Protein 2X98 (pdb70)

Structure (mmCIF, N/CA/C/O backbone):
data_2X98
#
_entry.id   2X98
#
_cell.length_a   72.143
_cell.length_b   152.524
_cell.length_c   86.799
_cell.angle_alpha   90.00
_cell.angle_beta   110.00
_cell.angle_gamma   90.00
#
_symmetry.space_group_name_H-M   'C 1 2 1'
#
loop_
_entity.id
_entity.type
_entity.pdbx_description
1 polymer 'ALKALINE PHOSPHATASE'
2 non-polymer 'PHOSPHATE ION'
3 non-polymer 'ZINC ION'
4 non-polymer 'MAGNESIUM ION'
5 non-polymer 'SODIUM ION'
6 non-polymer 'CHLORIDE ION'
7 water water
#
loop_
_atom_site.group_PDB
_atom_site.id
_atom_site.type_symbol
_atom_site.label_atom_id
_atom_site.label_alt_id
_atom_site.label_comp_id
_atom_site.label_asym_id
_atom_site.label_entity_id
_atom_site.label_seq_id
_atom_site.pdbx_PDB_ins_code
_atom_site.Cartn_x
_atom_site.Cartn_y
_atom_site.Cartn_z
_atom_site.occupancy
_atom_site.B_iso_or_equiv
_atom_site.auth_seq_id
_atom_site.auth_comp_id
_atom_site.auth_asym_id
_atom_site.auth_atom_id
_atom_site.pdbx_PDB_model_num
ATOM 1 N N . ALA A 1 1 ? 3.794 107.203 21.610 1.00 15.54 44 ALA A N 1
ATOM 2 C CA . ALA A 1 1 ? 3.148 105.862 21.782 1.00 12.14 44 ALA A CA 1
ATOM 3 C C . ALA A 1 1 ? 3.530 104.911 20.646 1.00 11.43 44 ALA A C 1
ATOM 4 O O . ALA A 1 1 ? 3.930 105.319 19.549 1.00 11.57 44 ALA A O 1
ATOM 6 N N . SER A 1 2 ? 3.374 103.629 20.893 1.00 8.29 45 SER A N 1
ATOM 7 C CA . SER A 1 2 ? 3.655 102.648 19.837 1.00 7.47 45 SER A CA 1
ATOM 8 C C . SER A 1 2 ? 2.516 102.609 18.791 1.00 7.53 45 SER A C 1
ATOM 9 O O . SER A 1 2 ? 1.431 103.191 19.012 1.00 8.11 45 SER A O 1
ATOM 12 N N . PRO A 1 3 ? 2.729 101.883 17.672 1.00 8.25 46 PRO A N 1
ATOM 13 C CA . PRO A 1 3 ? 1.705 101.843 16.619 1.00 8.41 46 PRO A CA 1
ATOM 14 C C . PRO A 1 3 ? 0.391 101.243 17.082 1.00 8.92 46 PRO A C 1
ATOM 15 O O . PRO A 1 3 ? -0.645 101.669 16.577 1.00 9.50 46 PRO A O 1
ATOM 19 N N . ALA A 1 4 ? 0.431 100.294 18.029 1.00 7.39 47 ALA A N 1
ATOM 20 C CA . ALA A 1 4 ? -0.783 99.612 18.462 1.00 7.19 47 ALA A CA 1
ATOM 21 C C . ALA A 1 4 ? -0.933 99.577 19.984 1.00 7.78 47 ALA A C 1
ATOM 22 O O . ALA A 1 4 ? 0.066 99.479 20.713 1.00 7.74 47 ALA A O 1
ATOM 24 N N . ALA A 1 5 ? -2.180 99.620 20.457 1.00 7.79 48 ALA A N 1
ATOM 25 C CA . ALA A 1 5 ? -2.450 99.427 21.871 1.00 8.57 48 ALA A CA 1
ATOM 26 C C . ALA A 1 5 ? -2.590 97.947 22.197 1.00 8.21 48 ALA A C 1
ATOM 27 O O . ALA A 1 5 ? -2.329 97.534 23.310 1.00 7.90 48 ALA A O 1
ATOM 29 N N . ASN A 1 6 ? -3.055 97.147 21.225 1.00 6.27 49 ASN A N 1
ATOM 30 C CA . ASN A 1 6 ? -3.247 95.710 21.474 1.00 6.51 49 ASN A CA 1
ATOM 31 C C . ASN A 1 6 ? -2.522 94.945 20.391 1.00 7.37 49 ASN A C 1
ATOM 32 O O . ASN A 1 6 ? -2.523 95.407 19.227 1.00 5.90 49 ASN A O 1
ATOM 37 N N . ALA A 1 7 ? -1.890 93.826 20.729 1.00 5.96 50 ALA A N 1
ATOM 38 C CA . ALA A 1 7 ? -1.356 92.958 19.660 1.00 6.52 50 ALA A CA 1
ATOM 39 C C . ALA A 1 7 ? -1.774 91.518 19.896 1.00 6.65 50 ALA A C 1
ATOM 40 O O . ALA A 1 7 ? -1.777 91.048 21.035 1.00 6.68 50 ALA A O 1
ATOM 42 N N . ILE A 1 8 ? -2.152 90.816 18.833 1.00 5.56 51 ILE A N 1
ATOM 43 C CA . ILE A 1 8 ? -2.612 89.432 19.010 1.00 5.84 51 ILE A CA 1
ATOM 44 C C . ILE A 1 8 ? -1.872 88.598 17.993 1.00 5.86 51 ILE A C 1
ATOM 45 O O . ILE A 1 8 ? -1.817 89.012 16.821 1.00 6.02 51 ILE A O 1
ATOM 50 N N . ALA A 1 9 ? -1.257 87.509 18.460 1.00 4.39 52 ALA A N 1
ATOM 51 C CA . ALA A 1 9 ? -0.674 86.485 17.599 1.00 4.43 52 ALA A CA 1
ATOM 52 C C . ALA A 1 9 ? -1.649 85.323 17.613 1.00 4.05 52 ALA A C 1
ATOM 53 O O . ALA A 1 9 ? -1.982 84.792 18.667 1.00 5.54 52 ALA A O 1
ATOM 55 N N . TYR A 1 10 ? -2.122 84.927 16.442 1.00 4.31 53 TYR A N 1
ATOM 56 C CA . TYR A 1 10 ? -3.046 83.814 16.374 1.00 3.29 53 TYR A CA 1
ATOM 57 C C . TYR A 1 10 ? -2.407 82.694 15.581 1.00 4.58 53 TYR A C 1
ATOM 58 O O . TYR A 1 10 ? -2.182 82.806 14.371 1.00 5.43 53 TYR A O 1
ATOM 67 N N . ILE A 1 11 ? -2.011 81.630 16.282 1.00 3.05 54 ILE A N 1
ATOM 68 C CA . ILE A 1 11 ? -1.328 80.519 15.640 1.00 4.65 54 ILE A CA 1
ATOM 69 C C . ILE A 1 11 ? -2.328 79.380 15.429 1.00 5.15 54 ILE A C 1
ATOM 70 O O . ILE A 1 11 ? -3.037 78.979 16.370 1.00 6.30 54 ILE A O 1
ATOM 75 N N . VAL A 1 12 ? -2.398 78.858 14.198 1.00 5.07 55 VAL A N 1
ATOM 76 C CA . VAL A 1 12 ? -3.157 77.632 13.974 1.00 5.37 55 VAL A CA 1
ATOM 77 C C . VAL A 1 12 ? -2.130 76.531 13.761 1.00 5.72 55 VAL A C 1
ATOM 78 O O . VAL A 1 12 ? -1.376 76.506 12.776 1.00 5.31 55 VAL A O 1
ATOM 82 N N . ASP A 1 13 ? -2.077 75.620 14.709 1.00 3.95 56 ASP A N 1
ATOM 83 C CA . ASP A 1 13 ? -0.950 74.708 14.704 1.00 5.19 56 ASP A CA 1
ATOM 84 C C . ASP A 1 13 ? -1.229 73.653 13.638 1.00 4.17 56 ASP A C 1
ATOM 85 O O . ASP A 1 13 ? -2.311 73.085 13.650 1.00 6.17 56 ASP A O 1
ATOM 90 N N . GLY A 1 14 ? -0.267 73.411 12.757 1.00 4.66 57 GLY A N 1
ATOM 91 C CA . GLY A 1 14 ? -0.462 72.480 11.640 1.00 5.81 57 GLY A CA 1
ATOM 92 C C . GLY A 1 14 ? -1.104 73.025 10.351 1.00 5.34 57 GLY A C 1
ATOM 93 O O . GLY A 1 14 ? -1.312 72.264 9.402 1.00 7.04 57 GLY A O 1
ATOM 94 N N . MET A 1 15 ? -1.470 74.303 10.320 1.00 6.03 58 MET A N 1
ATOM 95 C CA . MET A 1 15 ? -2.181 74.915 9.180 1.00 6.27 58 MET A CA 1
ATOM 96 C C . MET A 1 15 ? -1.235 75.304 8.049 1.00 7.51 58 MET A C 1
ATOM 97 O O . MET A 1 15 ? -0.376 76.192 8.207 1.00 8.19 58 MET A O 1
ATOM 102 N N . GLY A 1 16 ? -1.436 74.672 6.903 1.00 7.24 59 GLY A N 1
ATOM 103 C CA . GLY A 1 16 ? -0.821 75.137 5.664 1.00 6.40 59 GLY A CA 1
ATOM 104 C C . GLY A 1 16 ? -1.926 75.568 4.705 1.00 6.73 59 GLY A C 1
ATOM 105 O O . GLY A 1 16 ? -3.125 75.579 5.068 1.00 5.75 59 GLY A O 1
ATOM 106 N N . GLN A 1 17 ? -1.542 75.923 3.471 1.00 6.67 60 GLN A N 1
ATOM 107 C CA . GLN A 1 17 ? -2.533 76.482 2.533 1.00 6.87 60 GLN A CA 1
ATOM 108 C C . GLN A 1 17 ? -3.591 75.419 2.179 1.00 6.58 60 GLN A C 1
ATOM 109 O O . GLN A 1 17 ? -4.766 75.765 1.961 1.00 5.89 60 GLN A O 1
ATOM 115 N N . THR A 1 18 ? -3.228 74.129 2.198 1.00 5.20 61 THR A N 1
ATOM 116 C CA . THR A 1 18 ? -4.252 73.138 1.871 1.00 6.26 61 THR A CA 1
ATOM 117 C C . THR A 1 18 ? -5.340 73.032 2.947 1.00 4.45 61 THR A C 1
ATOM 118 O O . THR A 1 18 ? -6.509 72.979 2.603 1.00 5.37 61 THR A O 1
ATOM 122 N N . GLN A 1 19 ? -4.951 73.055 4.224 1.00 4.78 62 GLN A N 1
ATOM 123 C CA . GLN A 1 19 ? -5.976 73.049 5.324 1.00 5.18 62 GLN A CA 1
ATOM 124 C C . GLN A 1 19 ? -6.898 74.260 5.175 1.00 4.83 62 GLN A C 1
ATOM 125 O O . GLN A 1 19 ? -8.098 74.169 5.308 1.00 4.74 62 GLN A O 1
ATOM 131 N N . ILE A 1 20 ? -6.306 75.417 4.931 1.00 5.79 63 ILE A N 1
ATOM 132 C CA . ILE A 1 20 ? -7.111 76.636 4.756 1.00 6.64 63 ILE A CA 1
ATOM 133 C C . ILE A 1 20 ? -8.111 76.465 3.569 1.00 5.32 63 ILE A C 1
ATOM 134 O O . ILE A 1 20 ? -9.288 76.805 3.708 1.00 5.08 63 ILE A O 1
ATOM 139 N N . SER A 1 21 ? -7.628 75.951 2.438 1.00 4.39 64 SER A N 1
ATOM 140 C CA . SER A 1 21 ? -8.498 75.788 1.264 1.00 5.45 64 SER A CA 1
ATOM 141 C C . SER A 1 21 ? -9.607 74.787 1.548 1.00 5.23 64 SER A C 1
ATOM 142 O O . SER A 1 21 ? -10.749 74.992 1.176 1.00 4.70 64 SER A O 1
ATOM 145 N N . ALA A 1 22 ? -9.270 73.727 2.286 1.00 4.91 65 ALA A N 1
ATOM 146 C CA . ALA A 1 22 ? -10.267 72.683 2.560 1.00 5.03 65 ALA A CA 1
ATOM 147 C C . ALA A 1 22 ? -11.417 73.300 3.338 1.00 5.16 65 ALA A C 1
ATOM 148 O O . ALA A 1 22 ? -12.607 73.040 3.012 1.00 6.18 65 ALA A O 1
ATOM 150 N N . ALA A 1 23 ? -11.075 74.141 4.312 1.00 5.13 66 ALA A N 1
ATOM 151 C CA . ALA A 1 23 ? -12.080 74.810 5.135 1.00 5.79 66 ALA A CA 1
ATOM 152 C C . ALA A 1 23 ? -12.845 75.873 4.343 1.00 5.10 66 ALA A C 1
ATOM 153 O O . ALA A 1 23 ? -14.008 76.099 4.602 1.00 6.47 66 ALA A O 1
ATOM 155 N N . ARG A 1 24 ? -12.196 76.535 3.399 1.00 5.58 67 ARG A N 1
ATOM 156 C CA . ARG A 1 24 ? -12.896 77.493 2.532 1.00 5.37 67 ARG A CA 1
ATOM 157 C C . ARG A 1 24 ? -13.991 76.742 1.755 1.00 4.74 67 ARG A C 1
ATOM 158 O O . ARG A 1 24 ? -15.146 77.180 1.686 1.00 5.71 67 ARG A O 1
ATOM 166 N N . TYR A 1 25 ? -13.623 75.615 1.152 1.00 3.94 68 TYR A N 1
ATOM 167 C CA . TYR A 1 25 ? -14.606 74.820 0.448 1.00 5.00 68 TYR A CA 1
ATOM 168 C C . TYR A 1 25 ? -15.735 74.325 1.340 1.00 5.41 68 TYR A C 1
ATOM 169 O O . TYR A 1 25 ? -16.916 74.377 0.945 1.00 6.22 68 TYR A O 1
ATOM 178 N N . LEU A 1 26 ? -15.366 73.827 2.507 1.00 5.56 69 LEU A N 1
ATOM 179 C CA . LEU A 1 26 ? -16.366 73.317 3.439 1.00 6.37 69 LEU A CA 1
ATOM 180 C C . LEU A 1 26 ? -17.351 74.436 3.805 1.00 5.92 69 LEU A C 1
ATOM 181 O O . LEU A 1 26 ? -18.580 74.223 3.787 1.00 6.37 69 LEU A O 1
ATOM 186 N N . ASN A 1 27 ? -16.837 75.620 4.106 1.00 6.88 70 ASN A N 1
ATOM 187 C CA . ASN A 1 27 ? -17.677 76.753 4.413 1.00 7.79 70 ASN A CA 1
ATOM 188 C C . ASN A 1 27 ? -18.663 77.069 3.309 1.00 8.21 70 ASN A C 1
ATOM 189 O O . ASN A 1 27 ? -19.852 77.246 3.587 1.00 8.95 70 ASN A O 1
ATOM 194 N N . ALA A 1 28 ? -18.185 77.084 2.058 1.00 7.41 71 ALA A N 1
ATOM 195 C CA . ALA A 1 28 ? -19.047 77.358 0.924 1.00 7.86 71 ALA A CA 1
ATOM 196 C C . ALA A 1 28 ? -20.095 76.259 0.755 1.00 7.58 71 ALA A C 1
ATOM 197 O O . ALA A 1 28 ? -21.269 76.546 0.496 1.00 8.78 71 ALA A O 1
ATOM 199 N N . TYR A 1 29 ? -19.710 75.008 0.958 1.00 7.72 72 TYR A N 1
ATOM 200 C CA . TYR A 1 29 ? -20.689 73.951 0.821 1.00 8.59 72 TYR A CA 1
ATOM 201 C C . TYR A 1 29 ? -21.827 74.056 1.878 1.00 10.12 72 TYR A C 1
ATOM 202 O O . TYR A 1 29 ? -23.017 73.857 1.557 1.00 9.84 72 TYR A O 1
ATOM 211 N N . LYS A 1 30 ? -21.441 74.360 3.117 1.00 10.61 73 LYS A N 1
ATOM 212 C CA . LYS A 1 30 ? -22.402 74.487 4.220 1.00 13.07 73 LYS A CA 1
ATOM 213 C C . LYS A 1 30 ? -23.328 75.675 4.021 1.00 13.83 73 LYS A C 1
ATOM 214 O O . LYS A 1 30 ? -24.515 75.584 4.356 1.00 13.98 73 LYS A O 1
ATOM 220 N N . THR A 1 31 ? -22.800 76.764 3.469 1.00 14.20 74 THR A N 1
ATOM 221 C CA . THR A 1 31 ? -23.565 77.978 3.182 1.00 15.83 74 THR A CA 1
ATOM 222 C C . THR A 1 31 ? -24.623 77.798 2.083 1.00 16.04 74 THR A C 1
ATOM 223 O O . THR A 1 31 ? -25.780 78.228 2.256 1.00 15.69 74 THR A O 1
ATOM 227 N N . ALA A 1 32 ? -24.264 77.157 0.980 1.00 15.84 75 ALA A N 1
ATOM 228 C CA . ALA A 1 32 ? -25.171 77.041 -0.170 1.00 16.70 75 ALA A CA 1
ATOM 229 C C . ALA A 1 32 ? -24.780 75.878 -1.077 1.00 16.91 75 ALA A C 1
ATOM 230 O O . ALA A 1 32 ? -24.143 76.069 -2.126 1.00 16.38 75 ALA A O 1
ATOM 232 N N . PRO A 1 33 ? -25.157 74.661 -0.672 1.00 16.26 76 PRO A N 1
ATOM 233 C CA . PRO A 1 33 ? -24.820 73.459 -1.422 1.00 17.64 76 PRO A CA 1
ATOM 234 C C . PRO A 1 33 ? -25.280 73.523 -2.893 1.00 18.09 76 PRO A C 1
ATOM 235 O O . PRO A 1 33 ? -24.591 72.969 -3.763 1.00 17.68 76 PRO A O 1
ATOM 239 N N . GLU A 1 34 ? -26.397 74.209 -3.176 1.00 19.16 77 GLU A N 1
ATOM 240 C CA . GLU A 1 34 ? -26.926 74.269 -4.560 1.00 21.07 77 GLU A CA 1
ATOM 241 C C . GLU A 1 34 ? -25.992 75.092 -5.453 1.00 20.39 77 GLU A C 1
ATOM 242 O O . GLU A 1 34 ? -25.690 74.690 -6.583 1.00 23.09 77 GLU A O 1
ATOM 248 N N . ARG A 1 35 ? -25.468 76.179 -4.906 1.00 18.80 78 ARG A N 1
ATOM 249 C CA . ARG A 1 35 ? -24.548 77.074 -5.623 1.00 17.55 78 ARG A CA 1
ATOM 250 C C . ARG A 1 35 ? -23.116 76.492 -5.754 1.00 14.27 78 ARG A C 1
ATOM 251 O O . ARG A 1 35 ? -22.414 76.759 -6.726 1.00 16.06 78 ARG A O 1
ATOM 259 N N . PHE A 1 36 ? -22.735 75.650 -4.806 1.00 11.86 79 PHE A N 1
ATOM 260 C CA . PHE A 1 36 ? -21.362 75.093 -4.701 1.00 9.95 79 PHE A CA 1
ATOM 261 C C . PHE A 1 36 ? -20.929 74.407 -5.998 1.00 9.32 79 PHE A C 1
ATOM 262 O O . PHE A 1 36 ? -21.717 73.660 -6.579 1.00 8.75 79 PHE A O 1
ATOM 270 N N . PRO A 1 37 ? -19.664 74.580 -6.433 1.00 8.04 80 PRO A N 1
ATOM 271 C CA . PRO A 1 37 ? -18.567 75.337 -5.805 1.00 7.16 80 PRO A CA 1
ATOM 272 C C . PRO A 1 37 ? -18.469 76.780 -6.320 1.00 7.12 80 PRO A C 1
ATOM 273 O O . PRO A 1 37 ? -17.482 77.457 -6.051 1.00 6.65 80 PRO A O 1
ATOM 277 N N . LEU A 1 38 ? -19.479 77.275 -7.056 1.00 7.83 81 LEU A N 1
ATOM 278 C CA . LEU A 1 38 ? -19.320 78.626 -7.629 1.00 7.72 81 LEU A CA 1
ATOM 279 C C . LEU A 1 38 ? -19.213 79.718 -6.530 1.00 9.05 81 LEU A C 1
ATOM 280 O O . LEU A 1 38 ? -18.615 80.781 -6.752 1.00 9.86 81 LEU A O 1
ATOM 285 N N . ASN A 1 39 ? -19.800 79.445 -5.368 1.00 8.01 82 ASN A N 1
ATOM 286 C CA . ASN A 1 39 ? -19.789 80.406 -4.275 1.00 8.82 82 ASN A CA 1
ATOM 287 C C . ASN A 1 39 ? -18.503 80.326 -3.437 1.00 8.76 82 ASN A C 1
ATOM 288 O O . ASN A 1 39 ? -18.373 81.034 -2.451 1.00 8.43 82 ASN A O 1
ATOM 293 N N . VAL A 1 40 ? -17.578 79.427 -3.817 1.00 7.95 83 VAL A N 1
ATOM 294 C CA . VAL A 1 40 ? -16.244 79.360 -3.178 1.00 7.44 83 VAL A CA 1
ATOM 295 C C . VAL A 1 40 ? -15.406 80.609 -3.474 1.00 8.08 83 VAL A C 1
ATOM 296 O O . VAL A 1 40 ? -14.506 80.946 -2.740 1.00 9.05 83 VAL A O 1
ATOM 300 N N . SER A 1 41 ? -15.707 81.293 -4.562 1.00 8.16 84 SER A N 1
ATOM 301 C CA . SER A 1 41 ? -14.978 82.511 -4.906 1.00 9.41 84 SER A CA 1
ATOM 302 C C . SER A 1 41 ? -14.928 83.450 -3.688 1.00 8.95 84 SER A C 1
ATOM 303 O O . SER A 1 41 ? -15.933 83.652 -3.034 1.00 9.27 84 SER A O 1
ATOM 306 N N . PRO A 1 42 ? -13.762 84.028 -3.400 1.00 8.89 85 PRO A N 1
ATOM 307 C CA . PRO A 1 42 ? -13.660 84.981 -2.303 1.00 10.26 85 PRO A CA 1
ATOM 308 C C . PRO A 1 42 ? -14.460 86.263 -2.593 1.00 11.70 85 PRO A C 1
ATOM 309 O O . PRO A 1 42 ? -14.783 86.982 -1.661 1.00 13.74 85 PRO A O 1
ATOM 313 N N . ALA A 1 43 ? -14.782 86.527 -3.860 1.00 13.29 86 ALA A N 1
ATOM 314 C CA . ALA A 1 43 ? -15.710 87.628 -4.180 1.00 15.48 86 ALA A CA 1
ATOM 315 C C . ALA A 1 43 ? -17.161 87.330 -3.741 1.00 16.70 86 ALA A C 1
ATOM 316 O O . ALA A 1 43 ? -17.953 88.264 -3.512 1.00 18.81 86 ALA A O 1
ATOM 318 N N . GLU A 1 44 ? -17.510 86.047 -3.593 1.00 14.97 87 GLU A N 1
ATOM 319 C CA . GLU A 1 44 ? -18.879 85.633 -3.212 1.00 15.40 87 GLU A CA 1
ATOM 320 C C . GLU A 1 44 ? -19.020 85.291 -1.751 1.00 15.38 87 GLU A C 1
ATOM 321 O O . GLU A 1 44 ? -20.013 85.665 -1.138 1.00 13.71 87 GLU A O 1
ATOM 327 N N . THR A 1 45 ? -18.034 84.581 -1.194 1.00 14.12 88 THR A N 1
ATOM 328 C CA . THR A 1 45 ? -18.114 84.134 0.198 1.00 14.22 88 THR A CA 1
ATOM 329 C C . THR A 1 45 ? -16.798 84.444 0.892 1.00 13.70 88 THR A C 1
ATOM 330 O O . THR A 1 45 ? -15.883 83.652 0.841 1.00 13.93 88 THR A O 1
ATOM 334 N N . PRO A 1 46 ? -16.676 85.630 1.473 1.00 12.77 89 PRO A N 1
ATOM 335 C CA . PRO A 1 46 ? -15.472 85.913 2.273 1.00 13.74 89 PRO A CA 1
ATOM 336 C C . PRO A 1 46 ? -15.368 85.020 3.505 1.00 13.11 89 PRO A C 1
ATOM 337 O O . PRO A 1 46 ? -16.362 84.770 4.215 1.00 13.95 89 PRO A O 1
ATOM 341 N N . THR A 1 47 ? -14.164 84.530 3.751 1.00 12.05 90 THR A N 1
ATOM 342 C CA . THR A 1 47 ? -13.882 83.779 4.953 1.00 11.67 90 THR A CA 1
ATOM 343 C C . THR A 1 47 ? -13.169 84.660 5.958 1.00 10.76 90 THR A C 1
ATOM 344 O O . THR A 1 47 ? -12.811 85.831 5.673 1.00 9.74 90 THR A O 1
ATOM 348 N N . GLY A 1 48 ? -12.973 84.108 7.160 1.00 10.31 91 GLY A N 1
ATOM 349 C CA . GLY A 1 48 ? -12.295 84.832 8.221 1.00 10.67 91 GLY A CA 1
ATOM 350 C C . GLY A 1 48 ? -10.901 85.308 7.839 1.00 10.42 91 GLY A C 1
ATOM 351 O O . GLY A 1 48 ? -10.510 86.399 8.188 1.00 10.33 91 GLY A O 1
ATOM 352 N N . PHE A 1 49 ? -10.122 84.479 7.152 1.00 10.14 92 PHE A N 1
ATOM 353 C CA . PHE A 1 49 ? -8.780 84.943 6.730 1.00 9.37 92 PHE A CA 1
ATOM 354 C C . PHE A 1 49 ? -8.825 86.033 5.649 1.00 8.52 92 PHE A C 1
ATOM 355 O O . PHE A 1 49 ? -7.963 86.912 5.625 1.00 8.12 92 PHE A O 1
ATOM 363 N N . ASP A 1 50 ? -9.834 85.985 4.798 1.00 8.61 93 ASP A N 1
ATOM 364 C CA . ASP A 1 50 ? -9.956 86.995 3.750 1.00 8.69 93 ASP A CA 1
ATOM 365 C C . ASP A 1 50 ? -10.122 88.390 4.347 1.00 9.84 93 ASP A C 1
ATOM 366 O O . ASP A 1 50 ? -9.809 89.373 3.659 1.00 9.69 93 ASP A O 1
ATOM 371 N N . ALA A 1 51 ? -10.640 88.475 5.582 1.00 9.27 94 ALA A N 1
ATOM 372 C CA . ALA A 1 51 ? -10.816 89.764 6.279 1.00 9.37 94 ALA A CA 1
ATOM 373 C C . ALA A 1 51 ? -9.492 90.450 6.632 1.00 8.90 94 ALA A C 1
ATOM 374 O O . ALA A 1 51 ? -9.465 91.651 6.809 1.00 8.80 94 ALA A O 1
ATOM 376 N N . PHE A 1 52 ? -8.406 89.695 6.740 1.00 6.87 95 PHE A N 1
ATOM 377 C CA . PHE A 1 52 ? -7.091 90.285 6.989 1.00 6.93 95 PHE A CA 1
ATOM 378 C C . PHE A 1 52 ? -6.653 91.109 5.802 1.00 7.19 95 PHE A C 1
ATOM 379 O O . PHE A 1 52 ? -6.803 90.678 4.649 1.00 7.47 95 PHE A O 1
ATOM 387 N N . SER A 1 53 ? -6.168 92.314 6.067 1.00 6.68 96 SER A N 1
ATOM 388 C CA . SER A 1 53 ? -5.809 93.187 4.954 1.00 7.71 96 SER A CA 1
ATOM 389 C C . SER A 1 53 ? -4.592 92.696 4.175 1.00 7.37 96 SER A C 1
ATOM 390 O O . SER A 1 53 ? -4.526 92.928 2.980 1.00 6.61 96 SER A O 1
ATOM 393 N N . SER A 1 54 ? -3.633 92.035 4.833 1.00 6.47 97 SER A N 1
ATOM 394 C CA . SER A 1 54 ? -2.453 91.543 4.095 1.00 6.80 97 SER A CA 1
ATOM 395 C C . SER A 1 54 ? -2.201 90.084 4.351 1.00 6.23 97 SER A C 1
ATOM 396 O O . SER A 1 54 ? -2.608 89.543 5.372 1.00 6.20 97 SER A O 1
ATOM 399 N N . ARG A 1 55 ? -1.561 89.448 3.359 1.00 4.69 98 ARG A N 1
ATOM 400 C CA . ARG A 1 55 ? -1.123 88.074 3.462 1.00 4.37 98 ARG A CA 1
ATOM 401 C C . ARG A 1 55 ? 0.185 87.847 2.732 1.00 4.29 98 ARG A C 1
ATOM 402 O O . ARG A 1 55 ? 0.511 88.552 1.754 1.00 4.16 98 ARG A O 1
ATOM 410 N N . GLY A 1 56 ? 0.964 86.898 3.213 1.00 3.01 99 GLY A N 1
ATOM 411 C CA . GLY A 1 56 ? 2.225 86.549 2.541 1.00 4.15 99 GLY A CA 1
ATOM 412 C C . GLY A 1 56 ? 2.494 85.091 2.846 1.00 4.78 99 GLY A C 1
ATOM 413 O O . GLY A 1 56 ? 1.560 84.313 3.119 1.00 5.48 99 GLY A O 1
ATOM 414 N N . SER A 1 57 ? 3.758 84.714 2.765 1.00 5.38 100 SER A N 1
ATOM 415 C CA . SER A 1 57 ? 4.135 83.332 3.030 1.00 6.24 100 SER A CA 1
ATOM 416 C C . SER A 1 57 ? 5.300 83.368 4.012 1.00 7.07 100 SER A C 1
ATOM 417 O O . SER A 1 57 ? 5.986 84.370 4.163 1.00 6.10 100 SER A O 1
ATOM 420 N N . MET A 1 58 ? 5.475 82.273 4.719 1.00 6.56 101 MET A N 1
ATOM 421 C CA . MET A 1 58 ? 6.441 82.247 5.801 1.00 7.05 101 MET A CA 1
ATOM 422 C C . MET A 1 58 ? 7.213 80.919 5.799 1.00 6.22 101 MET A C 1
ATOM 423 O O . MET A 1 58 ? 6.629 79.853 5.696 1.00 6.66 101 MET A O 1
ATOM 428 N N . THR A 1 59 ? 8.534 81.002 5.874 1.00 6.54 102 THR A N 1
ATOM 429 C CA . THR A 1 59 ? 9.369 79.795 5.998 1.00 7.21 102 THR A CA 1
ATOM 430 C C . THR A 1 59 ? 9.406 79.327 7.445 1.00 7.88 102 THR A C 1
ATOM 431 O O . THR A 1 59 ? 9.427 80.140 8.391 1.00 9.58 102 THR A O 1
ATOM 435 N N . THR A 1 60 ? 9.398 78.006 7.637 1.00 6.29 103 THR A N 1
ATOM 436 C CA . THR A 1 60 ? 9.148 77.478 8.957 1.00 8.68 103 THR A CA 1
ATOM 437 C C . THR A 1 60 ? 10.291 76.654 9.543 1.00 8.01 103 THR A C 1
ATOM 438 O O . THR A 1 60 ? 10.175 76.208 10.662 1.00 8.75 103 THR A O 1
ATOM 442 N N . PHE A 1 61 ? 11.379 76.455 8.812 1.00 7.95 104 PHE A N 1
ATOM 443 C CA . PHE A 1 61 ? 12.446 75.566 9.271 1.00 6.52 104 PHE A CA 1
ATOM 444 C C . PHE A 1 61 ? 13.033 75.984 10.630 1.00 7.18 104 PHE A C 1
ATOM 445 O O . PHE A 1 61 ? 13.039 77.181 10.984 1.00 6.79 104 PHE A O 1
ATOM 453 N N . PRO A 1 62 ? 13.549 75.012 11.388 1.00 5.49 105 PRO A N 1
ATOM 454 C CA . PRO A 1 62 ? 14.244 75.229 12.679 1.00 6.66 105 PRO A CA 1
ATOM 455 C C . PRO A 1 62 ? 15.748 75.285 12.465 1.00 7.28 105 PRO A C 1
ATOM 456 O O . PRO A 1 62 ? 16.218 75.060 11.321 1.00 8.54 105 PRO A O 1
ATOM 460 N N . ASP A 1 63 ? 16.477 75.623 13.537 1.00 8.26 106 ASP A N 1
ATOM 461 C CA . ASP A 1 63 ? 17.928 75.436 13.578 1.00 8.23 106 ASP A CA 1
ATOM 462 C C . ASP A 1 63 ? 18.205 74.169 14.417 1.00 8.55 106 ASP A C 1
ATOM 463 O O . ASP A 1 63 ? 18.555 74.224 15.609 1.00 7.99 106 ASP A O 1
ATOM 468 N N . ASP A 1 64 ? 18.023 73.020 13.772 1.00 8.84 107 ASP A N 1
ATOM 469 C CA . ASP A 1 64 ? 18.158 71.722 14.415 1.00 8.32 107 ASP A CA 1
ATOM 470 C C . ASP A 1 64 ? 19.328 70.929 13.818 1.00 9.21 107 ASP A C 1
ATOM 471 O O . ASP A 1 64 ? 19.625 71.042 12.617 1.00 9.71 107 ASP A O 1
ATOM 476 N N . PRO A 1 65 ? 19.981 70.089 14.626 1.00 10.19 108 PRO A N 1
ATOM 477 C CA . PRO A 1 65 ? 21.128 69.352 14.089 1.00 10.86 108 PRO A CA 1
ATOM 478 C C . PRO A 1 65 ? 20.757 68.323 13.033 1.00 10.58 108 PRO A C 1
ATOM 479 O O . PRO A 1 65 ? 21.574 68.039 12.163 1.00 11.38 108 PRO A O 1
ATOM 483 N N . TYR A 1 66 ? 19.524 67.826 13.063 1.00 10.03 109 TYR A N 1
ATOM 484 C CA . TYR A 1 66 ? 19.118 66.734 12.159 1.00 9.90 109 TYR A CA 1
ATOM 485 C C . TYR A 1 66 ? 17.880 66.967 11.344 1.00 10.32 109 TYR A C 1
ATOM 486 O O . TYR A 1 66 ? 17.799 66.471 10.203 1.00 9.65 109 TYR A O 1
ATOM 495 N N . GLU A 1 67 ? 16.903 67.667 11.912 1.00 8.34 110 GLU A N 1
ATOM 496 C CA . GLU A 1 67 ? 15.603 67.777 11.240 1.00 9.04 110 GLU A CA 1
ATOM 497 C C . GLU A 1 67 ? 15.482 69.072 10.437 1.00 8.89 110 GLU A C 1
ATOM 498 O O . GLU A 1 67 ? 15.833 70.160 10.930 1.00 10.40 110 GLU A O 1
ATOM 504 N N . THR A 1 68 ? 14.952 68.964 9.238 1.00 7.74 111 THR A N 1
ATOM 505 C CA . THR A 1 68 ? 14.804 70.140 8.400 1.00 7.64 111 THR A CA 1
ATOM 506 C C . THR A 1 68 ? 13.430 70.728 8.564 1.00 6.61 111 THR A C 1
ATOM 507 O O . THR A 1 68 ? 13.229 71.893 8.207 1.00 7.23 111 THR A O 1
ATOM 511 N N . THR A 1 69 ? 12.503 69.928 9.099 1.00 5.97 112 THR A N 1
ATOM 512 C CA . THR A 1 69 ? 11.120 70.349 9.334 1.00 6.52 112 THR A CA 1
ATOM 513 C C . THR A 1 69 ? 10.964 70.654 10.844 1.00 5.03 112 THR A C 1
ATOM 514 O O . THR A 1 69 ? 11.430 69.889 11.732 1.00 5.24 112 THR A O 1
ATOM 518 N N . THR A 1 70 ? 10.343 71.794 11.135 1.00 4.11 113 THR A N 1
ATOM 519 C CA . THR A 1 70 ? 10.188 72.252 12.499 1.00 4.73 113 THR A CA 1
ATOM 520 C C . THR A 1 70 ? 9.153 71.439 13.299 1.00 5.99 113 THR A C 1
ATOM 521 O O . THR A 1 70 ? 8.187 70.865 12.749 1.00 5.10 113 THR A O 1
ATOM 525 N N . ASP A 1 71 ? 9.354 71.440 14.615 1.00 5.83 114 ASP A N 1
ATOM 526 C CA . ASP A 1 71 ? 8.283 71.128 15.543 1.00 6.91 114 ASP A CA 1
ATOM 527 C C . ASP A 1 71 ? 7.659 72.423 16.108 1.00 6.90 114 ASP A C 1
ATOM 528 O O . ASP A 1 71 ? 8.093 73.547 15.759 1.00 7.80 114 ASP A O 1
ATOM 533 N N A SER A 1 72 ? 6.635 72.295 16.948 0.50 6.63 115 SER A N 1
ATOM 534 N N B SER A 1 72 ? 6.657 72.281 16.974 0.50 5.99 115 SER A N 1
ATOM 535 C CA A SER A 1 72 ? 5.947 73.492 17.409 0.50 7.58 115 SER A CA 1
ATOM 536 C CA B SER A 1 72 ? 5.924 73.451 17.448 0.50 6.31 115 SER A CA 1
ATOM 537 C C A SER A 1 72 ? 6.836 74.333 18.310 0.50 6.85 115 SER A C 1
ATOM 538 C C B SER A 1 72 ? 6.713 74.300 18.433 0.50 6.26 115 SER A C 1
ATOM 539 O O A SER A 1 72 ? 6.772 75.554 18.254 0.50 8.03 115 SER A O 1
ATOM 540 O O B SER A 1 72 ? 6.451 75.489 18.569 0.50 7.37 115 SER A O 1
ATOM 545 N N . ALA A 1 73 ? 7.647 73.661 19.136 1.00 6.16 116 ALA A N 1
ATOM 546 C CA . ALA A 1 73 ? 8.498 74.325 20.140 1.00 5.24 116 ALA A CA 1
ATOM 547 C C . ALA A 1 73 ? 9.484 75.293 19.465 1.00 3.65 116 ALA A C 1
ATOM 548 O O . ALA A 1 73 ? 9.577 76.501 19.815 1.00 5.78 116 ALA A O 1
ATOM 550 N N . ALA A 1 74 ? 10.157 74.805 18.439 1.00 5.51 117 ALA A N 1
ATOM 551 C CA . ALA A 1 74 ? 11.101 75.646 17.691 1.00 5.07 117 ALA A CA 1
ATOM 552 C C . ALA A 1 74 ? 10.400 76.810 16.971 1.00 5.87 117 ALA A C 1
ATOM 553 O O . ALA A 1 74 ? 10.883 77.942 17.021 1.00 6.40 117 ALA A O 1
ATOM 555 N N . ALA A 1 75 ? 9.246 76.534 16.362 1.00 4.89 118 ALA A N 1
ATOM 556 C CA . ALA A 1 75 ? 8.524 77.556 15.637 1.00 5.34 118 ALA A CA 1
ATOM 557 C C . ALA A 1 75 ? 7.972 78.620 16.575 1.00 5.00 118 ALA A C 1
ATOM 558 O O . ALA A 1 75 ? 8.011 79.814 16.259 1.00 5.02 118 ALA A O 1
ATOM 560 N N . ALA A 1 76 ? 7.420 78.202 17.718 1.00 4.86 119 ALA A N 1
ATOM 561 C CA . ALA A 1 76 ? 6.896 79.170 18.682 1.00 6.02 119 ALA A CA 1
ATOM 562 C C . ALA A 1 76 ? 7.981 79.991 19.317 1.00 5.88 119 ALA A C 1
ATOM 563 O O . ALA A 1 76 ? 7.744 81.168 19.648 1.00 5.37 119 ALA A O 1
ATOM 565 N N . THR A 1 77 ? 9.136 79.397 19.582 1.00 4.58 120 THR A N 1
ATOM 566 C CA . THR A 1 77 ? 10.258 80.202 20.065 1.00 5.63 120 THR A CA 1
ATOM 567 C C . THR A 1 77 ? 10.622 81.260 19.016 1.00 6.04 120 THR A C 1
ATOM 568 O O . THR A 1 77 ? 10.947 82.432 19.347 1.00 6.83 120 THR A O 1
ATOM 572 N N . ALA A 1 78 ? 10.594 80.886 17.734 1.00 4.99 121 ALA A N 1
ATOM 573 C CA . ALA A 1 78 ? 10.788 81.928 16.718 1.00 5.49 121 ALA A CA 1
ATOM 574 C C . ALA A 1 78 ? 9.701 83.024 16.755 1.00 5.43 121 ALA A C 1
ATOM 575 O O . ALA A 1 78 ? 10.035 84.226 16.690 1.00 6.02 121 ALA A O 1
ATOM 577 N N . PHE A 1 79 ? 8.433 82.639 16.862 1.00 5.56 122 PHE A N 1
ATOM 578 C CA . PHE A 1 79 ? 7.320 83.604 16.926 1.00 5.90 122 PHE A CA 1
ATOM 579 C C . PHE A 1 79 ? 7.423 84.518 18.140 1.00 6.60 122 PHE A C 1
ATOM 580 O O . PHE A 1 79 ? 7.030 85.689 18.087 1.00 8.60 122 PHE A O 1
ATOM 588 N N . ALA A 1 80 ? 7.909 83.964 19.244 1.00 6.37 123 ALA A N 1
ATOM 589 C CA . ALA A 1 80 ? 7.906 84.689 20.536 1.00 6.02 123 ALA A CA 1
ATOM 590 C C . ALA A 1 80 ? 9.152 85.499 20.773 1.00 6.47 123 ALA A C 1
ATOM 591 O O . ALA A 1 80 ? 9.091 86.515 21.486 1.00 6.86 123 ALA A O 1
ATOM 593 N N . SER A 1 81 ? 10.276 85.060 20.199 1.00 5.90 124 SER A N 1
ATOM 594 C CA . SER A 1 81 ? 11.581 85.618 20.578 1.00 7.11 124 SER A CA 1
ATOM 595 C C . SER A 1 81 ? 12.429 86.062 19.398 1.00 7.26 124 SER A C 1
ATOM 596 O O . SER A 1 81 ? 13.440 86.747 19.570 1.00 8.08 124 SER A O 1
ATOM 599 N N . GLY A 1 82 ? 12.023 85.648 18.199 1.00 7.25 125 GLY A N 1
ATOM 600 C CA . GLY A 1 82 ? 12.673 86.176 16.998 1.00 8.06 125 GLY A CA 1
ATOM 601 C C . GLY A 1 82 ? 13.991 85.489 16.693 1.00 9.11 125 GLY A C 1
ATOM 602 O O . GLY A 1 82 ? 14.817 86.040 15.960 1.00 9.95 125 GLY A O 1
ATOM 603 N N . VAL A 1 83 ? 14.176 84.276 17.222 1.00 9.60 126 VAL A N 1
ATOM 604 C CA . VAL A 1 83 ? 15.413 83.517 16.971 1.00 9.94 126 VAL A CA 1
ATOM 605 C C . VAL A 1 83 ? 15.062 82.098 16.552 1.00 8.98 126 VAL A C 1
ATOM 606 O O . VAL A 1 83 ? 14.035 81.517 17.013 1.00 9.92 126 VAL A O 1
ATOM 610 N N . LYS A 1 84 ? 15.925 81.518 15.723 1.00 8.65 127 LYS A N 1
ATOM 611 C CA . LYS A 1 84 ? 15.762 80.109 15.344 1.00 8.54 127 LYS A CA 1
ATOM 612 C C . LYS A 1 84 ? 16.293 79.227 16.447 1.00 8.17 127 LYS A C 1
ATOM 613 O O . LYS A 1 84 ? 17.299 79.562 17.064 1.00 9.08 127 LYS A O 1
ATOM 619 N N . THR A 1 85 ? 15.669 78.066 16.661 1.00 5.91 128 THR A N 1
ATOM 620 C CA . THR A 1 85 ? 16.187 77.154 17.665 1.00 6.54 128 THR A CA 1
ATOM 621 C C . THR A 1 85 ? 16.052 75.678 17.291 1.00 4.65 128 THR A C 1
ATOM 622 O O . THR A 1 85 ? 15.545 75.359 16.191 1.00 5.71 128 THR A O 1
ATOM 626 N N . TYR A 1 86 ? 16.484 74.776 18.178 1.00 4.86 129 TYR A N 1
ATOM 627 C CA . TYR A 1 86 ? 16.337 73.344 17.865 1.00 4.72 129 TYR A CA 1
ATOM 628 C C . TYR A 1 86 ? 14.961 72.809 18.154 1.00 4.72 129 TYR A C 1
ATOM 629 O O . TYR A 1 86 ? 14.226 73.393 18.948 1.00 4.62 129 TYR A O 1
ATOM 638 N N . ASN A 1 87 ? 14.578 71.723 17.481 1.00 4.60 130 ASN A N 1
ATOM 639 C CA . ASN A 1 87 ? 13.295 71.144 17.746 1.00 4.77 130 ASN A CA 1
ATOM 640 C C . ASN A 1 87 ? 13.196 70.644 19.188 1.00 6.63 130 ASN A C 1
ATOM 641 O O . ASN A 1 87 ? 14.018 69.821 19.631 1.00 7.48 130 ASN A O 1
ATOM 646 N N . GLY A 1 88 ? 12.192 71.145 19.884 1.00 6.97 131 GLY A N 1
ATOM 647 C CA . GLY A 1 88 ? 11.923 70.755 21.260 1.00 7.19 131 GLY A CA 1
ATOM 648 C C . GLY A 1 88 ? 12.279 71.862 22.248 1.00 7.26 131 GLY A C 1
ATOM 649 O O . GLY A 1 88 ? 11.883 71.783 23.395 1.00 8.46 131 GLY A O 1
ATOM 650 N N . ALA A 1 89 ? 13.027 72.876 21.803 1.00 5.50 132 ALA A N 1
ATOM 651 C CA . ALA A 1 89 ? 13.418 74.001 22.662 1.00 6.14 132 ALA A CA 1
ATOM 652 C C . ALA A 1 89 ? 12.238 74.946 22.961 1.00 6.19 132 ALA A C 1
ATOM 653 O O . ALA A 1 89 ? 11.527 75.317 22.041 1.00 7.93 132 ALA A O 1
ATOM 655 N N . ILE A 1 90 ? 12.108 75.402 24.209 1.00 5.38 133 ILE A N 1
ATOM 656 C CA . ILE A 1 90 ? 11.080 76.373 24.574 1.00 6.11 133 ILE A CA 1
ATOM 657 C C . ILE A 1 90 ? 11.772 77.632 25.138 1.00 5.80 133 ILE A C 1
ATOM 658 O O . ILE A 1 90 ? 12.363 77.569 26.191 1.00 6.05 133 ILE A O 1
ATOM 663 N N . GLY A 1 91 ? 11.726 78.739 24.415 1.00 6.50 134 GLY A N 1
ATOM 664 C CA . GLY A 1 91 ? 12.188 80.020 24.999 1.00 6.00 134 GLY A CA 1
ATOM 665 C C . GLY A 1 91 ? 13.685 80.072 25.210 1.00 5.80 134 GLY A C 1
ATOM 666 O O . GLY A 1 91 ? 14.165 80.752 26.118 1.00 7.27 134 GLY A O 1
ATOM 667 N N . GLY A 1 92 ? 14.425 79.327 24.413 1.00 5.71 135 GLY A N 1
ATOM 668 C CA . GLY A 1 92 ? 15.874 79.403 24.507 1.00 6.41 135 GLY A CA 1
ATOM 669 C C . GLY A 1 92 ? 16.563 78.782 23.320 1.00 6.95 135 GLY A C 1
ATOM 670 O O . GLY A 1 92 ? 15.919 78.224 22.442 1.00 7.13 135 GLY A O 1
ATOM 671 N N . VAL A 1 93 ? 17.882 78.914 23.316 1.00 7.32 136 VAL A N 1
ATOM 672 C CA . VAL A 1 93 ? 18.736 78.433 22.227 1.00 8.21 136 VAL A CA 1
ATOM 673 C C . VAL A 1 93 ? 19.885 77.627 22.818 1.00 9.15 136 VAL A C 1
ATOM 674 O O . VAL A 1 93 ? 20.242 77.764 23.997 1.00 9.52 136 VAL A O 1
ATOM 678 N N . GLN A 1 94 ? 20.418 76.727 22.013 1.00 10.65 137 GLN A N 1
ATOM 679 C CA . GLN A 1 94 ? 21.630 76.010 22.360 1.00 13.50 137 GLN A CA 1
ATOM 680 C C . GLN A 1 94 ? 22.808 76.809 21.838 1.00 14.34 137 GLN A C 1
ATOM 681 O O . GLN A 1 94 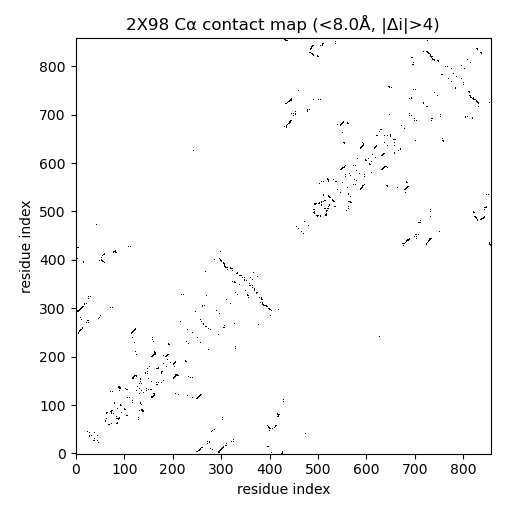? 22.920 76.990 20.641 1.00 16.58 137 GLN A O 1
ATOM 687 N N . THR A 1 95 ? 23.674 77.276 22.730 1.00 14.57 138 THR A N 1
ATOM 688 C CA . THR A 1 95 ? 24.869 78.002 22.323 1.00 15.20 138 THR A CA 1
ATOM 689 C C . THR A 1 95 ? 26.065 77.069 22.385 1.00 16.05 138 THR A C 1
ATOM 690 O O . THR A 1 95 ? 26.107 76.145 23.217 1.00 16.99 138 THR A O 1
ATOM 694 N N . SER A 1 96 ? 27.027 77.311 21.496 1.00 16.82 139 SER A N 1
ATOM 695 C CA . SER A 1 96 ? 28.219 76.483 21.411 1.00 17.77 139 SER A CA 1
ATOM 696 C C . SER A 1 96 ? 29.144 76.781 22.579 1.00 18.71 139 SER A C 1
ATOM 697 O O . SER A 1 96 ? 29.911 75.912 22.989 1.00 19.37 139 SER A O 1
ATOM 700 N N . GLY A 1 97 ? 29.054 78.000 23.126 1.00 19.18 140 GLY A N 1
ATOM 701 C CA . GLY A 1 97 ? 29.878 78.404 24.270 1.00 20.91 140 GLY A CA 1
ATOM 702 C C . GLY A 1 97 ? 29.323 78.033 25.652 1.00 21.99 140 GLY A C 1
ATOM 703 O O . GLY A 1 97 ? 30.090 77.743 26.580 1.00 22.62 140 GLY A O 1
ATOM 704 N N . GLY A 1 98 ? 28.001 78.006 25.801 1.00 21.86 141 GLY A N 1
ATOM 705 C CA . GLY A 1 98 ? 27.404 77.911 27.137 1.00 21.09 141 GLY A CA 1
ATOM 706 C C . GLY A 1 98 ? 26.129 77.099 27.289 1.00 20.36 141 GLY A C 1
ATOM 707 O O . GLY A 1 98 ? 25.300 77.432 28.145 1.00 21.93 141 GLY A O 1
ATOM 708 N N . GLY A 1 99 ? 25.958 76.043 26.500 1.00 18.83 142 GLY A N 1
ATOM 709 C CA . GLY A 1 99 ? 24.724 75.233 26.580 1.00 16.80 142 GLY A CA 1
ATOM 710 C C . GLY A 1 99 ? 23.439 76.030 26.342 1.00 14.44 142 GLY A C 1
ATOM 711 O O . GLY A 1 99 ? 23.442 77.051 25.645 1.00 13.20 142 GLY A O 1
ATOM 712 N N . PHE A 1 100 ? 22.361 75.605 26.977 1.00 13.64 143 PHE A N 1
ATOM 713 C CA . PHE A 1 100 ? 21.045 76.249 26.784 1.00 12.71 143 PHE A CA 1
ATOM 714 C C . PHE A 1 100 ? 21.030 77.632 27.390 1.00 11.43 143 PHE A C 1
ATOM 715 O O . PHE A 1 100 ? 21.457 77.834 28.530 1.00 11.58 143 PHE A O 1
ATOM 723 N N . GLN A 1 101 ? 20.556 78.604 26.624 1.00 9.33 144 GLN A N 1
ATOM 724 C CA . GLN A 1 101 ? 20.473 79.966 27.119 1.00 9.64 144 GLN A CA 1
ATOM 725 C C . GLN A 1 101 ? 19.072 80.469 26.888 1.00 9.04 144 GLN A C 1
ATOM 726 O O . GLN A 1 101 ? 18.557 80.381 25.767 1.00 8.96 144 GLN A O 1
ATOM 732 N N . ARG A 1 102 ? 18.458 81.032 27.916 1.00 9.15 145 ARG A N 1
ATOM 733 C CA . ARG A 1 102 ? 17.116 81.636 27.715 1.00 10.20 145 ARG A CA 1
ATOM 734 C C . ARG A 1 102 ? 17.153 82.856 26.832 1.00 10.23 145 ARG A C 1
ATOM 735 O O . ARG A 1 102 ? 18.155 83.612 26.834 1.00 9.38 145 ARG A O 1
ATOM 743 N N . VAL A 1 103 ? 16.086 83.051 26.054 1.00 8.22 146 VAL A N 1
ATOM 744 C CA . VAL A 1 103 ? 15.915 84.288 25.289 1.00 9.71 146 VAL A CA 1
ATOM 745 C C . VAL A 1 103 ? 14.633 84.998 25.732 1.00 10.57 146 VAL A C 1
ATOM 746 O O . VAL A 1 103 ? 13.654 84.334 26.086 1.00 10.90 146 VAL A O 1
ATOM 750 N N . ASP A 1 104 ? 14.601 86.329 25.728 1.00 10.84 147 ASP A N 1
ATOM 751 C CA . ASP A 1 104 ? 13.325 86.948 26.172 1.00 12.01 147 ASP A CA 1
ATOM 752 C C . ASP A 1 104 ? 12.219 86.793 25.153 1.00 10.37 147 ASP A C 1
ATOM 753 O O . ASP A 1 104 ? 12.464 86.626 23.959 1.00 9.74 147 ASP A O 1
ATOM 758 N N . THR A 1 105 ? 10.994 86.898 25.623 1.00 8.21 148 THR A N 1
ATOM 759 C CA . THR A 1 105 ? 9.861 86.758 24.718 1.00 9.09 148 THR A CA 1
ATOM 760 C C . THR A 1 105 ? 9.090 88.066 24.653 1.00 9.91 148 THR A C 1
ATOM 761 O O . THR A 1 105 ? 9.166 88.893 25.601 1.00 8.33 148 THR A O 1
ATOM 765 N N . VAL A 1 106 ? 8.301 88.217 23.581 1.00 9.66 149 VAL A N 1
ATOM 766 C CA . VAL A 1 106 ? 7.500 89.427 23.389 1.00 9.55 149 VAL A CA 1
ATOM 767 C C . VAL A 1 106 ? 6.478 89.607 24.497 1.00 9.37 149 VAL A C 1
ATOM 768 O O . VAL A 1 106 ? 6.174 90.746 24.899 1.00 10.10 149 VAL A O 1
ATOM 772 N N . LEU A 1 107 ? 5.959 88.487 24.997 1.00 8.03 150 LEU A N 1
ATOM 773 C CA . LEU A 1 107 ? 5.027 88.542 26.110 1.00 8.87 150 LEU A CA 1
ATOM 774 C C . LEU A 1 107 ? 5.653 89.136 27.367 1.00 8.24 150 LEU A C 1
ATOM 775 O O . LEU A 1 107 ? 5.018 89.975 28.032 1.00 6.85 150 LEU A O 1
ATOM 780 N N . GLU A 1 108 ? 6.862 88.684 27.708 1.00 7.91 151 GLU A N 1
ATOM 781 C CA . GLU A 1 108 ? 7.522 89.176 28.900 1.00 8.77 151 GLU A CA 1
ATOM 782 C C . GLU A 1 108 ? 7.838 90.648 28.760 1.00 8.81 151 GLU A C 1
ATOM 783 O O . GLU A 1 108 ? 7.718 91.431 29.743 1.00 9.18 151 GLU A O 1
ATOM 789 N N . ARG A 1 109 ? 8.318 91.028 27.583 1.00 8.08 152 ARG A N 1
ATOM 790 C CA . ARG A 1 109 ? 8.637 92.439 27.370 1.00 7.76 152 ARG A CA 1
ATOM 791 C C . ARG A 1 109 ? 7.385 93.308 27.428 1.00 7.80 152 ARG A C 1
ATOM 792 O O . ARG A 1 109 ? 7.422 94.399 28.009 1.00 9.32 152 ARG A O 1
ATOM 800 N N . ALA A 1 110 ? 6.290 92.844 26.828 1.00 5.54 153 ALA A N 1
ATOM 801 C CA . ALA A 1 110 ? 5.027 93.606 26.861 1.00 6.47 153 ALA A CA 1
ATOM 802 C C . ALA A 1 110 ? 4.532 93.739 28.309 1.00 6.06 153 ALA A C 1
ATOM 803 O O . ALA A 1 110 ? 4.131 94.814 28.745 1.00 6.58 153 ALA A O 1
ATOM 805 N N . SER A 1 111 ? 4.597 92.642 29.037 1.00 6.51 154 SER A N 1
ATOM 806 C CA . SER A 1 111 ? 4.246 92.707 30.471 1.00 7.03 154 SER A CA 1
ATOM 807 C C . SER A 1 111 ? 5.089 93.767 31.239 1.00 8.00 154 SER A C 1
ATOM 808 O O . SER A 1 111 ? 4.539 94.556 32.014 1.00 7.05 154 SER A O 1
ATOM 811 N 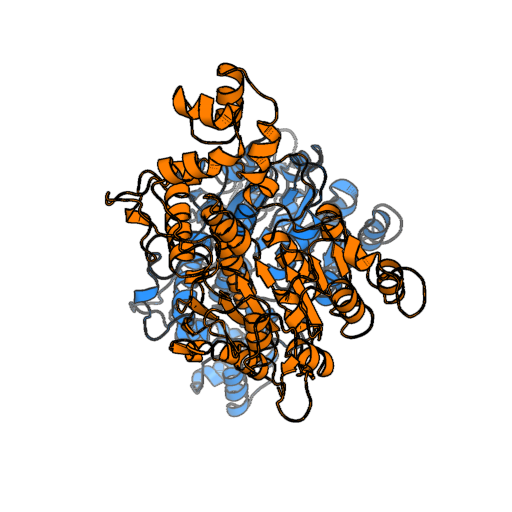N . ALA A 1 112 ? 6.390 93.819 30.983 1.00 8.98 155 ALA A N 1
ATOM 812 C CA . ALA A 1 112 ? 7.278 94.775 31.679 1.00 9.98 155 ALA A CA 1
ATOM 813 C C . ALA A 1 112 ? 6.891 96.215 31.399 1.00 10.19 155 ALA A C 1
ATOM 814 O O . ALA A 1 112 ? 7.147 97.097 32.235 1.00 10.51 155 ALA A O 1
ATOM 816 N N A GLN A 1 113 ? 6.274 96.452 30.242 0.50 10.02 156 GLN A N 1
ATOM 817 N N B GLN A 1 113 ? 6.256 96.457 30.252 0.50 10.30 156 GLN A N 1
ATOM 818 C CA A GLN A 1 113 ? 5.806 97.785 29.854 0.50 10.38 156 GLN A CA 1
ATOM 819 C CA B GLN A 1 113 ? 5.810 97.799 29.861 0.50 10.92 156 GLN A CA 1
ATOM 820 C C A GLN A 1 113 ? 4.422 98.152 30.371 0.50 10.18 156 GLN A C 1
ATOM 821 C C B GLN A 1 113 ? 4.334 98.088 30.186 0.50 10.59 156 GLN A C 1
ATOM 822 O O A GLN A 1 113 ? 4.029 99.314 30.305 0.50 10.30 156 GLN A O 1
ATOM 823 O O B GLN A 1 113 ? 3.786 99.119 29.812 0.50 11.48 156 GLN A O 1
ATOM 834 N N . GLY A 1 114 ? 3.690 97.181 30.900 1.00 10.28 157 GLY A N 1
ATOM 835 C CA . GLY A 1 114 ? 2.369 97.443 31.427 1.00 10.20 157 GLY A CA 1
ATOM 836 C C . GLY A 1 114 ? 1.203 96.926 30.602 1.00 8.98 157 GLY A C 1
ATOM 837 O O . GLY A 1 114 ? 0.038 97.175 30.966 1.00 10.01 157 GLY A O 1
ATOM 838 N N . TYR A 1 115 ? 1.488 96.204 29.512 1.00 6.96 158 TYR A N 1
ATOM 839 C CA . TYR A 1 115 ? 0.408 95.571 28.745 1.00 4.51 158 TYR A CA 1
ATOM 840 C C . TYR A 1 115 ? -0.081 94.370 29.539 1.00 5.54 158 TYR A C 1
ATOM 841 O O . TYR A 1 115 ? 0.731 93.677 30.145 1.00 6.38 158 TYR A O 1
ATOM 850 N N . ALA A 1 116 ? -1.394 94.113 29.503 1.00 5.05 159 ALA A N 1
ATOM 851 C CA . ALA A 1 116 ? -1.978 92.910 30.079 1.00 5.07 159 ALA A CA 1
ATOM 852 C C . ALA A 1 116 ? -1.565 91.811 29.078 1.00 5.27 159 ALA A C 1
ATOM 853 O O . ALA A 1 116 ? -1.297 92.126 27.894 1.00 6.30 159 ALA A O 1
ATOM 855 N N . THR A 1 117 ? -1.472 90.576 29.536 1.00 5.26 160 THR A N 1
ATOM 856 C CA . THR A 1 117 ? -0.985 89.479 28.668 1.00 6.58 160 THR A CA 1
ATOM 857 C C . THR A 1 117 ? -1.837 88.238 28.851 1.00 7.35 160 THR A C 1
ATOM 858 O O . THR A 1 117 ? -2.323 87.944 29.949 1.00 7.45 160 THR A O 1
ATOM 862 N N . GLY A 1 118 ? -2.049 87.502 27.773 1.00 6.96 161 GLY A N 1
ATOM 863 C CA . GLY A 1 118 ? -2.830 86.279 27.891 1.00 4.78 161 GLY A CA 1
ATOM 864 C C . GLY A 1 118 ? -2.333 85.158 26.971 1.00 5.27 161 GLY A C 1
ATOM 865 O O . GLY A 1 118 ? -1.685 85.405 25.949 1.00 4.54 161 GLY A O 1
ATOM 866 N N . LEU A 1 119 ? -2.682 83.940 27.345 1.00 4.24 162 LEU A N 1
ATOM 867 C CA . LEU A 1 119 ? -2.473 82.751 26.540 1.00 5.51 162 LEU A CA 1
ATOM 868 C C . LEU A 1 119 ? -3.765 81.970 26.497 1.00 6.14 162 LEU A C 1
ATOM 869 O O . LEU A 1 119 ? -4.351 81.656 27.564 1.00 5.89 162 LEU A O 1
ATOM 874 N N . ILE A 1 120 ? -4.235 81.646 25.289 1.00 6.20 163 ILE A N 1
ATOM 875 C CA . ILE A 1 120 ? -5.505 80.929 25.115 1.00 5.76 163 ILE A CA 1
ATOM 876 C C . ILE A 1 120 ? -5.304 79.835 24.062 1.00 6.26 163 ILE A C 1
ATOM 877 O O . ILE A 1 120 ? -4.882 80.105 22.919 1.00 6.44 163 ILE A O 1
ATOM 882 N N . THR A 1 121 ? -5.603 78.601 24.432 1.00 4.76 164 THR A N 1
ATOM 883 C CA . THR A 1 121 ? -5.373 77.495 23.490 1.00 5.74 164 THR A CA 1
ATOM 884 C C . THR A 1 121 ? -6.371 76.353 23.674 1.00 6.26 164 THR A C 1
ATOM 885 O O . THR A 1 121 ? -6.943 76.158 24.756 1.00 6.18 164 THR A O 1
ATOM 889 N N . THR A 1 122 ? -6.569 75.590 22.620 1.00 6.13 165 THR A N 1
ATOM 890 C CA . THR A 1 122 ? -7.339 74.350 22.704 1.00 8.41 165 THR A CA 1
ATOM 891 C C . THR A 1 122 ? -6.486 73.135 23.100 1.00 8.81 165 THR A C 1
ATOM 892 O O . THR A 1 122 ? -7.013 72.025 23.285 1.00 9.65 165 THR A O 1
ATOM 896 N N . THR A 1 123 ? -5.180 73.307 23.240 1.00 6.90 166 THR A N 1
ATOM 897 C CA . THR A 1 123 ? -4.316 72.183 23.666 1.00 7.44 166 THR A CA 1
ATOM 898 C C . THR A 1 123 ? -4.131 72.285 25.188 1.00 7.90 166 THR A C 1
ATOM 899 O O . THR A 1 123 ? -4.626 73.242 25.826 1.00 8.85 166 THR A O 1
ATOM 903 N N . GLU A 1 124 ? -3.410 71.333 25.765 1.00 7.72 167 GLU A N 1
ATOM 904 C CA . GLU A 1 124 ? -2.871 71.474 27.137 1.00 8.09 167 GLU A CA 1
ATOM 905 C C . GLU A 1 124 ? -2.302 72.905 27.300 1.00 8.21 167 GLU A C 1
ATOM 906 O O . GLU A 1 124 ? -1.588 73.386 26.427 1.00 8.30 167 GLU A O 1
ATOM 912 N N . ALA A 1 125 ? -2.565 73.569 28.421 1.00 7.23 168 ALA A N 1
ATOM 913 C CA . ALA A 1 125 ? -2.072 74.951 28.610 1.00 7.91 168 ALA A CA 1
ATOM 914 C C . ALA A 1 125 ? -0.536 75.069 28.540 1.00 7.47 168 ALA A C 1
ATOM 915 O O . ALA A 1 125 ? -0.004 76.114 28.193 1.00 7.14 168 ALA A O 1
ATOM 917 N N . THR A 1 126 ? 0.170 73.982 28.860 1.00 6.83 169 THR A N 1
ATOM 918 C CA . THR A 1 126 ? 1.628 73.979 28.924 1.00 8.09 169 THR A CA 1
ATOM 919 C C . THR A 1 126 ? 2.268 73.367 27.677 1.00 7.84 169 THR A C 1
ATOM 920 O O . THR A 1 126 ? 3.473 73.075 27.652 1.00 8.99 169 THR A O 1
ATOM 924 N N . HIS A 1 127 ? 1.468 73.186 26.640 1.00 7.63 170 HIS A N 1
ATOM 925 C CA . HIS A 1 127 ? 1.980 72.612 25.386 1.00 8.37 170 HIS A CA 1
ATOM 926 C C . HIS A 1 127 ? 2.889 73.640 24.728 1.00 8.44 170 HIS A C 1
ATOM 927 O O . HIS A 1 127 ? 2.925 74.774 25.173 1.00 7.15 170 HIS A O 1
ATOM 934 N N . ALA A 1 128 ? 3.614 73.240 23.681 1.00 7.25 171 ALA A N 1
ATOM 935 C CA . ALA A 1 128 ? 4.816 73.993 23.232 1.00 7.87 171 ALA A CA 1
ATOM 936 C C . ALA A 1 128 ? 4.469 75.374 22.736 1.00 6.59 171 ALA A C 1
ATOM 937 O O . ALA A 1 128 ? 5.196 76.343 22.991 1.00 6.46 171 ALA A O 1
ATOM 939 N N . THR A 1 129 ? 3.340 75.495 22.041 1.00 6.62 172 THR A N 1
ATOM 940 C CA . THR A 1 129 ? 3.001 76.806 21.446 1.00 6.96 172 THR A CA 1
ATOM 941 C C . THR A 1 129 ? 2.851 77.945 22.461 1.00 7.14 172 THR A C 1
ATOM 942 O O . THR A 1 129 ? 3.568 78.966 22.360 1.00 7.18 172 THR A O 1
ATOM 946 N N . PRO A 1 130 ? 1.925 77.806 23.428 1.00 6.67 173 PRO A N 1
ATOM 947 C CA . PRO A 1 130 ? 1.881 78.878 24.410 1.00 7.07 173 PRO A CA 1
ATOM 948 C C . PRO A 1 130 ? 3.117 78.923 25.305 1.00 6.98 173 PRO A C 1
ATOM 949 O O . PRO A 1 130 ? 3.505 80.001 25.726 1.00 8.44 173 PRO A O 1
ATOM 953 N N . ALA A 1 131 ? 3.738 77.773 25.583 1.00 6.40 174 ALA A N 1
ATOM 954 C CA . ALA A 1 131 ? 4.874 77.735 26.496 1.00 6.31 174 ALA A CA 1
ATOM 955 C C . ALA A 1 131 ? 5.996 78.632 26.055 1.00 7.21 174 ALA A C 1
ATOM 956 O O . ALA A 1 131 ? 6.636 79.252 26.908 1.00 6.58 174 ALA A O 1
ATOM 958 N N . ALA A 1 132 ? 6.255 78.711 24.737 1.00 6.15 175 ALA A N 1
ATOM 959 C CA . ALA A 1 132 ? 7.355 79.516 24.270 1.00 6.67 175 ALA A CA 1
ATOM 960 C C . ALA A 1 132 ? 7.145 80.991 24.560 1.00 6.47 175 ALA A C 1
ATOM 961 O O . ALA A 1 132 ? 8.122 81.724 24.562 1.00 8.31 175 ALA A O 1
ATOM 963 N N . PHE A 1 133 ? 5.893 81.431 24.771 1.00 6.90 176 PHE A N 1
ATOM 964 C CA . PHE A 1 133 ? 5.692 82.831 25.079 1.00 7.41 176 PHE A CA 1
ATOM 965 C C . PHE A 1 133 ? 5.881 83.159 26.551 1.00 8.18 176 PHE A C 1
ATOM 966 O O . PHE A 1 133 ? 6.071 84.349 26.897 1.00 9.78 176 PHE A O 1
ATOM 974 N N . ALA A 1 134 ? 5.862 82.151 27.427 1.00 7.28 177 ALA A N 1
ATOM 975 C CA . ALA A 1 134 ? 5.809 82.452 28.877 1.00 8.02 177 ALA A CA 1
ATOM 976 C C . ALA A 1 134 ? 6.651 81.541 29.732 1.00 8.01 177 ALA A C 1
ATOM 977 O O . ALA A 1 134 ? 6.530 81.565 30.930 1.00 9.30 177 ALA A O 1
ATOM 979 N N . ALA A 1 135 ? 7.520 80.742 29.111 1.00 7.59 178 ALA A N 1
ATOM 980 C CA . ALA A 1 135 ? 8.408 79.855 29.881 1.00 7.23 178 ALA A CA 1
ATOM 981 C C . ALA A 1 135 ? 9.679 79.576 29.119 1.00 6.49 178 ALA A C 1
ATOM 982 O O . ALA A 1 135 ? 9.793 79.932 27.957 1.00 6.99 178 ALA A O 1
ATOM 984 N N . HIS A 1 136 ? 10.645 78.962 29.805 1.00 6.88 179 HIS A N 1
ATOM 985 C CA . HIS A 1 136 ? 11.945 78.670 29.228 1.00 7.27 179 HIS A CA 1
ATOM 986 C C . HIS A 1 136 ? 12.417 77.326 29.713 1.00 6.99 179 HIS A C 1
ATOM 987 O O . HIS A 1 136 ? 12.725 77.163 30.893 1.00 8.05 179 HIS A O 1
ATOM 994 N N . VAL A 1 137 ? 12.467 76.353 28.819 1.00 6.63 180 VAL A N 1
ATOM 995 C CA . VAL A 1 137 ? 12.933 75.014 29.181 1.00 7.49 180 VAL A CA 1
ATOM 996 C C . VAL A 1 137 ? 13.702 74.375 28.031 1.00 8.54 180 VAL A C 1
ATOM 997 O O . VAL A 1 137 ? 13.390 74.617 26.865 1.00 8.12 180 VAL A O 1
ATOM 1001 N N . GLU A 1 138 ? 14.715 73.568 28.374 1.00 8.85 181 GLU A N 1
ATOM 1002 C CA . GLU A 1 138 ? 15.542 72.965 27.317 1.00 10.56 181 GLU A CA 1
ATOM 1003 C C . GLU A 1 138 ? 14.729 71.888 26.579 1.00 9.95 181 GLU A C 1
ATOM 1004 O O . GLU A 1 138 ? 15.003 71.583 25.415 1.00 10.42 181 GLU A O 1
ATOM 1010 N N . ASP A 1 139 ? 13.737 71.318 27.258 1.00 9.68 182 ASP A N 1
ATOM 1011 C CA . ASP A 1 139 ? 12.913 70.224 26.682 1.00 10.68 182 ASP A CA 1
ATOM 1012 C C . ASP A 1 139 ? 11.425 70.509 26.840 1.00 9.70 182 ASP A C 1
ATOM 1013 O O . ASP A 1 139 ? 10.951 70.609 27.955 1.00 8.51 182 ASP A O 1
ATOM 1018 N N . ARG A 1 140 ? 10.684 70.533 25.729 1.00 8.75 183 ARG A N 1
ATOM 1019 C CA . ARG A 1 140 ? 9.263 70.870 25.721 1.00 9.06 183 ARG A CA 1
ATOM 1020 C C . ARG A 1 140 ? 8.433 69.899 26.568 1.00 8.99 183 ARG A C 1
ATOM 1021 O O . ARG A 1 140 ? 7.345 70.236 27.002 1.00 9.33 183 ARG A O 1
ATOM 1029 N N . GLY A 1 141 ? 8.984 68.708 26.808 1.00 9.09 184 GLY A N 1
ATOM 1030 C CA . GLY A 1 141 ? 8.276 67.726 27.610 1.00 9.69 184 GLY A CA 1
ATOM 1031 C C . GLY A 1 141 ? 8.213 68.017 29.102 1.00 10.16 184 GLY A C 1
ATOM 1032 O O . GLY A 1 141 ? 7.506 67.298 29.823 1.00 10.79 184 GLY A O 1
ATOM 1033 N N . ASN A 1 142 ? 8.961 69.016 29.571 1.00 9.17 185 ASN A N 1
ATOM 1034 C CA . ASN A 1 142 ? 9.014 69.384 31.018 1.00 9.85 185 ASN A CA 1
ATOM 1035 C C . ASN A 1 142 ? 7.844 70.288 31.356 1.00 8.80 185 ASN A C 1
ATOM 1036 O O . ASN A 1 142 ? 8.001 71.481 31.649 1.00 9.20 185 ASN A O 1
ATOM 1041 N N . GLN A 1 143 ? 6.639 69.724 31.322 1.00 8.13 186 GLN A N 1
ATOM 1042 C CA . GLN A 1 143 ? 5.416 70.540 31.413 1.00 8.40 186 GLN A CA 1
ATOM 1043 C C . GLN A 1 143 ? 5.074 71.044 32.821 1.00 9.29 186 GLN A C 1
ATOM 1044 O O . GLN A 1 143 ? 4.439 72.077 32.984 1.00 9.90 186 GLN A O 1
ATOM 1050 N N . THR A 1 144 ? 5.555 70.346 33.826 1.00 9.70 187 THR A N 1
ATOM 1051 C CA . THR A 1 144 ? 5.391 70.846 35.171 1.00 10.82 187 THR A CA 1
ATOM 1052 C C . THR A 1 144 ? 6.315 72.028 35.438 1.00 9.78 187 THR A C 1
ATOM 1053 O O . THR A 1 144 ? 5.931 72.894 36.188 1.00 9.68 187 THR A O 1
ATOM 1057 N N . GLU A 1 145 ? 7.504 72.074 34.835 1.00 7.71 188 GLU A N 1
ATOM 1058 C CA . GLU A 1 145 ? 8.349 73.281 34.983 1.00 8.41 188 GLU A CA 1
ATOM 1059 C C . GLU A 1 145 ? 7.753 74.448 34.188 1.00 7.73 188 GLU A C 1
ATOM 1060 O O . GLU A 1 145 ? 7.799 75.605 34.602 1.00 6.81 188 GLU A O 1
ATOM 1066 N N . ILE A 1 146 ? 7.150 74.142 33.047 1.00 7.19 189 ILE A N 1
ATOM 1067 C CA . ILE A 1 146 ? 6.470 75.209 32.306 1.00 6.69 189 ILE A CA 1
ATOM 1068 C C . ILE A 1 146 ? 5.317 75.789 33.151 1.00 7.54 189 ILE A C 1
ATOM 1069 O O . ILE A 1 146 ? 5.192 76.981 33.265 1.00 6.79 189 ILE A O 1
ATOM 1074 N N . ALA A 1 147 ? 4.475 74.934 33.708 1.00 7.96 190 ALA A N 1
ATOM 1075 C CA . ALA A 1 147 ? 3.431 75.382 34.634 1.00 7.37 190 ALA A CA 1
ATOM 1076 C C . ALA A 1 147 ? 3.966 76.214 35.800 1.00 6.88 190 ALA A C 1
ATOM 1077 O O . ALA A 1 147 ? 3.361 77.216 36.180 1.00 8.17 190 ALA A O 1
ATOM 1079 N N . ARG A 1 148 ? 5.097 75.795 36.380 1.00 6.57 191 ARG A N 1
ATOM 1080 C CA . ARG A 1 148 ? 5.681 76.549 37.496 1.00 7.02 191 ARG A CA 1
ATOM 1081 C C . ARG A 1 148 ? 6.071 77.939 37.023 1.00 7.70 191 ARG A C 1
ATOM 1082 O O . ARG A 1 148 ? 5.793 78.916 37.700 1.00 7.69 191 ARG A O 1
ATOM 1090 N N . GLN A 1 149 ? 6.690 78.036 35.841 1.00 8.07 192 GLN A N 1
ATOM 1091 C CA . GLN A 1 149 ? 7.048 79.372 35.338 1.00 8.10 192 GLN A CA 1
ATOM 1092 C C . GLN A 1 149 ? 5.838 80.241 35.020 1.00 8.21 192 GLN A C 1
ATOM 1093 O O . GLN A 1 149 ? 5.867 81.463 35.298 1.00 9.41 192 GLN A O 1
ATOM 1099 N N . TYR A 1 150 ? 4.776 79.650 34.451 1.00 6.85 193 TYR A N 1
ATOM 1100 C CA . TYR A 1 150 ? 3.539 80.447 34.232 1.00 7.34 193 TYR A CA 1
ATOM 1101 C C . TYR A 1 150 ? 3.082 81.106 35.529 1.00 6.63 193 TYR A C 1
ATOM 1102 O O . TYR A 1 150 ? 2.763 82.280 35.562 1.00 7.23 193 TYR A O 1
ATOM 1111 N N . ILE A 1 151 ? 3.006 80.314 36.587 1.00 7.41 194 ILE A N 1
ATOM 1112 C CA . ILE A 1 151 ? 2.376 80.738 37.847 1.00 8.81 194 ILE A CA 1
ATOM 1113 C C . ILE A 1 151 ? 3.286 81.558 38.764 1.00 9.87 194 ILE A C 1
ATOM 1114 O O . ILE A 1 151 ? 2.841 82.546 39.405 1.00 9.94 194 ILE A O 1
ATOM 1119 N N . GLU A 1 152 ? 4.561 81.165 38.827 1.00 9.75 195 GLU A N 1
ATOM 1120 C CA . GLU A 1 152 ? 5.496 81.771 39.752 1.00 12.22 195 GLU A CA 1
ATOM 1121 C C . GLU A 1 152 ? 6.349 82.835 39.116 1.00 12.37 195 GLU A C 1
ATOM 1122 O O . GLU A 1 152 ? 6.909 83.674 39.827 1.00 13.30 195 GLU A O 1
ATOM 1128 N N . GLU A 1 153 ? 6.462 82.842 37.797 1.00 11.78 196 GLU A N 1
ATOM 1129 C CA . GLU A 1 153 ? 7.448 83.755 37.174 1.00 13.09 196 GLU A CA 1
ATOM 1130 C C . GLU A 1 153 ? 6.811 84.753 36.209 1.00 12.92 196 GLU A C 1
ATOM 1131 O O . GLU A 1 153 ? 6.804 85.964 36.436 1.00 12.84 196 GLU A O 1
ATOM 1137 N N . THR A 1 154 ? 6.192 84.248 35.168 1.00 12.24 197 THR A N 1
ATOM 1138 C CA . THR A 1 154 ? 5.672 85.115 34.142 1.00 12.87 197 THR A CA 1
ATOM 1139 C C . THR A 1 154 ? 4.307 85.738 34.483 1.00 12.48 197 THR A C 1
ATOM 1140 O O . THR A 1 154 ? 4.033 86.953 34.216 1.00 11.49 197 THR A O 1
ATOM 1144 N N . GLN A 1 155 ? 3.469 84.901 35.073 1.00 11.82 198 GLN A N 1
ATOM 1145 C CA . GLN A 1 155 ? 2.133 85.295 35.507 1.00 11.63 198 GLN A CA 1
ATOM 1146 C C . GLN A 1 155 ? 1.282 86.059 34.471 1.00 11.63 198 GLN A C 1
ATOM 1147 O O . GLN A 1 155 ? 0.910 87.211 34.721 1.00 11.59 198 GLN A O 1
ATOM 1153 N N . PRO A 1 156 ? 0.967 85.427 33.321 1.00 10.62 199 PRO A N 1
ATOM 1154 C CA . PRO A 1 156 ? 0.000 86.046 32.366 1.00 9.64 199 PRO A CA 1
ATOM 1155 C C . PRO A 1 156 ? -1.336 86.265 33.077 1.00 10.52 199 PRO A C 1
ATOM 1156 O O . PRO A 1 156 ? -1.723 85.446 33.940 1.00 10.51 199 PRO A O 1
ATOM 1160 N N . ASP A 1 157 ? -2.013 87.368 32.772 1.00 8.61 200 ASP A N 1
ATOM 1161 C CA . ASP A 1 157 ? -3.337 87.675 33.310 1.00 9.93 200 ASP A CA 1
ATOM 1162 C C . ASP A 1 157 ? -4.421 86.667 32.941 1.00 9.49 200 ASP A C 1
ATOM 1163 O O . ASP A 1 157 ? -5.370 86.477 33.698 1.00 9.10 200 ASP A O 1
ATOM 1168 N N . VAL A 1 158 ? -4.287 86.007 31.799 1.00 8.80 201 VAL A N 1
ATOM 1169 C CA . VAL A 1 158 ? -5.280 85.024 31.388 1.00 7.38 201 VAL A CA 1
ATOM 1170 C C . VAL A 1 158 ? -4.474 83.852 30.879 1.00 7.22 201 VAL A C 1
ATOM 1171 O O . VAL A 1 158 ? -3.551 84.047 30.069 1.00 5.61 201 VAL A O 1
ATOM 1175 N N . ILE A 1 159 ? -4.821 82.667 31.367 1.00 5.49 202 ILE A N 1
ATOM 1176 C CA . ILE A 1 159 ? -4.281 81.410 30.866 1.00 6.90 202 ILE A CA 1
ATOM 1177 C C . ILE A 1 159 ? -5.459 80.462 30.672 1.00 7.15 202 ILE A C 1
ATOM 1178 O O . ILE A 1 159 ? -6.104 80.060 31.652 1.00 9.11 202 ILE A O 1
ATOM 1183 N N . LEU A 1 160 ? -5.747 80.083 29.415 1.00 6.56 203 LEU A N 1
ATOM 1184 C CA . LEU A 1 160 ? -6.899 79.217 29.143 1.00 5.97 203 LEU A CA 1
ATOM 1185 C C . LEU A 1 160 ? -6.448 78.058 28.287 1.00 7.49 203 LEU A C 1
ATOM 1186 O O . LEU A 1 160 ? -5.860 78.270 27.216 1.00 8.20 203 LEU A O 1
ATOM 1191 N N . GLY A 1 161 ? -6.648 76.824 28.765 1.00 6.64 204 GLY A N 1
ATOM 1192 C CA . GLY A 1 161 ? -6.287 75.662 27.950 1.00 8.44 204 GLY A CA 1
ATOM 1193 C C . GLY A 1 161 ? -6.720 74.407 28.670 1.00 10.25 204 GLY A C 1
ATOM 1194 O O . GLY A 1 161 ? -7.667 74.436 29.485 1.00 9.69 204 GLY A O 1
ATOM 1195 N N . GLY A 1 162 ? -6.004 73.316 28.421 1.00 10.23 205 GLY A N 1
ATOM 1196 C CA . GLY A 1 162 ? -6.322 72.034 29.071 1.00 9.98 205 GLY A CA 1
ATOM 1197 C C . GLY A 1 162 ? -5.305 71.574 30.098 1.00 11.14 205 GLY A C 1
ATOM 1198 O O . GLY A 1 162 ? -4.329 72.269 30.389 1.00 11.77 205 GLY A O 1
ATOM 1199 N N . GLN A 1 163 ? -5.584 70.403 30.692 1.00 11.91 206 GLN A N 1
ATOM 1200 C CA . GLN A 1 163 ? -4.631 69.672 31.541 1.00 11.36 206 GLN A CA 1
ATOM 1201 C C . GLN A 1 163 ? -4.301 70.280 32.926 1.00 12.16 206 GLN A C 1
ATOM 1202 O O . GLN A 1 163 ? -3.191 70.773 33.206 1.00 11.71 206 GLN A O 1
ATOM 1208 N N . ARG A 1 164 ? -5.310 70.199 33.781 1.00 11.04 207 ARG A N 1
ATOM 1209 C CA . ARG A 1 164 ? -5.168 70.614 35.160 1.00 11.56 207 ARG A CA 1
ATOM 1210 C C . ARG A 1 164 ? -4.050 69.839 35.859 1.00 11.60 207 ARG A C 1
ATOM 1211 O O . ARG A 1 164 ? -3.365 70.393 36.725 1.00 11.96 207 ARG A O 1
ATOM 1219 N N . ARG A 1 165 ? -3.839 68.576 35.471 1.00 12.17 208 ARG A N 1
ATOM 1220 C CA . ARG A 1 165 ? -2.794 67.734 36.060 1.00 13.74 208 ARG A CA 1
ATOM 1221 C C . ARG A 1 165 ? -1.434 68.436 36.177 1.00 14.23 208 ARG A C 1
ATOM 1222 O O . ARG A 1 165 ? -0.794 68.325 37.219 1.00 13.26 208 ARG A O 1
ATOM 1230 N N . ASP A 1 166 ? -1.023 69.210 35.158 1.00 13.19 209 ASP A N 1
ATOM 1231 C CA . ASP A 1 166 ? 0.258 69.937 35.245 1.00 14.14 209 ASP A CA 1
ATOM 1232 C C . ASP A 1 166 ? 0.334 70.895 36.416 1.00 13.54 209 ASP A C 1
ATOM 1233 O O . ASP A 1 166 ? 1.395 71.106 36.997 1.00 12.46 209 ASP A O 1
ATOM 1238 N N . PHE A 1 167 ? -0.816 71.473 36.762 1.00 13.92 210 PHE A N 1
ATOM 1239 C CA . PHE A 1 167 ? -0.851 72.495 37.791 1.00 12.00 210 PHE A CA 1
ATOM 1240 C C . PHE A 1 167 ? -1.066 71.866 39.173 1.00 13.86 210 PHE A C 1
ATOM 1241 O O . PHE A 1 167 ? -1.070 72.554 40.184 1.00 12.85 210 PHE A O 1
ATOM 1249 N N . GLU A 1 168 ? -1.206 70.554 39.206 1.00 14.88 211 GLU A N 1
ATOM 1250 C CA . GLU A 1 168 ? -1.307 69.878 40.480 1.00 17.56 211 GLU A CA 1
ATOM 1251 C C . GLU A 1 168 ? 0.089 69.469 40.976 1.00 18.53 211 GLU A C 1
ATOM 1252 O O . GLU A 1 168 ? 0.241 68.910 42.065 1.00 19.81 211 GLU A O 1
ATOM 1258 N N . ALA A 1 169 ? 1.120 69.784 40.197 1.00 18.62 212 ALA A N 1
ATOM 1259 C CA . ALA A 1 169 ? 2.477 69.614 40.668 1.00 19.15 212 ALA A CA 1
ATOM 1260 C C . ALA A 1 169 ? 2.744 70.541 41.851 1.00 20.34 212 ALA A C 1
ATOM 1261 O O . ALA A 1 169 ? 2.077 71.562 42.013 1.00 18.05 212 ALA A O 1
ATOM 1263 N N . ASP A 1 170 ? 3.749 70.187 42.650 1.00 21.45 213 ASP A N 1
ATOM 1264 C CA . ASP A 1 170 ? 4.235 71.041 43.750 1.00 23.85 213 ASP A CA 1
ATOM 1265 C C . ASP A 1 170 ? 4.681 72.448 43.358 1.00 23.55 213 ASP A C 1
ATOM 1266 O O . ASP A 1 170 ? 5.455 72.629 42.428 1.00 23.49 213 ASP A O 1
ATOM 1271 N N . ALA A 1 171 ? 4.198 73.449 44.082 1.00 23.53 214 ALA A N 1
ATOM 1272 C CA . ALA A 1 171 ? 4.769 74.787 43.996 1.00 24.44 214 ALA A CA 1
ATOM 1273 C C . ALA A 1 171 ? 6.094 74.875 44.774 1.00 26.08 214 ALA A C 1
ATOM 1274 O O . ALA A 1 171 ? 6.453 73.943 45.513 1.00 27.03 214 ALA A O 1
ATOM 1276 N N . SER A 1 172 ? 6.814 75.986 44.621 1.00 26.70 215 SER A N 1
ATOM 1277 C CA . SER A 1 172 ? 8.094 76.161 45.332 1.00 28.38 215 SER A CA 1
ATOM 1278 C C . SER A 1 172 ? 7.900 76.210 46.858 1.00 29.71 215 SER A C 1
ATOM 1279 O O . SER A 1 172 ? 8.777 75.783 47.610 1.00 29.98 215 SER A O 1
ATOM 1282 N N . ASN A 1 173 ? 6.745 76.710 47.297 1.00 30.94 216 ASN A N 1
ATOM 1283 C CA . ASN A 1 173 ? 6.246 76.452 48.664 1.00 31.84 216 ASN A CA 1
ATOM 1284 C C . ASN A 1 173 ? 4.758 76.074 48.723 1.00 31.87 216 ASN A C 1
ATOM 1285 O O . ASN A 1 173 ? 4.006 76.203 47.744 1.00 32.04 216 ASN A O 1
ATOM 1290 N N . GLY A 1 174 ? 4.336 75.580 49.879 1.00 31.28 217 GLY A N 1
ATOM 1291 C CA . GLY A 1 174 ? 2.934 75.311 50.136 1.00 30.23 217 GLY A CA 1
ATOM 1292 C C . GLY A 1 174 ? 2.437 74.125 49.341 1.00 28.44 217 GLY A C 1
ATOM 1293 O O . GLY A 1 174 ? 3.060 73.068 49.318 1.00 30.54 217 GLY A O 1
ATOM 1294 N N . GLY A 1 175 ? 1.311 74.305 48.688 1.00 26.07 218 GLY A N 1
ATOM 1295 C CA . GLY A 1 175 ? 0.674 73.212 48.048 1.00 22.70 218 GLY A CA 1
ATOM 1296 C C . GLY A 1 175 ? 1.092 73.111 46.602 1.00 20.30 218 GLY A C 1
ATOM 1297 O O . GLY A 1 175 ? 2.270 73.090 46.262 1.00 19.16 218 GLY A O 1
ATOM 1298 N N . THR A 1 176 ? 0.075 73.032 45.772 1.00 18.94 219 THR A N 1
ATOM 1299 C CA . THR A 1 176 ? 0.235 72.798 44.370 1.00 16.19 219 THR A CA 1
ATOM 1300 C C . THR A 1 176 ? 0.298 74.136 43.652 1.00 14.37 219 THR A C 1
ATOM 1301 O O . THR A 1 176 ? 0.163 75.211 44.254 1.00 11.86 219 THR A O 1
ATOM 1305 N N . LEU A 1 177 ? 0.499 74.069 42.334 1.00 11.36 220 LEU A N 1
ATOM 1306 C CA . LEU A 1 177 ? 0.537 75.302 41.572 1.00 11.13 220 LEU A CA 1
ATOM 1307 C C . LEU A 1 177 ? -0.824 75.951 41.443 1.00 10.87 220 LEU A C 1
ATOM 1308 O O . LEU A 1 177 ? -0.886 77.162 41.288 1.00 12.81 220 LEU A O 1
ATOM 1313 N N . VAL A 1 178 ? -1.910 75.168 41.491 1.00 11.17 221 VAL A N 1
ATOM 1314 C CA . VAL A 1 178 ? -3.282 75.750 41.616 1.00 11.90 221 VAL A CA 1
ATOM 1315 C C . VAL A 1 178 ? -3.370 76.592 42.911 1.00 10.52 221 VAL A C 1
ATOM 1316 O O . VAL A 1 178 ? -3.886 77.711 42.919 1.00 9.78 221 VAL A O 1
ATOM 1320 N N . ASP A 1 179 ? -2.855 76.056 44.017 1.00 12.01 222 ASP A N 1
ATOM 1321 C CA . ASP A 1 179 ? -2.795 76.847 45.231 1.00 11.66 222 ASP A CA 1
ATOM 1322 C C . ASP A 1 179 ? -1.978 78.126 45.052 1.00 10.96 222 ASP A C 1
ATOM 1323 O O . ASP A 1 179 ? -2.419 79.203 45.483 1.00 9.77 222 ASP A O 1
ATOM 1328 N N . ALA A 1 180 ? -0.780 78.012 44.469 1.00 9.80 223 ALA A N 1
ATOM 1329 C CA . ALA A 1 180 ? 0.037 79.180 44.169 1.00 9.92 223 ALA A CA 1
ATOM 1330 C C . ALA A 1 180 ? -0.700 80.203 43.294 1.00 9.25 223 ALA A C 1
ATOM 1331 O O . ALA A 1 180 ? -0.583 81.402 43.500 1.00 10.22 223 ALA A O 1
ATOM 1333 N N . ALA A 1 181 ? -1.458 79.713 42.325 1.00 9.10 224 ALA A N 1
ATOM 1334 C CA . ALA A 1 181 ? -2.209 80.588 41.434 1.00 8.40 224 ALA A CA 1
ATOM 1335 C C . ALA A 1 181 ? -3.299 81.336 42.226 1.00 7.60 224 ALA A C 1
ATOM 1336 O O . ALA A 1 181 ? -3.388 82.560 42.157 1.00 7.60 224 ALA A O 1
ATOM 1338 N N . ARG A 1 182 ? -4.062 80.610 43.026 1.00 8.13 225 ARG A N 1
ATOM 1339 C CA . ARG A 1 182 ? -5.040 81.293 43.872 1.00 9.39 225 ARG A CA 1
ATOM 1340 C C . ARG A 1 182 ? -4.381 82.316 44.821 1.00 8.75 225 ARG A C 1
ATOM 1341 O O . ARG A 1 182 ? -4.954 83.396 45.018 1.00 11.16 225 ARG A O 1
ATOM 1349 N N . ASP A 1 183 ? -3.210 81.979 45.373 1.00 11.37 226 ASP A N 1
ATOM 1350 C CA . ASP A 1 183 ? -2.424 82.916 46.235 1.00 12.11 226 ASP A CA 1
ATOM 1351 C C . ASP A 1 183 ? -2.139 84.237 45.489 1.00 13.19 226 ASP A C 1
ATOM 1352 O O . ASP A 1 183 ? -2.146 85.306 46.077 1.00 14.23 226 ASP A O 1
ATOM 1357 N N . ASN A 1 184 ? -1.935 84.157 44.173 1.00 12.02 227 ASN A N 1
ATOM 1358 C CA . ASN A 1 184 ? -1.611 85.335 43.371 1.00 12.02 227 ASN A CA 1
ATOM 1359 C C . ASN A 1 184 ? -2.852 86.050 42.816 1.00 11.96 227 ASN A C 1
ATOM 1360 O O . ASN A 1 184 ? -2.759 87.059 42.098 1.00 12.77 227 ASN A O 1
ATOM 1365 N N . GLY A 1 185 ? -4.021 85.537 43.168 1.00 9.25 228 GLY A N 1
ATOM 1366 C CA . GLY A 1 185 ? -5.247 86.206 42.829 1.00 8.09 228 GLY A CA 1
ATOM 1367 C C . GLY A 1 185 ? -6.021 85.569 41.695 1.00 7.88 228 GLY A C 1
ATOM 1368 O O . GLY A 1 185 ? -7.103 86.051 41.334 1.00 5.26 228 GLY A O 1
ATOM 1369 N N . TYR A 1 186 ? -5.503 84.479 41.161 1.00 6.35 229 TYR A N 1
ATOM 1370 C CA . TYR A 1 186 ? -6.221 83.788 40.063 1.00 6.65 229 TYR A CA 1
ATOM 1371 C C . TYR A 1 186 ? -7.519 83.122 40.514 1.00 7.63 229 TYR A C 1
ATOM 1372 O O . TYR A 1 186 ? -7.597 82.499 41.588 1.00 8.68 229 TYR A O 1
ATOM 1381 N N . THR A 1 187 ? -8.553 83.276 39.690 1.00 6.61 230 THR A N 1
ATOM 1382 C CA . THR A 1 187 ? -9.718 82.376 39.748 1.00 7.93 230 THR A CA 1
ATOM 1383 C C . THR A 1 187 ? -9.449 81.193 38.842 1.00 7.94 230 THR A C 1
ATOM 1384 O O . THR A 1 187 ? -8.942 81.372 37.720 1.00 8.57 230 THR A O 1
ATOM 1388 N N . ILE A 1 188 ? -9.810 80.021 39.324 1.00 7.64 231 ILE A N 1
ATOM 1389 C CA . ILE A 1 188 ? -9.708 78.783 38.534 1.00 8.29 231 ILE A CA 1
ATOM 1390 C C . ILE A 1 188 ? -11.041 78.452 37.883 1.00 9.10 231 ILE A C 1
ATOM 1391 O O . ILE A 1 188 ? -12.071 78.341 38.583 1.00 10.10 231 ILE A O 1
ATOM 1396 N N . ALA A 1 189 ? -11.065 78.251 36.557 1.00 8.11 232 ALA A N 1
ATOM 1397 C CA . ALA A 1 189 ? -12.300 77.857 35.863 1.00 9.15 232 ALA A CA 1
ATOM 1398 C C . ALA A 1 189 ? -12.090 76.491 35.202 1.00 9.52 232 ALA A C 1
ATOM 1399 O O . ALA A 1 189 ? -11.056 76.283 34.578 1.00 11.28 232 ALA A O 1
ATOM 1401 N N . GLU A 1 190 ? -13.057 75.570 35.362 1.00 10.31 233 GLU A N 1
ATOM 1402 C CA . GLU A 1 190 ? -12.895 74.205 34.870 1.00 10.88 233 GLU A CA 1
ATOM 1403 C C . GLU A 1 190 ? -13.930 73.793 33.842 1.00 9.58 233 GLU A C 1
ATOM 1404 O O . GLU A 1 190 ? -13.777 72.747 33.238 1.00 10.32 233 GLU A O 1
ATOM 1410 N N . THR A 1 191 ? -14.951 74.608 33.626 1.00 9.50 234 THR A N 1
ATOM 1411 C CA . THR A 1 191 ? -15.984 74.348 32.610 1.00 10.18 234 THR A CA 1
ATOM 1412 C C . THR A 1 191 ? -16.296 75.657 31.935 1.00 9.15 234 THR A C 1
ATOM 1413 O O . THR A 1 191 ? -15.919 76.724 32.447 1.00 9.48 234 THR A O 1
ATOM 1417 N N . ALA A 1 192 ? -17.003 75.583 30.809 1.00 9.03 235 ALA A N 1
ATOM 1418 C CA . ALA A 1 192 ? -17.530 76.771 30.118 1.00 8.98 235 ALA A CA 1
ATOM 1419 C C . ALA A 1 192 ? -18.367 77.654 31.056 1.00 9.21 235 ALA A C 1
ATOM 1420 O O . ALA A 1 192 ? -18.201 78.873 31.064 1.00 9.84 235 ALA A O 1
ATOM 1422 N N . ALA A 1 193 ? -19.229 77.019 31.863 1.00 10.36 236 ALA A N 1
ATOM 1423 C CA . ALA A 1 193 ? -20.083 77.768 32.802 1.00 10.14 236 ALA A CA 1
ATOM 1424 C C . ALA A 1 193 ? -19.242 78.547 33.787 1.00 10.33 236 ALA A C 1
ATOM 1425 O O . ALA A 1 193 ? -19.518 79.712 34.047 1.00 11.26 236 ALA A O 1
ATOM 1427 N N . GLU A 1 194 ? -18.237 77.891 34.354 1.00 9.40 237 GLU A N 1
ATOM 1428 C CA . GLU A 1 194 ? -17.360 78.556 35.339 1.00 9.61 237 GLU A CA 1
ATOM 1429 C C . GLU A 1 194 ? -16.566 79.703 34.718 1.00 9.35 237 GLU A C 1
ATOM 1430 O O . GLU A 1 194 ? -16.376 80.748 35.344 1.00 8.48 237 GLU A O 1
ATOM 1436 N N . LEU A 1 195 ? -16.099 79.517 33.480 1.00 8.59 238 LEU A N 1
ATOM 1437 C CA . LEU A 1 195 ? -15.484 80.631 32.771 1.00 9.11 238 LEU A CA 1
ATOM 1438 C C . LEU A 1 195 ? -16.395 81.850 32.618 1.00 9.74 238 LEU A C 1
ATOM 1439 O O . LEU A 1 195 ? -15.980 82.993 32.879 1.00 10.13 238 LEU A O 1
ATOM 1444 N N . ASP A 1 196 ? -17.638 81.614 32.221 1.00 10.99 239 ASP A N 1
ATOM 1445 C CA . ASP A 1 196 ? -18.582 82.719 32.035 1.00 13.03 239 ASP A CA 1
ATOM 1446 C C . ASP A 1 196 ? -18.817 83.417 33.386 1.00 12.46 239 ASP A C 1
ATOM 1447 O O . ASP A 1 196 ? -18.988 84.629 33.424 1.00 13.60 239 ASP A O 1
ATOM 1452 N N . ALA A 1 197 ? -18.732 82.660 34.478 1.00 10.11 240 ALA A N 1
ATOM 1453 C CA . ALA A 1 197 ? -18.972 83.194 35.849 1.00 10.67 240 ALA A CA 1
ATOM 1454 C C . ALA A 1 197 ? -17.815 84.050 36.382 1.00 10.89 240 ALA A C 1
ATOM 1455 O O . ALA A 1 197 ? -17.983 84.782 37.401 1.00 10.45 240 ALA A O 1
ATOM 1457 N N . VAL A 1 198 ? -16.646 84.000 35.734 1.00 10.69 241 VAL A N 1
ATOM 1458 C CA . VAL A 1 198 ? -15.476 84.757 36.208 1.00 13.17 241 VAL A CA 1
ATOM 1459 C C . VAL A 1 198 ? -15.811 86.238 36.143 1.00 15.00 241 VAL A C 1
ATOM 1460 O O . VAL A 1 198 ? -16.328 86.698 35.122 1.00 16.36 241 VAL A O 1
ATOM 1464 N N . ASP A 1 199 ? -15.561 86.972 37.225 1.00 13.69 242 ASP A N 1
ATOM 1465 C CA . ASP A 1 199 ? -15.913 88.390 37.274 1.00 14.86 242 ASP A CA 1
ATOM 1466 C C . ASP A 1 199 ? -14.693 89.322 37.164 1.00 15.84 242 ASP A C 1
ATOM 1467 O O . ASP A 1 199 ? -14.861 90.522 36.919 1.00 16.51 242 ASP A O 1
ATOM 1472 N N . ASP A 1 200 ? -13.499 88.820 37.476 1.00 12.84 243 ASP A N 1
ATOM 1473 C CA . ASP A 1 200 ? -12.278 89.660 37.417 1.00 14.30 243 ASP A CA 1
ATOM 1474 C C . ASP A 1 200 ? -11.064 88.813 37.078 1.00 12.01 243 ASP A C 1
ATOM 1475 O O . ASP A 1 200 ? -10.941 87.666 37.523 1.00 11.42 243 ASP A O 1
ATOM 1480 N N . PRO A 1 201 ? -10.144 89.390 36.301 1.00 11.14 244 PRO A N 1
ATOM 1481 C CA . PRO A 1 201 ? -8.876 88.696 36.088 1.00 9.72 244 PRO A CA 1
ATOM 1482 C C . PRO A 1 201 ? -8.007 88.792 37.368 1.00 8.30 244 PRO A C 1
ATOM 1483 O O . PRO A 1 201 ? -8.302 89.647 38.210 1.00 7.23 244 PRO A O 1
ATOM 1487 N N . PRO A 1 202 ? -6.937 87.980 37.505 1.00 7.74 245 PRO A N 1
ATOM 1488 C CA . PRO A 1 202 ? -6.426 86.986 36.532 1.00 7.91 245 PRO A CA 1
ATOM 1489 C C . PRO A 1 202 ? -7.215 85.687 36.552 1.00 7.92 245 PRO A C 1
ATOM 1490 O O . PRO A 1 202 ? -7.848 85.375 37.578 1.00 7.20 245 PRO A O 1
ATOM 1494 N N . VAL A 1 203 ? -7.154 84.918 35.454 1.00 7.51 246 VAL A N 1
ATOM 1495 C CA . VAL A 1 203 ? -7.904 83.673 35.375 1.00 7.88 246 VAL A CA 1
ATOM 1496 C C . VAL A 1 203 ? -7.004 82.553 34.880 1.00 7.92 246 VAL A C 1
ATOM 1497 O O . VAL A 1 203 ? -6.201 82.759 33.953 1.00 8.33 246 VAL A O 1
ATOM 1501 N N . LEU A 1 204 ? -7.145 81.375 35.494 1.00 6.85 247 LEU A N 1
ATOM 1502 C CA . LEU A 1 204 ? -6.459 80.165 35.029 1.00 7.60 247 LEU A CA 1
ATOM 1503 C C . LEU A 1 204 ? -7.589 79.224 34.682 1.00 8.81 247 LEU A C 1
ATOM 1504 O O . LEU A 1 204 ? -8.312 78.735 35.566 1.00 8.49 247 LEU A O 1
ATOM 1509 N N . GLY A 1 205 ? -7.812 79.028 33.386 1.00 8.41 248 GLY A N 1
ATOM 1510 C CA . GLY A 1 205 ? -8.874 78.119 32.942 1.00 8.61 248 GLY A CA 1
ATOM 1511 C C . GLY A 1 205 ? -8.241 76.803 32.519 1.00 9.34 248 GLY A C 1
ATOM 1512 O O . GLY A 1 205 ? -7.389 76.783 31.619 1.00 9.33 248 GLY A O 1
ATOM 1513 N N . LEU A 1 206 ? -8.628 75.714 33.171 1.00 9.39 249 LEU A N 1
ATOM 1514 C CA . LEU A 1 206 ? -8.119 74.404 32.811 1.00 9.36 249 LEU A CA 1
ATOM 1515 C C . LEU A 1 206 ? -9.297 73.461 32.601 1.00 9.28 249 LEU A C 1
ATOM 1516 O O . LEU A 1 206 ? -9.918 72.950 33.578 1.00 8.82 249 LEU A O 1
ATOM 1521 N N . PHE A 1 207 ? -9.595 73.217 31.324 1.00 7.56 250 PHE A N 1
ATOM 1522 C CA . PHE A 1 207 ? -10.886 72.596 30.932 1.00 8.68 250 PHE A CA 1
ATOM 1523 C C . PHE A 1 207 ? -10.899 71.085 30.714 1.00 8.82 250 PHE A C 1
ATOM 1524 O O . PHE A 1 207 ? -11.944 70.506 30.374 1.00 10.20 250 PHE A O 1
ATOM 1532 N N . SER A 1 208 ? -9.747 70.456 30.924 1.00 10.25 251 SER A N 1
ATOM 1533 C CA . SER A 1 208 ? -9.630 68.991 30.964 1.00 11.12 251 SER A CA 1
ATOM 1534 C C . SER A 1 208 ? -8.719 68.626 32.113 1.00 12.47 251 SER A C 1
ATOM 1535 O O . SER A 1 208 ? -7.831 69.410 32.484 1.00 11.89 251 SER A O 1
ATOM 1538 N N . GLN A 1 209 ? -8.938 67.440 32.703 1.00 11.84 252 GLN A N 1
ATOM 1539 C CA . GLN A 1 209 ? -8.016 66.988 33.751 1.00 12.84 252 GLN A CA 1
ATOM 1540 C C . GLN A 1 209 ? -6.663 66.595 33.137 1.00 11.89 252 GLN A C 1
ATOM 1541 O O . GLN A 1 209 ? -5.604 66.984 33.624 1.00 11.60 252 GLN A O 1
ATOM 1547 N N . GLU A 1 210 ? -6.716 65.825 32.055 1.00 12.45 253 GLU A N 1
ATOM 1548 C CA . GLU A 1 210 ? -5.503 65.481 31.372 1.00 13.24 253 GLU A CA 1
ATOM 1549 C C . GLU A 1 210 ? -5.690 65.718 29.876 1.00 12.45 253 GLU A C 1
ATOM 1550 O O . GLU A 1 210 ? -6.815 65.670 29.350 1.00 13.67 253 GLU A O 1
ATOM 1556 N N . SER A 1 211 ? -4.575 65.974 29.213 1.00 11.40 254 SER A N 1
ATOM 1557 C CA . SER A 1 211 ? -4.543 66.158 27.762 1.00 9.87 254 SER A CA 1
ATOM 1558 C C . SER A 1 211 ? -5.319 67.382 27.237 1.00 8.83 254 SER A C 1
ATOM 1559 O O . SER A 1 211 ? -5.623 68.301 27.979 1.00 8.09 254 SER A O 1
ATOM 1562 N N . HIS A 1 212 ? -5.599 67.387 25.935 1.00 7.37 255 HIS A N 1
ATOM 1563 C CA . HIS A 1 212 ? -6.134 68.585 25.253 1.00 7.78 255 HIS A CA 1
ATOM 1564 C C . HIS A 1 212 ? -7.607 68.737 25.430 1.00 7.70 255 HIS A C 1
ATOM 1565 O O . HIS A 1 212 ? -8.261 67.800 25.902 1.00 9.01 255 HIS A O 1
ATOM 1572 N N . LEU A 1 213 ? -8.156 69.881 25.016 1.00 6.68 256 LEU A N 1
ATOM 1573 C CA . LEU A 1 213 ? -9.627 70.008 24.947 1.00 7.00 256 LEU A CA 1
ATOM 1574 C C . LEU A 1 213 ? -10.080 69.086 23.816 1.00 7.11 256 LEU A C 1
ATOM 1575 O O . LEU A 1 213 ? -9.268 68.691 22.978 1.00 6.52 256 LEU A O 1
ATOM 1580 N N . ASP A 1 214 ? -11.348 68.703 23.821 1.00 6.42 257 ASP A N 1
ATOM 1581 C CA . ASP A 1 214 ? -11.840 67.875 22.732 1.00 7.62 257 ASP A CA 1
ATOM 1582 C C . ASP A 1 214 ? -11.753 68.608 21.401 1.00 6.65 257 ASP A C 1
ATOM 1583 O O . ASP A 1 214 ? -11.691 69.875 21.311 1.00 6.75 257 ASP A O 1
ATOM 1588 N N . TYR A 1 215 ? -11.738 67.806 20.334 1.00 6.31 258 TYR A N 1
ATOM 1589 C CA . TYR A 1 215 ? -11.826 68.392 18.997 1.00 7.14 258 TYR A CA 1
ATOM 1590 C C . TYR A 1 215 ? -13.144 69.161 18.812 1.00 6.84 258 TYR A C 1
ATOM 1591 O O . TYR A 1 215 ? -14.174 68.850 19.463 1.00 7.81 258 TYR A O 1
ATOM 1600 N N . TYR A 1 216 ? -13.134 70.131 17.893 1.00 6.27 259 TYR A N 1
ATOM 1601 C CA . TYR A 1 216 ? -14.252 71.046 17.676 1.00 6.55 259 TYR A CA 1
ATOM 1602 C C . TYR A 1 216 ? -15.565 70.288 17.424 1.00 7.88 259 TYR A C 1
ATOM 1603 O O . TYR A 1 216 ? -16.600 70.587 18.045 1.00 7.77 259 TYR A O 1
ATOM 1612 N N . LEU A 1 217 ? -15.543 69.275 16.559 1.00 6.60 260 LEU A N 1
ATOM 1613 C CA . LEU A 1 217 ? -16.822 68.577 16.311 1.00 7.46 260 LEU A CA 1
ATOM 1614 C C . LEU A 1 217 ? -17.387 67.942 17.570 1.00 8.83 260 LEU A C 1
ATOM 1615 O O . LEU A 1 217 ? -18.609 67.783 17.704 1.00 9.73 260 LEU A O 1
ATOM 1620 N N . ASP A 1 218 ? -16.504 67.497 18.452 1.00 8.86 261 ASP A N 1
ATOM 1621 C CA . ASP A 1 218 ? -16.972 66.779 19.630 1.00 9.66 261 ASP A CA 1
ATOM 1622 C C . ASP A 1 218 ? -17.431 67.772 20.694 1.00 11.23 261 ASP A C 1
ATOM 1623 O O . ASP A 1 218 ? -18.472 67.572 21.331 1.00 12.38 261 ASP A O 1
ATOM 1628 N N . ARG A 1 219 ? -16.711 68.875 20.856 1.00 12.01 262 ARG A N 1
ATOM 1629 C CA . ARG A 1 219 ? -17.228 69.958 21.716 1.00 12.68 262 ARG A CA 1
ATOM 1630 C C . ARG A 1 219 ? -18.585 70.451 21.268 1.00 13.65 262 ARG A C 1
ATOM 1631 O O . ARG A 1 219 ? -19.466 70.702 22.096 1.00 14.53 262 ARG A O 1
ATOM 1639 N N . LYS A 1 220 ? -18.755 70.631 19.972 1.00 14.51 263 LYS A N 1
ATOM 1640 C CA . LYS A 1 220 ? -19.994 71.157 19.441 1.00 15.99 263 LYS A CA 1
ATOM 1641 C C . LYS A 1 220 ? -21.168 70.163 19.588 1.00 16.56 263 LYS A C 1
ATOM 1642 O O . LYS A 1 220 ? -22.283 70.570 19.899 1.00 17.02 263 LYS A O 1
ATOM 1648 N N . ASN A 1 221 ? -20.908 68.866 19.431 1.00 15.95 264 ASN A N 1
ATOM 1649 C CA . ASN A 1 221 ? -21.982 67.915 19.243 1.00 16.77 264 ASN A CA 1
ATOM 1650 C C . ASN A 1 221 ? -22.196 66.934 20.396 1.00 17.43 264 ASN A C 1
ATOM 1651 O O . ASN A 1 221 ? -23.229 66.261 20.447 1.00 18.38 264 ASN A O 1
ATOM 1656 N N . ASP A 1 222 ? -21.231 66.809 21.297 1.00 17.06 265 ASP A N 1
ATOM 1657 C CA . ASP A 1 222 ? -21.366 65.895 22.422 1.00 16.72 265 ASP A CA 1
ATOM 1658 C C . ASP A 1 222 ? -22.125 66.589 23.570 1.00 17.65 265 ASP A C 1
ATOM 1659 O O . ASP A 1 222 ? -21.608 67.520 24.175 1.00 17.45 265 ASP A O 1
ATOM 1664 N N . PRO A 1 223 ? -23.349 66.132 23.888 1.00 18.31 266 PRO A N 1
ATOM 1665 C CA . PRO A 1 223 ? -24.145 66.855 24.904 1.00 18.48 266 PRO A CA 1
ATOM 1666 C C . PRO A 1 223 ? -23.500 66.883 26.301 1.00 18.48 266 PRO A C 1
ATOM 1667 O O . PRO A 1 223 ? -23.802 67.795 27.081 1.00 18.27 266 PRO A O 1
ATOM 1671 N N . GLU A 1 224 ? -22.624 65.919 26.589 1.00 18.13 267 GLU A N 1
ATOM 1672 C CA . GLU A 1 224 ? -21.902 65.817 27.849 1.00 18.79 267 GLU A CA 1
ATOM 1673 C C . GLU A 1 224 ? -20.679 66.724 27.948 1.00 17.75 267 GLU A C 1
ATOM 1674 O O . GLU A 1 224 ? -20.047 66.814 28.999 1.00 18.40 267 GLU A O 1
ATOM 1680 N N . ASN A 1 225 ? -20.318 67.383 26.863 1.00 16.45 268 ASN A N 1
ATOM 1681 C CA . ASN A 1 225 ? -19.066 68.138 26.913 1.00 16.08 268 ASN A CA 1
ATOM 1682 C C . ASN A 1 225 ? -19.328 69.471 27.639 1.00 14.91 268 ASN A C 1
ATOM 1683 O O . ASN A 1 225 ? -20.413 70.037 27.494 1.00 15.37 268 ASN A O 1
ATOM 1688 N N . THR A 1 226 ? -18.395 69.861 28.515 1.00 13.32 269 THR A N 1
ATOM 1689 C CA . THR A 1 226 ? -18.511 71.042 29.365 1.00 13.54 269 THR A CA 1
ATOM 1690 C C . THR A 1 226 ? -17.410 72.052 29.026 1.00 11.91 269 THR A C 1
ATOM 1691 O O . THR A 1 226 ? -17.211 73.017 29.741 1.00 12.82 269 THR A O 1
ATOM 1695 N N . GLN A 1 227 ? -16.707 71.837 27.922 1.00 9.18 270 GLN A N 1
ATOM 1696 C CA . GLN A 1 227 ? -15.632 72.762 27.572 1.00 8.16 270 GLN A CA 1
ATOM 1697 C C . GLN A 1 227 ? -16.108 73.944 26.715 1.00 7.96 270 GLN A C 1
ATOM 1698 O O . GLN A 1 227 ? -17.032 73.813 25.908 1.00 8.55 270 GLN A O 1
ATOM 1704 N N . PRO A 1 228 ? -15.489 75.118 26.900 1.00 7.68 271 PRO A N 1
ATOM 1705 C CA . PRO A 1 228 ? -15.815 76.240 26.039 1.00 7.97 271 PRO A CA 1
ATOM 1706 C C . PRO A 1 228 ? -15.243 76.065 24.610 1.00 8.71 271 PRO A C 1
ATOM 1707 O O . PRO A 1 228 ? -14.248 75.354 24.404 1.00 10.11 271 PRO A O 1
ATOM 1711 N N . ASN A 1 229 ? -15.889 76.686 23.628 1.00 8.33 272 ASN A N 1
ATOM 1712 C CA . ASN A 1 229 ? -15.289 76.671 22.281 1.00 8.23 272 ASN A CA 1
ATOM 1713 C C . ASN A 1 229 ? -14.269 77.788 22.185 1.00 8.08 272 ASN A C 1
ATOM 1714 O O . ASN A 1 229 ? -14.194 78.648 23.076 1.00 7.92 272 ASN A O 1
ATOM 1719 N N . LEU A 1 230 ? -13.450 77.767 21.126 1.00 8.32 273 LEU A N 1
ATOM 1720 C CA . LEU A 1 230 ? -12.440 78.785 20.975 1.00 8.34 273 LEU A CA 1
ATOM 1721 C C . LEU A 1 230 ? -13.024 80.178 20.893 1.00 9.24 273 LEU A C 1
ATOM 1722 O O . LEU A 1 230 ? -12.469 81.093 21.507 1.00 9.33 273 LEU A O 1
ATOM 1727 N N . ASP A 1 231 ? -14.168 80.339 20.216 1.00 8.96 274 ASP A N 1
ATOM 1728 C CA . ASP A 1 231 ? -14.759 81.682 20.106 1.00 10.50 274 ASP A CA 1
ATOM 1729 C C . ASP A 1 231 ? -15.098 82.218 21.504 1.00 9.90 274 ASP A C 1
ATOM 1730 O O . ASP A 1 231 ? -14.834 83.376 21.786 1.00 9.01 274 ASP A O 1
ATOM 1735 N N . ALA A 1 232 ? -15.624 81.358 22.376 1.00 8.34 275 ALA A N 1
ATOM 1736 C CA . ALA A 1 232 ? -16.010 81.780 23.717 1.00 8.19 275 ALA A CA 1
ATOM 1737 C C . ALA A 1 232 ? -14.806 82.086 24.591 1.00 8.51 275 ALA A C 1
ATOM 1738 O O . ALA A 1 232 ? -14.835 83.020 25.403 1.00 8.89 275 ALA A O 1
ATOM 1740 N N . MET A 1 233 ? -13.751 81.290 24.469 1.00 8.40 276 MET A N 1
ATOM 1741 C CA . MET A 1 233 ? -12.527 81.580 25.217 1.00 7.91 276 MET A CA 1
ATOM 1742 C C . MET A 1 233 ? -11.935 82.901 24.761 1.00 8.05 276 MET A C 1
ATOM 1743 O O . MET A 1 233 ? -11.479 83.684 25.595 1.00 8.24 276 MET A O 1
ATOM 1748 N N . VAL A 1 234 ? -11.929 83.155 23.453 1.00 7.60 277 VAL A N 1
ATOM 1749 C CA . VAL A 1 234 ? -11.346 84.412 22.970 1.00 9.03 277 VAL A CA 1
ATOM 1750 C C . VAL A 1 234 ? -12.192 85.597 23.486 1.00 9.87 277 VAL A C 1
ATOM 1751 O O . VAL A 1 234 ? -11.641 86.625 23.964 1.00 10.14 277 VAL A O 1
ATOM 1755 N N . ASP A 1 235 ? -13.512 85.452 23.423 1.00 10.40 278 ASP A N 1
ATOM 1756 C CA . ASP A 1 235 ? -14.414 86.535 23.843 1.00 11.81 278 ASP A CA 1
ATOM 1757 C C . ASP A 1 235 ? -14.209 86.870 25.319 1.00 11.77 278 ASP A C 1
ATOM 1758 O O . ASP A 1 235 ? -14.090 88.066 25.679 1.00 13.44 278 ASP A O 1
ATOM 1763 N N . ALA A 1 236 ? -14.155 85.833 26.154 1.00 11.65 279 ALA A N 1
ATOM 1764 C CA . ALA A 1 236 ? -13.899 85.981 27.606 1.00 11.74 279 ALA A CA 1
ATOM 1765 C C . ALA A 1 236 ? -12.527 86.600 27.843 1.00 12.06 279 ALA A C 1
ATOM 1766 O O . ALA A 1 236 ? -12.381 87.577 28.605 1.00 10.62 279 ALA A O 1
ATOM 1768 N N . GLY A 1 237 ? -11.529 86.060 27.147 1.00 10.84 280 GLY A N 1
ATOM 1769 C CA . GLY A 1 237 ? -10.145 86.520 27.298 1.00 12.38 280 GLY A CA 1
ATOM 1770 C C . GLY A 1 237 ? -9.972 87.972 26.923 1.00 12.28 280 GLY A C 1
ATOM 1771 O O . GLY A 1 237 ? -9.372 88.740 27.668 1.00 13.48 280 GLY A O 1
ATOM 1772 N N . VAL A 1 238 ? -10.525 88.373 25.784 1.00 12.21 281 VAL A N 1
ATOM 1773 C CA . VAL A 1 238 ? -10.347 89.744 25.368 1.00 13.14 281 VAL A CA 1
ATOM 1774 C C . VAL A 1 238 ? -11.043 90.691 26.378 1.00 12.34 281 VAL A C 1
ATOM 1775 O O . VAL A 1 238 ? -10.504 91.763 26.727 1.00 11.56 281 VAL A O 1
ATOM 1779 N N . ASP A 1 239 ? -12.218 90.311 26.855 1.00 10.95 282 ASP A N 1
ATOM 1780 C CA . ASP A 1 239 ? -12.879 91.199 27.832 1.00 12.33 282 ASP A CA 1
ATOM 1781 C C . ASP A 1 239 ? -12.032 91.343 29.103 1.00 11.62 282 ASP A C 1
ATOM 1782 O O . ASP A 1 239 ? -11.897 92.430 29.673 1.00 12.28 282 ASP A O 1
ATOM 1787 N N . LEU A 1 240 ? -11.466 90.235 29.581 1.00 10.07 283 LEU A N 1
ATOM 1788 C CA . LEU A 1 240 ? -10.687 90.280 30.821 1.00 10.21 283 LEU A CA 1
ATOM 1789 C C . LEU A 1 240 ? -9.367 91.038 30.657 1.00 10.53 283 LEU A C 1
ATOM 1790 O O . LEU A 1 240 ? -8.868 91.628 31.615 1.00 11.19 283 LEU A O 1
ATOM 1795 N N . LEU A 1 241 ? -8.810 91.037 29.446 1.00 10.34 284 LEU A N 1
ATOM 1796 C CA . LEU A 1 241 ? -7.513 91.668 29.199 1.00 10.89 284 LEU A CA 1
ATOM 1797 C C . LEU A 1 241 ? -7.647 93.164 28.937 1.00 12.58 284 LEU A C 1
ATOM 1798 O O . LEU A 1 241 ? -6.654 93.895 28.940 1.00 12.35 284 LEU A O 1
ATOM 1803 N N . SER A 1 242 ? -8.882 93.604 28.710 1.00 14.52 285 SER A N 1
ATOM 1804 C CA . SER A 1 242 ? -9.169 94.961 28.241 1.00 18.00 285 SER A CA 1
ATOM 1805 C C . SER A 1 242 ? -9.899 95.776 29.317 1.00 19.98 285 SER A C 1
ATOM 1806 O O . SER A 1 242 ? -10.991 95.403 29.773 1.00 20.41 285 SER A O 1
ATOM 1809 N N . SER A 1 243 ? -9.305 96.892 29.714 1.00 22.32 286 SER A N 1
ATOM 1810 C CA . SER A 1 243 ? -9.848 97.705 30.806 1.00 24.69 286 SER A CA 1
ATOM 1811 C C . SER A 1 243 ? -9.529 99.147 30.523 1.00 25.79 286 SER A C 1
ATOM 1812 O O . SER A 1 243 ? -8.506 99.441 29.890 1.00 26.04 286 SER A O 1
ATOM 1815 N N . ALA A 1 244 ? -10.370 100.051 31.027 1.00 27.18 287 ALA A N 1
ATOM 1816 C CA . ALA A 1 244 ? -10.070 101.481 31.013 1.00 28.48 287 ALA A CA 1
ATOM 1817 C C . ALA A 1 244 ? -8.743 101.762 31.728 1.00 29.05 287 ALA A C 1
ATOM 1818 O O . ALA A 1 244 ? -8.348 101.058 32.650 1.00 30.13 287 ALA A O 1
ATOM 1820 N N . GLY A 1 245 ? -8.048 102.801 31.309 1.00 29.85 288 GLY A N 1
ATOM 1821 C CA . GLY A 1 245 ? -6.727 103.068 31.870 1.00 30.70 288 GLY A CA 1
ATOM 1822 C C . GLY A 1 245 ? -5.928 103.521 30.683 1.00 31.08 288 GLY A C 1
ATOM 1823 O O . GLY A 1 245 ? -6.272 104.550 30.095 1.00 32.69 288 GLY A O 1
ATOM 1824 N N . ASP A 1 246 ? -4.897 102.752 30.332 1.00 31.02 289 ASP A N 1
ATOM 1825 C CA . ASP A 1 246 ? -4.068 102.930 29.091 1.00 30.18 289 ASP A CA 1
ATOM 1826 C C . ASP A 1 246 ? -4.116 104.360 28.670 1.00 28.55 289 ASP A C 1
ATOM 1827 O O . ASP A 1 246 ? -3.585 105.198 29.409 1.00 31.29 289 ASP A O 1
ATOM 1832 N N . PRO A 1 247 ? -4.722 104.686 27.505 1.00 26.10 290 PRO A N 1
ATOM 1833 C CA . PRO A 1 247 ? -5.242 103.970 26.329 1.00 23.29 290 PRO A CA 1
ATOM 1834 C C . PRO A 1 247 ? -4.151 103.420 25.396 1.00 21.05 290 PRO A C 1
ATOM 1835 O O . PRO A 1 247 ? -4.468 102.634 24.511 1.00 19.68 290 PRO A O 1
ATOM 1839 N N . ASP A 1 248 ? -2.887 103.787 25.601 1.00 18.52 291 ASP A N 1
ATOM 1840 C CA . ASP A 1 248 ? -1.819 103.208 24.746 1.00 17.05 291 ASP A CA 1
ATOM 1841 C C . ASP A 1 248 ? -1.362 101.789 25.152 1.00 15.56 291 ASP A C 1
ATOM 1842 O O . ASP A 1 248 ? -0.655 101.128 24.408 1.00 12.93 291 ASP A O 1
ATOM 1847 N N . LYS A 1 249 ? -1.754 101.343 26.344 1.00 14.52 292 LYS A N 1
ATOM 1848 C CA . LYS A 1 249 ? -1.351 100.016 26.842 1.00 13.43 292 LYS A CA 1
ATOM 1849 C C . LYS A 1 249 ? -2.583 99.161 26.949 1.00 12.55 292 LYS A C 1
ATOM 1850 O O . LYS A 1 249 ? -3.358 99.252 27.908 1.00 11.75 292 LYS A O 1
ATOM 1856 N N . GLY A 1 250 ? -2.783 98.323 25.951 1.00 10.19 293 GLY A N 1
ATOM 1857 C CA . GLY A 1 250 ? -3.907 97.423 25.987 1.00 9.69 293 GLY A CA 1
ATOM 1858 C C . GLY A 1 250 ? -3.387 96.078 26.454 1.00 9.36 293 GLY A C 1
ATOM 1859 O O . GLY A 1 250 ? -3.041 95.882 27.623 1.00 9.47 293 GLY A O 1
ATOM 1860 N N . PHE A 1 251 ? -3.298 95.149 25.518 1.00 7.72 294 PHE A N 1
ATOM 1861 C CA . PHE A 1 251 ? -2.874 93.788 25.858 1.00 7.12 294 PHE A CA 1
ATOM 1862 C C . PHE A 1 251 ? -2.099 93.138 24.734 1.00 6.64 294 PHE A C 1
ATOM 1863 O O . PHE A 1 251 ? -2.209 93.565 23.561 1.00 5.94 294 PHE A O 1
ATOM 1871 N N . PHE A 1 252 ? -1.266 92.162 25.112 1.00 5.84 295 PHE A N 1
ATOM 1872 C CA . PHE A 1 252 ? -0.728 91.219 24.141 1.00 5.67 295 PHE A CA 1
ATOM 1873 C C . PHE A 1 252 ? -1.425 89.863 24.368 1.00 6.49 295 PHE A C 1
ATOM 1874 O O . PHE A 1 252 ? -1.524 89.388 25.510 1.00 5.88 295 PHE A O 1
ATOM 1882 N N . LEU A 1 253 ? -1.876 89.210 23.300 1.00 6.31 296 LEU A N 1
ATOM 1883 C CA . LEU A 1 253 ? -2.580 87.933 23.483 1.00 5.69 296 LEU A CA 1
ATOM 1884 C C . LEU A 1 253 ? -2.054 86.904 22.484 1.00 6.45 296 LEU A C 1
ATOM 1885 O O . LEU A 1 253 ? -1.929 87.229 21.293 1.00 6.25 296 LEU A O 1
ATOM 1890 N N A LEU A 1 254 ? -1.728 85.708 22.984 0.50 5.88 297 LEU A N 1
ATOM 1891 N N B LEU A 1 254 ? -1.763 85.691 22.970 0.50 5.55 297 LEU A N 1
ATOM 1892 C CA A LEU A 1 254 ? -1.498 84.543 22.116 0.50 6.49 297 LEU A CA 1
ATOM 1893 C CA B LEU A 1 254 ? -1.423 84.535 22.105 0.50 5.84 297 LEU A CA 1
ATOM 1894 C C A LEU A 1 254 ? -2.805 83.777 22.105 0.50 6.25 297 LEU A C 1
ATOM 1895 C C B LEU A 1 254 ? -2.659 83.636 22.089 0.50 5.97 297 LEU A C 1
ATOM 1896 O O A LEU A 1 254 ? -3.378 83.482 23.154 0.50 6.53 297 LEU A O 1
ATOM 1897 O O B LEU A 1 254 ? -3.052 83.123 23.152 0.50 6.05 297 LEU A O 1
ATOM 1906 N N . VAL A 1 255 ? -3.283 83.471 20.911 1.00 5.92 298 VAL A N 1
ATOM 1907 C CA . VAL A 1 255 ? -4.438 82.570 20.748 1.00 5.19 298 VAL A CA 1
ATOM 1908 C C . VAL A 1 255 ? -3.950 81.439 19.871 1.00 4.29 298 VAL A C 1
ATOM 1909 O O . VAL A 1 255 ? -3.263 81.686 18.858 1.00 4.56 298 VAL A O 1
ATOM 1913 N N . GLU A 1 256 ? -4.280 80.210 20.253 1.00 4.89 299 GLU A N 1
ATOM 1914 C CA . GLU A 1 256 ? -3.883 79.052 19.423 1.00 6.51 299 GLU A CA 1
ATOM 1915 C C . GLU A 1 256 ? -5.069 78.137 19.169 1.00 7.15 299 GLU A C 1
ATOM 1916 O O . GLU A 1 256 ? -5.728 77.704 20.130 1.00 6.87 299 GLU A O 1
ATOM 1922 N N . SER A 1 257 ? -5.350 77.836 17.899 1.00 6.29 300 SER A N 1
ATOM 1923 C CA . SER A 1 257 ? -6.167 76.656 17.580 1.00 8.26 300 SER A CA 1
ATOM 1924 C C . SER A 1 257 ? -5.157 75.522 17.373 1.00 8.23 300 SER A C 1
ATOM 1925 O O . SER A 1 257 ? -4.476 75.468 16.335 1.00 7.98 300 SER A O 1
ATOM 1928 N N . GLY A 1 258 ? -5.023 74.640 18.357 1.00 8.00 301 GLY A N 1
ATOM 1929 C CA . GLY A 1 258 ? -3.848 73.786 18.422 1.00 7.93 301 GLY A CA 1
ATOM 1930 C C . GLY A 1 258 ? -4.088 72.390 17.890 1.00 8.79 301 GLY A C 1
ATOM 1931 O O . GLY A 1 258 ? -3.135 71.627 17.737 1.00 9.44 301 GLY A O 1
ATOM 1932 N N . ARG A 1 259 ? -5.339 72.041 17.619 1.00 8.29 302 ARG A N 1
ATOM 1933 C CA . ARG A 1 259 ? -5.633 70.622 17.308 1.00 7.79 302 ARG A CA 1
ATOM 1934 C C . ARG A 1 259 ? -5.827 70.320 15.809 1.00 6.79 302 ARG A C 1
ATOM 1935 O O . ARG A 1 259 ? -6.046 69.173 15.408 1.00 6.77 302 ARG A O 1
ATOM 1943 N N . VAL A 1 260 ? -5.701 71.335 14.963 1.00 5.51 303 VAL A N 1
ATOM 1944 C CA . VAL A 1 260 ? -5.531 71.035 13.547 1.00 6.36 303 VAL A CA 1
ATOM 1945 C C . VAL A 1 260 ? -4.320 70.075 13.361 1.00 6.04 303 VAL A C 1
ATOM 1946 O O . VAL A 1 260 ? -4.401 69.066 12.626 1.00 6.37 303 VAL A O 1
ATOM 1950 N N . ASP A 1 261 ? -3.241 70.375 14.075 1.00 5.76 304 ASP A N 1
ATOM 1951 C CA . ASP A 1 261 ? -2.041 69.554 14.096 1.00 5.24 304 ASP A CA 1
ATOM 1952 C C . ASP A 1 261 ? -2.347 68.114 14.549 1.00 5.79 304 ASP A C 1
ATOM 1953 O O . ASP A 1 261 ? -1.891 67.159 13.954 1.00 6.10 304 ASP A O 1
ATOM 1958 N N . HIS A 1 262 ? -3.116 67.980 15.615 1.00 5.84 305 HIS A N 1
ATOM 1959 C CA . HIS A 1 262 ? -3.408 66.655 16.154 1.00 6.41 305 HIS A CA 1
ATOM 1960 C C . HIS A 1 262 ? -4.182 65.790 15.203 1.00 6.35 305 HIS A C 1
ATOM 1961 O O . HIS A 1 262 ? -3.878 64.591 15.042 1.00 5.38 305 HIS A O 1
ATOM 1968 N N . ALA A 1 263 ? -5.140 66.421 14.533 1.00 5.70 306 ALA A N 1
AT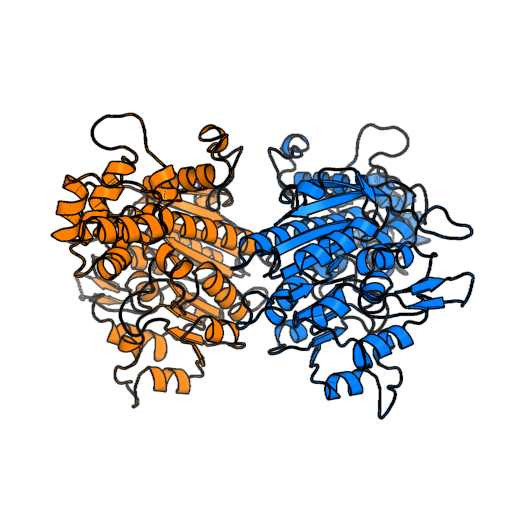OM 1969 C CA . ALA A 1 263 ? -5.895 65.704 13.520 1.00 6.22 306 ALA A CA 1
ATOM 1970 C C . ALA A 1 263 ? -4.979 65.296 12.359 1.00 7.56 306 ALA A C 1
ATOM 1971 O O . ALA A 1 263 ? -5.152 64.217 11.753 1.00 7.16 306 ALA A O 1
ATOM 1973 N N . GLY A 1 264 ? -4.003 66.142 12.036 1.00 6.55 307 GLY A N 1
ATOM 1974 C CA . GLY A 1 264 ? -3.057 65.767 10.968 1.00 6.47 307 GLY A CA 1
ATOM 1975 C C . GLY A 1 264 ? -2.230 64.566 11.340 1.00 6.98 307 GLY A C 1
ATOM 1976 O O . GLY A 1 264 ? -2.036 63.641 10.520 1.00 5.75 307 GLY A O 1
ATOM 1977 N N . HIS A 1 265 ? -1.713 64.544 12.573 1.00 5.88 308 HIS A N 1
ATOM 1978 C CA . HIS A 1 265 ? -0.879 63.404 13.009 1.00 7.97 308 HIS A CA 1
ATOM 1979 C C . HIS A 1 265 ? -1.670 62.100 12.961 1.00 8.85 308 HIS A C 1
ATOM 1980 O O . HIS A 1 265 ? -1.135 61.044 12.614 1.00 11.02 308 HIS A O 1
ATOM 1987 N N . ALA A 1 266 ? -2.934 62.191 13.337 1.00 8.70 309 ALA A N 1
ATOM 1988 C CA . ALA A 1 266 ? -3.856 61.034 13.349 1.00 9.23 309 ALA A CA 1
ATOM 1989 C C . ALA A 1 266 ? -4.420 60.665 11.959 1.00 8.26 309 ALA A C 1
ATOM 1990 O O . ALA A 1 266 ? -5.022 59.584 11.798 1.00 8.40 309 ALA A O 1
ATOM 1992 N N . ASN A 1 267 ? -4.199 61.540 10.964 1.00 7.92 310 ASN A N 1
ATOM 1993 C CA . ASN A 1 267 ? -4.815 61.451 9.631 1.00 7.15 310 ASN A CA 1
ATOM 1994 C C . ASN A 1 267 ? -6.345 61.363 9.749 1.00 6.90 310 ASN A C 1
ATOM 1995 O O . ASN A 1 267 ? -6.999 60.500 9.121 1.00 8.10 310 ASN A O 1
ATOM 2000 N N . TYR A 1 268 ? -6.904 62.259 10.546 1.00 5.59 311 TYR A N 1
ATOM 2001 C CA . TYR A 1 268 ? -8.354 62.327 10.759 1.00 6.21 311 TYR A CA 1
ATOM 2002 C C . TYR A 1 268 ? -8.947 63.359 9.833 1.00 6.96 311 TYR A C 1
ATOM 2003 O O . TYR A 1 268 ? -8.498 64.525 9.867 1.00 7.69 311 TYR A O 1
ATOM 2012 N N . PRO A 1 269 ? -9.984 63.002 9.041 1.00 6.23 312 PRO A N 1
ATOM 2013 C CA . PRO A 1 269 ? -10.586 63.977 8.136 1.00 7.24 312 PRO A CA 1
ATOM 2014 C C . PRO A 1 269 ? -11.204 65.162 8.869 1.00 7.10 312 PRO A C 1
ATOM 2015 O O . PRO A 1 269 ? -11.390 66.243 8.253 1.00 7.70 312 PRO A O 1
ATOM 2019 N N . ALA A 1 270 ? -11.475 64.990 10.166 1.00 7.63 313 ALA A N 1
ATOM 2020 C CA . ALA A 1 270 ? -11.967 66.113 10.961 1.00 8.04 313 ALA A CA 1
ATOM 2021 C C . ALA A 1 270 ? -10.943 67.263 11.064 1.00 7.29 313 ALA A C 1
ATOM 2022 O O . ALA A 1 270 ? -11.273 68.304 11.626 1.00 7.91 313 ALA A O 1
ATOM 2024 N N . GLN A 1 271 ? -9.729 67.095 10.527 1.00 6.41 314 GLN A N 1
ATOM 2025 C CA . GLN A 1 271 ? -8.784 68.228 10.486 1.00 5.98 314 GLN A CA 1
ATOM 2026 C C . GLN A 1 271 ? -9.482 69.380 9.749 1.00 6.49 314 GLN A C 1
ATOM 2027 O O . GLN A 1 271 ? -9.264 70.555 10.075 1.00 6.17 314 GLN A O 1
ATOM 2033 N N . VAL A 1 272 ? -10.300 69.057 8.738 1.00 6.36 315 VAL A N 1
ATOM 2034 C CA . VAL A 1 272 ? -10.938 70.122 7.961 1.00 6.56 315 VAL A CA 1
ATOM 2035 C C . VAL A 1 272 ? -11.933 70.926 8.812 1.00 7.14 315 VAL A C 1
ATOM 2036 O O . VAL A 1 272 ? -11.958 72.173 8.760 1.00 6.56 315 VAL A O 1
ATOM 2040 N N . ALA A 1 273 ? -12.781 70.228 9.555 1.00 7.40 316 ALA A N 1
ATOM 2041 C CA . ALA A 1 273 ? -13.729 70.908 10.462 1.00 7.11 316 ALA A CA 1
ATOM 2042 C C . ALA A 1 273 ? -13.007 71.689 11.559 1.00 6.71 316 ALA A C 1
ATOM 2043 O O . ALA A 1 273 ? -13.444 72.770 11.975 1.00 6.40 316 ALA A O 1
ATOM 2045 N N . GLU A 1 274 ? -11.880 71.150 12.050 1.00 6.43 317 GLU A N 1
ATOM 2046 C CA . GLU A 1 274 ? -11.106 71.884 13.079 1.00 6.19 317 GLU A CA 1
ATOM 2047 C C . GLU A 1 274 ? -10.610 73.187 12.455 1.00 6.00 317 GLU A C 1
ATOM 2048 O O . GLU A 1 274 ? -10.601 74.241 13.117 1.00 4.27 317 GLU A O 1
ATOM 2054 N N . GLN A 1 275 ? -10.147 73.092 11.206 1.00 4.92 318 GLN A N 1
ATOM 2055 C CA . GLN A 1 275 ? -9.655 74.285 10.503 1.00 6.71 318 GLN A CA 1
ATOM 2056 C C . GLN A 1 275 ? -10.821 75.253 10.277 1.00 5.93 318 GLN A C 1
ATOM 2057 O O . GLN A 1 275 ? -10.636 76.475 10.343 1.00 6.53 318 GLN A O 1
ATOM 2063 N N . TYR A 1 276 ? -12.017 74.722 10.047 1.00 5.19 319 TYR A N 1
ATOM 2064 C CA . TYR A 1 276 ? -13.204 75.594 9.840 1.00 6.73 319 TYR A CA 1
ATOM 2065 C C . TYR A 1 276 ? -13.456 76.460 11.075 1.00 6.65 319 TYR A C 1
ATOM 2066 O O . TYR A 1 276 ? -13.655 77.676 10.971 1.00 6.66 319 TYR A O 1
ATOM 2075 N N . GLU A 1 277 ? -13.408 75.842 12.246 1.00 6.00 320 GLU A N 1
ATOM 2076 C CA . GLU A 1 277 ? -13.523 76.625 13.503 1.00 6.77 320 GLU A CA 1
ATOM 2077 C C . GLU A 1 277 ? -12.381 77.651 13.596 1.00 6.44 320 GLU A C 1
ATOM 2078 O O . GLU A 1 277 ? -12.623 78.828 13.956 1.00 7.25 320 GLU A O 1
ATOM 2084 N N . ALA A 1 278 ? -11.159 77.234 13.257 1.00 5.13 321 ALA A N 1
ATOM 2085 C CA . ALA A 1 278 ? -10.007 78.140 13.315 1.00 5.02 321 ALA A CA 1
ATOM 2086 C C . ALA A 1 278 ? -10.147 79.354 12.402 1.00 5.38 321 ALA A C 1
ATOM 2087 O O . ALA A 1 278 ? -9.795 80.500 12.776 1.00 4.91 321 ALA A O 1
ATOM 2089 N N . THR A 1 279 ? -10.679 79.130 11.203 1.00 5.28 322 THR A N 1
ATOM 2090 C CA . THR A 1 279 ? -10.857 80.257 10.290 1.00 5.74 322 THR A CA 1
ATOM 2091 C C . THR A 1 279 ? -11.960 81.171 10.791 1.00 5.31 322 THR A C 1
ATOM 2092 O O . THR A 1 279 ? -11.873 82.373 10.625 1.00 5.80 322 THR A O 1
ATOM 2096 N N . GLN A 1 280 ? -12.999 80.613 11.402 1.00 5.08 323 GLN A N 1
ATOM 2097 C CA . GLN A 1 280 ? -14.045 81.473 11.951 1.00 5.50 323 GLN A CA 1
ATOM 2098 C C . GLN A 1 280 ? -13.460 82.388 13.051 1.00 5.29 323 GLN A C 1
ATOM 2099 O O . GLN A 1 280 ? -13.855 83.566 13.178 1.00 6.82 323 GLN A O 1
ATOM 2105 N N . VAL A 1 281 ? -12.601 81.809 13.883 1.00 5.05 324 VAL A N 1
ATOM 2106 C CA . VAL A 1 281 ? -12.001 82.578 14.944 1.00 5.89 324 VAL A CA 1
ATOM 2107 C C . VAL A 1 281 ? -11.100 83.671 14.334 1.00 6.82 324 VAL A C 1
ATOM 2108 O O . VAL A 1 281 ? -11.004 84.781 14.857 1.00 5.95 324 VAL A O 1
ATOM 2112 N N . ALA A 1 282 ? -10.420 83.387 13.220 1.00 4.70 325 ALA A N 1
ATOM 2113 C CA . ALA A 1 282 ? -9.656 84.448 12.559 1.00 5.86 325 ALA A CA 1
ATOM 2114 C C . ALA A 1 282 ? -10.548 85.666 12.196 1.00 6.46 325 ALA A C 1
ATOM 2115 O O . ALA A 1 282 ? -10.172 86.812 12.446 1.00 6.98 325 ALA A O 1
ATOM 2117 N N . GLY A 1 283 ? -11.735 85.397 11.640 1.00 6.64 326 GLY A N 1
ATOM 2118 C CA . GLY A 1 283 ? -12.729 86.445 11.363 1.00 6.73 326 GLY A CA 1
ATOM 2119 C C . GLY A 1 283 ? -13.158 87.235 12.602 1.00 8.42 326 GLY A C 1
ATOM 2120 O O . GLY A 1 283 ? -13.291 88.484 12.581 1.00 7.72 326 GLY A O 1
ATOM 2121 N N . GLN A 1 284 ? -13.357 86.515 13.683 1.00 7.47 327 GLN A N 1
ATOM 2122 C CA . GLN A 1 284 ? -13.747 87.123 14.980 1.00 8.38 327 GLN A CA 1
ATOM 2123 C C . GLN A 1 284 ? -12.667 88.103 15.412 1.00 7.45 327 GLN A C 1
ATOM 2124 O O . GLN A 1 284 ? -12.964 89.192 15.917 1.00 7.69 327 GLN A O 1
ATOM 2130 N N . LEU A 1 285 ? -11.409 87.686 15.258 1.00 7.09 328 LEU A N 1
ATOM 2131 C CA . LEU A 1 285 ? -10.308 88.539 15.678 1.00 6.94 328 LEU A CA 1
ATOM 2132 C C . LEU A 1 285 ? -10.215 89.809 14.843 1.00 8.51 328 LEU A C 1
ATOM 2133 O O . LEU A 1 285 ? -9.993 90.893 15.397 1.00 9.11 328 LEU A O 1
ATOM 2138 N N . VAL A 1 286 ? -10.418 89.691 13.517 1.00 8.97 329 VAL A N 1
ATOM 2139 C CA . VAL A 1 286 ? -10.443 90.900 12.675 1.00 10.75 329 VAL A CA 1
ATOM 2140 C C . VAL A 1 286 ? -11.599 91.828 13.092 1.00 12.01 329 VAL A C 1
ATOM 2141 O O . VAL A 1 286 ? -11.404 93.039 13.226 1.00 12.03 329 VAL A O 1
ATOM 2145 N N . GLU A 1 287 ? -12.783 91.257 13.290 1.00 12.39 330 GLU A N 1
ATOM 2146 C CA . GLU A 1 287 ? -13.942 92.024 13.774 1.00 15.03 330 GLU A CA 1
ATOM 2147 C C . GLU A 1 287 ? -13.596 92.794 15.053 1.00 14.90 330 GLU A C 1
ATOM 2148 O O . GLU A 1 287 ? -13.929 93.987 15.179 1.00 15.93 330 GLU A O 1
ATOM 2154 N N . TYR A 1 288 ? -12.910 92.128 15.977 1.00 13.41 331 TYR A N 1
ATOM 2155 C CA . TYR A 1 288 ? -12.507 92.793 17.209 1.00 14.01 331 TYR A CA 1
ATOM 2156 C C . TYR A 1 288 ? -11.517 93.937 16.924 1.00 14.22 331 TYR A C 1
ATOM 2157 O O . TYR A 1 288 ? -11.694 95.074 17.405 1.00 14.21 331 TYR A O 1
ATOM 2166 N N . ALA A 1 289 ? -10.487 93.640 16.136 1.00 14.04 332 ALA A N 1
ATOM 2167 C CA . ALA A 1 289 ? -9.457 94.605 15.814 1.00 15.67 332 ALA A CA 1
ATOM 2168 C C . ALA A 1 289 ? -10.055 95.893 15.238 1.00 17.38 332 ALA A C 1
ATOM 2169 O O . ALA A 1 289 ? -9.553 96.997 15.518 1.00 17.70 332 ALA A O 1
ATOM 2171 N N . GLU A 1 290 ? -11.138 95.765 14.476 1.00 18.14 333 GLU A N 1
ATOM 2172 C CA . GLU A 1 290 ? -11.771 96.933 13.840 1.00 21.10 333 GLU A CA 1
ATOM 2173 C C . GLU A 1 290 ? -12.638 97.780 14.785 1.00 21.83 333 GLU A C 1
ATOM 2174 O O . GLU A 1 290 ? -12.951 98.933 14.501 1.00 22.90 333 GLU A O 1
ATOM 2180 N N . THR A 1 291 ? -13.013 97.202 15.904 1.00 23.30 334 THR A N 1
ATOM 2181 C CA . THR A 1 291 ? -13.883 97.845 16.876 1.00 24.15 334 THR A CA 1
ATOM 2182 C C . THR A 1 291 ? -13.111 98.654 17.890 1.00 23.68 334 THR A C 1
ATOM 2183 O O . THR A 1 291 ? -13.695 99.556 18.482 1.00 24.55 334 THR A O 1
ATOM 2187 N N . THR A 1 292 ? -11.824 98.346 18.115 1.00 22.25 335 THR A N 1
ATOM 2188 C CA . THR A 1 292 ? -11.091 98.953 19.234 1.00 20.96 335 THR A CA 1
ATOM 2189 C C . THR A 1 292 ? -10.877 100.456 19.079 1.00 20.76 335 THR A C 1
ATOM 2190 O O . THR A 1 292 ? -10.700 100.952 17.976 1.00 20.31 335 THR A O 1
ATOM 2194 N N . ALA A 1 293 ? -10.896 101.150 20.216 1.00 21.36 336 ALA A N 1
ATOM 2195 C CA . ALA A 1 293 ? -10.654 102.587 20.296 1.00 22.18 336 ALA A CA 1
ATOM 2196 C C . ALA A 1 293 ? -9.265 102.930 19.750 1.00 21.47 336 ALA A C 1
ATOM 2197 O O . ALA A 1 293 ? -9.089 103.872 18.948 1.00 22.18 336 ALA A O 1
ATOM 2199 N N . GLU A 1 294 ? -8.272 102.174 20.193 1.00 19.88 337 GLU A N 1
ATOM 2200 C CA . GLU A 1 294 ? -6.913 102.420 19.768 1.00 18.94 337 GLU A CA 1
ATOM 2201 C C . GLU A 1 294 ? -6.546 101.293 18.801 1.00 16.72 337 GLU A C 1
ATOM 2202 O O . GLU A 1 294 ? -7.241 100.284 18.749 1.00 16.81 337 GLU A O 1
ATOM 2208 N N . PRO A 1 295 ? -5.481 101.472 18.025 1.00 15.56 338 PRO A N 1
ATOM 2209 C CA . PRO A 1 295 ? -5.212 100.437 17.017 1.00 13.05 338 PRO A CA 1
ATOM 2210 C C . PRO A 1 295 ? -4.815 99.077 17.600 1.00 10.95 338 PRO A C 1
ATOM 2211 O O . PRO A 1 295 ? -4.181 98.975 18.692 1.00 9.68 338 PRO A O 1
ATOM 2215 N N . THR A 1 296 ? -5.184 98.029 16.859 1.00 9.11 339 THR A N 1
ATOM 2216 C CA . THR A 1 296 ? -4.894 96.659 17.230 1.00 9.13 339 THR A CA 1
ATOM 2217 C C . THR A 1 296 ? -4.133 96.036 16.045 1.00 8.35 339 THR A C 1
ATOM 2218 O O . THR A 1 296 ? -4.524 96.206 14.870 1.00 9.50 339 THR A O 1
ATOM 2222 N N . PHE A 1 297 ? -3.032 95.390 16.360 1.00 6.57 340 PHE A N 1
ATOM 2223 C CA . PHE A 1 297 ? -2.230 94.705 15.346 1.00 4.73 340 PHE A CA 1
ATOM 2224 C C . PHE A 1 297 ? -2.539 93.197 15.492 1.00 5.85 340 PHE A C 1
ATOM 2225 O O . PHE A 1 297 ? -2.555 92.643 16.609 1.00 6.10 340 PHE A O 1
ATOM 2233 N N . LEU A 1 298 ? -2.800 92.516 14.370 1.00 4.54 341 LEU A N 1
ATOM 2234 C CA . LEU A 1 298 ? -3.052 91.099 14.417 1.00 4.70 341 LEU A CA 1
ATOM 2235 C C . LEU A 1 298 ? -2.110 90.427 13.439 1.00 5.62 341 LEU A C 1
ATOM 2236 O O . LEU A 1 298 ? -1.908 90.924 12.316 1.00 6.51 341 LEU A O 1
ATOM 2241 N N . VAL A 1 299 ? -1.572 89.272 13.817 1.00 4.90 342 VAL A N 1
ATOM 2242 C CA . VAL A 1 299 ? -0.763 88.488 12.891 1.00 5.43 342 VAL A CA 1
ATOM 2243 C C . VAL A 1 299 ? -1.167 87.034 13.109 1.00 5.74 342 VAL A C 1
ATOM 2244 O O . VAL A 1 299 ? -1.354 86.596 14.233 1.00 5.53 342 VAL A O 1
ATOM 2248 N N . SER A 1 300 ? -1.364 86.300 12.020 1.00 5.66 343 SER A N 1
ATOM 2249 C CA . SER A 1 300 ? -1.839 84.943 12.148 1.00 5.95 343 SER A CA 1
ATOM 2250 C C . SER A 1 300 ? -1.081 84.072 11.167 1.00 5.32 343 SER A C 1
ATOM 2251 O O . SER A 1 300 ? -0.848 84.467 10.011 1.00 5.23 343 SER A O 1
ATOM 2254 N N . THR A 1 301 ? -0.718 82.868 11.613 1.00 6.47 344 THR A N 1
ATOM 2255 C CA . THR A 1 301 ? 0.027 81.960 10.716 1.00 6.80 344 THR A CA 1
ATOM 2256 C C . THR A 1 301 ? -0.055 80.522 11.231 1.00 5.83 344 THR A C 1
ATOM 2257 O O . THR A 1 301 ? -0.594 80.289 12.304 1.00 4.50 344 THR A O 1
ATOM 2261 N N . GLY A 1 302 ? 0.471 79.568 10.470 1.00 6.65 345 GLY A N 1
ATOM 2262 C CA . GLY A 1 302 ? 0.612 78.222 10.984 1.00 6.94 345 GLY A CA 1
ATOM 2263 C C . GLY A 1 302 ? 2.051 78.071 11.423 1.00 7.09 345 GLY A C 1
ATOM 2264 O O . GLY A 1 302 ? 2.948 78.723 10.908 1.00 9.18 345 GLY A O 1
ATOM 2265 N N . ASP A 1 303 ? 2.284 77.204 12.378 1.00 7.56 346 ASP A N 1
ATOM 2266 C CA . ASP A 1 303 ? 3.672 76.941 12.763 1.00 8.00 346 ASP A CA 1
ATOM 2267 C C . ASP A 1 303 ? 4.399 76.055 11.700 1.00 7.59 346 ASP A C 1
ATOM 2268 O O . ASP A 1 303 ? 5.621 76.159 11.531 1.00 7.99 346 ASP A O 1
ATOM 2273 N N . HIS A 1 304 ? 3.628 75.212 11.003 1.00 5.53 347 HIS A N 1
ATOM 2274 C CA . HIS A 1 304 ? 4.101 74.264 9.973 1.00 6.18 347 HIS A CA 1
ATOM 2275 C C . HIS A 1 304 ? 2.839 73.574 9.511 1.00 6.44 347 HIS A C 1
ATOM 2276 O O . HIS A 1 304 ? 1.810 73.694 10.160 1.00 7.54 347 HIS A O 1
ATOM 2283 N N . GLU A 1 305 ? 2.929 72.832 8.417 1.00 6.48 348 GLU A N 1
ATOM 2284 C CA . GLU A 1 305 ? 1.790 72.005 7.942 1.00 7.83 348 GLU A CA 1
ATOM 2285 C C . GLU A 1 305 ? 1.901 70.619 8.611 1.00 7.33 348 GLU A C 1
ATOM 2286 O O . GLU A 1 305 ? 3.018 70.182 8.965 1.00 9.34 348 GLU A O 1
ATOM 2292 N N . CYS A 1 306 ? 0.771 69.977 8.869 1.00 7.48 349 CYS A N 1
ATOM 2293 C CA . CYS A 1 306 ? 0.851 68.638 9.433 1.00 7.99 349 CYS A CA 1
ATOM 2294 C C . CYS A 1 306 ? -0.023 67.640 8.689 1.00 8.47 349 CYS A C 1
ATOM 2295 O O . CYS A 1 306 ? -1.215 67.910 8.448 1.00 8.13 349 CYS A O 1
ATOM 2298 N N . GLY A 1 307 ? 0.563 66.489 8.345 1.00 6.47 350 GLY A N 1
ATOM 2299 C CA . GLY A 1 307 ? -0.204 65.377 7.777 1.00 6.52 350 GLY A CA 1
ATOM 2300 C C . GLY A 1 307 ? -0.008 65.184 6.282 1.00 7.98 350 GLY A C 1
ATOM 2301 O O . GLY A 1 307 ? -0.315 64.114 5.761 1.00 6.75 350 GLY A O 1
ATOM 2302 N N . GLY A 1 308 ? 0.471 66.212 5.577 1.00 6.91 351 GLY A N 1
ATOM 2303 C CA . GLY A 1 308 ? 0.572 66.113 4.135 1.00 6.49 351 GLY A CA 1
ATOM 2304 C C . GLY A 1 308 ? -0.825 65.969 3.540 1.00 6.56 351 GLY A C 1
ATOM 2305 O O . GLY A 1 308 ? -1.045 65.166 2.634 1.00 7.32 351 GLY A O 1
ATOM 2306 N N . LEU A 1 309 ? -1.773 66.759 4.041 1.00 6.04 352 LEU A N 1
ATOM 2307 C CA . LEU A 1 309 ? -3.124 66.778 3.497 1.00 6.61 352 LEU A CA 1
ATOM 2308 C C . LEU A 1 309 ? -3.177 67.211 2.046 1.00 7.57 352 LEU A C 1
ATOM 2309 O O . LEU A 1 309 ? -2.536 68.216 1.645 1.00 8.04 352 LEU A O 1
ATOM 2314 N N . THR A 1 310 ? -3.952 66.469 1.238 1.00 7.56 353 THR A N 1
ATOM 2315 C CA . THR A 1 310 ? -4.180 66.865 -0.140 1.00 8.58 353 THR A CA 1
ATOM 2316 C C . THR A 1 310 ? -5.666 66.768 -0.451 1.00 8.61 353 THR A C 1
ATOM 2317 O O . THR A 1 310 ? -6.360 65.867 0.044 1.00 8.71 353 THR A O 1
ATOM 2321 N N . LEU A 1 311 ? -6.121 67.692 -1.288 1.00 7.27 354 LEU A N 1
ATOM 2322 C CA . LEU A 1 311 ? -7.519 67.789 -1.675 1.00 7.65 354 LEU A CA 1
ATOM 2323 C C . LEU A 1 311 ? -7.739 67.023 -2.980 1.00 8.42 354 LEU A C 1
ATOM 2324 O O . LEU A 1 311 ? -7.879 67.576 -4.059 1.00 7.95 354 LEU A O 1
ATOM 2329 N N . GLY A 1 312 ? -7.730 65.707 -2.845 1.00 8.82 355 GLY A N 1
ATOM 2330 C CA . GLY A 1 312 ? -7.739 64.770 -3.976 1.00 9.23 355 GLY A CA 1
ATOM 2331 C C . GLY A 1 312 ? -7.032 63.523 -3.460 1.00 9.61 355 GLY A C 1
ATOM 2332 O O . GLY A 1 312 ? -6.201 63.571 -2.519 1.00 9.46 355 GLY A O 1
ATOM 2333 N N . ARG A 1 313 ? -7.369 62.384 -4.030 1.00 7.68 356 ARG A N 1
ATOM 2334 C CA . ARG A 1 313 ? -6.873 61.125 -3.506 1.00 6.97 356 ARG A CA 1
ATOM 2335 C C . ARG A 1 313 ? -6.814 60.172 -4.709 1.00 7.95 356 ARG A C 1
ATOM 2336 O O . ARG A 1 313 ? -7.835 59.991 -5.386 1.00 8.28 356 ARG A O 1
ATOM 2344 N N . ASP A 1 314 ? -5.625 59.622 -4.980 1.00 9.29 357 ASP A N 1
ATOM 2345 C CA . ASP A 1 314 ? -5.371 58.621 -6.047 1.00 10.36 357 ASP A CA 1
ATOM 2346 C C . ASP A 1 314 ? -5.464 59.096 -7.503 1.00 10.66 357 ASP A C 1
ATOM 2347 O O . ASP A 1 314 ? -4.463 58.978 -8.270 1.00 10.31 357 ASP A O 1
ATOM 2352 N N . SER A 1 315 ? -6.624 59.635 -7.909 1.00 9.45 358 SER A N 1
ATOM 2353 C CA . SER A 1 315 ? -6.795 60.001 -9.304 1.00 10.14 358 SER A CA 1
ATOM 2354 C C . SER A 1 315 ? -7.886 61.056 -9.567 1.00 8.48 358 SER A C 1
ATOM 2355 O O . SER A 1 315 ? -7.632 61.961 -10.327 1.00 9.41 358 SER A O 1
ATOM 2358 N N . PRO A 1 316 ? -9.117 60.906 -8.991 1.00 7.28 359 PRO A N 1
ATOM 2359 C CA . PRO A 1 316 ? -10.187 61.802 -9.514 1.00 6.96 359 PRO A CA 1
ATOM 2360 C C . PRO A 1 316 ? -10.046 63.296 -9.239 1.00 6.71 359 PRO A C 1
ATOM 2361 O O . PRO A 1 316 ? -9.427 63.683 -8.246 1.00 7.41 359 PRO A O 1
ATOM 2365 N N . TYR A 1 317 ? -10.660 64.109 -10.100 1.00 6.61 360 TYR A N 1
ATOM 2366 C CA . TYR A 1 317 ? -10.676 65.576 -9.910 1.00 7.86 360 TYR A CA 1
ATOM 2367 C C . TYR A 1 317 ? -11.934 65.978 -9.121 1.00 9.03 360 TYR A C 1
ATOM 2368 O O . TYR A 1 317 ? -12.653 66.925 -9.506 1.00 8.29 360 TYR A O 1
ATOM 2377 N N . GLU A 1 318 ? -12.184 65.254 -8.032 1.00 8.19 361 GLU A N 1
ATOM 2378 C CA . GLU A 1 318 ? -13.406 65.479 -7.245 1.00 8.49 361 GLU A CA 1
ATOM 2379 C C . GLU A 1 318 ? -13.078 65.281 -5.774 1.00 8.58 361 GLU A C 1
ATOM 2380 O O . GLU A 1 318 ? -12.380 64.314 -5.386 1.00 8.94 361 GLU A O 1
ATOM 2386 N N . VAL A 1 319 ? -13.598 66.169 -4.935 1.00 7.09 362 VAL A N 1
ATOM 2387 C CA . VAL A 1 319 ? -13.656 65.936 -3.468 1.00 7.98 362 VAL A CA 1
ATOM 2388 C C . VAL A 1 319 ? -15.138 65.948 -3.094 1.00 7.57 362 VAL A C 1
ATOM 2389 O O . VAL A 1 319 ? -15.922 66.744 -3.641 1.00 6.64 362 VAL A O 1
ATOM 2393 N N . GLU A 1 320 ? -15.536 65.116 -2.132 1.00 8.13 363 GLU A N 1
ATOM 2394 C CA . GLU A 1 320 ? -16.947 64.995 -1.731 1.00 8.03 363 GLU A CA 1
ATOM 2395 C C . GLU A 1 320 ? -17.139 65.752 -0.407 1.00 7.95 363 GLU A C 1
ATOM 2396 O O . GLU A 1 320 ? -17.065 65.173 0.682 1.00 8.85 363 GLU A O 1
ATOM 2402 N N . TYR A 1 321 ? -17.354 67.064 -0.511 1.00 8.32 364 TYR A N 1
ATOM 2403 C CA . TYR A 1 321 ? -17.429 67.890 0.678 1.00 9.10 364 TYR A CA 1
ATOM 2404 C C . TYR A 1 321 ? -18.619 67.588 1.559 1.00 9.16 364 TYR A C 1
ATOM 2405 O O . TYR A 1 321 ? -18.601 67.912 2.750 1.00 9.21 364 TYR A O 1
ATOM 2414 N N . ASP A 1 322 ? -19.641 66.922 1.002 1.00 9.03 365 ASP A N 1
ATOM 2415 C CA . ASP A 1 322 ? -20.807 66.574 1.817 1.00 11.46 365 ASP A CA 1
ATOM 2416 C C . ASP A 1 322 ? -20.436 65.604 2.938 1.00 11.07 365 ASP A C 1
ATOM 2417 O O . ASP A 1 322 ? -21.039 65.618 4.014 1.00 9.68 365 ASP A O 1
ATOM 2422 N N . VAL A 1 323 ? -19.421 64.773 2.704 1.00 9.90 366 VAL A N 1
ATOM 2423 C CA . VAL A 1 323 ? -18.995 63.790 3.713 1.00 9.98 366 VAL A CA 1
ATOM 2424 C C . VAL A 1 323 ? -18.448 64.563 4.921 1.00 10.32 366 VAL A C 1
ATOM 2425 O O . VAL A 1 323 ? -18.745 64.251 6.090 1.00 10.94 366 VAL A O 1
ATOM 2429 N N . LEU A 1 324 ? -17.688 65.617 4.629 1.00 10.44 367 LEU A N 1
ATOM 2430 C CA . LEU A 1 324 ? -17.067 66.387 5.709 1.00 11.16 367 LEU A CA 1
ATOM 2431 C C . LEU A 1 324 ? -18.111 67.279 6.374 1.00 11.10 367 LEU A C 1
ATOM 2432 O O . LEU A 1 324 ? -18.135 67.416 7.594 1.00 11.69 367 LEU A O 1
ATOM 2437 N N . ALA A 1 325 ? -19.004 67.847 5.576 1.00 10.90 368 ALA A N 1
ATOM 2438 C CA . ALA A 1 325 ? -20.066 68.708 6.123 1.00 11.47 368 ALA A CA 1
ATOM 2439 C C . ALA A 1 325 ? -21.006 67.955 7.057 1.00 12.00 368 ALA A C 1
ATOM 2440 O O . ALA A 1 325 ? -21.483 68.530 8.022 1.00 12.72 368 ALA A O 1
ATOM 2442 N N . ALA A 1 326 ? -21.280 66.681 6.763 1.00 10.90 369 ALA A N 1
ATOM 2443 C CA . ALA A 1 326 ? -22.261 65.915 7.525 1.00 10.56 369 ALA A CA 1
ATOM 2444 C C . ALA A 1 326 ? -21.653 65.255 8.766 1.00 10.15 369 ALA A C 1
ATOM 2445 O O . ALA A 1 326 ? -22.394 64.704 9.577 1.00 10.61 369 ALA A O 1
ATOM 2447 N N . GLN A 1 327 ? -20.325 65.291 8.913 1.00 9.84 370 GLN A N 1
ATOM 2448 C CA . GLN A 1 327 ? -19.657 64.599 10.015 1.00 10.13 370 GLN A CA 1
ATOM 2449 C C . GLN A 1 327 ? -19.906 65.356 11.318 1.00 10.71 370 GLN A C 1
ATOM 2450 O O . GLN A 1 327 ? -19.619 66.542 11.393 1.00 12.06 370 GLN A O 1
ATOM 2456 N N . LYS A 1 328 ? -20.478 64.689 12.313 1.00 10.77 371 LYS A N 1
ATOM 2457 C CA . LYS A 1 328 ? -20.821 65.330 13.592 1.00 12.36 371 LYS A CA 1
ATOM 2458 C C . LYS A 1 328 ? -19.952 64.883 14.742 1.00 11.79 371 LYS A C 1
ATOM 2459 O O . LYS A 1 328 ? -20.045 65.412 15.856 1.00 14.32 371 LYS A O 1
ATOM 2465 N N . ALA A 1 329 ? -19.134 63.868 14.505 1.00 9.79 372 ALA A N 1
ATOM 2466 C CA . ALA A 1 329 ? -18.223 63.348 15.553 1.00 8.89 372 ALA A CA 1
ATOM 2467 C C . ALA A 1 329 ? -16.887 63.008 14.899 1.00 9.33 372 ALA A C 1
ATOM 2468 O O . ALA A 1 329 ? -16.877 62.555 13.772 1.00 8.60 372 ALA A O 1
ATOM 2470 N N . THR A 1 330 ? -15.773 63.295 15.578 1.00 8.45 373 THR A N 1
ATOM 2471 C CA . THR A 1 330 ? -14.466 62.902 15.066 1.00 8.20 373 THR A CA 1
ATOM 2472 C C . THR A 1 330 ? -14.270 61.385 15.278 1.00 7.74 373 THR A C 1
ATOM 2473 O O . THR A 1 330 ? -15.021 60.723 16.025 1.00 8.58 373 THR A O 1
ATOM 2477 N N . THR A 1 331 ? -13.237 60.848 14.625 1.00 7.53 374 THR A N 1
ATOM 2478 C CA . THR A 1 331 ? -12.827 59.468 14.838 1.00 8.23 374 THR A CA 1
ATOM 2479 C C . THR A 1 331 ? -12.536 59.179 16.328 1.00 9.29 374 THR A C 1
ATOM 2480 O O . THR A 1 331 ? -12.797 58.066 16.806 1.00 9.57 374 THR A O 1
ATOM 2484 N N . SER A 1 332 ? -11.999 60.167 17.054 1.00 9.04 375 SER A N 1
ATOM 2485 C CA . SER A 1 332 ? -11.692 59.947 18.466 1.00 11.63 375 SER A CA 1
ATOM 2486 C C . SER A 1 332 ? -12.981 59.602 19.250 1.00 11.29 375 SER A C 1
ATOM 2487 O O . SER A 1 332 ? -12.992 58.678 20.095 1.00 12.72 375 SER A O 1
ATOM 2490 N N . ARG A 1 333 ? -14.068 60.324 18.988 1.00 10.41 376 ARG A N 1
ATOM 2491 C CA . ARG A 1 333 ? -15.330 60.075 19.691 1.00 10.36 376 ARG A CA 1
ATOM 2492 C C . ARG A 1 333 ? -16.000 58.811 19.139 1.00 11.65 376 ARG A C 1
ATOM 2493 O O . ARG A 1 333 ? -16.597 58.000 19.881 1.00 11.49 376 ARG A O 1
ATOM 2501 N N . LEU A 1 334 ? -15.913 58.633 17.836 1.00 12.03 377 LEU A N 1
ATOM 2502 C CA . LEU A 1 334 ? -16.555 57.464 17.204 1.00 13.88 377 LEU A CA 1
ATOM 2503 C C . LEU A 1 334 ? -15.933 56.160 17.673 1.00 15.10 377 LEU A C 1
ATOM 2504 O O . LEU A 1 334 ? -16.647 55.156 17.843 1.00 14.97 377 LEU A O 1
ATOM 2509 N N . ARG A 1 335 ? -14.626 56.160 17.921 1.00 15.39 378 ARG A N 1
ATOM 2510 C CA . ARG A 1 335 ? -13.988 54.983 18.531 1.00 17.61 378 ARG A CA 1
ATOM 2511 C C . ARG A 1 335 ? -14.670 54.607 19.826 1.00 18.19 378 ARG A C 1
ATOM 2512 O O . ARG A 1 335 ? -14.914 53.416 20.073 1.00 19.12 378 ARG A O 1
ATOM 2520 N N . ASP A 1 336 ? -14.999 55.600 20.651 1.00 17.33 379 ASP A N 1
ATOM 2521 C CA . ASP A 1 336 ? -15.675 55.283 21.913 1.00 18.20 379 ASP A CA 1
ATOM 2522 C C . ASP A 1 336 ? -17.107 54.780 21.655 1.00 17.41 379 ASP A C 1
ATOM 2523 O O . ASP A 1 336 ? -17.548 53.809 22.257 1.00 17.70 379 ASP A O 1
ATOM 2528 N N . LEU A 1 337 ? -17.815 55.424 20.738 1.00 15.15 380 LEU A N 1
ATOM 2529 C CA . LEU A 1 337 ? -19.201 55.100 20.481 1.00 15.46 380 LEU A CA 1
ATOM 2530 C C . LEU A 1 337 ? -19.349 53.694 19.901 1.00 15.98 380 LEU A C 1
ATOM 2531 O O . LEU A 1 337 ? -20.324 53.000 20.195 1.00 16.00 380 LEU A O 1
ATOM 2536 N N . LEU A 1 338 ? -18.362 53.268 19.111 1.00 14.59 381 LEU A N 1
ATOM 2537 C CA . LEU A 1 338 ? -18.450 51.991 18.393 1.00 14.49 381 LEU A CA 1
ATOM 2538 C C . LEU A 1 338 ? -17.801 50.831 19.137 1.00 15.63 381 LEU A C 1
ATOM 2539 O O . LEU A 1 338 ? -17.998 49.673 18.760 1.00 15.77 381 LEU A O 1
ATOM 2544 N N . ALA A 1 339 ? -17.015 51.143 20.156 1.00 16.90 382 ALA A N 1
ATOM 2545 C CA . ALA A 1 339 ? -16.278 50.122 20.948 1.00 17.63 382 ALA A CA 1
ATOM 2546 C C . ALA A 1 339 ? -17.202 48.993 21.406 1.00 18.10 382 ALA A C 1
ATOM 2547 O O . ALA A 1 339 ? -18.215 49.233 22.060 1.00 18.33 382 ALA A O 1
ATOM 2549 N N . GLY A 1 340 ? -16.830 47.770 21.057 1.00 18.11 383 GLY A N 1
ATOM 2550 C CA . GLY A 1 340 ? -17.553 46.584 21.528 1.00 18.72 383 GLY A CA 1
ATOM 2551 C C . GLY A 1 340 ? -18.876 46.303 20.846 1.00 17.64 383 GLY A C 1
ATOM 2552 O O . GLY A 1 340 ? -19.577 45.369 21.229 1.00 18.79 383 GLY A O 1
ATOM 2553 N N . VAL A 1 341 ? -19.227 47.083 19.833 1.00 15.61 384 VAL A N 1
ATOM 2554 C CA . VAL A 1 341 ? -20.454 46.856 19.083 1.00 15.05 384 VAL A CA 1
ATOM 2555 C C . VAL A 1 341 ? -20.109 45.884 17.974 1.00 15.21 384 VAL A C 1
ATOM 2556 O O . VAL A 1 341 ? -19.112 46.072 17.294 1.00 15.74 384 VAL A O 1
ATOM 2560 N N . ARG A 1 342 ? -20.920 44.839 17.814 1.00 15.29 385 ARG A N 1
ATOM 2561 C CA . ARG A 1 342 ? -20.633 43.780 16.843 1.00 16.41 385 ARG A CA 1
ATOM 2562 C C . ARG A 1 342 ? -21.672 43.707 15.748 1.00 15.65 385 ARG A C 1
ATOM 2563 O O . ARG A 1 342 ? -21.362 43.376 14.614 1.00 15.37 385 ARG A O 1
ATOM 2571 N N . SER A 1 343 ? -22.911 43.977 16.101 1.00 15.87 386 SER A N 1
ATOM 2572 C CA . SER A 1 343 ? -24.035 43.869 15.180 1.00 16.12 386 SER A CA 1
ATOM 2573 C C . SER A 1 343 ? -23.939 44.897 14.057 1.00 16.66 386 SER A C 1
ATOM 2574 O O . SER A 1 343 ? -23.694 46.078 14.335 1.00 16.02 386 SER A O 1
ATOM 2577 N N . ALA A 1 344 ? -24.170 44.451 12.820 1.00 15.12 387 ALA A N 1
ATOM 2578 C CA . ALA A 1 344 ? -24.126 45.324 11.627 1.00 16.86 387 ALA A CA 1
ATOM 2579 C C . ALA A 1 344 ? -25.154 46.447 11.734 1.00 16.85 387 ALA A C 1
ATOM 2580 O O . ALA A 1 344 ? -24.825 47.618 11.494 1.00 16.92 387 ALA A O 1
ATOM 2582 N N . ASP A 1 345 ? -26.376 46.096 12.126 1.00 17.47 388 ASP A N 1
ATOM 2583 C CA . ASP A 1 345 ? -27.421 47.102 12.267 1.00 18.62 388 ASP A CA 1
ATOM 2584 C C . ASP A 1 345 ? -27.056 48.157 13.299 1.00 17.62 388 ASP A C 1
ATOM 2585 O O . ASP A 1 345 ? -27.252 49.344 13.042 1.00 19.02 388 ASP A O 1
ATOM 2590 N N . GLU A 1 346 ? -26.458 47.745 14.410 1.00 16.09 389 GLU A N 1
ATOM 2591 C CA . GLU A 1 346 ? -26.100 48.701 15.462 1.00 16.85 389 GLU A CA 1
ATOM 2592 C C . GLU A 1 346 ? -24.933 49.593 15.042 1.00 15.34 389 GLU A C 1
ATOM 2593 O O . GLU A 1 346 ? -24.972 50.801 15.266 1.00 14.30 389 GLU A O 1
ATOM 2599 N N . LEU A 1 347 ? -23.898 48.993 14.444 1.00 12.79 390 LEU A N 1
ATOM 2600 C CA . LEU A 1 347 ? -22.813 49.779 13.855 1.00 12.97 390 LEU A CA 1
ATOM 2601 C C . LEU A 1 347 ? -23.328 50.794 12.856 1.00 12.63 390 LEU A C 1
ATOM 2602 O O . LEU A 1 347 ? -22.954 51.972 12.916 1.00 12.15 390 LEU A O 1
ATOM 2607 N N . GLU A 1 348 ? -24.210 50.361 11.963 1.00 13.43 391 GLU A N 1
ATOM 2608 C CA . GLU A 1 348 ? -24.765 51.259 10.975 1.00 15.40 391 GLU A CA 1
ATOM 2609 C C . GLU A 1 348 ? -25.582 52.394 11.587 1.00 15.26 391 GLU A C 1
ATOM 2610 O O . GLU A 1 348 ? -25.514 53.530 11.115 1.00 14.48 391 GLU A O 1
ATOM 2616 N N . SER A 1 349 ? -26.350 52.060 12.622 1.00 15.05 392 SER A N 1
ATOM 2617 C CA . SER A 1 349 ? -27.158 53.039 13.364 1.00 15.01 392 SER A CA 1
ATOM 2618 C C . SER A 1 349 ? -26.329 54.121 14.041 1.00 13.78 392 SER A C 1
ATOM 2619 O O . SER A 1 349 ? -26.706 55.320 14.022 1.00 13.33 392 SER A O 1
ATOM 2622 N N . ILE A 1 350 ? -25.230 53.701 14.659 1.00 12.37 393 ILE A N 1
ATOM 2623 C CA . ILE A 1 350 ? -24.365 54.636 15.347 1.00 12.26 393 ILE A CA 1
ATOM 2624 C C . ILE A 1 350 ? -23.675 55.516 14.314 1.00 11.53 393 ILE A C 1
ATOM 2625 O O . ILE A 1 350 ? -23.643 56.758 14.430 1.00 12.00 393 ILE A O 1
ATOM 2630 N N . VAL A 1 351 ? -23.143 54.898 13.269 1.00 11.00 394 VAL A N 1
ATOM 2631 C CA . VAL A 1 351 ? -22.493 55.711 12.251 1.00 11.68 394 VAL A CA 1
ATOM 2632 C C . VAL A 1 351 ? -23.483 56.733 11.677 1.00 12.11 394 VAL A C 1
ATOM 2633 O O . VAL A 1 351 ? -23.125 57.906 11.490 1.00 12.59 394 VAL A O 1
ATOM 2637 N N . ALA A 1 352 ? -24.712 56.286 11.406 1.00 12.25 395 ALA A N 1
ATOM 2638 C CA . ALA A 1 352 ? -25.731 57.153 10.774 1.00 13.64 395 ALA A CA 1
ATOM 2639 C C . ALA A 1 352 ? -26.146 58.318 11.670 1.00 14.09 395 ALA A C 1
ATOM 2640 O O . ALA A 1 352 ? -26.465 59.407 11.164 1.00 16.39 395 ALA A O 1
ATOM 2642 N N . ALA A 1 353 ? -26.106 58.106 12.976 1.00 13.80 396 ALA A N 1
ATOM 2643 C CA . ALA A 1 353 ? -26.497 59.121 13.949 1.00 14.16 396 ALA A CA 1
ATOM 2644 C C . ALA A 1 353 ? -25.467 60.255 14.008 1.00 14.25 396 ALA A C 1
ATOM 2645 O O . ALA A 1 353 ? -25.801 61.343 14.436 1.00 14.39 396 ALA A O 1
ATOM 2647 N N . HIS A 1 354 ? -24.224 60.001 13.581 1.00 12.85 397 HIS A N 1
ATOM 2648 C CA . HIS A 1 354 ? -23.116 60.967 13.792 1.00 14.26 397 HIS A CA 1
ATOM 2649 C C . HIS A 1 354 ? -22.403 61.394 12.503 1.00 13.99 397 HIS A C 1
ATOM 2650 O O . HIS A 1 354 ? -21.435 62.163 12.538 1.00 14.00 397 HIS A O 1
ATOM 2657 N N . THR A 1 355 ? -22.877 60.900 11.360 1.00 13.07 398 THR A N 1
ATOM 2658 C CA . THR A 1 355 ? -22.270 61.238 10.070 1.00 13.26 398 THR A CA 1
ATOM 2659 C C . THR A 1 355 ? -23.365 61.308 9.005 1.00 14.58 398 THR A C 1
ATOM 2660 O O . THR A 1 355 ? -24.559 61.093 9.302 1.00 13.35 398 THR A O 1
ATOM 2664 N N . GLY A 1 356 ? -22.978 61.616 7.767 1.00 15.03 399 GLY A N 1
ATOM 2665 C CA . GLY A 1 356 ? -23.947 61.619 6.688 1.00 16.73 399 GLY A CA 1
ATOM 2666 C C . GLY A 1 356 ? -24.052 60.255 6.023 1.00 17.83 399 GLY A C 1
ATOM 2667 O O . GLY A 1 356 ? -24.683 60.121 4.989 1.00 19.59 399 GLY A O 1
ATOM 2668 N N . ILE A 1 357 ? -23.395 59.245 6.574 1.00 17.88 400 ILE A N 1
ATOM 2669 C CA . ILE A 1 357 ? -23.410 57.920 5.931 1.00 18.06 400 ILE A CA 1
ATOM 2670 C C . ILE A 1 357 ? -24.757 57.291 6.274 1.00 18.94 400 ILE A C 1
ATOM 2671 O O . ILE A 1 357 ? -25.158 57.325 7.428 1.00 21.61 400 ILE A O 1
ATOM 2676 N N . THR A 1 358 ? -25.475 56.767 5.298 1.00 19.30 401 THR A N 1
ATOM 2677 C CA . THR A 1 358 ? -26.748 56.164 5.662 1.00 21.06 401 THR A CA 1
ATOM 2678 C C . THR A 1 358 ? -26.713 54.672 5.469 1.00 20.23 401 THR A C 1
ATOM 2679 O O . THR A 1 358 ? -27.549 53.967 6.018 1.00 21.80 401 THR A O 1
ATOM 2683 N N . ALA A 1 359 ? -25.726 54.196 4.715 1.00 18.98 402 ALA A N 1
ATOM 2684 C CA . ALA A 1 359 ? -25.601 52.760 4.440 1.00 18.97 402 ALA A CA 1
ATOM 2685 C C . ALA A 1 359 ? -24.129 52.389 4.414 1.00 17.65 402 ALA A C 1
ATOM 2686 O O . ALA A 1 359 ? -23.354 52.957 3.652 1.00 18.60 402 ALA A O 1
ATOM 2688 N N . LEU A 1 360 ? -23.749 51.434 5.241 1.00 16.37 403 LEU A N 1
ATOM 2689 C CA . LEU A 1 360 ? -22.373 50.943 5.205 1.00 14.38 403 LEU A CA 1
ATOM 2690 C C . LEU A 1 360 ? -22.301 49.725 4.305 1.00 12.97 403 LEU A C 1
ATOM 2691 O O . LEU A 1 360 ? -23.264 48.955 4.193 1.00 13.44 403 LEU A O 1
ATOM 2696 N N . THR A 1 361 ? -21.154 49.495 3.694 1.00 10.60 404 THR A N 1
ATOM 2697 C CA . THR A 1 361 ? -20.966 48.198 3.008 1.00 9.22 404 THR A CA 1
ATOM 2698 C C . THR A 1 361 ? -20.674 47.090 4.022 1.00 8.72 404 THR A C 1
ATOM 2699 O O . THR A 1 361 ? -20.290 47.366 5.174 1.00 8.87 404 THR A O 1
ATOM 2703 N N . ASP A 1 362 ? -20.819 45.832 3.591 1.00 8.66 405 ASP A N 1
ATOM 2704 C CA . ASP A 1 362 ? -20.403 44.714 4.446 1.00 9.00 405 ASP A CA 1
ATOM 2705 C C . ASP A 1 362 ? -18.918 44.847 4.883 1.00 7.29 405 ASP A C 1
ATOM 2706 O O . ASP A 1 362 ? -18.549 44.536 6.008 1.00 7.60 405 ASP A O 1
ATOM 2711 N N . ARG A 1 363 ? -18.078 45.309 3.959 1.00 6.33 406 ARG A N 1
ATOM 2712 C CA . ARG A 1 363 ? -16.667 45.510 4.218 1.00 6.91 406 ARG A CA 1
ATOM 2713 C C . ARG A 1 363 ? -16.510 46.590 5.301 1.00 6.00 406 ARG A C 1
ATOM 2714 O O . ARG A 1 363 ? -15.734 46.402 6.208 1.00 5.17 406 ARG A O 1
ATOM 2722 N N . GLU A 1 364 ? -17.236 47.712 5.192 1.00 6.46 407 GLU A N 1
ATOM 2723 C CA . GLU A 1 364 ? -17.035 48.791 6.172 1.00 6.55 407 GLU A CA 1
ATOM 2724 C C . GLU A 1 364 ? -17.476 48.300 7.535 1.00 7.15 407 GLU A C 1
ATOM 2725 O O . GLU A 1 364 ? -16.828 48.609 8.572 1.00 7.50 407 GLU A O 1
ATOM 2731 N N . VAL A 1 365 ? -18.577 47.549 7.560 1.00 5.39 408 VAL A N 1
ATOM 2732 C CA . VAL A 1 365 ? -18.991 46.885 8.808 1.00 7.15 408 VAL A CA 1
ATOM 2733 C C . VAL A 1 365 ? -17.864 46.028 9.407 1.00 6.88 408 VAL A C 1
ATOM 2734 O O . VAL A 1 365 ? -17.570 46.135 10.608 1.00 7.50 408 VAL A O 1
ATOM 2738 N N . ALA A 1 366 ? -17.247 45.170 8.577 1.00 5.77 409 ALA A N 1
ATOM 2739 C CA . ALA A 1 366 ? -16.116 44.335 9.058 1.00 5.67 409 ALA A CA 1
ATOM 2740 C C . ALA A 1 366 ? -14.963 45.162 9.620 1.00 6.12 409 ALA A C 1
ATOM 2741 O O . ALA A 1 366 ? -14.377 44.825 10.663 1.00 5.37 409 ALA A O 1
ATOM 2743 N N . LYS A 1 367 ? -14.657 46.278 8.951 1.00 5.46 410 LYS A N 1
ATOM 2744 C CA . LYS A 1 367 ? -13.569 47.131 9.438 1.00 5.28 410 LYS A CA 1
ATOM 2745 C C . LYS A 1 367 ? -13.877 47.755 10.792 1.00 6.58 410 LYS A C 1
ATOM 2746 O O . LYS A 1 367 ? -12.990 47.804 11.643 1.00 6.59 410 LYS A O 1
ATOM 2752 N N . LEU A 1 368 ? -15.111 48.264 10.953 1.00 5.75 411 LEU A N 1
ATOM 2753 C CA . LEU A 1 368 ? -15.493 48.944 12.170 1.00 6.64 411 LEU A CA 1
ATOM 2754 C C . LEU A 1 368 ? -15.644 47.952 13.331 1.00 7.09 411 LEU A C 1
ATOM 2755 O O . LEU A 1 368 ? -15.341 48.283 14.499 1.00 9.25 411 LEU A O 1
ATOM 2760 N N . ARG A 1 369 ? -16.157 46.764 13.026 1.00 6.98 412 ARG A N 1
ATOM 2761 C CA . ARG A 1 369 ? -16.252 45.684 14.025 1.00 9.23 412 ARG A CA 1
ATOM 2762 C C . ARG A 1 369 ? -14.849 45.294 14.583 1.00 8.67 412 ARG A C 1
ATOM 2763 O O . ARG A 1 369 ? -14.661 45.092 15.823 1.00 9.01 412 ARG A O 1
ATOM 2771 N N . ASP A 1 370 ? -13.880 45.239 13.671 1.00 7.84 413 ASP A N 1
ATOM 2772 C CA . ASP A 1 370 ? -12.486 44.918 13.951 1.00 10.41 413 ASP A CA 1
ATOM 2773 C C . ASP A 1 370 ? -11.808 46.039 14.702 1.00 10.75 413 ASP A C 1
ATOM 2774 O O . ASP A 1 370 ? -11.224 45.819 15.772 1.00 12.48 413 ASP A O 1
ATOM 2779 N N . ALA A 1 371 ? -11.884 47.256 14.171 1.00 10.98 414 ALA A N 1
ATOM 2780 C CA . ALA A 1 371 ? -11.205 48.360 14.838 1.00 10.15 414 ALA A CA 1
ATOM 2781 C C . ALA A 1 371 ? -11.933 49.656 14.506 1.00 10.58 414 ALA A C 1
ATOM 2782 O O . ALA A 1 371 ? -11.793 50.168 13.397 1.00 10.90 414 ALA A O 1
ATOM 2784 N N . PRO A 1 372 ? -12.702 50.185 15.461 1.00 11.18 415 PRO A N 1
ATOM 2785 C CA . PRO A 1 372 ? -13.519 51.381 15.179 1.00 11.84 415 PRO A CA 1
ATOM 2786 C C . PRO A 1 372 ? -12.714 52.581 14.641 1.00 11.61 415 PRO A C 1
ATOM 2787 O O . PRO A 1 372 ? -13.264 53.392 13.878 1.00 10.95 415 PRO A O 1
ATOM 2791 N N . GLY A 1 373 ? -11.435 52.672 14.991 1.00 10.61 416 GLY A N 1
ATOM 2792 C CA . GLY A 1 373 ? -10.579 53.773 14.520 1.00 10.79 416 GLY A CA 1
ATOM 2793 C C . GLY A 1 373 ? -10.343 53.774 13.029 1.00 10.61 416 GLY A C 1
ATOM 2794 O O . GLY A 1 373 ? -9.920 54.780 12.485 1.00 11.06 416 GLY A O 1
ATOM 2795 N N . SER A 1 374 ? -10.581 52.639 12.364 1.00 9.92 417 SER A N 1
ATOM 2796 C CA . SER A 1 374 ? -10.640 52.578 10.868 1.00 9.75 417 SER A CA 1
ATOM 2797 C C . SER A 1 374 ? -11.696 53.501 10.228 1.00 9.30 417 SER A C 1
ATOM 2798 O O . SER A 1 374 ? -11.605 53.774 9.023 1.00 9.72 417 SER A O 1
ATOM 2801 N N . ILE A 1 375 ? -12.651 54.023 11.025 1.00 9.32 418 ILE A N 1
ATOM 2802 C CA . ILE A 1 375 ? -13.616 54.975 10.478 1.00 8.89 418 ILE A CA 1
ATOM 2803 C C . ILE A 1 375 ? -12.867 56.202 9.879 1.00 8.31 418 ILE A C 1
ATOM 2804 O O . ILE A 1 375 ? -13.361 56.829 8.941 1.00 8.20 418 ILE A O 1
ATOM 2809 N N . SER A 1 376 ? -11.675 56.522 10.378 1.00 8.06 419 SER A N 1
ATOM 2810 C CA . SER A 1 376 ? -10.956 57.682 9.802 1.00 7.97 419 SER A CA 1
ATOM 2811 C C . SER A 1 376 ? -10.635 57.417 8.327 1.00 8.77 419 SER A C 1
ATOM 2812 O O . SER A 1 376 ? -10.741 58.316 7.490 1.00 8.01 419 SER A O 1
ATOM 2815 N N . THR A 1 377 ? -10.231 56.190 8.008 1.00 8.08 420 THR A N 1
ATOM 2816 C CA . THR A 1 377 ? -9.865 55.864 6.621 1.00 9.59 420 THR A CA 1
ATOM 2817 C C . THR A 1 377 ? -11.111 55.716 5.745 1.00 8.32 420 THR A C 1
ATOM 2818 O O . THR A 1 377 ? -11.086 56.097 4.581 1.00 7.77 420 THR A O 1
ATOM 2822 N N . ILE A 1 378 ? -12.195 55.188 6.319 1.00 7.05 421 ILE A N 1
ATOM 2823 C CA . ILE A 1 378 ? -13.485 55.068 5.639 1.00 6.34 421 ILE A CA 1
ATOM 2824 C C . ILE A 1 378 ? -13.956 56.447 5.242 1.00 8.05 421 ILE A C 1
ATOM 2825 O O . ILE A 1 378 ? -14.376 56.654 4.097 1.00 8.17 421 ILE A O 1
ATOM 2830 N N . LEU A 1 379 ? -13.881 57.385 6.185 1.00 8.24 422 LEU A N 1
ATOM 2831 C CA . LEU A 1 379 ? -14.301 58.754 5.910 1.00 8.33 422 LEU A CA 1
ATOM 2832 C C . LEU A 1 379 ? -13.363 59.473 4.942 1.00 7.41 422 LEU A C 1
ATOM 2833 O O . LEU A 1 379 ? -13.850 60.219 4.066 1.00 7.97 422 LEU A O 1
ATOM 2838 N N . ALA A 1 380 ? -12.044 59.278 5.067 1.00 6.85 423 ALA A N 1
ATOM 2839 C CA . ALA A 1 380 ? -11.122 59.967 4.128 1.00 7.96 423 ALA A CA 1
ATOM 2840 C C . ALA A 1 380 ? -11.350 59.478 2.709 1.00 7.94 423 ALA A C 1
ATOM 2841 O O . ALA A 1 380 ? -11.382 60.270 1.755 1.00 8.22 423 ALA A O 1
ATOM 2843 N N . GLU A 1 381 ? -11.530 58.159 2.564 1.00 8.09 424 GLU A N 1
ATOM 2844 C CA . GLU A 1 381 ? -11.837 57.608 1.261 1.00 8.47 424 GLU A CA 1
ATOM 2845 C C . GLU A 1 381 ? -13.165 58.155 0.708 1.00 6.71 424 GLU A C 1
ATOM 2846 O O . GLU A 1 381 ? -13.183 58.608 -0.422 1.00 7.17 424 GLU A O 1
ATOM 2852 N N . ARG A 1 382 ? -14.252 58.138 1.497 1.00 5.95 425 ARG A N 1
ATOM 2853 C CA . ARG A 1 382 ? -15.543 58.653 1.031 1.00 4.71 425 ARG A CA 1
ATOM 2854 C C . ARG A 1 382 ? -15.481 60.147 0.701 1.00 5.57 425 ARG A C 1
ATOM 2855 O O . ARG A 1 382 ? -16.136 60.582 -0.210 1.00 5.85 425 ARG A O 1
ATOM 2863 N N . ALA A 1 383 ? -14.671 60.906 1.426 1.00 5.72 426 ALA A N 1
ATOM 2864 C CA . ALA A 1 383 ? -14.462 62.340 1.082 1.00 6.37 426 ALA A CA 1
ATOM 2865 C C . ALA A 1 383 ? -13.529 62.590 -0.121 1.00 7.09 426 ALA A C 1
ATOM 2866 O O . ALA A 1 383 ? -13.568 63.674 -0.734 1.00 7.78 426 ALA A O 1
ATOM 2868 N N . GLY A 1 384 ? -12.660 61.638 -0.430 1.00 7.37 427 GLY A N 1
ATOM 2869 C CA . GLY A 1 384 ? -11.678 61.814 -1.514 1.00 7.22 427 GLY A CA 1
ATOM 2870 C C . GLY A 1 384 ? -10.503 62.725 -1.117 1.00 7.82 427 GLY A C 1
ATOM 2871 O O . GLY A 1 384 ? -9.997 63.469 -1.952 1.00 8.14 427 GLY A O 1
ATOM 2872 N N . ILE A 1 385 ? -10.105 62.719 0.157 1.00 8.38 428 ILE A N 1
ATOM 2873 C CA . ILE A 1 385 ? -8.909 63.434 0.581 1.00 8.27 428 ILE A CA 1
ATOM 2874 C C . ILE A 1 385 ? -7.826 62.418 1.007 1.00 7.73 428 ILE A C 1
ATOM 2875 O O . ILE A 1 385 ? -8.113 61.252 1.228 1.00 8.40 428 ILE A O 1
ATOM 2880 N N . ALA A 1 386 ? -6.592 62.879 1.174 1.00 7.73 429 ALA A N 1
ATOM 2881 C CA . ALA A 1 386 ? -5.500 61.982 1.455 1.00 7.99 429 ALA A CA 1
ATOM 2882 C C . ALA A 1 386 ? -4.493 62.658 2.357 1.00 8.43 429 ALA A C 1
ATOM 2883 O O . ALA A 1 386 ? -4.413 63.880 2.388 1.00 8.19 429 ALA A O 1
ATOM 2885 N N . PHE A 1 387 ? -3.748 61.847 3.094 1.00 7.90 430 PHE A N 1
ATOM 2886 C CA . PHE A 1 387 ? -2.605 62.303 3.901 1.00 8.80 430 PHE A CA 1
ATOM 2887 C C . PHE A 1 387 ? -1.387 61.506 3.478 1.00 8.87 430 PHE A C 1
ATOM 2888 O O . PHE A 1 387 ? -1.513 60.300 3.231 1.00 11.89 430 PHE A O 1
ATOM 2896 N N . THR A 1 388 ? -0.210 62.105 3.481 1.00 8.24 431 THR A N 1
ATOM 2897 C CA . THR A 1 388 ? 1.013 61.347 3.165 1.00 9.14 431 THR A CA 1
ATOM 2898 C C . THR A 1 388 ? 1.878 60.934 4.330 1.00 8.85 431 THR A C 1
ATOM 2899 O O . THR A 1 388 ? 2.858 60.177 4.140 1.00 9.58 431 THR A O 1
ATOM 2903 N N . THR A 1 389 ? 1.618 61.476 5.518 1.00 7.31 432 THR A N 1
ATOM 2904 C CA . THR A 1 389 ? 2.546 61.338 6.611 1.00 7.52 432 THR A CA 1
ATOM 2905 C C . THR A 1 389 ? 1.787 61.450 7.922 1.00 7.29 432 THR A C 1
ATOM 2906 O O . THR A 1 389 ? 0.682 62.026 7.962 1.00 7.43 432 THR A O 1
ATOM 2910 N N . ASP A 1 390 ? 2.355 60.896 8.972 1.00 7.29 433 ASP A N 1
ATOM 2911 C CA . ASP A 1 390 ? 1.829 61.144 10.310 1.00 8.60 433 ASP A CA 1
ATOM 2912 C C . ASP A 1 390 ? 2.676 62.196 11.025 1.00 7.52 433 ASP A C 1
ATOM 2913 O O . ASP A 1 390 ? 2.528 62.379 12.214 1.00 9.00 433 ASP A O 1
ATOM 2918 N N . GLY A 1 391 ? 3.557 62.873 10.266 1.00 8.13 434 GLY A N 1
ATOM 2919 C CA . GLY A 1 391 ? 4.420 63.929 10.769 1.00 7.93 434 GLY A CA 1
ATOM 2920 C C . GLY A 1 391 ? 4.142 65.312 10.169 1.00 7.40 434 GLY A C 1
ATOM 2921 O O . GLY A 1 391 ? 3.190 65.515 9.425 1.00 9.67 434 GLY A O 1
ATOM 2922 N N . HIS A 1 392 ? 5.048 66.239 10.447 1.00 6.35 435 HIS A N 1
ATOM 2923 C CA . HIS A 1 392 ? 4.978 67.548 9.868 1.00 6.08 435 HIS A CA 1
ATOM 2924 C C . HIS A 1 392 ? 5.604 67.544 8.494 1.00 6.01 435 HIS A C 1
ATOM 2925 O O . HIS A 1 392 ? 6.388 66.664 8.153 1.00 7.78 435 HIS A O 1
ATOM 2932 N N . THR A 1 393 ? 5.233 68.534 7.681 1.00 6.27 436 THR A N 1
ATOM 2933 C CA . THR A 1 393 ? 5.848 68.695 6.381 1.00 7.55 436 THR A CA 1
ATOM 2934 C C . THR A 1 393 ? 6.506 70.068 6.293 1.00 7.94 436 THR A C 1
ATOM 2935 O O . THR A 1 393 ? 6.179 70.961 7.078 1.00 8.35 436 THR A O 1
ATOM 2939 N N . GLY A 1 394 ? 7.412 70.222 5.331 1.00 8.28 437 GLY A N 1
ATOM 2940 C CA . GLY A 1 394 ? 8.330 71.367 5.331 1.00 9.49 437 GLY A CA 1
ATOM 2941 C C . GLY A 1 394 ? 7.902 72.555 4.478 1.00 10.63 437 GLY A C 1
ATOM 2942 O O . GLY A 1 394 ? 8.682 73.489 4.281 1.00 12.34 437 GLY A O 1
ATOM 2943 N N . THR A 1 395 ? 6.673 72.537 3.994 1.00 8.65 438 THR A N 1
ATOM 2944 C CA . THR A 1 395 ? 6.183 73.653 3.175 1.00 8.91 438 THR A CA 1
ATOM 2945 C C . THR A 1 395 ? 6.162 75.006 3.904 1.00 8.19 438 THR A C 1
ATOM 2946 O O . THR A 1 395 ? 5.963 75.094 5.137 1.00 9.80 438 THR A O 1
ATOM 2950 N N . ASP A 1 396 ? 6.417 76.071 3.147 1.00 6.70 439 ASP A N 1
ATOM 2951 C CA . ASP A 1 396 ? 6.133 77.438 3.625 1.00 6.69 439 ASP A CA 1
ATOM 2952 C C . ASP A 1 396 ? 4.594 77.488 3.871 1.00 6.74 439 ASP A C 1
ATOM 2953 O O . ASP A 1 396 ? 3.833 76.754 3.222 1.00 7.66 439 ASP A O 1
ATOM 2958 N N . VAL A 1 397 ? 4.144 78.341 4.787 1.00 5.41 440 VAL A N 1
ATOM 2959 C CA . VAL A 1 397 ? 2.713 78.436 5.111 1.00 5.83 440 VAL A CA 1
ATOM 2960 C C . VAL A 1 397 ? 2.261 79.890 4.984 1.00 5.84 440 VAL A C 1
ATOM 2961 O O . VAL A 1 397 ? 3.069 80.781 4.972 1.00 5.78 440 VAL A O 1
ATOM 2965 N N . PRO A 1 398 ? 0.953 80.126 4.901 1.00 6.89 441 PRO A N 1
ATOM 2966 C CA . PRO A 1 398 ? 0.518 81.515 4.792 1.00 7.13 441 PRO A CA 1
ATOM 2967 C C . PRO A 1 398 ? 0.693 82.277 6.096 1.00 7.28 441 PRO A C 1
ATOM 2968 O O . PRO A 1 398 ? 0.621 81.674 7.166 1.00 6.45 441 PRO A O 1
ATOM 2972 N N . VAL A 1 399 ? 0.932 83.589 5.995 1.00 5.45 442 VAL A N 1
ATOM 2973 C CA . VAL A 1 399 ? 0.826 84.468 7.159 1.00 5.22 442 VAL A CA 1
ATOM 2974 C C . VAL A 1 399 ? -0.133 85.581 6.804 1.00 5.13 442 VAL A C 1
ATOM 2975 O O . VAL A 1 399 ? -0.205 85.979 5.639 1.00 6.02 442 VAL A O 1
ATOM 2979 N N . PHE A 1 400 ? -0.883 86.049 7.795 1.00 4.74 443 PHE A N 1
ATOM 2980 C CA . PHE A 1 400 ? -1.885 87.102 7.606 1.00 4.65 443 PHE A CA 1
ATOM 2981 C C . PHE A 1 400 ? -1.617 88.186 8.615 1.00 4.53 443 PHE A C 1
ATOM 2982 O O . PHE A 1 400 ? -1.205 87.894 9.738 1.00 6.06 443 PHE A O 1
ATOM 2990 N N . ALA A 1 401 ? -1.789 89.444 8.216 1.00 3.91 444 ALA A N 1
ATOM 2991 C CA . ALA A 1 401 ? -1.630 90.519 9.169 1.00 4.82 444 ALA A CA 1
ATOM 2992 C C . ALA A 1 401 ? -2.676 91.592 8.965 1.00 5.99 444 ALA A C 1
ATOM 2993 O O . ALA A 1 401 ? -3.195 91.752 7.839 1.00 4.21 444 ALA A O 1
ATOM 2995 N N . HIS A 1 402 ? -3.003 92.312 10.047 1.00 5.05 445 HIS A N 1
ATOM 2996 C CA . HIS A 1 402 ? -4.040 93.347 9.985 1.00 5.33 445 HIS A CA 1
ATOM 2997 C C . HIS A 1 402 ? -3.634 94.430 10.962 1.00 6.26 445 HIS A C 1
ATOM 2998 O O . HIS A 1 402 ? -3.032 94.142 11.968 1.00 6.74 445 HIS A O 1
ATOM 3005 N N . GLY A 1 403 ? -3.965 95.675 10.649 1.00 6.97 446 GLY A N 1
ATOM 3006 C CA . GLY A 1 403 ? -3.623 96.759 11.539 1.00 8.26 446 GLY A CA 1
ATOM 3007 C C . GLY A 1 403 ? -2.398 97.521 11.096 1.00 9.37 446 GLY A C 1
ATOM 3008 O O . GLY A 1 403 ? -1.967 97.429 9.956 1.00 8.67 446 GLY A O 1
ATOM 3009 N N . PRO A 1 404 ? -1.802 98.293 12.015 1.00 10.39 447 PRO A N 1
ATOM 3010 C CA . PRO A 1 404 ? -0.669 99.151 11.594 1.00 10.43 447 PRO A CA 1
ATOM 3011 C C . PRO A 1 404 ? 0.483 98.327 11.082 1.00 10.56 447 PRO A C 1
ATOM 3012 O O . PRO A 1 404 ? 0.860 97.345 11.733 1.00 10.98 447 PRO A O 1
ATOM 3016 N N . ASN A 1 405 ? 1.033 98.716 9.927 1.00 9.36 448 ASN A N 1
ATOM 3017 C CA . ASN A 1 405 ? 2.209 98.054 9.357 1.00 10.45 448 ASN A CA 1
ATOM 3018 C C . ASN A 1 405 ? 1.920 96.627 8.877 1.00 8.07 448 ASN A C 1
ATOM 3019 O O . ASN A 1 405 ? 2.869 95.869 8.667 1.00 9.95 448 ASN A O 1
ATOM 3024 N N . ALA A 1 406 ? 0.629 96.318 8.669 1.00 7.21 449 ALA A N 1
ATOM 3025 C CA . ALA A 1 406 ? 0.250 94.961 8.198 1.00 7.52 449 ALA A CA 1
ATOM 3026 C C . ALA A 1 406 ? 0.841 94.693 6.806 1.00 6.69 449 ALA A C 1
ATOM 3027 O O . ALA A 1 406 ? 1.165 93.548 6.486 1.00 7.04 449 ALA A O 1
ATOM 3029 N N . ALA A 1 407 ? 0.956 95.729 5.961 1.00 7.76 450 ALA A N 1
ATOM 3030 C CA . ALA A 1 407 ? 1.478 95.525 4.597 1.00 8.25 450 ALA A CA 1
ATOM 3031 C C . ALA A 1 407 ? 2.944 95.034 4.515 1.00 8.69 450 ALA A C 1
ATOM 3032 O O . ALA A 1 407 ? 3.399 94.561 3.468 1.00 8.02 450 ALA A O 1
ATOM 3034 N N . ARG A 1 408 ? 3.682 95.105 5.629 1.00 8.20 451 ARG A N 1
ATOM 3035 C CA . ARG A 1 408 ? 4.994 94.463 5.690 1.00 8.16 451 ARG A CA 1
ATOM 3036 C C . ARG A 1 408 ? 4.925 92.954 5.565 1.00 7.35 451 ARG A C 1
ATOM 3037 O O . ARG A 1 408 ? 5.955 92.326 5.311 1.00 8.21 451 ARG A O 1
ATOM 3045 N N . PHE A 1 409 ? 3.739 92.380 5.755 1.00 6.34 452 PHE A N 1
ATOM 3046 C CA . PHE A 1 409 ? 3.552 90.945 5.484 1.00 6.29 452 PHE A CA 1
ATOM 3047 C C . PHE A 1 409 ? 3.061 90.604 4.070 1.00 7.24 452 PHE A C 1
ATOM 3048 O O . PHE A 1 409 ? 2.762 89.443 3.818 1.00 8.18 452 PHE A O 1
ATOM 3056 N N . ASP A 1 410 ? 2.983 91.586 3.160 1.00 8.12 453 ASP A N 1
ATOM 3057 C CA . ASP A 1 410 ? 2.652 91.276 1.745 1.00 6.77 453 ASP A CA 1
ATOM 3058 C C . ASP A 1 410 ? 3.985 90.907 1.095 1.00 7.17 453 ASP A C 1
ATOM 3059 O O . ASP A 1 410 ? 4.474 91.594 0.209 1.00 7.69 453 ASP A O 1
ATOM 3064 N N . ALA A 1 411 ? 4.602 89.835 1.586 1.00 6.90 454 ALA A N 1
ATOM 3065 C CA . ALA A 1 411 ? 5.965 89.474 1.237 1.00 7.09 454 ALA A CA 1
ATOM 3066 C C . ALA A 1 411 ? 6.176 88.053 1.694 1.00 6.94 454 ALA A C 1
ATOM 3067 O O . ALA A 1 411 ? 5.380 87.553 2.481 1.00 7.50 454 ALA A O 1
ATOM 3069 N N . ALA A 1 412 ? 7.219 87.404 1.176 1.00 6.44 455 ALA A N 1
ATOM 3070 C CA . ALA A 1 412 ? 7.767 86.194 1.823 1.00 7.05 455 ALA A CA 1
ATOM 3071 C C . ALA A 1 412 ? 8.584 86.627 3.030 1.00 6.61 455 ALA A C 1
ATOM 3072 O O . ALA A 1 412 ? 9.508 87.470 2.916 1.00 7.96 455 ALA A O 1
ATOM 3074 N N . ARG A 1 413 ? 8.262 86.036 4.170 1.00 6.01 456 ARG A N 1
ATOM 3075 C CA . ARG A 1 413 ? 8.964 86.359 5.415 1.00 7.19 456 ARG A CA 1
ATOM 3076 C C . ARG A 1 413 ? 9.460 85.097 6.129 1.00 7.24 456 ARG A C 1
ATOM 3077 O O . ARG A 1 413 ? 8.946 84.001 5.874 1.00 9.33 456 ARG A O 1
ATOM 3085 N N . ASP A 1 414 ? 10.424 85.243 7.043 1.00 8.12 457 ASP A N 1
ATOM 3086 C CA . ASP A 1 414 ? 10.806 84.084 7.863 1.00 7.80 457 ASP A CA 1
ATOM 3087 C C . ASP A 1 414 ? 9.921 84.068 9.106 1.00 7.13 457 ASP A C 1
ATOM 3088 O O . ASP A 1 414 ? 9.372 85.075 9.449 1.00 7.24 457 ASP A O 1
ATOM 3093 N N . ASN A 1 415 ? 9.772 82.936 9.786 1.00 7.03 458 ASN A N 1
ATOM 3094 C CA . ASN A 1 415 ? 8.934 82.892 10.985 1.00 7.31 458 ASN A CA 1
ATOM 3095 C C . ASN A 1 415 ? 9.375 83.799 12.112 1.00 7.35 458 ASN A C 1
ATOM 3096 O O . ASN A 1 415 ? 8.539 84.277 12.901 1.00 8.38 458 ASN A O 1
ATOM 3101 N N . THR A 1 416 ? 10.666 84.126 12.140 1.00 7.80 459 THR A N 1
ATOM 3102 C CA . THR A 1 416 ? 11.186 85.041 13.185 1.00 8.05 459 THR A CA 1
ATOM 3103 C C . THR A 1 416 ? 10.616 86.449 13.021 1.00 9.26 459 THR A C 1
ATOM 3104 O O . THR A 1 416 ? 10.637 87.243 13.966 1.00 9.97 459 THR A O 1
ATOM 3108 N N . ALA A 1 417 ? 10.086 86.733 11.834 1.00 7.97 460 ALA A N 1
ATOM 3109 C CA . ALA A 1 417 ? 9.499 88.056 11.525 1.00 9.01 460 ALA A CA 1
ATOM 3110 C C . ALA A 1 417 ? 8.294 88.356 12.399 1.00 9.13 460 ALA A C 1
ATOM 3111 O O . ALA A 1 417 ? 7.974 89.528 12.617 1.00 9.93 460 ALA A O 1
ATOM 3113 N N . VAL A 1 418 ? 7.624 87.297 12.867 1.00 8.45 461 VAL A N 1
ATOM 3114 C CA . VAL A 1 418 ? 6.408 87.441 13.676 1.00 7.66 461 VAL A CA 1
ATOM 3115 C C . VAL A 1 418 ? 6.809 88.177 14.963 1.00 8.17 461 VAL A C 1
ATOM 3116 O O . VAL A 1 418 ? 6.113 89.097 15.372 1.00 7.28 461 VAL A O 1
ATOM 3120 N N . ALA A 1 419 ? 7.900 87.731 15.613 1.00 7.36 462 ALA A N 1
ATOM 3121 C CA . ALA A 1 419 ? 8.325 88.324 16.880 1.00 7.53 462 ALA A CA 1
ATOM 3122 C C . ALA A 1 419 ? 8.716 89.788 16.664 1.00 8.32 462 ALA A C 1
ATOM 3123 O O . ALA A 1 419 ? 8.335 90.674 17.449 1.00 8.23 462 ALA A O 1
ATOM 3125 N N . ASP A 1 420 ? 9.433 90.051 15.571 1.00 8.55 463 ASP A N 1
ATOM 3126 C CA . ASP A 1 420 ? 9.851 91.427 15.267 1.00 10.05 463 ASP A CA 1
ATOM 3127 C C . ASP A 1 420 ? 8.644 92.349 15.051 1.00 8.63 463 ASP A C 1
ATOM 3128 O O . ASP A 1 420 ? 8.648 93.508 15.536 1.00 7.85 463 ASP A O 1
ATOM 3133 N N . ALA A 1 421 ? 7.636 91.839 14.349 1.00 8.07 464 ALA A N 1
ATOM 3134 C CA . ALA A 1 421 ? 6.428 92.643 14.046 1.00 7.22 464 ALA A CA 1
ATOM 3135 C C . ALA A 1 421 ? 5.665 92.940 15.341 1.00 7.32 464 ALA A C 1
ATOM 3136 O O . ALA A 1 421 ? 5.117 94.037 15.521 1.00 6.27 464 ALA A O 1
ATOM 3138 N N . LEU A 1 422 ? 5.562 91.930 16.204 1.00 5.75 465 LEU A N 1
ATOM 3139 C CA . LEU A 1 422 ? 4.772 92.092 17.433 1.00 5.30 465 LEU A CA 1
ATOM 3140 C C . LEU A 1 422 ? 5.471 93.121 18.302 1.00 6.61 465 LEU A C 1
ATOM 3141 O O . LEU A 1 422 ? 4.815 93.999 18.906 1.00 5.88 465 LEU A O 1
ATOM 3146 N N . ALA A 1 423 ? 6.793 92.972 18.406 1.00 6.17 466 ALA A N 1
ATOM 3147 C CA . ALA A 1 423 ? 7.602 93.916 19.234 1.00 6.60 466 ALA A CA 1
ATOM 3148 C C . ALA A 1 423 ? 7.443 95.340 18.702 1.00 7.03 466 ALA A C 1
ATOM 3149 O O . ALA A 1 423 ? 7.324 96.278 19.485 1.00 7.56 466 ALA A O 1
ATOM 3151 N N . ALA A 1 424 ? 7.475 95.495 17.384 1.00 6.30 467 ALA A N 1
ATOM 3152 C CA . ALA A 1 424 ? 7.330 96.838 16.785 1.00 6.54 467 ALA A CA 1
ATOM 3153 C C . ALA A 1 424 ? 5.961 97.391 17.098 1.00 6.50 467 ALA A C 1
ATOM 3154 O O . ALA A 1 424 ? 5.819 98.593 17.411 1.00 7.39 467 ALA A O 1
ATOM 3156 N N . ALA A 1 425 ? 4.937 96.541 17.002 1.00 6.03 468 ALA A N 1
ATOM 3157 C CA . ALA A 1 425 ? 3.581 97.009 17.239 1.00 6.60 468 ALA A CA 1
ATOM 3158 C C . ALA A 1 425 ? 3.412 97.520 18.684 1.00 7.40 468 ALA A C 1
ATOM 3159 O O . ALA A 1 425 ? 2.755 98.545 18.911 1.00 5.96 468 ALA A O 1
ATOM 3161 N N . LEU A 1 426 ? 4.015 96.823 19.639 1.00 6.45 469 LEU A N 1
ATOM 3162 C CA . LEU A 1 426 ? 3.797 97.157 21.062 1.00 7.26 469 LEU A CA 1
ATOM 3163 C C . LEU A 1 426 ? 4.819 98.166 21.541 1.00 6.45 469 LEU A C 1
ATOM 3164 O O . LEU A 1 426 ? 4.671 98.738 22.651 1.00 5.62 469 LEU A O 1
ATOM 3169 N N . GLY A 1 427 ? 5.850 98.378 20.726 1.00 6.47 470 GLY A N 1
ATOM 3170 C CA . GLY A 1 427 ? 6.889 99.366 21.028 1.00 7.36 470 GLY A CA 1
ATOM 3171 C C . GLY A 1 427 ? 7.818 98.857 22.125 1.00 8.33 470 GLY A C 1
ATOM 3172 O O . GLY A 1 427 ? 8.170 99.604 23.049 1.00 8.72 470 GLY A O 1
ATOM 3173 N N . VAL A 1 428 ? 8.198 97.581 22.040 1.00 9.35 471 VAL A N 1
ATOM 3174 C CA . VAL A 1 428 ? 9.167 96.990 22.983 1.00 10.21 471 VAL A CA 1
ATOM 3175 C C . VAL A 1 428 ? 10.426 96.503 22.257 1.00 12.11 471 VAL A C 1
ATOM 3176 O O . VAL A 1 428 ? 10.460 96.273 21.007 1.00 11.97 471 VAL A O 1
ATOM 3180 N N . SER A 1 429 ? 11.469 96.310 23.048 1.00 14.09 472 SER A N 1
ATOM 3181 C CA . SER A 1 429 ? 12.741 95.843 22.542 1.00 17.45 472 SER A CA 1
ATOM 3182 C C . SER A 1 429 ? 12.887 94.348 22.814 1.00 19.15 472 SER A C 1
ATOM 3183 O O . SER A 1 429 ? 12.833 93.918 23.969 1.00 20.08 472 SER A O 1
ATOM 3186 N N . LEU A 1 430 ? 13.117 93.613 21.721 1.00 22.26 473 LEU A N 1
ATOM 3187 C CA . LEU A 1 430 ? 13.170 92.145 21.630 1.00 25.24 473 LEU A CA 1
ATOM 3188 C C . LEU A 1 430 ? 11.791 91.503 21.487 1.00 26.01 473 LEU A C 1
ATOM 3189 O O . LEU A 1 430 ? 11.645 90.279 21.617 1.00 28.54 473 LEU A O 1
ATOM 3194 N N . ALA B 1 1 ? -39.761 73.228 21.791 1.00 15.41 44 ALA B N 1
ATOM 3195 C CA . ALA B 1 1 ? -39.028 74.531 21.855 1.00 11.88 44 ALA B CA 1
ATOM 3196 C C . ALA B 1 1 ? -39.448 75.480 20.708 1.00 11.87 44 ALA B C 1
ATOM 3197 O O . ALA B 1 1 ? -39.927 75.066 19.623 1.00 10.55 44 ALA B O 1
ATOM 3199 N N . SER B 1 2 ? -39.332 76.774 20.963 1.00 9.99 45 SER B N 1
ATOM 3200 C CA . SER B 1 2 ? -39.686 77.732 19.888 1.00 8.96 45 SER B CA 1
ATOM 3201 C C . SER B 1 2 ? -38.561 77.768 18.810 1.00 8.79 45 SER B C 1
ATOM 3202 O O . SER B 1 2 ? -37.486 77.170 19.024 1.00 9.41 45 SER B O 1
ATOM 3205 N N . PRO B 1 3 ? -38.771 78.468 17.668 1.00 9.33 46 PRO B N 1
ATOM 3206 C CA . PRO B 1 3 ? -37.732 78.508 16.625 1.00 9.36 46 PRO B CA 1
ATOM 3207 C C . PRO B 1 3 ? -36.390 79.129 17.052 1.00 9.91 46 PRO B C 1
ATOM 3208 O O . PRO B 1 3 ? -35.360 78.727 16.519 1.00 10.36 46 PRO B O 1
ATOM 3212 N N . ALA B 1 4 ? -36.430 80.111 17.954 1.00 8.79 47 ALA B N 1
ATOM 3213 C CA . ALA B 1 4 ? -35.228 80.818 18.426 1.00 9.47 47 ALA B CA 1
ATOM 3214 C C . ALA B 1 4 ? -35.088 80.817 19.946 1.00 8.94 47 ALA B C 1
ATOM 3215 O O . ALA B 1 4 ? -36.075 80.888 20.696 1.00 9.31 47 ALA B O 1
ATOM 3217 N N . ALA B 1 5 ? -33.842 80.765 20.396 1.00 8.40 48 ALA B N 1
ATOM 3218 C CA . ALA B 1 5 ? -33.522 80.859 21.793 1.00 8.64 48 ALA B CA 1
ATOM 3219 C C . ALA B 1 5 ? -33.418 82.355 22.146 1.00 7.65 48 ALA B C 1
ATOM 3220 O O . ALA B 1 5 ? -33.751 82.759 23.224 1.00 7.86 48 ALA B O 1
ATOM 3222 N N . ASN B 1 6 ? -32.998 83.178 21.182 1.00 7.60 49 ASN B N 1
ATOM 3223 C CA . ASN B 1 6 ? -32.844 84.615 21.435 1.00 7.22 49 ASN B CA 1
ATOM 3224 C C . ASN B 1 6 ? -33.528 85.364 20.321 1.00 7.68 49 ASN B C 1
ATOM 3225 O O . ASN B 1 6 ? -33.529 84.874 19.191 1.00 6.67 49 ASN B O 1
ATOM 3230 N N . ALA B 1 7 ? -34.124 86.513 20.626 1.00 6.71 50 ALA B N 1
ATOM 3231 C CA . ALA B 1 7 ? -34.637 87.365 19.551 1.00 7.14 50 ALA B CA 1
ATOM 3232 C C . ALA B 1 7 ? -34.233 88.815 19.819 1.00 7.52 50 ALA B C 1
ATOM 3233 O O . ALA B 1 7 ? -34.311 89.293 20.953 1.00 8.61 50 ALA B O 1
ATOM 3235 N N . ILE B 1 8 ? -33.825 89.517 18.772 1.00 7.61 51 ILE B N 1
ATOM 3236 C CA . ILE B 1 8 ? -33.323 90.868 18.965 1.00 7.49 51 ILE B CA 1
ATOM 3237 C C . ILE B 1 8 ? -34.073 91.738 17.977 1.00 7.13 51 ILE B C 1
ATOM 3238 O O . ILE B 1 8 ? -34.203 91.378 16.793 1.00 5.97 51 ILE B O 1
ATOM 3243 N N . ALA B 1 9 ? -34.628 92.844 18.474 1.00 4.78 52 ALA B N 1
ATOM 3244 C CA . ALA B 1 9 ? -35.248 93.857 17.592 1.00 6.09 52 ALA B CA 1
ATOM 3245 C C . ALA B 1 9 ? -34.300 95.010 17.602 1.00 4.40 52 ALA B C 1
ATOM 3246 O O . ALA B 1 9 ? -34.017 95.549 18.667 1.00 7.39 52 ALA B O 1
ATOM 3248 N N . TYR B 1 10 ? -33.836 95.435 16.426 1.00 5.03 53 TYR B N 1
ATOM 3249 C CA . TYR B 1 10 ? -32.897 96.542 16.360 1.00 4.38 53 TYR B CA 1
ATOM 3250 C C . TYR B 1 10 ? -33.543 97.652 15.559 1.00 4.42 53 TYR B C 1
ATOM 3251 O O . TYR B 1 10 ? -33.762 97.515 14.372 1.00 5.52 53 TYR B O 1
ATOM 3260 N N . ILE B 1 11 ? -33.947 98.704 16.254 1.00 4.25 54 ILE B N 1
ATOM 3261 C CA . ILE B 1 11 ? -34.650 99.825 15.594 1.00 4.56 54 ILE B CA 1
ATOM 3262 C C . ILE B 1 11 ? -33.639 100.962 15.385 1.00 5.30 54 ILE B C 1
ATOM 3263 O O . ILE B 1 11 ? -32.929 101.341 16.331 1.00 6.59 54 ILE B O 1
ATOM 3268 N N . VAL B 1 12 ? -33.579 101.527 14.177 1.00 4.92 55 VAL B N 1
ATOM 3269 C CA . VAL B 1 12 ? -32.807 102.741 13.963 1.00 5.86 55 VAL B CA 1
ATOM 3270 C C . VAL B 1 12 ? -33.851 103.832 13.742 1.00 6.12 55 VAL B C 1
ATOM 3271 O O . VAL B 1 12 ? -34.601 103.829 12.760 1.00 6.08 55 VAL B O 1
ATOM 3275 N N . ASP B 1 13 ? -33.950 104.715 14.723 1.00 4.84 56 ASP B N 1
ATOM 3276 C CA . ASP B 1 13 ? -34.996 105.691 14.729 1.00 5.94 56 ASP B CA 1
ATOM 3277 C C . ASP B 1 13 ? -34.713 106.755 13.695 1.00 6.10 56 ASP B C 1
ATOM 3278 O O . ASP B 1 13 ? -33.626 107.347 13.707 1.00 6.72 56 ASP B O 1
ATOM 3283 N N . GLY B 1 14 ? -35.677 106.958 12.794 1.00 6.39 57 GLY B N 1
ATOM 3284 C CA . GLY B 1 14 ? -35.519 107.887 11.670 1.00 5.51 57 GLY B CA 1
ATOM 3285 C C . GLY B 1 14 ? -34.829 107.343 10.422 1.00 6.64 57 GLY B C 1
ATOM 3286 O O . GLY B 1 14 ? -34.600 108.094 9.455 1.00 8.83 57 GLY B O 1
ATOM 3287 N N . MET B 1 15 ? -34.538 106.055 10.377 1.00 5.80 58 MET B N 1
ATOM 3288 C CA . MET B 1 15 ? -33.862 105.465 9.184 1.00 6.34 58 MET B CA 1
ATOM 3289 C C . MET B 1 15 ? -34.806 105.085 8.021 1.00 7.69 58 MET B C 1
ATOM 3290 O O . MET B 1 15 ? -35.626 104.214 8.151 1.00 9.14 58 MET B O 1
ATOM 3295 N N . GLY B 1 16 ? -34.626 105.732 6.874 1.00 7.25 59 GLY B N 1
ATOM 3296 C CA . GLY B 1 16 ? -35.219 105.263 5.602 1.00 6.13 59 GLY B CA 1
ATOM 3297 C C . GLY B 1 16 ? -34.118 104.776 4.670 1.00 7.62 59 GLY B C 1
ATOM 3298 O O . GLY B 1 16 ? -32.932 104.747 5.062 1.00 6.49 59 GLY B O 1
ATOM 3299 N N . GLN B 1 17 ? -34.503 104.397 3.448 1.00 7.37 60 GLN B N 1
ATOM 3300 C CA . GLN B 1 17 ? -33.518 103.901 2.443 1.00 7.75 60 GLN B CA 1
ATOM 3301 C C . GLN B 1 17 ? -32.466 104.969 2.138 1.00 6.88 60 GLN B C 1
ATOM 3302 O O . GLN B 1 17 ? -31.304 104.625 1.932 1.00 6.38 60 GLN B O 1
ATOM 3308 N N . THR B 1 18 ? -32.820 106.255 2.167 1.00 6.12 61 THR B N 1
ATOM 3309 C CA . THR B 1 18 ? -31.786 107.234 1.842 1.00 6.25 61 THR B CA 1
ATOM 3310 C C . THR B 1 18 ? -30.684 107.345 2.902 1.00 5.56 61 THR B C 1
ATOM 3311 O O . THR B 1 18 ? -29.523 107.451 2.551 1.00 5.27 61 THR B O 1
ATOM 3315 N N . GLN B 1 19 ? -31.048 107.270 4.182 1.00 4.83 62 GLN B N 1
ATOM 3316 C CA . GLN B 1 19 ? -30.054 107.321 5.276 1.00 5.47 62 GLN B CA 1
ATOM 3317 C C . GLN B 1 19 ? -29.138 106.106 5.098 1.00 5.84 62 GLN B C 1
ATOM 3318 O O . GLN B 1 19 ? -27.922 106.202 5.211 1.00 5.45 62 GLN B O 1
ATOM 3324 N N . ILE B 1 20 ? -29.748 104.952 4.836 1.00 6.18 63 ILE B N 1
ATOM 3325 C CA . ILE B 1 20 ? -28.950 103.702 4.670 1.00 6.27 63 ILE B CA 1
ATOM 3326 C C . ILE B 1 20 ? -27.950 103.845 3.513 1.00 6.27 63 ILE B C 1
ATOM 3327 O O . ILE B 1 20 ? -26.749 103.494 3.667 1.00 5.36 63 ILE B O 1
ATOM 3332 N N . SER B 1 21 ? -28.452 104.375 2.388 1.00 4.02 64 SER B N 1
ATOM 3333 C CA . SER B 1 21 ? -27.596 104.594 1.201 1.00 4.79 64 SER B CA 1
ATOM 3334 C C . SER B 1 21 ? -26.485 105.577 1.482 1.00 4.87 64 SER B C 1
ATOM 3335 O O . SER B 1 21 ? -25.339 105.337 1.105 1.00 5.31 64 SER B O 1
ATOM 3338 N N . ALA B 1 22 ? -26.808 106.647 2.207 1.00 3.44 65 ALA B N 1
ATOM 3339 C CA . ALA B 1 22 ? -25.807 107.688 2.455 1.00 5.18 65 ALA B CA 1
ATOM 3340 C C . ALA B 1 22 ? -24.652 107.052 3.228 1.00 4.90 65 ALA B C 1
ATOM 3341 O O . ALA B 1 22 ? -23.469 107.273 2.914 1.00 4.13 65 ALA B O 1
ATOM 3343 N N . ALA B 1 23 ? -24.999 106.221 4.213 1.00 5.13 66 ALA B N 1
ATOM 3344 C CA . ALA B 1 23 ? -23.989 105.591 5.023 1.00 5.50 66 ALA B CA 1
ATOM 3345 C C . ALA B 1 23 ? -23.213 104.505 4.235 1.00 5.09 66 ALA B C 1
ATOM 3346 O O . ALA B 1 23 ? -22.042 104.278 4.500 1.00 5.49 66 ALA B O 1
ATOM 3348 N N . ARG B 1 24 ? -23.869 103.821 3.295 1.00 6.42 67 ARG B N 1
ATOM 3349 C CA . ARG B 1 24 ? -23.166 102.872 2.390 1.00 5.63 67 ARG B CA 1
ATOM 3350 C C . ARG B 1 24 ? -22.062 103.588 1.603 1.00 5.99 67 ARG B C 1
ATOM 3351 O O . ARG B 1 24 ? -20.891 103.143 1.553 1.00 5.74 67 ARG B O 1
ATOM 3359 N N . TYR B 1 25 ? -22.420 104.715 1.003 1.00 5.28 68 TYR B N 1
ATOM 3360 C CA . TYR B 1 25 ? -21.427 105.481 0.279 1.00 6.71 68 TYR B CA 1
ATOM 3361 C C . TYR B 1 25 ? -20.335 106.019 1.198 1.00 7.24 68 TYR B C 1
ATOM 3362 O O . TYR B 1 25 ? -19.163 105.999 0.833 1.00 6.98 68 TYR B O 1
ATOM 3371 N N . LEU B 1 26 ? -20.718 106.519 2.375 1.00 6.45 69 LEU B N 1
ATOM 3372 C CA . LEU B 1 26 ? -19.703 107.035 3.309 1.00 7.82 69 LEU B CA 1
ATOM 3373 C C . LEU B 1 26 ? -18.671 105.930 3.685 1.00 7.35 69 LEU B C 1
ATOM 3374 O O . LEU B 1 26 ? -17.445 106.170 3.700 1.00 7.32 69 LEU B O 1
ATOM 3379 N N . ASN B 1 27 ? -19.170 104.745 3.990 1.00 7.67 70 ASN B N 1
ATOM 3380 C CA . ASN B 1 27 ? -18.318 103.621 4.317 1.00 8.47 70 ASN B CA 1
ATOM 3381 C C . ASN B 1 27 ? -17.344 103.314 3.180 1.00 8.59 70 ASN B C 1
ATOM 3382 O O . ASN B 1 27 ? -16.130 103.097 3.442 1.00 10.07 70 ASN B O 1
ATOM 3387 N N . ALA B 1 28 ? -17.842 103.333 1.936 1.00 7.82 71 ALA B N 1
ATOM 3388 C CA . ALA B 1 28 ? -17.006 103.018 0.785 1.00 8.07 71 ALA B CA 1
ATOM 3389 C C . ALA B 1 28 ? -15.943 104.081 0.620 1.00 8.07 71 ALA B C 1
ATOM 3390 O O . ALA B 1 28 ? -14.780 103.765 0.403 1.00 9.82 71 ALA B O 1
ATOM 3392 N N . TYR B 1 29 ? -16.328 105.348 0.760 1.00 8.07 72 TYR B N 1
ATOM 3393 C CA . TYR B 1 29 ? -15.359 106.413 0.641 1.00 8.54 72 TYR B CA 1
ATOM 3394 C C . TYR B 1 29 ? -14.241 106.324 1.680 1.00 10.01 72 TYR B C 1
ATOM 3395 O O . TYR B 1 29 ? -13.050 106.467 1.338 1.00 10.03 72 TYR B O 1
ATOM 3404 N N . LYS B 1 30 ? -14.616 106.026 2.928 1.00 9.72 73 LYS B N 1
ATOM 3405 C CA . LYS B 1 30 ? -13.626 105.882 4.007 1.00 12.65 73 LYS B CA 1
ATOM 3406 C C . LYS B 1 30 ? -12.686 104.697 3.726 1.00 13.94 73 LYS B C 1
ATOM 3407 O O . LYS B 1 30 ? -11.478 104.791 3.963 1.00 14.44 73 LYS B O 1
ATOM 3413 N N . THR B 1 31 ? -13.240 103.605 3.203 1.00 14.04 74 THR B N 1
ATOM 3414 C CA . THR B 1 31 ? -12.489 102.366 3.005 1.00 16.52 74 THR B CA 1
ATOM 3415 C C . THR B 1 31 ? -11.452 102.530 1.898 1.00 17.40 74 THR B C 1
ATOM 3416 O O . THR B 1 31 ? -10.293 102.103 2.064 1.00 18.01 74 THR B O 1
ATOM 3420 N N . ALA B 1 32 ? -11.841 103.121 0.774 1.00 17.06 75 ALA B N 1
ATOM 3421 C CA . ALA B 1 32 ? -10.948 103.215 -0.408 1.00 17.41 75 ALA B CA 1
ATOM 3422 C C . ALA B 1 32 ? -11.300 104.420 -1.282 1.00 17.47 75 ALA B C 1
ATOM 3423 O O . ALA B 1 32 ? -11.987 104.282 -2.296 1.00 17.12 75 ALA B O 1
ATOM 3425 N N . PRO B 1 33 ? -10.847 105.617 -0.878 1.00 17.32 76 PRO B N 1
ATOM 3426 C CA . PRO B 1 33 ? -11.261 106.805 -1.620 1.00 17.17 76 PRO B CA 1
ATOM 3427 C C . PRO B 1 33 ? -10.790 106.801 -3.068 1.00 17.61 76 PRO B C 1
ATOM 3428 O O . PRO B 1 33 ? -11.453 107.376 -3.905 1.00 17.28 76 PRO B O 1
ATOM 3432 N N . GLU B 1 34 ? -9.670 106.138 -3.351 1.00 18.79 77 GLU B N 1
ATOM 3433 C CA . GLU B 1 34 ? -9.149 106.048 -4.720 1.00 20.77 77 GLU B CA 1
ATOM 3434 C C . GLU B 1 34 ? -10.030 105.192 -5.638 1.00 20.60 77 GLU B C 1
ATOM 3435 O O . GLU B 1 34 ? -10.053 105.430 -6.841 1.00 23.42 77 GLU B O 1
ATOM 3441 N N . ARG B 1 35 ? -10.732 104.212 -5.078 1.00 18.61 78 ARG B N 1
ATOM 3442 C CA . ARG B 1 35 ? -11.591 103.301 -5.851 1.00 17.53 78 ARG B CA 1
ATOM 3443 C C . ARG B 1 35 ? -13.031 103.838 -5.952 1.00 15.44 78 ARG B C 1
ATOM 3444 O O . ARG B 1 35 ? -13.771 103.506 -6.871 1.00 15.98 78 ARG B O 1
ATOM 3452 N N . PHE B 1 36 ? -13.387 104.712 -5.018 1.00 12.51 79 PHE B N 1
ATOM 3453 C CA . PHE B 1 36 ? -14.727 105.278 -4.914 1.00 10.22 79 PHE B CA 1
ATOM 3454 C C . PHE B 1 36 ? -15.187 105.993 -6.182 1.00 9.65 79 PHE B C 1
ATOM 3455 O O . PHE B 1 36 ? -14.436 106.775 -6.736 1.00 9.89 79 PHE B O 1
ATOM 3463 N N . PRO B 1 37 ? -16.432 105.779 -6.624 1.00 8.71 80 PRO B N 1
ATOM 3464 C CA . PRO B 1 37 ? -17.512 105.003 -5.985 1.00 8.14 80 PRO B CA 1
ATOM 3465 C C . PRO B 1 37 ? -17.602 103.551 -6.446 1.00 8.31 80 PRO B C 1
ATOM 3466 O O . PRO B 1 37 ? -18.579 102.875 -6.145 1.00 7.98 80 PRO B O 1
ATOM 3470 N N . LEU B 1 38 ? -16.643 103.090 -7.247 1.00 9.24 81 LEU B N 1
ATOM 3471 C CA . LEU B 1 38 ? -16.755 101.730 -7.806 1.00 9.05 81 LEU B CA 1
ATOM 3472 C C . LEU B 1 38 ? -16.880 100.636 -6.716 1.00 10.45 81 LEU B C 1
ATOM 3473 O O . LEU B 1 38 ? -17.548 99.601 -6.925 1.00 11.68 81 LEU B O 1
ATOM 3478 N N . ASN B 1 39 ? -16.249 100.871 -5.570 1.00 9.24 82 ASN B N 1
ATOM 3479 C CA . ASN B 1 39 ? -16.319 99.966 -4.421 1.00 9.27 82 ASN B CA 1
ATOM 3480 C C . ASN B 1 39 ? -17.612 100.056 -3.597 1.00 8.55 82 ASN B C 1
ATOM 3481 O O . ASN B 1 39 ? -17.776 99.324 -2.623 1.00 10.10 82 ASN B O 1
ATOM 3486 N N . VAL B 1 40 ? -18.534 100.948 -3.979 1.00 7.83 83 VAL B N 1
ATOM 3487 C CA . VAL B 1 40 ? -19.861 101.014 -3.337 1.00 7.34 83 VAL B CA 1
ATOM 3488 C C . VAL B 1 40 ? -20.689 99.753 -3.624 1.00 8.56 83 VAL B C 1
ATOM 3489 O O . VAL B 1 40 ? -21.573 99.414 -2.841 1.00 8.89 83 VAL B O 1
ATOM 3493 N N . SER B 1 41 ? -20.395 99.066 -4.739 1.00 9.25 84 SER B N 1
ATOM 3494 C CA . SER B 1 41 ? -21.100 97.830 -5.075 1.00 10.30 84 SER B CA 1
ATOM 3495 C C . SER B 1 41 ? -21.121 96.878 -3.859 1.00 9.87 84 SER B C 1
ATOM 3496 O O . SER B 1 41 ? -20.079 96.640 -3.236 1.00 8.98 84 SER B O 1
ATOM 3499 N N . PRO B 1 42 ? -22.312 96.333 -3.524 1.00 9.50 85 PRO B N 1
ATOM 3500 C CA . PRO B 1 42 ? -22.441 95.406 -2.409 1.00 10.93 85 PRO B CA 1
ATOM 3501 C C . PRO B 1 42 ? -21.614 94.129 -2.641 1.00 12.59 85 PRO B C 1
ATOM 3502 O O . PRO B 1 42 ? -21.280 93.465 -1.669 1.00 13.50 85 PRO B O 1
ATOM 3506 N N . ALA B 1 43 ? -21.257 93.841 -3.895 1.00 13.50 86 ALA B N 1
ATOM 3507 C CA . ALA B 1 43 ? -20.383 92.706 -4.237 1.00 15.83 86 ALA B CA 1
ATOM 3508 C C . ALA B 1 43 ? -18.944 93.035 -3.788 1.00 16.89 86 ALA B C 1
ATOM 3509 O O . ALA B 1 43 ? -18.152 92.140 -3.420 1.00 18.71 86 ALA B O 1
ATOM 3511 N N . GLU B 1 44 ? -18.618 94.327 -3.760 1.00 15.38 87 GLU B N 1
ATOM 3512 C CA . GLU B 1 44 ? -17.270 94.752 -3.413 1.00 15.87 87 GLU B CA 1
ATOM 3513 C C . GLU B 1 44 ? -17.093 95.062 -1.955 1.00 15.40 87 GLU B C 1
ATOM 3514 O O . GLU B 1 44 ? -16.069 94.678 -1.375 1.00 14.13 87 GLU B O 1
ATOM 3520 N N . THR B 1 45 ? -18.084 95.729 -1.351 1.00 13.86 88 THR B N 1
ATOM 3521 C CA . THR B 1 45 ? -17.931 96.216 0.019 1.00 14.65 88 THR B CA 1
ATOM 3522 C C . THR B 1 45 ? -19.227 95.938 0.770 1.00 14.12 88 THR B C 1
ATOM 3523 O O . THR B 1 45 ? -20.108 96.768 0.786 1.00 15.23 88 THR B O 1
ATOM 3527 N N . PRO B 1 46 ? -19.379 94.742 1.351 1.00 14.27 89 PRO B N 1
ATOM 3528 C CA . PRO B 1 46 ? -20.645 94.491 2.066 1.00 14.35 89 PRO B CA 1
ATOM 3529 C C . PRO B 1 46 ? -20.752 95.316 3.349 1.00 13.48 89 PRO B C 1
ATOM 3530 O O . PRO B 1 46 ? -19.754 95.520 4.055 1.00 14.21 89 PRO B O 1
ATOM 3534 N N . THR B 1 47 ? -21.956 95.810 3.638 1.00 11.51 90 THR B N 1
ATOM 3535 C CA . THR B 1 47 ? -22.207 96.600 4.831 1.00 11.67 90 THR B CA 1
ATOM 3536 C C . THR B 1 47 ? -22.881 95.696 5.855 1.00 10.98 90 THR B C 1
ATOM 3537 O O . THR B 1 47 ? -23.239 94.540 5.564 1.00 10.35 90 THR B O 1
ATOM 3541 N N . GLY B 1 48 ? -23.083 96.244 7.059 1.00 10.30 91 GLY B N 1
ATOM 3542 C CA . GLY B 1 48 ? -23.771 95.541 8.110 1.00 9.67 91 GLY B CA 1
ATOM 3543 C C . GLY B 1 48 ? -25.153 95.039 7.715 1.00 9.04 91 GLY B C 1
ATOM 3544 O O . GLY B 1 48 ? -25.527 93.928 8.063 1.00 9.02 91 GLY B O 1
ATOM 3545 N N . PHE B 1 49 ? -25.952 95.857 7.051 1.00 9.26 92 PHE B N 1
ATOM 3546 C CA . PHE B 1 49 ? -27.266 95.384 6.720 1.00 8.76 92 PHE B CA 1
ATOM 3547 C C . PHE B 1 49 ? -27.193 94.328 5.605 1.00 7.97 92 PHE B C 1
ATOM 3548 O O . PHE B 1 49 ? -28.052 93.457 5.531 1.00 7.95 92 PHE B O 1
ATOM 3556 N N . ASP B 1 50 ? -26.172 94.404 4.755 1.00 8.21 93 ASP B N 1
ATOM 3557 C CA . ASP B 1 50 ? -26.048 93.401 3.674 1.00 9.13 93 ASP B CA 1
ATOM 3558 C C . ASP B 1 50 ? -25.897 92.005 4.249 1.00 10.82 93 ASP B C 1
ATOM 3559 O O . ASP B 1 50 ? -26.290 91.035 3.599 1.00 10.62 93 ASP B O 1
ATOM 3564 N N . ALA B 1 51 ? -25.379 91.906 5.478 1.00 11.30 94 ALA B N 1
ATOM 3565 C CA . ALA B 1 51 ? -25.210 90.610 6.157 1.00 10.57 94 ALA B CA 1
ATOM 3566 C C . ALA B 1 51 ? -26.504 89.899 6.569 1.00 10.19 94 ALA B C 1
ATOM 3567 O O . ALA B 1 51 ? -26.484 88.683 6.782 1.00 9.73 94 ALA B O 1
ATOM 3569 N N . PHE B 1 52 ? -27.624 90.638 6.679 1.00 9.57 95 PHE B N 1
ATOM 3570 C CA . PHE B 1 52 ? -28.938 90.015 6.960 1.00 7.80 95 PHE B CA 1
ATOM 3571 C C . PHE B 1 52 ? -29.391 89.183 5.779 1.00 8.82 95 PHE B C 1
ATOM 3572 O O . PHE B 1 52 ? -29.260 89.604 4.623 1.00 8.14 95 PHE B O 1
ATOM 3580 N N . SER B 1 53 ? -29.889 87.983 6.033 1.00 7.77 96 SER B N 1
ATOM 3581 C CA . SER B 1 53 ? -30.251 87.130 4.887 1.00 8.52 96 SER B CA 1
ATOM 3582 C C . SER B 1 53 ? -31.465 87.639 4.109 1.00 8.22 96 SER B C 1
ATOM 3583 O O . SER B 1 53 ? -31.504 87.433 2.904 1.00 7.39 96 SER B O 1
ATOM 3586 N N . SER B 1 54 ? -32.429 88.305 4.765 1.00 6.78 97 SER B N 1
ATOM 3587 C CA . SER B 1 54 ? -33.593 88.812 4.040 1.00 7.30 97 SER B CA 1
ATOM 3588 C C . SER B 1 54 ? -33.857 90.284 4.261 1.00 7.36 97 SER B C 1
ATOM 3589 O O . SER B 1 54 ? -33.459 90.827 5.282 1.00 6.18 97 SER B O 1
ATOM 3592 N N . ARG B 1 55 ? -34.530 90.912 3.279 1.00 5.86 98 ARG B N 1
ATOM 3593 C CA . ARG B 1 55 ? -34.934 92.305 3.416 1.00 6.01 98 ARG B CA 1
ATOM 3594 C C . ARG B 1 55 ? -36.252 92.521 2.697 1.00 6.31 98 ARG B C 1
ATOM 3595 O O . ARG B 1 55 ? -36.567 91.826 1.715 1.00 5.75 98 ARG B O 1
ATOM 3603 N N . GLY B 1 56 ? -37.049 93.463 3.190 1.00 5.81 99 GLY B N 1
ATOM 3604 C CA . GLY B 1 56 ? -38.293 93.813 2.513 1.00 6.97 99 GLY B CA 1
ATOM 3605 C C . GLY B 1 56 ? -38.552 95.263 2.852 1.00 7.35 99 GLY B C 1
ATOM 3606 O O . GLY B 1 56 ? -37.607 96.032 3.132 1.00 5.67 99 GLY B O 1
ATOM 3607 N N . SER B 1 57 ? -39.822 95.645 2.807 1.00 8.59 100 SER B N 1
ATOM 3608 C CA . SER B 1 57 ? -40.200 97.027 3.097 1.00 8.94 100 SER B CA 1
ATOM 3609 C C . SER B 1 57 ? -41.344 97.024 4.095 1.00 8.63 100 SER B C 1
ATOM 3610 O O . SER B 1 57 ? -42.047 96.019 4.262 1.00 7.33 100 SER B O 1
ATOM 3613 N N . MET B 1 58 ? -41.504 98.134 4.809 1.00 7.76 101 MET B N 1
ATOM 3614 C CA . MET B 1 58 ? -42.488 98.137 5.860 1.00 7.16 101 MET B CA 1
ATOM 3615 C C . MET B 1 58 ? -43.226 99.456 5.876 1.00 7.37 101 MET B C 1
ATOM 3616 O O . MET B 1 58 ? -42.618 100.527 5.775 1.00 6.57 101 MET B O 1
ATOM 3621 N N . THR B 1 59 ? -44.546 99.364 5.988 1.00 6.71 102 THR B N 1
ATOM 3622 C CA . THR B 1 59 ? -45.405 100.555 6.072 1.00 7.28 102 THR B CA 1
ATOM 3623 C C . THR B 1 59 ? -45.448 101.016 7.514 1.00 7.87 102 THR B C 1
ATOM 3624 O O . THR B 1 59 ? -45.493 100.188 8.453 1.00 9.43 102 THR B O 1
ATOM 3628 N N . THR B 1 60 ? -45.417 102.340 7.701 1.00 6.60 103 THR B N 1
ATOM 3629 C CA . THR B 1 60 ? -45.166 102.884 9.024 1.00 8.49 103 THR B CA 1
ATOM 3630 C C . THR B 1 60 ? -46.295 103.729 9.621 1.00 7.13 103 THR B C 1
ATOM 3631 O O . THR B 1 60 ? -46.151 104.223 10.736 1.00 7.21 103 THR B O 1
ATOM 3635 N N . PHE B 1 61 ? -47.405 103.901 8.911 1.00 5.86 104 PHE B N 1
ATOM 3636 C CA . PHE B 1 61 ? -48.463 104.828 9.360 1.00 5.23 104 PHE B CA 1
ATOM 3637 C C . PHE B 1 61 ? -49.041 104.422 10.733 1.00 5.80 104 PHE B C 1
ATOM 3638 O O . PHE B 1 61 ? -49.028 103.226 11.113 1.00 5.49 104 PHE B O 1
ATOM 3646 N N . PRO B 1 62 ? -49.551 105.398 11.472 1.00 5.41 105 PRO B N 1
ATOM 3647 C CA . PRO B 1 62 ? -50.227 105.147 12.762 1.00 5.89 105 PRO B CA 1
ATOM 3648 C C . PRO B 1 62 ? -51.724 105.035 12.572 1.00 6.19 105 PRO B C 1
ATOM 3649 O O . PRO B 1 62 ? -52.225 105.268 11.439 1.00 6.31 105 PRO B O 1
ATOM 3653 N N . ASP B 1 63 ? -52.424 104.700 13.653 1.00 6.88 106 ASP B N 1
ATOM 3654 C CA . ASP B 1 63 ? -53.883 104.913 13.719 1.00 8.10 106 ASP B CA 1
ATOM 3655 C C . ASP B 1 63 ? -54.175 106.177 14.562 1.00 8.10 106 ASP B C 1
ATOM 3656 O O . ASP B 1 63 ? -54.522 106.141 15.760 1.00 7.90 106 ASP B O 1
ATOM 3661 N N . ASP B 1 64 ? -54.022 107.317 13.918 1.00 8.56 107 ASP B N 1
ATOM 3662 C CA . ASP B 1 64 ? -54.150 108.600 14.609 1.00 8.75 107 ASP B CA 1
ATOM 3663 C C . ASP B 1 64 ? -55.329 109.389 14.026 1.00 9.57 107 ASP B C 1
ATOM 3664 O O . ASP B 1 64 ? -55.616 109.293 12.838 1.00 10.36 107 ASP B O 1
ATOM 3669 N N . PRO B 1 65 ? -55.969 110.249 14.833 1.00 10.81 108 PRO B N 1
ATOM 3670 C CA . PRO B 1 65 ? -57.120 111.003 14.267 1.00 11.72 108 PRO B CA 1
ATOM 3671 C C . PRO B 1 65 ? -56.733 112.043 13.197 1.00 11.18 108 PRO B C 1
ATOM 3672 O O . PRO B 1 65 ? -57.565 112.381 12.328 1.00 12.68 108 PRO B O 1
ATOM 3676 N N . TYR B 1 66 ? -55.496 112.539 13.230 1.00 10.70 109 TYR B N 1
ATOM 3677 C CA . TYR B 1 66 ? -55.102 113.631 12.309 1.00 10.65 109 TYR B CA 1
ATOM 3678 C C . TYR B 1 66 ? -53.865 113.373 11.476 1.00 11.03 109 TYR B C 1
ATOM 3679 O O . TYR B 1 66 ? -53.790 113.797 10.299 1.00 11.28 109 TYR B O 1
ATOM 3688 N N . GLU B 1 67 ? -52.877 112.716 12.072 1.00 9.43 110 GLU B N 1
ATOM 3689 C CA . GLU B 1 67 ? -51.594 112.591 11.396 1.00 9.22 110 GLU B CA 1
ATOM 3690 C C . GLU B 1 67 ? -51.487 111.305 10.575 1.00 9.92 110 GLU B C 1
ATOM 3691 O O . GLU B 1 67 ? -51.874 110.228 11.038 1.00 10.20 110 GLU B O 1
ATOM 3697 N N . THR B 1 68 ? -50.979 111.419 9.359 1.00 7.58 111 THR B N 1
ATOM 3698 C CA . THR B 1 68 ? -50.815 110.237 8.521 1.00 7.85 111 THR B CA 1
ATOM 3699 C C . THR B 1 68 ? -49.404 109.605 8.670 1.00 7.51 111 THR B C 1
ATOM 3700 O O . THR B 1 68 ? -49.204 108.442 8.317 1.00 9.06 111 THR B O 1
ATOM 3704 N N . THR B 1 69 ? -48.460 110.374 9.194 1.00 6.60 112 THR B N 1
ATOM 3705 C CA . THR B 1 69 ? -47.086 109.937 9.420 1.00 6.19 112 THR B CA 1
ATOM 3706 C C . THR B 1 69 ? -46.915 109.655 10.914 1.00 5.60 112 THR B C 1
ATOM 3707 O O . THR B 1 69 ? -47.393 110.409 11.741 1.00 5.27 112 THR B O 1
ATOM 3711 N N . THR B 1 70 ? -46.286 108.538 11.228 1.00 4.72 113 THR B N 1
ATOM 3712 C CA . THR B 1 70 ? -46.145 108.089 12.597 1.00 4.70 113 THR B CA 1
ATOM 3713 C C . THR B 1 70 ? -45.117 108.889 13.399 1.00 6.12 113 THR B C 1
ATOM 3714 O O . THR B 1 70 ? -44.167 109.476 12.847 1.00 5.69 113 THR B O 1
ATOM 3718 N N . ASP B 1 71 ? -45.304 108.873 14.714 1.00 5.53 114 ASP B N 1
ATOM 3719 C CA . ASP B 1 71 ? -44.202 109.179 15.633 1.00 6.30 114 ASP B CA 1
ATOM 3720 C C . ASP B 1 71 ? -43.605 107.882 16.193 1.00 6.04 114 ASP B C 1
ATOM 3721 O O . ASP B 1 71 ? -44.107 106.771 15.912 1.00 5.61 114 ASP B O 1
ATOM 3726 N N A SER B 1 72 ? -42.549 107.991 16.997 0.50 6.71 115 SER B N 1
ATOM 3727 N N B SER B 1 72 ? -42.579 108.034 17.027 0.50 5.93 115 SER B N 1
ATOM 3728 C CA A SER B 1 72 ? -41.872 106.766 17.437 0.50 7.74 115 SER B CA 1
ATOM 3729 C CA B SER B 1 72 ? -41.828 106.874 17.490 0.50 6.19 115 SER B CA 1
ATOM 3730 C C A SER B 1 72 ? -42.727 105.962 18.399 0.50 6.94 115 SER B C 1
ATOM 3731 C C B SER B 1 72 ? -42.629 106.018 18.465 0.50 6.16 115 SER B C 1
ATOM 3732 O O A SER B 1 72 ? -42.646 104.736 18.413 0.50 7.85 115 SER B O 1
ATOM 3733 O O B SER B 1 72 ? -42.421 104.812 18.537 0.50 7.21 115 SER B O 1
ATOM 3738 N N . ALA B 1 73 ? -43.541 106.655 19.191 1.00 6.12 116 ALA B N 1
ATOM 3739 C CA . ALA B 1 73 ? -44.395 106.000 20.190 1.00 5.79 116 ALA B CA 1
ATOM 3740 C C . ALA B 1 73 ? -45.391 105.046 19.517 1.00 6.36 116 ALA B C 1
ATOM 3741 O O . ALA B 1 73 ? -45.535 103.877 19.907 1.00 6.62 116 ALA B O 1
ATOM 3743 N N . ALA B 1 74 ? -46.071 105.532 18.488 1.00 6.28 117 ALA B N 1
ATOM 3744 C CA . ALA B 1 74 ? -47.059 104.700 17.817 1.00 6.24 117 ALA B CA 1
ATOM 3745 C C . ALA B 1 74 ? -46.329 103.552 17.111 1.00 5.12 117 ALA B C 1
ATOM 3746 O O . ALA B 1 74 ? -46.808 102.425 17.126 1.00 5.97 117 ALA B O 1
ATOM 3748 N N . ALA B 1 75 ? -45.172 103.843 16.505 1.00 4.43 118 ALA B N 1
ATOM 3749 C CA . ALA B 1 75 ? -44.445 102.830 15.721 1.00 5.15 118 ALA B CA 1
ATOM 3750 C C . ALA B 1 75 ? -43.933 101.728 16.664 1.00 5.51 118 ALA B C 1
ATOM 3751 O O . ALA B 1 75 ? -44.003 100.517 16.358 1.00 6.46 118 ALA B O 1
ATOM 3753 N N . ALA B 1 76 ? -43.394 102.161 17.785 1.00 5.34 119 ALA B N 1
ATOM 3754 C CA . ALA B 1 76 ? -42.808 101.174 18.726 1.00 6.06 119 ALA B CA 1
ATOM 3755 C C . ALA B 1 76 ? -43.890 100.369 19.404 1.00 5.29 119 ALA B C 1
ATOM 3756 O O . ALA B 1 76 ? -43.673 99.194 19.701 1.00 5.89 119 ALA B O 1
ATOM 3758 N N . THR B 1 77 ? -45.063 100.963 19.615 1.00 5.46 120 THR B N 1
ATOM 3759 C CA . THR B 1 77 ? -46.204 100.175 20.130 1.00 5.67 120 THR B CA 1
ATOM 3760 C C . THR B 1 77 ? -46.576 99.106 19.088 1.00 5.86 120 THR B C 1
ATOM 3761 O O . THR B 1 77 ? -46.876 97.945 19.422 1.00 5.84 120 THR B O 1
ATOM 3765 N N . ALA B 1 78 ? -46.559 99.468 17.811 1.00 5.64 121 ALA B N 1
ATOM 3766 C CA . ALA B 1 78 ? -46.781 98.436 16.772 1.00 5.84 121 ALA B CA 1
ATOM 3767 C C . ALA B 1 78 ? -45.675 97.346 16.829 1.00 6.24 121 ALA B C 1
ATOM 3768 O O . ALA B 1 78 ? -45.976 96.146 16.789 1.00 6.29 121 ALA B O 1
ATOM 3770 N N . PHE B 1 79 ? -44.412 97.748 16.940 1.00 6.30 122 PHE B N 1
ATOM 3771 C CA . PHE B 1 79 ? -43.318 96.763 16.990 1.00 5.18 122 PHE B CA 1
ATOM 3772 C C . PHE B 1 79 ? -43.408 95.841 18.197 1.00 7.49 122 PHE B C 1
ATOM 3773 O O . PHE B 1 79 ? -43.000 94.675 18.111 1.00 9.25 122 PHE B O 1
ATOM 3781 N N . ALA B 1 80 ? -43.854 96.392 19.325 1.00 6.90 123 ALA B N 1
ATOM 3782 C CA . ALA B 1 80 ? -43.834 95.641 20.602 1.00 7.16 123 ALA B CA 1
ATOM 3783 C C . ALA B 1 80 ? -45.135 94.858 20.825 1.00 8.29 123 ALA B C 1
ATOM 3784 O O . ALA B 1 80 ? -45.138 93.869 21.550 1.00 9.14 123 ALA B O 1
ATOM 3786 N N . SER B 1 81 ? -46.252 95.346 20.270 1.00 7.93 124 SER B N 1
ATOM 3787 C CA . SER B 1 81 ? -47.568 94.796 20.640 1.00 7.77 124 SER B CA 1
ATOM 3788 C C . SER B 1 81 ? -48.386 94.317 19.460 1.00 9.22 124 SER B C 1
ATOM 3789 O O . SER B 1 81 ? -49.399 93.623 19.632 1.00 9.83 124 SER B O 1
ATOM 3792 N N . GLY B 1 82 ? -47.959 94.703 18.262 1.00 7.82 125 GLY B N 1
ATOM 3793 C CA . GLY B 1 82 ? -48.615 94.220 17.067 1.00 9.60 125 GLY B CA 1
ATOM 3794 C C . GLY B 1 82 ? -49.942 94.896 16.819 1.00 9.01 125 GLY B C 1
ATOM 3795 O O . GLY B 1 82 ? -50.764 94.354 16.098 1.00 10.35 125 GLY B O 1
ATOM 3796 N N . VAL B 1 83 ? -50.128 96.097 17.363 1.00 10.45 126 VAL B N 1
ATOM 3797 C CA . VAL B 1 83 ? -51.367 96.881 17.134 1.00 11.03 126 VAL B CA 1
ATOM 3798 C C . VAL B 1 83 ? -50.985 98.302 16.713 1.00 10.86 126 VAL B C 1
ATOM 3799 O O . VAL B 1 83 ? -49.942 98.843 17.117 1.00 12.05 126 VAL B O 1
ATOM 3803 N N . LYS B 1 84 ? -51.858 98.909 15.931 1.00 10.86 127 LYS B N 1
ATOM 3804 C CA . LYS B 1 84 ? -51.701 100.328 15.523 1.00 9.76 127 LYS B CA 1
ATOM 3805 C C . LYS B 1 84 ? -52.287 101.197 16.589 1.00 9.95 127 LYS B C 1
ATOM 3806 O O . LYS B 1 84 ? -53.277 100.829 17.189 1.00 11.53 127 LYS B O 1
ATOM 3812 N N . THR B 1 85 ? -51.682 102.357 16.820 1.00 8.21 128 THR B N 1
ATOM 3813 C CA . THR B 1 85 ? -52.207 103.232 17.821 1.00 7.79 128 THR B CA 1
ATOM 3814 C C . THR B 1 85 ? -52.007 104.691 17.422 1.00 6.57 128 THR B C 1
ATOM 3815 O O . THR B 1 85 ? -51.460 104.974 16.360 1.00 6.39 128 THR B O 1
ATOM 3819 N N . TYR B 1 86 ? -52.403 105.614 18.297 1.00 5.53 129 TYR B N 1
ATOM 3820 C CA . TYR B 1 86 ? -52.265 107.007 17.959 1.00 6.02 129 TYR B CA 1
ATOM 3821 C C . TYR B 1 86 ? -50.883 107.545 18.251 1.00 5.81 129 TYR B C 1
ATOM 3822 O O . TYR B 1 86 ? -50.116 106.977 19.051 1.00 5.46 129 TYR B O 1
ATOM 3831 N N . ASN B 1 87 ? -50.545 108.660 17.591 1.00 5.03 130 ASN B N 1
ATOM 3832 C CA . ASN B 1 87 ? -49.242 109.247 17.836 1.00 5.98 130 ASN B CA 1
ATOM 3833 C C . ASN B 1 87 ? -49.113 109.720 19.242 1.00 6.60 130 ASN B C 1
ATOM 3834 O O . ASN B 1 87 ? -49.956 110.520 19.719 1.00 7.60 130 ASN B O 1
ATOM 3839 N N . GLY B 1 88 ? -48.107 109.195 19.938 1.00 6.11 131 GLY B N 1
ATOM 3840 C CA . GLY B 1 88 ? -47.892 109.585 21.318 1.00 7.81 131 GLY B CA 1
ATOM 3841 C C . GLY B 1 88 ? -48.248 108.512 22.333 1.00 8.29 131 GLY B C 1
ATOM 3842 O O . GLY B 1 88 ? -47.779 108.603 23.470 1.00 9.36 131 GLY B O 1
ATOM 3843 N N . ALA B 1 89 ? -4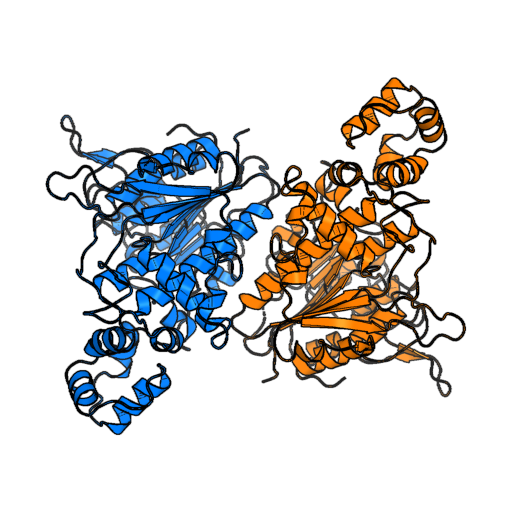8.997 107.478 21.919 1.00 6.65 132 ALA B N 1
ATOM 3844 C CA . ALA B 1 89 ? -49.345 106.356 22.820 1.00 6.98 132 ALA B CA 1
ATOM 3845 C C . ALA B 1 89 ? -48.144 105.440 23.078 1.00 6.53 132 ALA B C 1
ATOM 3846 O O . ALA B 1 89 ? -47.405 105.092 22.155 1.00 8.57 132 ALA B O 1
ATOM 3848 N N . ILE B 1 90 ? -48.014 104.949 24.304 1.00 5.77 133 ILE B N 1
ATOM 3849 C CA . ILE B 1 90 ? -47.001 103.969 24.643 1.00 6.26 133 ILE B CA 1
ATOM 3850 C C . ILE B 1 90 ? -47.672 102.714 25.234 1.00 6.53 133 ILE B C 1
ATOM 3851 O O . ILE B 1 90 ? -48.239 102.809 26.322 1.00 6.56 133 ILE B O 1
ATOM 3856 N N . GLY B 1 91 ? -47.651 101.593 24.499 1.00 6.83 134 GLY B N 1
ATOM 3857 C CA . GLY B 1 91 ? -48.104 100.307 25.050 1.00 7.13 134 GLY B CA 1
ATOM 3858 C C . GLY B 1 91 ? -49.594 100.252 25.328 1.00 7.57 134 GLY B C 1
ATOM 3859 O O . GLY B 1 91 ? -50.040 99.611 26.287 1.00 8.63 134 GLY B O 1
ATOM 3860 N N . GLY B 1 92 ? -50.353 100.954 24.516 1.00 6.58 135 GLY B N 1
ATOM 3861 C CA . GLY B 1 92 ? -51.811 101.023 24.713 1.00 7.08 135 GLY B CA 1
ATOM 3862 C C . GLY B 1 92 ? -52.481 101.599 23.491 1.00 7.88 135 GLY B C 1
ATOM 3863 O O . GLY B 1 92 ? -51.815 102.125 22.580 1.00 7.63 135 GLY B O 1
ATOM 3864 N N . VAL B 1 93 ? -53.783 101.379 23.419 1.00 7.91 136 VAL B N 1
ATOM 3865 C CA . VAL B 1 93 ? -54.628 101.890 22.321 1.00 8.67 136 VAL B CA 1
ATOM 3866 C C . VAL B 1 93 ? -55.759 102.741 22.884 1.00 9.96 136 VAL B C 1
ATOM 3867 O O . VAL B 1 93 ? -56.172 102.560 24.021 1.00 8.10 136 VAL B O 1
ATOM 3871 N N . GLN B 1 94 ? -56.314 103.637 22.050 1.00 10.04 137 GLN B N 1
ATOM 3872 C CA . GLN B 1 94 ? -57.532 104.327 22.392 1.00 12.30 137 GLN B CA 1
ATOM 3873 C C . GLN B 1 94 ? -58.724 103.470 21.936 1.00 13.35 137 GLN B C 1
ATOM 3874 O O . GLN B 1 94 ? -58.840 103.193 20.771 1.00 16.08 137 GLN B O 1
ATOM 3880 N N . THR B 1 95 ? -59.615 103.080 22.833 1.00 13.06 138 THR B N 1
ATOM 3881 C CA . THR B 1 95 ? -60.815 102.369 22.392 1.00 12.51 138 THR B CA 1
ATOM 3882 C C . THR B 1 95 ? -62.031 103.293 22.420 1.00 12.70 138 THR B C 1
ATOM 3883 O O . THR B 1 95 ? -62.075 104.264 23.199 1.00 12.88 138 THR B O 1
ATOM 3887 N N . SER B 1 96 ? -63.003 103.011 21.559 1.00 12.28 139 SER B N 1
ATOM 3888 C CA . SER B 1 96 ? -64.168 103.886 21.503 1.00 13.95 139 SER B CA 1
ATOM 3889 C C . SER B 1 96 ? -65.104 103.611 22.660 1.00 13.74 139 SER B C 1
ATOM 3890 O O . SER B 1 96 ? -65.825 104.508 23.078 1.00 14.65 139 SER B O 1
ATOM 3893 N N . GLY B 1 97 ? -65.077 102.390 23.186 1.00 13.51 140 GLY B N 1
ATOM 3894 C CA . GLY B 1 97 ? -65.956 102.014 24.299 1.00 14.87 140 GLY B CA 1
ATOM 3895 C C . GLY B 1 97 ? -65.411 102.325 25.692 1.00 17.43 140 GLY B C 1
ATOM 3896 O O .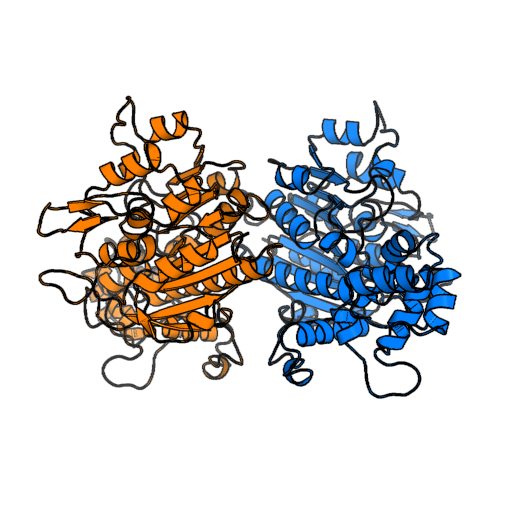 GLY B 1 97 ? -66.179 102.372 26.662 1.00 17.70 140 GLY B O 1
ATOM 3897 N N . GLY B 1 98 ? -64.098 102.522 25.811 1.00 17.56 141 GLY B N 1
ATOM 3898 C CA . GLY B 1 98 ? -63.450 102.512 27.125 1.00 18.55 141 GLY B CA 1
ATOM 3899 C C . GLY B 1 98 ? -62.225 103.384 27.311 1.00 18.71 141 GLY B C 1
ATOM 3900 O O . GLY B 1 98 ? -61.512 103.217 28.296 1.00 20.63 141 GLY B O 1
ATOM 3901 N N . GLY B 1 99 ? -61.961 104.315 26.403 1.00 17.97 142 GLY B N 1
ATOM 3902 C CA . GLY B 1 99 ? -60.734 105.101 26.536 1.00 17.25 142 GLY B CA 1
ATOM 3903 C C . GLY B 1 99 ? -59.447 104.300 26.320 1.00 15.85 142 GLY B C 1
ATOM 3904 O O . GLY B 1 99 ? -59.458 103.265 25.634 1.00 13.62 142 GLY B O 1
ATOM 3905 N N . PHE B 1 100 ? -58.363 104.761 26.939 1.00 15.57 143 PHE B N 1
ATOM 3906 C CA . PHE B 1 100 ? -57.046 104.098 26.825 1.00 14.07 143 PHE B CA 1
ATOM 3907 C C . PHE B 1 100 ? -57.052 102.718 27.433 1.00 13.31 143 PHE B C 1
ATOM 3908 O O . PHE B 1 100 ? -57.470 102.522 28.560 1.00 14.86 143 PHE B O 1
ATOM 3916 N N . GLN B 1 101 ? -56.522 101.753 26.713 1.00 10.93 144 GLN B N 1
ATOM 3917 C CA . GLN B 1 101 ? -56.440 100.408 27.216 1.00 10.96 144 GLN B CA 1
ATOM 3918 C C . GLN B 1 101 ? -55.044 99.899 26.952 1.00 9.42 144 GLN B C 1
ATOM 3919 O O . GLN B 1 101 ? -54.558 99.982 25.825 1.00 8.74 144 GLN B O 1
ATOM 3925 N N . ARG B 1 102 ? -54.394 99.373 27.981 1.00 8.91 145 ARG B N 1
ATOM 3926 C CA . ARG B 1 102 ? -53.041 98.841 27.767 1.00 10.22 145 ARG B CA 1
ATOM 3927 C C . ARG B 1 102 ? -53.043 97.575 26.922 1.00 10.24 145 ARG B C 1
ATOM 3928 O O . ARG B 1 102 ? -54.022 96.824 26.925 1.00 10.98 145 ARG B O 1
ATOM 3936 N N . VAL B 1 103 ? -51.950 97.329 26.206 1.00 9.40 146 VAL B N 1
ATOM 3937 C CA . VAL B 1 103 ? -51.819 96.083 25.424 1.00 9.69 146 VAL B CA 1
ATOM 3938 C C . VAL B 1 103 ? -50.532 95.403 25.867 1.00 9.63 146 VAL B C 1
ATOM 3939 O O . VAL B 1 103 ? -49.571 96.099 26.208 1.00 10.96 146 VAL B O 1
ATOM 3943 N N . ASP B 1 104 ? -50.504 94.070 25.847 1.00 9.70 147 ASP B N 1
ATOM 3944 C CA . ASP B 1 104 ? -49.299 93.311 26.234 1.00 11.35 147 ASP B CA 1
ATOM 3945 C C . ASP B 1 104 ? -48.175 93.547 25.233 1.00 11.41 147 ASP B C 1
ATOM 3946 O O . ASP B 1 104 ? -48.430 93.764 24.040 1.00 10.35 147 ASP B O 1
ATOM 3951 N N . THR B 1 105 ? -46.938 93.469 25.704 1.00 10.22 148 THR B N 1
ATOM 3952 C CA . THR B 1 105 ? -45.795 93.576 24.776 1.00 9.96 148 THR B CA 1
ATOM 3953 C C . THR B 1 105 ? -45.017 92.269 24.725 1.00 10.05 148 THR B C 1
ATOM 3954 O O . THR B 1 105 ? -45.087 91.447 25.654 1.00 9.04 148 THR B O 1
ATOM 3958 N N . VAL B 1 106 ? -44.210 92.122 23.671 1.00 9.50 149 VAL B N 1
ATOM 3959 C CA . VAL B 1 106 ? -43.424 90.909 23.447 1.00 10.14 149 VAL B CA 1
ATOM 3960 C C . VAL B 1 106 ? -42.381 90.720 24.554 1.00 10.19 149 VAL B C 1
ATOM 3961 O O . VAL B 1 106 ? -42.067 89.577 24.935 1.00 9.40 149 VAL B O 1
ATOM 3965 N N . LEU B 1 107 ? -41.873 91.832 25.085 1.00 8.35 150 LEU B N 1
ATOM 3966 C CA . LEU B 1 107 ? -40.909 91.789 26.170 1.00 8.49 150 LEU B CA 1
ATOM 3967 C C . LEU B 1 107 ? -41.556 91.234 27.431 1.00 9.50 150 LEU B C 1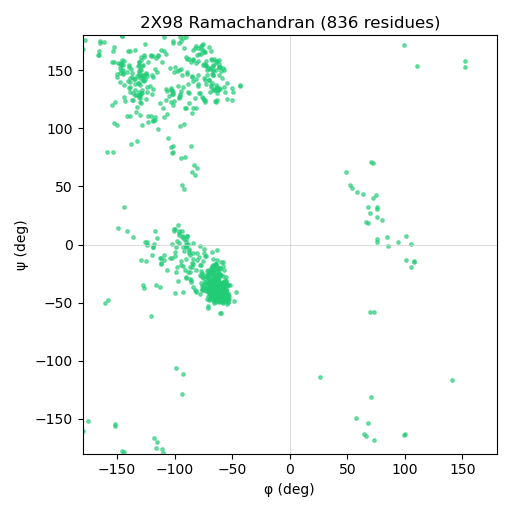
ATOM 3968 O O . LEU B 1 107 ? -40.949 90.426 28.140 1.00 9.34 150 LEU B O 1
ATOM 3973 N N . GLU B 1 108 ? -42.775 91.674 27.706 1.00 9.27 151 GLU B N 1
ATOM 3974 C CA . GLU B 1 108 ? -43.474 91.250 28.924 1.00 10.76 151 GLU B CA 1
ATOM 3975 C C . GLU B 1 108 ? -43.784 89.763 28.836 1.00 10.02 151 GLU B C 1
ATOM 3976 O O . GLU B 1 108 ? -43.646 89.006 29.832 1.00 9.83 151 GLU B O 1
ATOM 3982 N N . ARG B 1 109 ? -44.244 89.348 27.653 1.00 9.48 152 ARG B N 1
ATOM 3983 C CA . ARG B 1 109 ? -44.585 87.926 27.449 1.00 9.25 152 ARG B CA 1
ATOM 3984 C C . ARG B 1 109 ? -43.341 87.050 27.490 1.00 9.91 152 ARG B C 1
ATOM 3985 O O . ARG B 1 109 ? -43.355 85.963 28.080 1.00 10.98 152 ARG B O 1
ATOM 3993 N N . ALA B 1 110 ? -42.260 87.514 26.864 1.00 9.34 153 ALA B N 1
ATOM 3994 C CA . ALA B 1 110 ? -40.963 86.807 26.960 1.00 8.99 153 ALA B CA 1
ATOM 3995 C C . ALA B 1 110 ? -40.510 86.661 28.413 1.00 8.92 153 ALA B C 1
ATOM 3996 O O . ALA B 1 110 ? -40.154 85.554 28.862 1.00 8.51 153 ALA B O 1
ATOM 3998 N N . SER B 1 111 ? -40.552 87.748 29.157 1.00 8.89 154 SER B N 1
ATOM 3999 C CA . SER B 1 111 ? -40.179 87.661 30.572 1.00 10.35 154 SER B CA 1
ATOM 4000 C C . SER B 1 111 ? -41.021 86.611 31.342 1.00 10.98 154 SER B C 1
ATOM 4001 O O . SER B 1 111 ? -40.486 85.801 32.099 1.00 10.78 154 SER B O 1
ATOM 4004 N N . ALA B 1 112 ? -42.318 86.580 31.075 1.00 10.85 155 ALA B N 1
ATOM 4005 C CA . ALA B 1 112 ? -43.250 85.666 31.775 1.00 11.93 155 ALA B CA 1
ATOM 4006 C C . ALA B 1 112 ? -42.913 84.219 31.476 1.00 13.25 155 ALA B C 1
ATOM 4007 O O . ALA B 1 112 ? -43.158 83.352 32.296 1.00 14.00 155 ALA B O 1
ATOM 4009 N N . GLN B 1 113 ? -42.358 83.965 30.296 1.00 12.57 156 GLN B N 1
ATOM 4010 C CA . GLN B 1 113 ? -41.976 82.603 29.899 1.00 14.73 156 GLN B CA 1
ATOM 4011 C C . GLN B 1 113 ? -40.548 82.230 30.293 1.00 14.34 156 GLN B C 1
ATOM 4012 O O . GLN B 1 113 ? -40.127 81.095 30.071 1.00 16.65 156 GLN B O 1
ATOM 4018 N N . GLY B 1 114 ? -39.811 83.163 30.893 1.00 12.75 157 GLY B N 1
ATOM 4019 C CA . GLY B 1 114 ? -38.490 82.897 31.447 1.00 12.95 157 GLY B CA 1
ATOM 4020 C C . GLY B 1 114 ? -37.307 83.341 30.611 1.00 11.71 157 GLY B C 1
ATOM 4021 O O . GLY B 1 114 ? -36.137 83.071 30.973 1.00 12.35 157 GLY B O 1
ATOM 4022 N N . TYR B 1 115 ? -37.574 84.076 29.520 1.00 9.35 158 TYR B N 1
ATOM 4023 C CA . TYR B 1 115 ? -36.479 84.729 28.803 1.00 7.73 158 TYR B CA 1
ATOM 4024 C C . TYR B 1 115 ? -35.929 85.902 29.606 1.00 7.91 158 TYR B C 1
ATOM 4025 O O . TYR B 1 115 ? -36.692 86.577 30.262 1.00 8.63 158 TYR B O 1
ATOM 4034 N N . ALA B 1 116 ? -34.631 86.148 29.514 1.00 7.23 159 ALA B N 1
ATOM 4035 C CA . ALA B 1 116 ? -34.026 87.375 30.066 1.00 6.77 159 ALA B CA 1
ATOM 4036 C C . ALA B 1 116 ? -34.421 88.472 29.059 1.00 7.76 159 ALA B C 1
ATOM 4037 O O . ALA B 1 116 ? -34.706 88.148 27.887 1.00 8.21 159 ALA B O 1
ATOM 4039 N N . THR B 1 117 ? -34.487 89.724 29.516 1.00 7.59 160 THR B N 1
ATOM 4040 C CA . THR B 1 117 ? -34.958 90.807 28.658 1.00 8.03 160 THR B CA 1
ATOM 4041 C C . THR B 1 117 ? -34.091 92.038 28.808 1.00 9.10 160 THR B C 1
ATOM 4042 O O . THR B 1 117 ? -33.604 92.346 29.904 1.00 9.22 160 THR B O 1
ATOM 4046 N N . GLY B 1 118 ? -33.945 92.787 27.716 1.00 8.35 161 GLY B N 1
ATOM 4047 C CA . GLY B 1 118 ? -33.115 93.979 27.778 1.00 7.04 161 GLY B CA 1
ATOM 4048 C C . GLY B 1 118 ? -33.596 95.132 26.895 1.00 7.28 161 GLY B C 1
ATOM 4049 O O . GLY B 1 118 ? -34.242 94.910 25.865 1.00 7.47 161 GLY B O 1
ATOM 4050 N N . LEU B 1 119 ? -33.226 96.354 27.304 1.00 6.51 162 LEU B N 1
ATOM 4051 C CA . LEU B 1 119 ? -33.429 97.556 26.498 1.00 6.40 162 LEU B CA 1
ATOM 4052 C C . LEU B 1 119 ? -32.116 98.323 26.446 1.00 7.56 162 LEU B C 1
ATOM 4053 O O . LEU B 1 119 ? -31.521 98.604 27.495 1.00 7.32 162 LEU B O 1
ATOM 4058 N N . ILE B 1 120 ? -31.672 98.673 25.239 1.00 5.86 163 ILE B N 1
ATOM 4059 C CA . ILE B 1 120 ? -30.404 99.389 25.050 1.00 5.83 163 ILE B CA 1
ATOM 4060 C C . ILE B 1 120 ? -30.631 100.485 24.005 1.00 6.88 163 ILE B C 1
ATOM 4061 O O . ILE B 1 120 ? -31.093 100.200 22.918 1.00 7.48 163 ILE B O 1
ATOM 4066 N N . THR B 1 121 ? -30.335 101.722 24.360 1.00 6.13 164 THR B N 1
ATOM 4067 C CA . THR B 1 121 ? -30.554 102.846 23.423 1.00 7.13 164 THR B CA 1
ATOM 4068 C C . THR B 1 121 ? -29.514 103.931 23.608 1.00 7.41 164 THR B C 1
ATOM 4069 O O . THR B 1 121 ? -28.920 104.071 24.683 1.00 6.23 164 THR B O 1
ATOM 4073 N N . THR B 1 122 ? -29.296 104.720 22.553 1.00 7.30 165 THR B N 1
ATOM 4074 C CA . THR B 1 122 ? -28.482 105.925 22.635 1.00 8.73 165 THR B CA 1
ATOM 4075 C C . THR B 1 122 ? -29.345 107.131 23.070 1.00 9.15 165 THR B C 1
ATOM 4076 O O . THR B 1 122 ? -28.799 108.204 23.287 1.00 9.63 165 THR B O 1
ATOM 4080 N N . THR B 1 123 ? -30.671 106.977 23.166 1.00 8.08 166 THR B N 1
ATOM 4081 C CA . THR B 1 123 ? -31.507 108.068 23.663 1.00 8.11 166 THR B CA 1
ATOM 4082 C C . THR B 1 123 ? -31.683 108.004 25.190 1.00 8.87 166 THR B C 1
ATOM 4083 O O . THR B 1 123 ? -31.155 107.078 25.847 1.00 7.87 166 THR B O 1
ATOM 4087 N N . GLU B 1 124 ? -32.407 108.978 25.737 1.00 8.15 167 GLU B N 1
ATOM 4088 C CA . GLU B 1 124 ? -32.961 108.864 27.120 1.00 8.79 167 GLU B CA 1
ATOM 4089 C C . GLU B 1 124 ? -33.525 107.447 27.272 1.00 7.73 167 GLU B C 1
ATOM 4090 O O . GLU B 1 124 ? -34.225 106.956 26.372 1.00 8.22 167 GLU B O 1
ATOM 4096 N N . ALA B 1 125 ? -33.274 106.799 28.412 1.00 8.34 168 ALA B N 1
ATOM 4097 C CA . ALA B 1 125 ? -33.769 105.390 28.590 1.00 8.26 168 ALA B CA 1
ATOM 4098 C C . ALA B 1 125 ? -35.307 105.257 28.550 1.00 8.33 168 ALA B C 1
ATOM 4099 O O . ALA B 1 125 ? -35.846 104.200 28.209 1.00 8.17 168 ALA B O 1
ATOM 4101 N N . THR B 1 126 ? -35.996 106.317 28.939 1.00 7.61 169 THR B N 1
ATOM 4102 C CA . THR B 1 126 ? -37.458 106.348 29.006 1.00 8.17 169 THR B CA 1
ATOM 4103 C C . THR B 1 126 ? -38.067 106.960 27.742 1.00 7.79 169 THR B C 1
ATOM 4104 O O . THR B 1 126 ? -39.267 107.304 27.717 1.00 9.01 169 THR B O 1
ATOM 4108 N N . HIS B 1 127 ? -37.256 107.156 26.696 1.00 7.39 170 HIS B N 1
ATOM 4109 C CA . HIS B 1 127 ? -37.789 107.732 25.434 1.00 7.83 170 HIS B CA 1
ATOM 4110 C C . HIS B 1 127 ? -38.744 106.727 24.773 1.00 7.57 170 HIS B C 1
ATOM 4111 O O . HIS B 1 127 ? -38.787 105.590 25.195 1.00 6.78 170 HIS B O 1
ATOM 4118 N N . ALA B 1 128 ? -39.530 107.154 23.776 1.00 7.41 171 ALA B N 1
ATOM 4119 C CA . ALA B 1 128 ? -40.684 106.372 23.273 1.00 7.77 171 ALA B CA 1
ATOM 4120 C C . ALA B 1 128 ? -40.344 104.978 22.801 1.00 8.02 171 ALA B C 1
ATOM 4121 O O . ALA B 1 128 ? -41.097 104.015 23.062 1.00 7.94 171 ALA B O 1
ATOM 4123 N N . THR B 1 129 ? -39.221 104.844 22.103 1.00 7.84 172 THR B N 1
ATOM 4124 C CA . THR B 1 129 ? -38.918 103.537 21.477 1.00 7.59 172 THR B CA 1
ATOM 4125 C C . THR B 1 129 ? -38.786 102.377 22.483 1.00 7.91 172 THR B C 1
ATOM 4126 O O . THR B 1 129 ? -39.537 101.379 22.417 1.00 8.45 172 THR B O 1
ATOM 4130 N N . PRO B 1 130 ? -37.851 102.496 23.433 1.00 7.73 173 PRO B N 1
ATOM 4131 C CA . PRO B 1 130 ? -37.753 101.427 24.468 1.00 8.42 173 PRO B CA 1
ATOM 4132 C C . PRO B 1 130 ? -38.983 101.391 25.392 1.00 8.99 173 PRO B C 1
ATOM 4133 O O . PRO B 1 130 ? -39.378 100.315 25.827 1.00 9.68 173 PRO B O 1
ATOM 4137 N N . ALA B 1 131 ? -39.606 102.548 25.640 1.00 7.48 174 ALA B N 1
ATOM 4138 C CA . ALA B 1 131 ? -40.745 102.621 26.539 1.00 6.95 174 ALA B CA 1
ATOM 4139 C C . ALA B 1 131 ? -41.886 101.716 26.091 1.00 7.07 174 ALA B C 1
ATOM 4140 O O . ALA B 1 131 ? -42.525 101.089 26.918 1.00 8.42 174 ALA B O 1
ATOM 4142 N N . ALA B 1 132 ? -42.116 101.616 24.777 1.00 7.61 175 ALA B N 1
ATOM 4143 C CA . ALA B 1 132 ? -43.262 100.844 24.284 1.00 7.99 175 ALA B CA 1
ATOM 4144 C C . ALA B 1 132 ? -43.120 99.334 24.600 1.00 8.25 175 ALA B C 1
ATOM 4145 O O . ALA B 1 132 ? -44.114 98.633 24.591 1.00 8.76 175 ALA B O 1
ATOM 4147 N N . PHE B 1 133 ? -41.894 98.850 24.825 1.00 8.02 176 PHE B N 1
ATOM 4148 C CA . PHE B 1 133 ? -41.650 97.446 25.126 1.00 9.12 176 PHE B CA 1
ATOM 4149 C C . PHE B 1 133 ? -41.816 97.154 26.617 1.00 9.57 176 PHE B C 1
ATOM 4150 O O . PHE B 1 133 ? -41.993 95.991 27.009 1.00 11.18 176 PHE B O 1
ATOM 4158 N N . ALA B 1 134 ? -41.751 98.174 27.449 1.00 9.43 177 ALA B N 1
ATOM 4159 C CA . ALA B 1 134 ? -41.665 97.945 28.869 1.00 10.03 177 ALA B CA 1
ATOM 4160 C C . ALA B 1 134 ? -42.554 98.823 29.738 1.00 10.21 177 ALA B C 1
ATOM 4161 O O . ALA B 1 134 ? -42.446 98.792 30.973 1.00 10.76 177 ALA B O 1
ATOM 4163 N N . ALA B 1 135 ? -43.425 99.630 29.119 1.00 8.20 178 ALA B N 1
ATOM 4164 C CA . ALA B 1 135 ? -44.273 100.545 29.897 1.00 7.90 178 ALA B CA 1
ATOM 4165 C C . ALA B 1 135 ? -45.560 100.839 29.134 1.00 6.53 178 ALA B C 1
ATOM 4166 O O . ALA B 1 135 ? -45.679 100.498 27.966 1.00 7.03 178 ALA B O 1
ATOM 4168 N N . HIS B 1 136 ? -46.524 101.419 29.842 1.00 7.23 179 HIS B N 1
ATOM 4169 C CA . HIS B 1 136 ? -47.838 101.711 29.286 1.00 8.64 179 HIS B CA 1
ATOM 4170 C C . HIS B 1 136 ? -48.250 103.062 29.782 1.00 8.82 179 HIS B C 1
ATOM 4171 O O . HIS B 1 136 ? -48.549 103.208 30.988 1.00 9.35 179 HIS B O 1
ATOM 4178 N N . VAL B 1 137 ? -48.300 104.043 28.890 1.00 8.47 180 VAL B N 1
ATOM 4179 C CA . VAL B 1 137 ? -48.761 105.391 29.279 1.00 9.87 180 VAL B CA 1
ATOM 4180 C C . VAL B 1 137 ? -49.527 106.026 28.117 1.00 10.70 180 VAL B C 1
ATOM 4181 O O . VAL B 1 137 ? -49.215 105.773 26.955 1.00 9.78 180 VAL B O 1
ATOM 4185 N N . GLU B 1 138 ? -50.527 106.855 28.444 1.00 10.96 181 GLU B N 1
ATOM 4186 C CA . GLU B 1 138 ? -51.343 107.485 27.415 1.00 12.20 181 GLU B CA 1
ATOM 4187 C C . GLU B 1 138 ? -50.562 108.560 26.649 1.00 11.47 181 GLU B C 1
ATOM 4188 O O . GLU B 1 138 ? -50.915 108.876 25.512 1.00 11.28 181 GLU B O 1
ATOM 4194 N N . ASP B 1 139 ? -49.544 109.139 27.299 1.00 10.47 182 ASP B N 1
ATOM 4195 C CA . ASP B 1 139 ? -48.751 110.221 26.750 1.00 11.38 182 ASP B CA 1
ATOM 4196 C C . ASP B 1 139 ? -47.261 109.925 26.938 1.00 10.64 182 ASP B C 1
ATOM 4197 O O . ASP B 1 139 ? -46.781 109.825 28.073 1.00 9.01 182 ASP B O 1
ATOM 4202 N N . ARG B 1 140 ? -46.549 109.810 25.819 1.00 8.63 183 ARG B N 1
ATOM 4203 C CA . ARG B 1 140 ? -45.123 109.474 25.826 1.00 7.68 183 ARG B CA 1
ATOM 4204 C C . ARG B 1 140 ? -44.299 110.469 26.644 1.00 7.91 183 ARG B C 1
ATOM 4205 O O . ARG B 1 140 ? -43.205 110.144 27.098 1.00 7.11 183 ARG B O 1
ATOM 4213 N N . GLY B 1 141 ? -44.809 111.680 26.857 1.00 6.82 184 GLY B N 1
ATOM 4214 C CA . GLY B 1 141 ? -44.020 112.621 27.670 1.00 9.40 184 GLY B CA 1
ATOM 4215 C C . GLY B 1 141 ? -43.984 112.359 29.167 1.00 9.99 184 GLY B C 1
ATOM 4216 O O . GLY B 1 141 ? -43.224 113.003 29.892 1.00 10.84 184 GLY B O 1
ATOM 4217 N N . ASN B 1 142 ? -44.781 111.403 29.632 1.00 9.66 185 ASN B N 1
ATOM 4218 C CA . ASN B 1 142 ? -44.820 111.055 31.073 1.00 10.12 185 ASN B CA 1
ATOM 4219 C C . ASN B 1 142 ? -43.634 110.129 31.400 1.00 8.78 185 ASN B C 1
ATOM 4220 O O . ASN B 1 142 ? -43.787 108.947 31.715 1.00 7.61 185 ASN B O 1
ATOM 4225 N N . GLN B 1 143 ? -42.422 110.677 31.276 1.00 8.53 186 GLN B N 1
ATOM 4226 C CA . GLN B 1 143 ? -41.197 109.860 31.394 1.00 8.55 186 GLN B CA 1
ATOM 4227 C C . GLN B 1 143 ? -40.895 109.360 32.811 1.00 9.62 186 GLN B C 1
ATOM 4228 O O . GLN B 1 143 ? -40.255 108.323 33.017 1.00 8.81 186 GLN B O 1
ATOM 4234 N N . THR B 1 144 ? -41.363 110.086 33.813 1.00 9.86 187 THR B N 1
ATOM 4235 C CA . THR B 1 144 ? -41.152 109.568 35.155 1.00 9.70 187 THR B CA 1
ATOM 4236 C C . THR B 1 144 ? -42.072 108.382 35.464 1.00 9.37 187 THR B C 1
ATOM 4237 O O . THR B 1 144 ? -41.665 107.510 36.210 1.00 9.36 187 THR B O 1
ATOM 4241 N N . GLU B 1 145 ? -43.290 108.337 34.907 1.00 8.62 188 GLU B N 1
ATOM 4242 C CA . GLU B 1 145 ? -44.111 107.120 35.017 1.00 9.05 188 GLU B CA 1
ATOM 4243 C C . GLU B 1 145 ? -43.517 105.948 34.236 1.00 8.84 188 GLU B C 1
ATOM 4244 O O . GLU B 1 145 ? -43.572 104.814 34.665 1.00 8.49 188 GLU B O 1
ATOM 4250 N N . ILE B 1 146 ? -42.954 106.224 33.063 1.00 7.66 189 ILE B N 1
ATOM 4251 C CA . ILE B 1 146 ? -42.269 105.178 32.328 1.00 6.20 189 ILE B CA 1
ATOM 4252 C C . ILE B 1 146 ? -41.107 104.622 33.188 1.00 6.72 189 ILE B C 1
ATOM 4253 O O . ILE B 1 146 ? -40.967 103.396 33.299 1.00 7.49 189 ILE B O 1
ATOM 4258 N N . ALA B 1 147 ? -40.319 105.506 33.806 1.00 6.33 190 ALA B N 1
ATOM 4259 C CA . ALA B 1 147 ? -39.203 105.053 34.624 1.00 6.53 190 ALA B CA 1
ATOM 4260 C C . ALA B 1 147 ? -39.710 104.213 35.798 1.00 6.98 190 ALA B C 1
ATOM 4261 O O . ALA B 1 147 ? -39.096 103.192 36.137 1.00 7.00 190 ALA B O 1
ATOM 4263 N N . ARG B 1 148 ? -40.830 104.648 36.406 1.00 7.64 191 ARG B N 1
ATOM 4264 C CA . ARG B 1 148 ? -41.438 103.896 37.510 1.00 7.63 191 ARG B CA 1
ATOM 4265 C C . ARG B 1 148 ? -41.815 102.478 37.072 1.00 9.14 191 ARG B C 1
ATOM 4266 O O . ARG B 1 148 ? -41.550 101.487 37.798 1.00 8.58 191 ARG B O 1
ATOM 4274 N N . GLN B 1 149 ? -42.442 102.383 35.893 1.00 8.10 192 GLN B N 1
ATOM 4275 C CA . GLN B 1 149 ? -42.866 101.089 35.394 1.00 8.35 192 GLN B CA 1
ATOM 4276 C C . GLN B 1 149 ? -41.682 100.191 35.065 1.00 8.68 192 GLN B C 1
ATOM 4277 O O . GLN B 1 149 ? -41.695 99.011 35.408 1.00 9.15 192 GLN B O 1
ATOM 4283 N N . TYR B 1 150 ? -40.614 100.752 34.506 1.00 8.60 193 TYR B N 1
ATOM 4284 C CA . TYR B 1 150 ? -39.386 99.939 34.308 1.00 8.57 193 TYR B CA 1
ATOM 4285 C C . TYR B 1 150 ? -38.906 99.313 35.606 1.00 9.01 193 TYR B C 1
ATOM 4286 O O . TYR B 1 150 ? -38.560 98.131 35.648 1.00 10.01 193 TYR B O 1
ATOM 4295 N N . ILE B 1 151 ? -38.813 100.124 36.657 1.00 8.85 194 ILE B N 1
ATOM 4296 C CA . ILE B 1 151 ? -38.103 99.700 37.883 1.00 10.69 194 ILE B CA 1
ATOM 4297 C C . ILE B 1 151 ? -39.034 98.880 38.802 1.00 11.27 194 ILE B C 1
ATOM 4298 O O . ILE B 1 151 ? -38.610 97.881 39.424 1.00 12.15 194 ILE B O 1
ATOM 4303 N N . GLU B 1 152 ? -40.325 99.258 38.850 1.00 11.79 195 GLU B N 1
ATOM 4304 C CA . GLU B 1 152 ? -41.277 98.650 39.804 1.00 12.83 195 GLU B CA 1
ATOM 4305 C C . GLU B 1 152 ? -42.131 97.579 39.179 1.00 13.09 195 GLU B C 1
ATOM 4306 O O . GLU B 1 152 ? -42.624 96.703 39.881 1.00 13.24 195 GLU B O 1
ATOM 4312 N N . GLU B 1 153 ? -42.315 97.621 37.869 1.00 12.38 196 GLU B N 1
ATOM 4313 C CA . GLU B 1 153 ? -43.285 96.673 37.262 1.00 13.18 196 GLU B CA 1
ATOM 4314 C C . GLU B 1 153 ? -42.686 95.667 36.287 1.00 13.51 196 GLU B C 1
ATOM 4315 O O . GLU B 1 153 ? -42.701 94.449 36.541 1.00 14.61 196 GLU B O 1
ATOM 4321 N N A THR B 1 154 ? -42.169 96.166 35.173 0.50 13.11 197 THR B N 1
ATOM 4322 N N B THR B 1 154 ? -42.129 96.143 35.180 0.50 12.42 197 THR B N 1
ATOM 4323 C CA A THR B 1 154 ? -41.624 95.306 34.137 0.50 12.90 197 THR B CA 1
ATOM 4324 C CA B THR B 1 154 ? -41.638 95.232 34.141 0.50 11.43 197 THR B CA 1
ATOM 4325 C C A THR B 1 154 ? -40.317 94.644 34.586 0.50 12.96 197 THR B C 1
ATOM 4326 C C B THR B 1 154 ? -40.221 94.670 34.379 0.50 12.17 197 THR B C 1
ATOM 4327 O O A THR B 1 154 ? -40.188 93.413 34.548 0.50 12.94 197 THR B O 1
ATOM 4328 O O B THR B 1 154 ? -39.913 93.539 33.960 0.50 11.66 197 THR B O 1
ATOM 4335 N N . GLN B 1 155 ? -39.368 95.476 35.012 1.00 12.12 198 GLN B N 1
ATOM 4336 C CA . GLN B 1 155 ? -38.032 95.036 35.462 1.00 12.33 198 GLN B CA 1
ATOM 4337 C C . GLN B 1 155 ? -37.194 94.276 34.448 1.00 12.15 198 GLN B C 1
ATOM 4338 O O . GLN B 1 155 ? -36.823 93.112 34.700 1.00 12.73 198 GLN B O 1
ATOM 4344 N N . PRO B 1 156 ? -36.863 94.925 33.308 1.00 11.12 199 PRO B N 1
ATOM 4345 C CA . PRO B 1 156 ? -35.950 94.270 32.380 1.00 11.29 199 PRO B CA 1
ATOM 4346 C C . PRO B 1 156 ? -34.615 93.989 33.066 1.00 11.81 199 PRO B C 1
ATOM 4347 O O . PRO B 1 156 ? -34.196 94.745 33.934 1.00 11.97 199 PRO B O 1
ATOM 4351 N N . ASP B 1 157 ? -33.946 92.923 32.659 1.00 9.58 200 ASP B N 1
ATOM 4352 C CA . ASP B 1 157 ? -32.638 92.578 33.204 1.00 10.24 200 ASP B CA 1
ATOM 4353 C C . ASP B 1 157 ? -31.548 93.582 32.839 1.00 9.62 200 ASP B C 1
ATOM 4354 O O . ASP B 1 157 ? -30.578 93.740 33.600 1.00 8.81 200 ASP B O 1
ATOM 4359 N N . VAL B 1 158 ? -31.656 94.240 31.680 1.00 7.84 201 VAL B N 1
ATOM 4360 C CA . VAL B 1 158 ? -30.641 95.210 31.303 1.00 8.17 201 VAL B CA 1
ATOM 4361 C C . VAL B 1 158 ? -31.404 96.425 30.799 1.00 7.81 201 VAL B C 1
ATOM 4362 O O . VAL B 1 158 ? -32.365 96.261 30.034 1.00 5.73 201 VAL B O 1
ATOM 4366 N N . ILE B 1 159 ? -31.067 97.595 31.336 1.00 6.66 202 ILE B N 1
ATOM 4367 C CA . ILE B 1 159 ? -31.616 98.875 30.851 1.00 7.44 202 ILE B CA 1
ATOM 4368 C C . ILE B 1 159 ? -30.407 99.780 30.643 1.00 7.85 202 ILE B C 1
ATOM 4369 O O . ILE B 1 159 ? -29.786 100.170 31.628 1.00 8.67 202 ILE B O 1
ATOM 4374 N N . LEU B 1 160 ? -30.084 100.115 29.379 1.00 7.02 203 LEU B N 1
ATOM 4375 C CA . LEU B 1 160 ? -28.939 100.966 29.074 1.00 7.16 203 LEU B CA 1
ATOM 4376 C C . LEU B 1 160 ? -29.431 102.165 28.245 1.00 7.29 203 LEU B C 1
ATOM 4377 O O . LEU B 1 160 ? -30.080 101.977 27.212 1.00 7.82 203 LEU B O 1
ATOM 4382 N N . GLY B 1 161 ? -29.134 103.375 28.713 1.00 8.22 204 GLY B N 1
ATOM 4383 C CA . GLY B 1 161 ? -29.588 104.570 28.004 1.00 8.47 204 GLY B CA 1
ATOM 4384 C C . GLY B 1 161 ? -29.135 105.827 28.684 1.00 9.75 204 GLY B C 1
ATOM 4385 O O . GLY B 1 161 ? -28.204 105.802 29.484 1.00 9.25 204 GLY B O 1
ATOM 4386 N N . GLY B 1 162 ? -29.809 106.937 28.366 1.00 10.07 205 GLY B N 1
ATOM 4387 C CA . GLY B 1 162 ? -29.427 108.222 28.977 1.00 10.75 205 GLY B CA 1
ATOM 4388 C C . GLY B 1 162 ? -30.454 108.700 29.979 1.00 10.69 205 GLY B C 1
ATOM 4389 O O . GLY B 1 162 ? -31.474 108.045 30.193 1.00 12.06 205 GLY B O 1
ATOM 4390 N N . GLN B 1 163 ? -30.161 109.841 30.593 1.00 11.75 206 GLN B N 1
ATOM 4391 C CA . GLN B 1 163 ? -31.088 110.605 31.463 1.00 10.94 206 GLN B CA 1
ATOM 4392 C C . GLN B 1 163 ? -31.411 110.038 32.864 1.00 11.66 206 GLN B C 1
ATOM 4393 O O . GLN B 1 163 ? -32.521 109.578 33.139 1.00 12.76 206 GLN B O 1
ATOM 4399 N N . ARG B 1 164 ? -30.409 110.072 33.740 1.00 10.62 207 ARG B N 1
ATOM 4400 C CA . ARG B 1 164 ? -30.584 109.667 35.129 1.00 10.33 207 ARG B CA 1
ATOM 4401 C C . ARG B 1 164 ? -31.714 110.450 35.794 1.00 10.07 207 ARG B C 1
ATOM 4402 O O . ARG B 1 164 ? -32.385 109.933 36.676 1.00 9.73 207 ARG B O 1
ATOM 4410 N N . ARG B 1 165 ? -31.922 111.700 35.373 1.00 11.40 208 ARG B N 1
ATOM 4411 C CA . ARG B 1 165 ? -32.920 112.570 36.002 1.00 13.11 208 ARG B CA 1
ATOM 4412 C C . ARG B 1 165 ? -34.308 111.942 36.120 1.00 13.06 208 ARG B C 1
ATOM 4413 O O . ARG B 1 165 ? -34.995 112.144 37.133 1.00 13.40 208 ARG B O 1
ATOM 4421 N N . ASP B 1 166 ? -34.713 111.130 35.139 1.00 12.40 209 ASP B N 1
ATOM 4422 C CA . ASP B 1 166 ? -36.032 110.466 35.222 1.00 13.23 209 ASP B CA 1
ATOM 4423 C C . ASP B 1 166 ? -36.159 109.504 36.414 1.00 13.21 209 ASP B C 1
ATOM 4424 O O . ASP B 1 166 ? -37.239 109.342 36.959 1.00 12.75 209 ASP B O 1
ATOM 4429 N N . PHE B 1 167 ? -35.029 108.903 36.808 1.00 11.78 210 PHE B N 1
ATOM 4430 C CA . PHE B 1 167 ? -34.987 107.873 37.818 1.00 11.45 210 PHE B CA 1
ATOM 4431 C C . PHE B 1 167 ? -34.729 108.519 39.186 1.00 11.54 210 PHE B C 1
ATOM 4432 O O . PHE B 1 167 ? -34.677 107.830 40.205 1.00 12.12 210 PHE B O 1
ATOM 4440 N N . GLU B 1 168 ? -34.555 109.834 39.181 1.00 12.40 211 GLU B N 1
ATOM 4441 C CA . GLU B 1 168 ? -34.403 110.588 40.424 1.00 13.94 211 GLU B CA 1
ATOM 4442 C C . GLU B 1 168 ? -35.765 111.021 40.947 1.00 14.27 211 GLU B C 1
ATOM 4443 O O . GLU B 1 168 ? -35.867 111.653 42.011 1.00 14.31 211 GLU B O 1
ATOM 4449 N N . ALA B 1 169 ? -36.818 110.652 40.227 1.00 15.00 212 ALA B N 1
ATOM 4450 C CA . ALA B 1 169 ? -38.190 110.835 40.707 1.00 15.85 212 ALA B CA 1
ATOM 4451 C C . ALA B 1 169 ? -38.443 109.924 41.913 1.00 16.78 212 ALA B C 1
ATOM 4452 O O . ALA B 1 169 ? -37.739 108.928 42.096 1.00 14.94 212 ALA B O 1
ATOM 4454 N N . ASP B 1 170 ? -39.447 110.271 42.726 1.00 18.24 213 ASP B N 1
ATOM 4455 C CA . ASP B 1 170 ? -39.836 109.455 43.886 1.00 20.14 213 ASP B CA 1
ATOM 4456 C C . ASP B 1 170 ? -40.326 108.082 43.479 1.00 20.15 213 ASP B C 1
ATOM 4457 O O . ASP B 1 170 ? -41.134 107.968 42.564 1.00 20.34 213 ASP B O 1
ATOM 4462 N N . ALA B 1 171 ? -39.863 107.044 44.185 1.00 19.32 214 ALA B N 1
ATOM 4463 C CA . ALA B 1 171 ? -40.401 105.689 44.031 1.00 19.89 214 ALA B CA 1
ATOM 4464 C C . ALA B 1 171 ? -41.701 105.537 44.838 1.00 20.66 214 ALA B C 1
ATOM 4465 O O . ALA B 1 171 ? -41.977 106.364 45.708 1.00 21.59 214 ALA B O 1
ATOM 4467 N N . SER B 1 172 ? -42.501 104.507 44.539 1.00 22.22 215 SER B N 1
ATOM 4468 C CA . SER B 1 172 ? -43.812 104.322 45.204 1.00 24.30 215 SER B CA 1
ATOM 4469 C C . SER B 1 172 ? -43.627 104.004 46.679 1.00 26.30 215 SER B C 1
ATOM 4470 O O . SER B 1 172 ? -44.404 104.478 47.541 1.00 27.43 215 SER B O 1
ATOM 4473 N N . ASN B 1 173 ? -42.597 103.195 46.941 1.00 27.17 216 ASN B N 1
ATOM 4474 C CA . ASN B 1 173 ? -42.305 102.617 48.238 1.00 29.27 216 ASN B CA 1
ATOM 4475 C C . ASN B 1 173 ? -41.274 103.405 49.031 1.00 28.75 216 ASN B C 1
ATOM 4476 O O . ASN B 1 173 ? -40.826 102.926 50.075 1.00 29.69 216 ASN B O 1
ATOM 4481 N N . GLY B 1 174 ? -40.894 104.584 48.535 1.00 27.44 217 GLY B N 1
ATOM 4482 C CA . GLY B 1 174 ? -39.952 105.474 49.234 1.00 25.68 217 GLY B CA 1
ATOM 4483 C C . GLY B 1 174 ? -38.591 105.593 48.560 1.00 23.69 217 GLY B C 1
ATOM 4484 O O . GLY B 1 174 ? -38.149 104.666 47.866 1.00 24.95 217 GLY B O 1
ATOM 4485 N N . GLY B 1 175 ? -37.913 106.724 48.776 1.00 22.14 218 GLY B N 1
ATOM 4486 C CA . GLY B 1 175 ? -36.667 107.003 48.075 1.00 19.10 218 GLY B CA 1
ATOM 4487 C C . GLY B 1 175 ? -36.906 107.359 46.614 1.00 18.11 218 GLY B C 1
ATOM 4488 O O . GLY B 1 175 ? -38.054 107.628 46.196 1.00 17.96 218 GLY B O 1
ATOM 4489 N N . THR B 1 176 ? -35.820 107.391 45.853 1.00 15.65 219 THR B N 1
ATOM 4490 C CA . THR B 1 176 ? -35.885 107.676 44.422 1.00 12.99 219 THR B CA 1
ATOM 4491 C C . THR B 1 176 ? -36.008 106.364 43.700 1.00 11.67 219 THR B C 1
ATOM 4492 O O . THR B 1 176 ? -35.833 105.314 44.305 1.00 10.17 219 THR B O 1
ATOM 4496 N N . LEU B 1 177 ? -36.305 106.419 42.394 1.00 8.71 220 LEU B N 1
ATOM 4497 C CA . LEU B 1 177 ? -36.284 105.178 41.593 1.00 8.70 220 LEU B CA 1
ATOM 4498 C C . LEU B 1 177 ? -34.906 104.558 41.442 1.00 8.83 220 LEU B C 1
ATOM 4499 O O . LEU B 1 177 ? -34.801 103.342 41.294 1.00 9.57 220 LEU B O 1
ATOM 4504 N N . VAL B 1 178 ? -33.848 105.3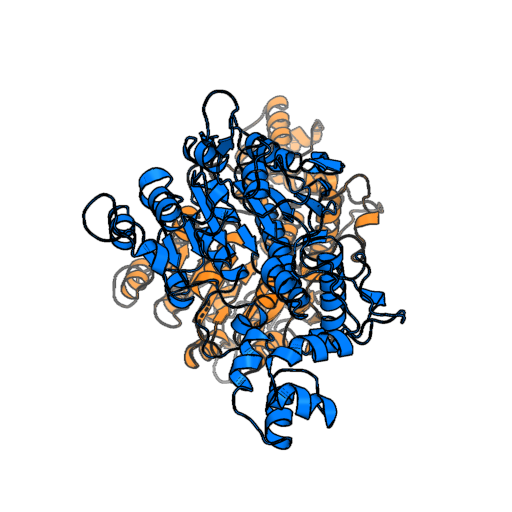73 41.501 1.00 9.97 221 VAL B N 1
ATOM 4505 C CA . VAL B 1 178 ? -32.499 104.801 41.558 1.00 10.89 221 VAL B CA 1
ATOM 4506 C C . VAL B 1 178 ? -32.343 103.930 42.831 1.00 11.03 221 VAL B C 1
ATOM 4507 O O . VAL B 1 178 ? -31.851 102.815 42.733 1.00 10.83 221 VAL B O 1
ATOM 4511 N N . ASP B 1 179 ? -32.766 104.453 43.980 1.00 12.55 222 ASP B N 1
ATOM 4512 C CA . ASP B 1 179 ? -32.812 103.671 45.236 1.00 12.93 222 ASP B CA 1
ATOM 4513 C C . ASP B 1 179 ? -33.613 102.387 45.048 1.00 12.14 222 ASP B C 1
ATOM 4514 O O . ASP B 1 179 ? -33.158 101.279 45.399 1.00 12.51 222 ASP B O 1
ATOM 4519 N N . ALA B 1 180 ? -34.828 102.517 44.518 1.00 10.97 223 ALA B N 1
ATOM 4520 C CA . ALA B 1 180 ? -35.660 101.345 44.283 1.00 10.34 223 ALA B CA 1
ATOM 4521 C C . ALA B 1 180 ? -34.976 100.313 43.369 1.00 9.85 223 ALA B C 1
ATOM 4522 O O . ALA B 1 180 ? -35.106 99.114 43.606 1.00 10.73 223 ALA B O 1
ATOM 4524 N N . ALA B 1 181 ? -34.245 100.770 42.344 1.00 10.03 224 ALA B N 1
ATOM 4525 C CA . ALA B 1 181 ? -33.582 99.838 41.424 1.00 9.58 224 ALA B CA 1
ATOM 4526 C C . ALA B 1 181 ? -32.501 99.069 42.200 1.00 10.18 224 ALA B C 1
ATOM 4527 O O . ALA B 1 181 ? -32.419 97.864 42.112 1.00 9.76 224 ALA B O 1
ATOM 4529 N N . ARG B 1 182 ? -31.707 99.791 42.981 1.00 11.56 225 ARG B N 1
ATOM 4530 C CA . ARG B 1 182 ? -30.715 99.134 43.835 1.00 14.01 225 ARG B CA 1
ATOM 4531 C C . ARG B 1 182 ? -31.383 98.168 44.837 1.00 13.53 225 ARG B C 1
ATOM 4532 O O . ARG B 1 182 ? -30.873 97.048 45.015 1.00 14.58 225 ARG B O 1
ATOM 4540 N N . ASP B 1 183 ? -32.511 98.553 45.443 1.00 14.74 226 ASP B N 1
ATOM 4541 C CA . ASP B 1 183 ? -33.278 97.640 46.306 1.00 17.32 226 ASP B CA 1
ATOM 4542 C C . ASP B 1 183 ? -33.632 96.360 45.533 1.00 17.88 226 ASP B C 1
ATOM 4543 O O . ASP B 1 183 ? -33.699 95.279 46.096 1.00 18.46 226 ASP B O 1
ATOM 4548 N N . ASN B 1 184 ? -33.888 96.488 44.235 1.00 17.05 227 ASN B N 1
ATOM 4549 C CA . ASN B 1 184 ? -34.294 95.340 43.457 1.00 17.23 227 ASN B CA 1
ATOM 4550 C C . ASN B 1 184 ? -33.130 94.575 42.862 1.00 16.75 227 ASN B C 1
ATOM 4551 O O . ASN B 1 184 ? -33.337 93.672 42.035 1.00 18.68 227 ASN B O 1
ATOM 4556 N N . GLY B 1 185 ? -31.908 94.936 43.238 1.00 15.05 228 GLY B N 1
ATOM 4557 C CA . GLY B 1 185 ? -30.720 94.252 42.805 1.00 15.05 228 GLY B CA 1
ATOM 4558 C C . GLY B 1 185 ? -30.007 94.796 41.593 1.00 13.52 228 GLY B C 1
ATOM 4559 O O . GLY B 1 185 ? -29.003 94.248 41.167 1.00 14.62 228 GLY B O 1
ATOM 4560 N N . TYR B 1 186 ? -30.503 95.902 41.036 1.00 12.20 229 TYR B N 1
ATOM 4561 C CA . TYR B 1 186 ? -29.788 96.523 39.916 1.00 11.01 229 TYR B CA 1
ATOM 4562 C C . TYR B 1 186 ? -28.458 97.106 40.350 1.00 11.97 229 TYR B C 1
ATOM 4563 O O . TYR B 1 186 ? -28.369 97.704 41.461 1.00 13.15 229 TYR B O 1
ATOM 4572 N N . THR B 1 187 ? -27.440 96.920 39.500 1.00 11.63 230 THR B N 1
ATOM 4573 C CA . THR B 1 187 ? -26.151 97.629 39.619 1.00 12.20 230 THR B CA 1
ATOM 4574 C C . THR B 1 187 ? -26.246 98.831 38.720 1.00 12.15 230 THR B C 1
ATOM 4575 O O . THR B 1 187 ? -26.732 98.691 37.585 1.00 11.92 230 THR B O 1
ATOM 4579 N N . ILE B 1 188 ? -25.860 99.996 39.237 1.00 12.26 231 ILE B N 1
ATOM 4580 C CA . ILE B 1 188 ? -25.934 101.229 38.459 1.00 13.34 231 ILE B CA 1
ATOM 4581 C C . ILE B 1 188 ? -24.599 101.513 37.810 1.00 13.48 231 ILE B C 1
ATOM 4582 O O . ILE B 1 188 ? -23.577 101.485 38.492 1.00 13.41 231 ILE B O 1
ATOM 4587 N N . ALA B 1 189 ? -24.597 101.772 36.494 1.00 11.65 232 ALA B N 1
ATOM 4588 C CA . ALA B 1 189 ? -23.359 102.161 35.788 1.00 12.11 232 ALA B CA 1
ATOM 4589 C C . ALA B 1 189 ? -23.555 103.494 35.145 1.00 11.34 232 ALA B C 1
ATOM 4590 O O . ALA B 1 189 ? -24.580 103.693 34.531 1.00 11.08 232 ALA B O 1
ATOM 4592 N N . GLU B 1 190 ? -22.573 104.402 35.247 1.00 10.66 233 GLU B N 1
ATOM 4593 C CA . GLU B 1 190 ? -22.744 105.735 34.671 1.00 11.34 233 GLU B CA 1
ATOM 4594 C C . GLU B 1 190 ? -21.714 106.180 33.694 1.00 10.36 233 GLU B C 1
ATOM 4595 O O . GLU B 1 190 ? -21.837 107.284 33.151 1.00 10.56 233 GLU B O 1
ATOM 4601 N N . THR B 1 191 ? -20.728 105.320 33.436 1.00 10.55 234 THR B N 1
ATOM 4602 C CA . THR B 1 191 ? -19.684 105.590 32.427 1.00 9.67 234 THR B CA 1
ATOM 4603 C C . THR B 1 191 ? -19.371 104.306 31.685 1.00 8.75 234 THR B C 1
ATOM 4604 O O . THR B 1 191 ? -19.737 103.226 32.140 1.00 8.18 234 THR B O 1
ATOM 4608 N N . ALA B 1 192 ? -18.661 104.415 30.561 1.00 8.36 235 ALA B N 1
ATOM 4609 C CA . ALA B 1 192 ? -18.202 103.234 29.829 1.00 8.78 235 ALA B CA 1
ATOM 4610 C C . ALA B 1 192 ? -17.359 102.300 30.730 1.00 8.63 235 ALA B C 1
ATOM 4611 O O . ALA B 1 192 ? -17.536 101.078 30.693 1.00 9.94 235 ALA B O 1
ATOM 4613 N N . ALA B 1 193 ? -16.418 102.874 31.503 1.00 9.43 236 ALA B N 1
ATOM 4614 C CA . ALA B 1 193 ? -15.588 102.061 32.397 1.00 10.58 236 ALA B CA 1
ATOM 4615 C C . ALA B 1 193 ? -16.449 101.295 33.372 1.00 10.91 236 ALA B C 1
ATOM 4616 O O . ALA B 1 193 ? -16.210 100.113 33.629 1.00 12.09 236 ALA B O 1
ATOM 4618 N N . GLU B 1 194 ? -17.468 101.959 33.918 1.00 10.21 237 GLU B N 1
ATOM 4619 C CA . GLU B 1 194 ? -18.336 101.294 34.895 1.00 11.21 237 GLU B CA 1
ATOM 4620 C C . GLU B 1 194 ? -19.128 100.160 34.258 1.00 11.29 237 GLU B C 1
ATOM 4621 O O . GLU B 1 194 ? -19.328 99.128 34.881 1.00 10.74 237 GLU B O 1
ATOM 4627 N N . LEU B 1 195 ? -19.550 100.365 33.004 1.00 10.41 238 LEU B N 1
ATOM 4628 C CA . LEU B 1 195 ? -20.341 99.369 32.306 1.00 10.71 238 LEU B CA 1
ATOM 4629 C C . LEU B 1 195 ? -19.442 98.153 32.039 1.00 11.73 238 LEU B C 1
ATOM 4630 O O . LEU B 1 195 ? -19.885 97.003 32.208 1.00 12.33 238 LEU B O 1
ATOM 4635 N N . ASP B 1 196 ? -18.179 98.397 31.650 1.00 11.20 239 ASP B N 1
ATOM 4636 C CA . ASP B 1 196 ? -17.261 97.273 31.430 1.00 12.35 239 ASP B CA 1
ATOM 4637 C C . ASP B 1 196 ? -17.067 96.494 32.735 1.00 12.74 239 ASP B C 1
ATOM 4638 O O . ASP B 1 196 ? -16.998 95.269 32.708 1.00 13.26 239 ASP B O 1
ATOM 4643 N N . ALA B 1 197 ? -17.013 97.197 33.865 1.00 13.72 240 ALA B N 1
ATOM 4644 C CA . ALA B 1 197 ? -16.779 96.550 35.172 1.00 15.42 240 ALA B CA 1
ATOM 4645 C C . ALA B 1 197 ? -17.982 95.735 35.690 1.00 17.13 240 ALA B C 1
ATOM 4646 O O . ALA B 1 197 ? -17.776 94.815 36.485 1.00 17.58 240 ALA B O 1
ATOM 4648 N N . VAL B 1 198 ? -19.208 96.023 35.230 1.00 17.56 241 VAL B N 1
ATOM 4649 C CA . VAL B 1 198 ? -20.399 95.293 35.694 1.00 19.48 241 VAL B CA 1
ATOM 4650 C C . VAL B 1 198 ? -20.288 93.859 35.260 1.00 20.65 241 VAL B C 1
ATOM 4651 O O . VAL B 1 198 ? -20.177 93.569 34.066 1.00 21.83 241 VAL B O 1
ATOM 4655 N N . ASP B 1 199 ? -20.356 92.947 36.205 1.00 21.97 242 ASP B N 1
ATOM 4656 C CA . ASP B 1 199 ? -20.124 91.571 35.832 1.00 22.71 242 ASP B CA 1
ATOM 4657 C C . ASP B 1 199 ? -21.389 90.689 35.949 1.00 21.39 242 ASP B C 1
ATOM 4658 O O . ASP B 1 199 ? -21.415 89.606 35.376 1.00 22.15 242 ASP B O 1
ATOM 4663 N N . ASP B 1 200 ? -22.457 91.205 36.590 1.00 18.00 243 ASP B N 1
ATOM 4664 C CA . ASP B 1 200 ? -23.707 90.454 36.809 1.00 15.32 243 ASP B CA 1
ATOM 4665 C C . ASP B 1 200 ? -24.972 91.252 36.503 1.00 15.13 243 ASP B C 1
ATOM 4666 O O . ASP B 1 200 ? -25.041 92.426 36.826 1.00 14.33 243 ASP B O 1
ATOM 4671 N N . PRO B 1 201 ? -26.005 90.610 35.925 1.00 15.23 244 PRO B N 1
ATOM 4672 C CA . PRO B 1 201 ? -27.286 91.338 35.823 1.00 14.17 244 PRO B CA 1
ATOM 4673 C C . PRO B 1 201 ? -28.040 91.330 37.160 1.00 14.86 244 PRO B C 1
ATOM 4674 O O . PRO B 1 201 ? -27.714 90.522 38.029 1.00 16.08 244 PRO B O 1
ATOM 4678 N N . PRO B 1 202 ? -29.043 92.203 37.353 1.00 13.54 245 PRO B N 1
ATOM 4679 C CA . PRO B 1 202 ? -29.506 93.204 36.392 1.00 12.75 245 PRO B CA 1
ATOM 4680 C C . PRO B 1 202 ? -28.706 94.502 36.486 1.00 11.50 245 PRO B C 1
ATOM 4681 O O . PRO B 1 202 ? -28.088 94.810 37.545 1.00 9.94 245 PRO B O 1
ATOM 4685 N N . VAL B 1 203 ? -28.724 95.254 35.381 1.00 10.27 246 VAL B N 1
ATOM 4686 C CA . VAL B 1 203 ? -27.944 96.485 35.276 1.00 10.08 246 VAL B CA 1
ATOM 4687 C C . VAL B 1 203 ? -28.835 97.617 34.777 1.00 10.03 246 VAL B C 1
ATOM 4688 O O . VAL B 1 203 ? -29.591 97.446 33.817 1.00 8.86 246 VAL B O 1
ATOM 4692 N N . LEU B 1 204 ? -28.670 98.776 35.407 1.00 8.54 247 LEU B N 1
ATOM 4693 C CA . LEU B 1 204 ? -29.293 100.014 34.970 1.00 9.23 247 LEU B CA 1
ATOM 4694 C C . LEU B 1 204 ? -28.131 100.943 34.619 1.00 9.08 247 LEU B C 1
ATOM 4695 O O . LEU B 1 204 ? -27.404 101.417 35.507 1.00 11.40 247 LEU B O 1
ATOM 4700 N N . GLY B 1 205 ? -27.943 101.225 33.338 1.00 8.59 248 GLY B N 1
ATOM 4701 C CA . GLY B 1 205 ? -26.834 102.084 32.899 1.00 8.54 248 GLY B CA 1
ATOM 4702 C C . GLY B 1 205 ? -27.434 103.379 32.426 1.00 9.23 248 GLY B C 1
ATOM 4703 O O . GLY B 1 205 ? -28.250 103.387 31.505 1.00 10.27 248 GLY B O 1
ATOM 4704 N N . LEU B 1 206 ? -27.077 104.464 33.096 1.00 9.45 249 LEU B N 1
ATOM 4705 C CA . LEU B 1 206 ? -27.576 105.793 32.756 1.00 9.35 249 LEU B CA 1
ATOM 4706 C C . LEU B 1 206 ? -26.391 106.671 32.494 1.00 9.12 249 LEU B C 1
ATOM 4707 O O . LEU B 1 206 ? -25.660 107.061 33.451 1.00 9.92 249 LEU B O 1
ATOM 4712 N N . PHE B 1 207 ? -26.158 106.958 31.209 1.00 8.06 250 PHE B N 1
ATOM 4713 C CA . PHE B 1 207 ? -24.873 107.570 30.837 1.00 8.35 250 PHE B CA 1
ATOM 4714 C C . PHE B 1 207 ? -24.861 109.090 30.660 1.00 8.99 250 PHE B C 1
ATOM 4715 O O . PHE B 1 207 ? -23.831 109.658 30.358 1.00 9.30 250 PHE B O 1
ATOM 4723 N N . SER B 1 208 ? -25.994 109.718 30.921 1.00 8.88 251 SER B N 1
ATOM 4724 C CA . SER B 1 208 ? -26.099 111.172 30.913 1.00 10.07 251 SER B CA 1
ATOM 4725 C C . SER B 1 208 ? -27.025 111.529 32.060 1.00 10.45 251 SER B C 1
ATOM 4726 O O . SER B 1 208 ? -27.869 110.716 32.466 1.00 10.46 251 SER B O 1
ATOM 4729 N N . GLN B 1 209 ? -26.788 112.689 32.671 1.00 11.51 252 GLN B N 1
ATOM 4730 C CA . GLN B 1 209 ? -27.704 113.202 33.702 1.00 12.10 252 GLN B CA 1
ATOM 4731 C C . GLN B 1 209 ? -29.016 113.638 33.089 1.00 12.02 252 GLN B C 1
ATOM 4732 O O . GLN B 1 209 ? -30.092 113.274 33.566 1.00 11.80 252 GLN B O 1
ATOM 4738 N N . GLU B 1 210 ? -28.916 114.419 32.009 1.00 11.18 253 GLU B N 1
ATOM 4739 C CA . GLU B 1 210 ? -30.112 114.848 31.298 1.00 11.51 253 GLU B CA 1
ATOM 4740 C C . GLU B 1 210 ? -29.951 114.564 29.821 1.00 11.44 253 GLU B C 1
ATOM 4741 O O . GLU B 1 210 ? -28.841 114.600 29.295 1.00 11.91 253 GLU B O 1
ATOM 4747 N N . SER B 1 211 ? -31.080 114.305 29.174 1.00 10.83 254 SER B N 1
ATOM 4748 C CA . SER B 1 211 ? -31.181 114.160 27.736 1.00 10.27 254 SER B CA 1
ATOM 4749 C C . SER B 1 211 ? -30.428 112.927 27.226 1.00 9.59 254 SER B C 1
ATOM 4750 O O . SER B 1 211 ? -30.097 112.001 27.992 1.00 9.23 254 SER B O 1
ATOM 4753 N N . HIS B 1 212 ? -30.206 112.895 25.922 1.00 9.24 255 HIS B N 1
ATOM 4754 C CA . HIS B 1 212 ? -29.691 111.693 25.234 1.00 9.42 255 HIS B CA 1
ATOM 4755 C C . HIS B 1 212 ? -28.209 111.515 25.372 1.00 8.86 255 HIS B C 1
ATOM 4756 O O . HIS B 1 212 ? -27.516 112.430 25.827 1.00 9.61 255 HIS B O 1
ATOM 4763 N N . LEU B 1 213 ? -27.698 110.350 24.971 1.00 8.41 256 LEU B N 1
ATOM 4764 C CA . LEU B 1 213 ? -26.230 110.245 24.858 1.00 8.40 256 LEU B CA 1
ATOM 4765 C C . LEU B 1 213 ? -25.792 111.186 23.744 1.00 8.33 256 LEU B C 1
ATOM 4766 O O . LEU B 1 213 ? -26.604 111.558 22.891 1.00 7.91 256 LEU B O 1
ATOM 4771 N N . ASP B 1 214 ? -24.523 111.570 23.743 1.00 7.77 257 ASP B N 1
ATOM 4772 C CA . ASP B 1 214 ? -23.993 112.434 22.689 1.00 8.12 257 ASP B CA 1
ATOM 4773 C C . ASP B 1 214 ? -24.107 111.731 21.337 1.00 6.83 257 ASP B C 1
ATOM 4774 O O . ASP B 1 214 ? -24.172 110.483 21.259 1.00 7.28 257 ASP B O 1
ATOM 4779 N N . TYR B 1 215 ? -24.091 112.525 20.273 1.00 4.70 258 TYR B N 1
ATOM 4780 C CA . TYR B 1 215 ? -24.007 111.932 18.930 1.00 5.80 258 TYR B CA 1
ATOM 4781 C C . TYR B 1 215 ? -22.719 111.137 18.719 1.00 5.63 258 TYR B C 1
ATOM 4782 O O . TYR B 1 215 ? -21.676 111.423 19.350 1.00 8.71 258 TYR B O 1
ATOM 4791 N N . TYR B 1 216 ? -22.777 110.135 17.830 1.00 6.82 259 TYR B N 1
ATOM 4792 C CA . TYR B 1 216 ? -21.636 109.283 17.540 1.00 7.41 259 TYR B CA 1
ATOM 4793 C C . TYR B 1 216 ? -20.324 110.059 17.260 1.00 8.76 259 TYR B C 1
ATOM 4794 O O . TYR B 1 216 ? -19.262 109.752 17.842 1.00 8.99 259 TYR B O 1
ATOM 4803 N N . LEU B 1 217 ? -20.356 111.076 16.399 1.00 7.89 260 LEU B N 1
ATOM 4804 C CA . LEU B 1 217 ? -19.098 111.812 16.140 1.00 9.34 260 LEU B CA 1
ATOM 4805 C C . LEU B 1 217 ? -18.513 112.443 17.399 1.00 10.24 260 LEU B C 1
ATOM 4806 O O . LEU B 1 217 ? -17.270 112.524 17.556 1.00 11.13 260 LEU B O 1
ATOM 4811 N N . ASP B 1 218 ? -19.400 112.887 18.284 1.00 9.57 261 ASP B N 1
ATOM 4812 C CA . ASP B 1 218 ? -18.970 113.571 19.495 1.00 10.13 261 ASP B CA 1
ATOM 4813 C C . ASP B 1 218 ? -18.461 112.565 20.555 1.00 12.44 261 ASP B C 1
ATOM 4814 O O . ASP B 1 218 ? -17.418 112.792 21.165 1.00 13.43 261 ASP B O 1
ATOM 4819 N N . ARG B 1 219 ? -19.157 111.446 20.734 1.00 12.68 262 ARG B N 1
ATOM 4820 C CA . ARG B 1 219 ? -18.626 110.335 21.548 1.00 13.38 262 ARG B CA 1
ATOM 4821 C C . ARG B 1 219 ? -17.287 109.842 21.064 1.00 14.87 262 ARG B C 1
ATOM 4822 O O . ARG B 1 219 ? -16.393 109.593 21.878 1.00 16.04 262 ARG B O 1
ATOM 4830 N N . LYS B 1 220 ? -17.132 109.681 19.755 1.00 16.16 263 LYS B N 1
ATOM 4831 C CA . LYS B 1 220 ? -15.883 109.164 19.226 1.00 18.24 263 LYS B CA 1
ATOM 4832 C C . LYS B 1 220 ? -14.718 110.118 19.387 1.00 18.73 263 LYS B C 1
ATOM 4833 O O . LYS B 1 220 ? -13.597 109.673 19.635 1.00 18.38 263 LYS B O 1
ATOM 4839 N N . ASN B 1 221 ? -14.988 111.414 19.231 1.00 17.88 264 ASN B N 1
ATOM 4840 C CA . ASN B 1 221 ? -13.931 112.401 19.068 1.00 18.66 264 ASN B CA 1
ATOM 4841 C C . ASN B 1 221 ? -13.715 113.394 20.201 1.00 19.02 264 ASN B C 1
ATOM 4842 O O . ASN B 1 221 ? -12.708 114.108 20.192 1.00 19.37 264 ASN B O 1
ATOM 4847 N N . ASP B 1 222 ? -14.625 113.465 21.166 1.00 19.27 265 ASP B N 1
ATOM 4848 C CA . ASP B 1 222 ? -14.461 114.407 22.288 1.00 20.69 265 ASP B CA 1
ATOM 4849 C C . ASP B 1 222 ? -13.702 113.675 23.401 1.00 21.53 265 ASP B C 1
ATOM 4850 O O . ASP B 1 222 ? -14.191 112.675 23.914 1.00 20.23 265 ASP B O 1
ATOM 4855 N N . PRO B 1 223 ? -12.483 114.155 23.768 1.00 23.20 266 PRO B N 1
ATOM 4856 C CA . PRO B 1 223 ? -11.688 113.374 24.726 1.00 24.09 266 PRO B CA 1
ATOM 4857 C C . PRO B 1 223 ? -12.285 113.375 26.139 1.00 23.97 266 PRO B C 1
ATOM 4858 O O . PRO B 1 223 ? -12.009 112.444 26.908 1.00 24.27 266 PRO B O 1
ATOM 4862 N N . GLU B 1 224 ? -13.108 114.383 26.448 1.00 23.69 267 GLU B N 1
ATOM 4863 C CA . GLU B 1 224 ? -13.840 114.442 27.731 1.00 24.21 267 GLU B CA 1
ATOM 4864 C C . GLU B 1 224 ? -15.027 113.469 27.813 1.00 23.41 267 GLU B C 1
ATOM 4865 O O . GLU B 1 224 ? -15.668 113.342 28.853 1.00 23.47 267 GLU B O 1
ATOM 4871 N N . ASN B 1 225 ? -15.313 112.753 26.734 1.00 21.45 268 ASN B N 1
ATOM 4872 C CA . ASN B 1 225 ? -16.505 111.923 26.781 1.00 20.64 268 ASN B CA 1
ATOM 4873 C C . ASN B 1 225 ? -16.295 110.602 27.544 1.00 18.05 268 ASN B C 1
ATOM 4874 O O . ASN B 1 225 ? -15.262 109.948 27.411 1.00 19.03 268 ASN B O 1
ATOM 4879 N N . THR B 1 226 ? -17.260 110.257 28.378 1.00 16.85 269 THR B N 1
ATOM 4880 C CA . THR B 1 226 ? -17.197 109.039 29.183 1.00 15.08 269 THR B CA 1
ATOM 4881 C C . THR B 1 226 ? -18.298 108.031 28.815 1.00 14.05 269 THR B C 1
ATOM 4882 O O . THR B 1 226 ? -18.446 106.995 29.484 1.00 13.05 269 THR B O 1
ATOM 4886 N N . GLN B 1 227 ? -19.068 108.330 27.771 1.00 11.49 270 GLN B N 1
ATOM 4887 C CA . GLN B 1 227 ? -20.195 107.457 27.424 1.00 10.37 270 GLN B CA 1
ATOM 4888 C C . GLN B 1 227 ? -19.720 106.289 26.547 1.00 9.72 270 GLN B C 1
ATOM 4889 O O . GLN B 1 227 ? -18.817 106.447 25.714 1.00 8.87 270 GLN B O 1
ATOM 4895 N N . PRO B 1 228 ? -20.321 105.112 26.740 1.00 9.58 271 PRO B N 1
ATOM 4896 C CA . PRO B 1 228 ? -20.016 103.983 25.863 1.00 9.92 271 PRO B CA 1
ATOM 4897 C C . PRO B 1 228 ? -20.609 104.228 24.493 1.00 10.02 271 PRO B C 1
ATOM 4898 O O . PRO B 1 228 ? -21.614 104.938 24.374 1.00 11.93 271 PRO B O 1
ATOM 4902 N N . ASN B 1 229 ? -19.980 103.660 23.466 1.00 10.84 272 ASN B N 1
ATOM 4903 C CA . ASN B 1 229 ? -20.600 103.673 22.145 1.00 9.97 272 ASN B CA 1
ATOM 4904 C C . ASN B 1 229 ? -21.614 102.561 22.023 1.00 9.96 272 ASN B C 1
ATOM 4905 O O . ASN B 1 229 ? -21.675 101.697 22.896 1.00 10.26 272 ASN B O 1
ATOM 4910 N N . LEU B 1 230 ? -22.427 102.581 20.952 1.00 9.48 273 LEU B N 1
ATOM 4911 C CA . LEU B 1 230 ? -23.486 101.584 20.806 1.00 8.48 273 LEU B CA 1
ATOM 4912 C C . LEU B 1 230 ? -22.928 100.169 20.722 1.00 9.06 273 LEU B C 1
ATOM 4913 O O . LEU B 1 230 ? -23.482 99.259 21.345 1.00 8.61 273 LEU B O 1
ATOM 4918 N N . ASP B 1 231 ? -21.796 100.006 20.035 1.00 8.94 274 ASP B N 1
ATOM 4919 C CA . ASP B 1 231 ? -21.191 98.682 19.896 1.00 11.60 274 ASP B CA 1
ATOM 4920 C C . ASP B 1 231 ? -20.798 98.107 21.279 1.00 11.03 274 ASP B C 1
ATOM 4921 O O . ASP B 1 231 ? -21.067 96.939 21.579 1.00 10.86 274 ASP B O 1
ATOM 4926 N N . ALA B 1 232 ? -20.265 98.968 22.147 1.00 9.86 275 ALA B N 1
ATOM 4927 C CA . ALA B 1 232 ? -19.925 98.525 23.493 1.00 10.04 275 ALA B CA 1
ATOM 4928 C C . ALA B 1 232 ? -21.153 98.229 24.363 1.00 9.88 275 ALA B C 1
ATOM 4929 O O . ALA B 1 232 ? -21.127 97.302 25.150 1.00 11.33 275 ALA B O 1
ATOM 4931 N N . MET B 1 233 ? -22.203 99.043 24.278 1.00 9.87 276 MET B N 1
ATOM 4932 C CA . MET B 1 233 ? -23.412 98.752 25.040 1.00 9.02 276 MET B CA 1
ATOM 4933 C C . MET B 1 233 ? -24.044 97.446 24.601 1.00 8.69 276 MET B C 1
ATOM 4934 O O . MET B 1 233 ? -24.506 96.652 25.434 1.00 8.49 276 MET B O 1
ATOM 4939 N N . VAL B 1 234 ? -24.054 97.227 23.291 1.00 9.34 277 VAL B N 1
ATOM 4940 C CA . VAL B 1 234 ? -24.598 95.963 22.745 1.00 9.48 277 VAL B CA 1
ATOM 4941 C C . VAL B 1 234 ? -23.730 94.784 23.183 1.00 10.66 277 VAL B C 1
ATOM 4942 O O . VAL B 1 234 ? -24.254 93.782 23.672 1.00 11.03 277 VAL B O 1
ATOM 4946 N N . ASP B 1 235 ? -22.418 94.905 23.057 1.00 11.36 278 ASP B N 1
ATOM 4947 C CA . ASP B 1 235 ? -21.537 93.850 23.554 1.00 13.47 278 ASP B CA 1
ATOM 4948 C C . ASP B 1 235 ? -21.780 93.545 25.059 1.00 13.13 278 ASP B C 1
ATOM 4949 O O . ASP B 1 235 ? -21.886 92.367 25.480 1.00 14.19 278 ASP B O 1
ATOM 4954 N N . ALA B 1 236 ? -21.868 94.596 25.869 1.00 11.96 279 ALA B N 1
ATOM 4955 C CA . ALA B 1 236 ? -22.095 94.433 27.294 1.00 12.84 279 ALA B CA 1
ATOM 4956 C C . ALA B 1 236 ? -23.454 93.782 27.575 1.00 13.15 279 ALA B C 1
ATOM 4957 O O . ALA B 1 236 ? -23.568 92.858 28.390 1.00 13.75 279 ALA B O 1
ATOM 4959 N N . GLY B 1 237 ? -24.478 94.275 26.911 1.00 12.78 280 GLY B N 1
ATOM 4960 C CA . GLY B 1 237 ? -25.825 93.819 27.124 1.00 12.62 280 GLY B CA 1
ATOM 4961 C C . GLY B 1 237 ? -26.003 92.368 26.701 1.00 13.38 280 GLY B C 1
ATOM 4962 O O . GLY B 1 237 ? -26.610 91.583 27.416 1.00 11.97 280 GLY B O 1
ATOM 4963 N N . VAL B 1 238 ? -25.449 92.002 25.555 1.00 13.61 281 VAL B N 1
ATOM 4964 C CA . VAL B 1 238 ? -25.661 90.649 25.073 1.00 15.52 281 VAL B CA 1
ATOM 4965 C C . VAL B 1 238 ? -24.856 89.701 26.005 1.00 16.36 281 VAL B C 1
ATOM 4966 O O . VAL B 1 238 ? -25.324 88.611 26.377 1.00 16.55 281 VAL B O 1
ATOM 4970 N N . ASP B 1 239 ? -23.675 90.127 26.418 1.00 16.24 282 ASP B N 1
ATOM 4971 C CA . ASP B 1 239 ? -22.924 89.287 27.365 1.00 17.38 282 ASP B CA 1
ATOM 4972 C C . ASP B 1 239 ? -23.673 89.055 28.689 1.00 17.29 282 ASP B C 1
ATOM 4973 O O . ASP B 1 239 ? -23.767 87.912 29.149 1.00 17.87 282 ASP B O 1
ATOM 4978 N N . LEU B 1 240 ? -24.241 90.114 29.278 1.00 16.04 283 LEU B N 1
ATOM 4979 C CA . LEU B 1 240 ? -25.057 89.972 30.491 1.00 16.68 283 LEU B CA 1
ATOM 4980 C C . LEU B 1 240 ? -26.331 89.133 30.305 1.00 17.58 283 LEU B C 1
ATOM 4981 O O . LEU B 1 240 ? -26.751 88.425 31.226 1.00 18.54 283 LEU B O 1
ATOM 4986 N N . LEU B 1 241 ? -26.983 89.275 29.162 1.00 16.56 284 LEU B N 1
ATOM 4987 C CA . LEU B 1 241 ? -28.227 88.551 28.921 1.00 16.61 284 LEU B CA 1
ATOM 4988 C C . LEU B 1 241 ? -27.961 87.083 28.581 1.00 18.23 284 LEU B C 1
ATOM 4989 O O . LEU B 1 241 ? -28.767 86.225 28.892 1.00 17.14 284 LEU B O 1
ATOM 4994 N N . SER B 1 242 ? -26.844 86.815 27.910 1.00 21.17 285 SER B N 1
ATOM 4995 C CA . SER B 1 242 ? -26.574 85.444 27.443 1.00 22.62 285 SER B CA 1
ATOM 4996 C C . SER B 1 242 ? -25.898 84.572 28.513 1.00 22.97 285 SER B C 1
ATOM 4997 O O . SER B 1 242 ? -25.120 85.080 29.358 1.00 24.51 285 SER B O 1
ATOM 5000 N N . GLY B 1 245 ? -28.957 83.477 30.269 1.00 26.19 288 GLY B N 1
ATOM 5001 C CA . GLY B 1 245 ? -29.801 82.645 29.384 1.00 26.35 288 GLY B CA 1
ATOM 5002 C C . GLY B 1 245 ? -29.707 81.140 29.564 1.00 25.98 288 GLY B C 1
ATOM 5003 O O . GLY B 1 245 ? -28.844 80.613 30.304 1.00 25.78 288 GLY B O 1
ATOM 5004 N N . ASP B 1 246 ? -30.610 80.452 28.868 1.00 25.65 289 ASP B N 1
ATOM 5005 C CA . ASP B 1 246 ? -30.684 78.995 28.813 1.00 25.46 289 ASP B CA 1
ATOM 5006 C C . ASP B 1 246 ? -30.659 78.506 27.355 1.00 25.64 289 ASP B C 1
ATOM 5007 O O . ASP B 1 246 ? -30.709 79.329 26.439 1.00 25.95 289 ASP B O 1
ATOM 5012 N N . PRO B 1 247 ? -30.563 77.173 27.124 1.00 25.20 290 PRO B N 1
ATOM 5013 C CA . PRO B 1 247 ? -30.473 76.733 25.718 1.00 24.08 290 PRO B CA 1
ATOM 5014 C C . PRO B 1 247 ? -31.685 77.156 24.917 1.00 22.50 290 PRO B C 1
ATOM 5015 O O . PRO B 1 247 ? -31.492 77.675 23.838 1.00 21.72 290 PRO B O 1
ATOM 5019 N N . ASP B 1 248 ? -32.903 76.954 25.442 1.00 21.36 291 ASP B N 1
ATOM 5020 C CA . ASP B 1 248 ? -34.133 77.282 24.678 1.00 20.24 291 ASP B CA 1
ATOM 5021 C C . ASP B 1 248 ? -34.713 78.657 25.049 1.00 18.62 291 ASP B C 1
ATOM 5022 O O . ASP B 1 248 ? -35.328 79.334 24.210 1.00 16.22 291 ASP B O 1
ATOM 5027 N N . LYS B 1 249 ? -34.524 79.045 26.316 1.00 16.96 292 LYS B N 1
ATOM 5028 C CA . LYS B 1 249 ? -34.919 80.369 26.812 1.00 16.76 292 LYS B CA 1
ATOM 5029 C C . LYS B 1 249 ? -33.684 81.218 26.990 1.00 14.80 292 LYS B C 1
ATOM 5030 O O . LYS B 1 249 ? -33.041 81.208 28.035 1.00 14.86 292 LYS B O 1
ATOM 5036 N N . GLY B 1 250 ? -33.350 81.955 25.946 1.00 12.44 293 GLY B N 1
ATOM 5037 C CA . GLY B 1 250 ? -32.226 82.848 26.015 1.00 10.86 293 GLY B CA 1
ATOM 5038 C C . GLY B 1 250 ? -32.723 84.200 26.430 1.00 10.20 293 GLY B C 1
ATOM 5039 O O . GLY B 1 250 ? -33.185 84.394 27.568 1.00 9.33 293 GLY B O 1
ATOM 5040 N N . PHE B 1 251 ? -32.658 85.147 25.492 1.00 9.31 294 PHE B N 1
ATOM 5041 C CA . PHE B 1 251 ? -33.075 86.503 25.802 1.00 8.17 294 PHE B CA 1
ATOM 5042 C C . PHE B 1 251 ? -33.864 87.182 24.681 1.00 7.83 294 PHE B C 1
ATOM 5043 O O . PHE B 1 251 ? -33.757 86.797 23.511 1.00 8.78 294 PHE B O 1
ATOM 5051 N N . PHE B 1 252 ? -34.695 88.141 25.076 1.00 7.42 295 PHE B N 1
ATOM 5052 C CA . PHE B 1 252 ? -35.217 89.125 24.139 1.00 7.00 295 PHE B CA 1
ATOM 5053 C C . PHE B 1 252 ? -34.532 90.465 24.392 1.00 7.10 295 PHE B C 1
ATOM 5054 O O . PHE B 1 252 ? -34.503 90.944 25.507 1.00 7.84 295 PHE B O 1
ATOM 5062 N N . LEU B 1 253 ? -34.051 91.113 23.336 1.00 6.83 296 LEU B N 1
ATOM 5063 C CA . LEU B 1 253 ? -33.366 92.379 23.523 1.00 7.67 296 LEU B CA 1
ATOM 5064 C C . LEU B 1 253 ? -33.875 93.394 22.493 1.00 7.26 296 LEU B C 1
ATOM 5065 O O . LEU B 1 253 ? -33.954 93.064 21.298 1.00 7.11 296 LEU B O 1
ATOM 5070 N N A LEU B 1 254 ? -34.253 94.583 22.966 0.50 5.50 297 LEU B N 1
ATOM 5071 N N B LEU B 1 254 ? -34.208 94.605 22.960 0.50 5.53 297 LEU B N 1
ATOM 5072 C CA A LEU B 1 254 ? -34.423 95.712 22.057 0.50 5.83 297 LEU B CA 1
ATOM 5073 C CA B LEU B 1 254 ? -34.530 95.751 22.083 0.50 5.81 297 LEU B CA 1
ATOM 5074 C C A LEU B 1 254 ? -33.118 96.490 22.054 0.50 5.52 297 LEU B C 1
ATOM 5075 C C B LEU B 1 254 ? -33.314 96.685 22.049 0.50 5.70 297 LEU B C 1
ATOM 5076 O O A LEU B 1 254 ? -32.501 96.736 23.081 0.50 5.18 297 LEU B O 1
ATOM 5077 O O B LEU B 1 254 ? -32.948 97.226 23.101 0.50 5.58 297 LEU B O 1
ATOM 5086 N N . VAL B 1 255 ? -32.690 96.859 20.869 1.00 5.07 298 VAL B N 1
ATOM 5087 C CA . VAL B 1 255 ? -31.517 97.735 20.708 1.00 6.26 298 VAL B CA 1
ATOM 5088 C C . VAL B 1 255 ? -31.992 98.879 19.822 1.00 6.02 298 VAL B C 1
ATOM 5089 O O . VAL B 1 255 ? -32.658 98.653 18.790 1.00 5.26 298 VAL B O 1
ATOM 5093 N N . GLU B 1 256 ? -31.669 100.099 20.213 1.00 5.51 299 GLU B N 1
ATOM 5094 C CA . GLU B 1 256 ? -32.072 101.253 19.395 1.00 6.49 299 GLU B CA 1
ATOM 5095 C C . GLU B 1 256 ? -30.881 102.168 19.146 1.00 8.13 299 GLU B C 1
ATOM 5096 O O . GLU B 1 256 ? -30.210 102.585 20.089 1.00 7.37 299 GLU B O 1
ATOM 5102 N N . SER B 1 257 ? -30.642 102.510 17.877 1.00 5.73 300 SER B N 1
ATOM 5103 C CA . SER B 1 257 ? -29.778 103.644 17.560 1.00 8.22 300 SER B CA 1
ATOM 5104 C C . SER B 1 257 ? -30.745 104.814 17.364 1.00 8.23 300 SER B C 1
ATOM 5105 O O . SER B 1 257 ? -31.439 104.876 16.371 1.00 8.31 300 SER B O 1
ATOM 5108 N N . GLY B 1 258 ? -30.864 105.690 18.358 1.00 7.67 301 GLY B N 1
ATOM 5109 C CA . GLY B 1 258 ? -32.008 106.587 18.370 1.00 8.05 301 GLY B CA 1
ATOM 5110 C C . GLY B 1 258 ? -31.776 107.981 17.867 1.00 8.32 301 GLY B C 1
ATOM 5111 O O . GLY B 1 258 ? -32.739 108.746 17.688 1.00 9.90 301 GLY B O 1
ATOM 5112 N N . ARG B 1 259 ? -30.524 108.319 17.584 1.00 6.92 302 ARG B N 1
ATOM 5113 C CA . ARG B 1 259 ? -30.238 109.698 17.253 1.00 6.81 302 ARG B CA 1
ATOM 5114 C C . ARG B 1 259 ? -30.133 110.028 15.783 1.00 5.93 302 ARG B C 1
ATOM 5115 O O . ARG B 1 259 ? -29.940 111.163 15.428 1.00 5.92 302 ARG B O 1
ATOM 5123 N N . VAL B 1 260 ? -30.261 109.029 14.915 1.00 6.12 303 VAL B N 1
ATOM 5124 C CA . VAL B 1 260 ? -30.395 109.343 13.489 1.00 5.98 303 VAL B CA 1
ATOM 5125 C C . VAL B 1 260 ? -31.612 110.278 13.317 1.00 5.73 303 VAL B C 1
ATOM 5126 O O . VAL B 1 260 ? -31.514 111.303 12.633 1.00 5.20 303 VAL B O 1
ATOM 5130 N N . ASP B 1 261 ? -32.715 109.959 14.004 1.00 5.42 304 ASP B N 1
ATOM 5131 C CA . ASP B 1 261 ? -33.929 110.777 14.050 1.00 6.15 304 ASP B CA 1
ATOM 5132 C C . ASP B 1 261 ? -33.617 112.211 14.524 1.00 5.74 304 ASP B C 1
ATOM 5133 O O . ASP B 1 261 ? -34.102 113.187 13.944 1.00 5.95 304 ASP B O 1
ATOM 5138 N N . HIS B 1 262 ? -32.814 112.333 15.588 1.00 4.99 305 HIS B N 1
ATOM 5139 C CA . HIS B 1 262 ? -32.549 113.672 16.155 1.00 6.96 305 HIS B CA 1
ATOM 5140 C C . HIS B 1 262 ? -31.786 114.562 15.200 1.00 6.37 305 HIS B C 1
ATOM 5141 O O . HIS B 1 262 ? -32.098 115.754 15.062 1.00 7.12 305 HIS B O 1
ATOM 5148 N N . ALA B 1 263 ? -30.806 113.958 14.537 1.00 6.19 306 ALA B N 1
ATOM 5149 C CA . ALA B 1 263 ? -30.071 114.645 13.490 1.00 6.84 306 ALA B CA 1
ATOM 5150 C C . ALA B 1 263 ? -30.986 115.053 12.330 1.00 7.54 306 ALA B C 1
ATOM 5151 O O . ALA B 1 263 ? -30.787 116.112 11.758 1.00 9.28 306 ALA B O 1
ATOM 5153 N N . GLY B 1 264 ? -31.970 114.215 11.970 1.00 6.49 307 GLY B N 1
ATOM 5154 C CA . GLY B 1 264 ? -32.957 114.574 10.940 1.00 6.86 307 GLY B CA 1
ATOM 5155 C C . GLY B 1 264 ? -33.772 115.785 11.334 1.00 7.19 307 GLY B C 1
ATOM 5156 O O . GLY B 1 264 ? -33.944 116.699 10.537 1.00 7.98 307 GLY B O 1
ATOM 5157 N N . HIS B 1 265 ? -34.258 115.813 12.570 1.00 6.00 308 HIS B N 1
ATOM 5158 C CA . HIS B 1 265 ? -35.073 116.958 13.043 1.00 6.96 308 HIS B CA 1
ATOM 5159 C C . HIS B 1 265 ? -34.295 118.269 13.015 1.00 8.65 308 HIS B C 1
ATOM 5160 O O . HIS B 1 265 ? -34.844 119.315 12.677 1.00 8.83 308 HIS B O 1
ATOM 5167 N N . ALA B 1 266 ? -33.011 118.188 13.331 1.00 7.39 309 ALA B N 1
ATOM 5168 C CA . ALA B 1 266 ? -32.112 119.362 13.350 1.00 8.51 309 ALA B CA 1
ATOM 5169 C C . ALA B 1 266 ? -31.534 119.688 11.950 1.00 8.30 309 ALA B C 1
ATOM 5170 O O . ALA B 1 266 ? -30.873 120.738 11.772 1.00 9.47 309 ALA B O 1
ATOM 5172 N N . ASN B 1 267 ? -31.786 118.798 10.976 1.00 8.31 310 ASN B N 1
ATOM 5173 C CA . ASN B 1 267 ? -31.193 118.854 9.635 1.00 7.23 310 ASN B CA 1
ATOM 5174 C C . ASN B 1 267 ? -29.643 118.961 9.776 1.00 7.46 310 ASN B C 1
ATOM 5175 O O . ASN B 1 267 ? -28.969 119.823 9.159 1.00 7.78 310 ASN B O 1
ATOM 5180 N N . TYR B 1 268 ? -29.075 118.054 10.567 1.00 6.24 311 TYR B N 1
ATOM 5181 C CA . TYR B 1 268 ? -27.612 118.002 10.739 1.00 6.94 311 TYR B CA 1
ATOM 5182 C C . TYR B 1 268 ? -27.015 116.985 9.773 1.00 7.35 311 TYR B C 1
ATOM 5183 O O . TYR B 1 268 ? -27.463 115.835 9.768 1.00 8.48 311 TYR B O 1
ATOM 5192 N N . PRO B 1 269 ? -25.985 117.364 8.969 1.00 6.17 312 PRO B N 1
ATOM 5193 C CA . PRO B 1 269 ? -25.340 116.397 8.034 1.00 7.54 312 PRO B CA 1
ATOM 5194 C C . PRO B 1 269 ? -24.768 115.173 8.763 1.00 6.96 312 PRO B C 1
ATOM 5195 O O . PRO B 1 269 ? -24.566 114.102 8.126 1.00 7.10 312 PRO B O 1
ATOM 5199 N N . ALA B 1 270 ? -24.571 115.309 10.083 1.00 8.05 313 ALA B N 1
ATOM 5200 C CA . ALA B 1 270 ? -24.042 114.227 10.898 1.00 8.31 313 ALA B CA 1
ATOM 5201 C C . ALA B 1 270 ? -25.027 113.083 10.995 1.00 8.58 313 ALA B C 1
ATOM 5202 O O . ALA B 1 270 ? -24.671 112.032 11.512 1.00 8.53 313 ALA B O 1
ATOM 5204 N N . GLN B 1 271 ? -26.240 113.259 10.465 1.00 6.79 314 GLN B N 1
ATOM 5205 C CA . GLN B 1 271 ? -27.176 112.124 10.379 1.00 6.24 314 GLN B CA 1
ATOM 5206 C C . GLN B 1 271 ? -26.503 110.971 9.621 1.00 5.92 314 GLN B C 1
ATOM 5207 O O . GLN B 1 271 ? -26.698 109.804 9.941 1.00 5.65 314 GLN B O 1
ATOM 5213 N N . VAL B 1 272 ? -25.738 111.295 8.585 1.00 4.91 315 VAL B N 1
ATOM 5214 C CA . VAL B 1 272 ? -25.058 110.231 7.840 1.00 5.45 315 VAL B CA 1
ATOM 5215 C C . VAL B 1 272 ? -24.042 109.457 8.715 1.00 6.46 315 VAL B C 1
ATOM 5216 O O . VAL B 1 272 ? -24.041 108.221 8.680 1.00 6.93 315 VAL B O 1
ATOM 5220 N N . ALA B 1 273 ? -23.191 110.154 9.485 1.00 7.31 316 ALA B N 1
ATOM 5221 C CA . ALA B 1 273 ? -22.276 109.445 10.406 1.00 7.34 316 ALA B CA 1
ATOM 5222 C C . ALA B 1 273 ? -23.011 108.682 11.483 1.00 6.59 316 ALA B C 1
ATOM 5223 O O . ALA B 1 273 ? -22.547 107.626 11.910 1.00 7.18 316 ALA B O 1
ATOM 5225 N N . GLU B 1 274 ? -24.127 109.223 11.969 1.00 5.29 317 GLU B N 1
ATOM 5226 C CA . GLU B 1 274 ? -24.903 108.466 12.974 1.00 5.59 317 GLU B CA 1
ATOM 5227 C C . GLU B 1 274 ? -25.411 107.149 12.338 1.00 4.83 317 GLU B C 1
ATOM 5228 O O . GLU B 1 274 ? -25.433 106.082 13.010 1.00 4.68 317 GLU B O 1
ATOM 5234 N N . GLN B 1 275 ? -25.865 107.220 11.085 1.00 4.56 318 GLN B N 1
ATOM 5235 C CA . GLN B 1 275 ? -26.366 106.005 10.400 1.00 5.57 318 GLN B CA 1
ATOM 5236 C C . GLN B 1 275 ? -25.192 105.061 10.141 1.00 4.58 318 GLN B C 1
ATOM 5237 O O . GLN B 1 275 ? -25.341 103.845 10.205 1.00 6.18 318 GLN B O 1
ATOM 5243 N N . TYR B 1 276 ? -24.019 105.618 9.897 1.00 5.90 319 TYR B N 1
ATOM 5244 C CA . TYR B 1 276 ? -22.820 104.792 9.691 1.00 7.07 319 TYR B CA 1
ATOM 5245 C C . TYR B 1 276 ? -22.541 103.912 10.911 1.00 6.12 319 TYR B C 1
ATOM 5246 O O . TYR B 1 276 ? -22.295 102.717 10.745 1.00 7.68 319 TYR B O 1
ATOM 5255 N N . GLU B 1 277 ? -22.575 104.493 12.111 1.00 6.76 320 GLU B N 1
ATOM 5256 C CA . GLU B 1 277 ? -22.448 103.693 13.342 1.00 6.97 320 GLU B CA 1
ATOM 5257 C C . GLU B 1 277 ? -23.576 102.679 13.435 1.00 7.13 320 GLU B C 1
ATOM 5258 O O . GLU B 1 277 ? -23.344 101.544 13.854 1.00 6.09 320 GLU B O 1
ATOM 5264 N N . ALA B 1 278 ? -24.799 103.104 13.084 1.00 5.57 321 ALA B N 1
ATOM 5265 C CA . ALA B 1 278 ? -25.983 102.216 13.189 1.00 5.96 321 ALA B CA 1
ATOM 5266 C C . ALA B 1 278 ? -25.832 100.983 12.284 1.00 6.53 321 ALA B C 1
ATOM 5267 O O . ALA B 1 278 ? -26.168 99.824 12.687 1.00 6.47 321 ALA B O 1
ATOM 5269 N N . THR B 1 279 ? -25.303 101.207 11.073 1.00 4.51 322 THR B N 1
ATOM 5270 C CA . THR B 1 279 ? -25.149 100.105 10.143 1.00 5.81 322 THR B CA 1
ATOM 5271 C C . THR B 1 279 ? -24.039 99.167 10.645 1.00 5.52 322 THR B C 1
ATOM 5272 O O . THR B 1 279 ? -24.163 97.963 10.536 1.00 6.56 322 THR B O 1
ATOM 5276 N N . GLN B 1 280 ? -22.979 99.724 11.207 1.00 6.23 323 GLN B N 1
ATOM 5277 C CA . GLN B 1 280 ? -21.932 98.878 11.831 1.00 6.86 323 GLN B CA 1
ATOM 5278 C C . GLN B 1 280 ? -22.492 97.949 12.907 1.00 6.42 323 GLN B C 1
ATOM 5279 O O . GLN B 1 280 ? -22.128 96.763 12.993 1.00 8.03 323 GLN B O 1
ATOM 5285 N N . VAL B 1 281 ? -23.359 98.496 13.753 1.00 5.30 324 VAL B N 1
ATOM 5286 C CA . VAL B 1 281 ? -23.991 97.730 14.824 1.00 6.98 324 VAL B CA 1
ATOM 5287 C C . VAL B 1 281 ? -24.898 96.636 14.248 1.00 6.29 324 VAL B C 1
ATOM 5288 O O . VAL B 1 281 ? -24.936 95.538 14.797 1.00 7.37 324 VAL B O 1
ATOM 5292 N N . ALA B 1 282 ? -25.614 96.920 13.150 1.00 6.65 325 ALA B N 1
ATOM 5293 C CA . ALA B 1 282 ? -26.393 95.869 12.437 1.00 7.20 325 ALA B CA 1
ATOM 5294 C C . ALA B 1 282 ? -25.500 94.662 12.112 1.00 8.33 325 ALA B C 1
ATOM 5295 O O . ALA B 1 282 ? -25.892 93.506 12.359 1.00 8.61 325 ALA B O 1
ATOM 5297 N N . GLY B 1 283 ? -24.298 94.929 11.579 1.00 7.87 326 GLY B N 1
ATOM 5298 C CA . GLY B 1 283 ? -23.356 93.849 11.203 1.00 9.09 326 GLY B CA 1
ATOM 5299 C C . GLY B 1 283 ? -22.890 93.068 12.433 1.00 9.58 326 GLY B C 1
ATOM 5300 O O . GLY B 1 283 ? -22.778 91.831 12.402 1.00 9.71 326 GLY B O 1
ATOM 5301 N N . GLN B 1 284 ? -22.640 93.807 13.519 1.00 8.47 327 GLN B N 1
ATOM 5302 C CA . GLN B 1 284 ? -22.263 93.229 14.828 1.00 8.53 327 GLN B CA 1
ATOM 5303 C C . GLN B 1 284 ? -23.338 92.266 15.331 1.00 7.68 327 GLN B C 1
ATOM 5304 O O . GLN B 1 284 ? -23.039 91.159 15.817 1.00 7.73 327 GLN B O 1
ATOM 5310 N N . LEU B 1 285 ? -24.598 92.623 15.109 1.00 7.34 328 LEU B N 1
ATOM 5311 C CA . LEU B 1 285 ? -25.700 91.782 15.579 1.00 7.94 328 LEU B CA 1
ATOM 5312 C C . LEU B 1 285 ? -25.817 90.515 14.728 1.00 9.78 328 LEU B C 1
ATOM 5313 O O . LEU B 1 285 ? -26.055 89.421 15.250 1.00 9.74 328 LEU B O 1
ATOM 5318 N N . VAL B 1 286 ? -25.640 90.659 13.413 1.00 9.55 329 VAL B N 1
ATOM 5319 C CA . VAL B 1 286 ? -25.589 89.446 12.552 1.00 11.05 329 VAL B CA 1
ATOM 5320 C C . VAL B 1 286 ? -24.453 88.500 12.920 1.00 12.25 329 VAL B C 1
ATOM 5321 O O . VAL B 1 286 ? -24.665 87.288 12.995 1.00 11.71 329 VAL B O 1
ATOM 5325 N N . GLU B 1 287 ? -23.274 89.050 13.167 1.00 12.36 330 GLU B N 1
ATOM 5326 C CA . GLU B 1 287 ? -22.098 88.284 13.564 1.00 15.53 330 GLU B CA 1
ATOM 5327 C C . GLU B 1 287 ? -22.415 87.538 14.870 1.00 14.62 330 GLU B C 1
ATOM 5328 O O . GLU B 1 287 ? -22.065 86.357 15.029 1.00 14.96 330 GLU B O 1
ATOM 5334 N N . TYR B 1 288 ? -23.116 88.199 15.784 1.00 14.28 331 TYR B N 1
ATOM 5335 C CA . TYR B 1 288 ? -23.475 87.546 17.027 1.00 14.16 331 TYR B CA 1
ATOM 5336 C C . TYR B 1 288 ? -24.450 86.396 16.767 1.00 14.69 331 TYR B C 1
ATOM 5337 O O . TYR B 1 288 ? -24.252 85.275 17.239 1.00 14.61 331 TYR B O 1
ATOM 5346 N N . ALA B 1 289 ? -25.512 86.687 16.022 1.00 13.80 332 ALA B N 1
ATOM 5347 C CA . ALA B 1 289 ? -26.524 85.690 15.669 1.00 15.51 332 ALA B CA 1
ATOM 5348 C C . ALA B 1 289 ? -25.932 84.445 15.015 1.00 17.46 332 ALA B C 1
ATOM 5349 O O . ALA B 1 289 ? -26.412 83.333 15.267 1.00 18.02 332 ALA B O 1
ATOM 5351 N N . GLU B 1 290 ? -24.880 84.621 14.220 1.00 17.82 333 GLU B N 1
ATOM 5352 C CA . GLU B 1 290 ? -24.245 83.484 13.535 1.00 21.31 333 GLU B CA 1
ATOM 5353 C C . GLU B 1 290 ? -23.354 82.646 14.476 1.00 22.51 333 GLU B C 1
ATOM 5354 O O . GLU B 1 290 ? -23.048 81.481 14.193 1.00 22.87 333 GLU B O 1
ATOM 5360 N N . THR B 1 291 ? -22.977 83.217 15.607 1.00 23.53 334 THR B N 1
ATOM 5361 C CA . THR B 1 291 ? -22.108 82.538 16.553 1.00 24.61 334 THR B CA 1
ATOM 5362 C C . THR B 1 291 ? -22.861 81.662 17.534 1.00 23.68 334 THR B C 1
ATOM 5363 O O . THR B 1 291 ? -22.264 80.746 18.090 1.00 24.23 334 THR B O 1
ATOM 5367 N N . THR B 1 292 ? -24.143 81.937 17.778 1.00 22.21 335 THR B N 1
ATOM 5368 C CA . THR B 1 292 ? -24.836 81.305 18.894 1.00 20.83 335 THR B CA 1
ATOM 5369 C C . THR B 1 292 ? -25.088 79.837 18.681 1.00 21.36 335 THR B C 1
ATOM 5370 O O . THR B 1 292 ? -25.412 79.412 17.586 1.00 21.99 335 THR B O 1
ATOM 5374 N N . ALA B 1 293 ? -24.944 79.058 19.749 1.00 22.57 336 ALA B N 1
ATOM 5375 C CA . ALA B 1 293 ? -25.179 77.610 19.663 1.00 22.89 336 ALA B CA 1
ATOM 5376 C C . ALA B 1 293 ? -26.617 77.265 19.262 1.00 22.64 336 ALA B C 1
ATOM 5377 O O . ALA B 1 293 ? -26.861 76.279 18.568 1.00 24.69 336 ALA B O 1
ATOM 5379 N N . GLU B 1 294 ? -27.556 78.072 19.732 1.00 22.09 337 GLU B N 1
ATOM 5380 C CA . GLU B 1 294 ? -28.981 77.897 19.462 1.00 21.37 337 GLU B CA 1
ATOM 5381 C C . GLU B 1 294 ? -29.417 79.043 18.553 1.00 18.78 337 GLU B C 1
ATOM 5382 O O . GLU B 1 294 ? -28.757 80.056 18.523 1.00 18.80 337 GLU B O 1
ATOM 5388 N N . PRO B 1 295 ? -30.509 78.882 17.799 1.00 17.04 338 PRO B N 1
ATOM 5389 C CA . PRO B 1 295 ? -30.796 79.935 16.828 1.00 15.30 338 PRO B CA 1
ATOM 5390 C C . PRO B 1 295 ? -31.173 81.280 17.447 1.00 13.07 338 PRO B C 1
ATOM 5391 O O . PRO B 1 295 ? -31.847 81.364 18.496 1.00 11.26 338 PRO B O 1
ATOM 5395 N N . THR B 1 296 ? -30.748 82.329 1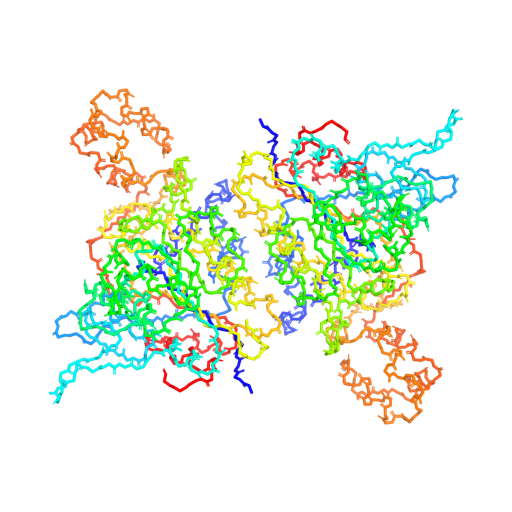6.736 1.00 11.63 339 THR B N 1
ATOM 5396 C CA . THR B 1 296 ? -31.044 83.695 17.118 1.00 10.22 339 THR B CA 1
ATOM 5397 C C . THR B 1 296 ? -31.832 84.329 15.979 1.00 8.51 339 THR B C 1
ATOM 5398 O O . THR B 1 296 ? -31.431 84.225 14.812 1.00 9.58 339 THR B O 1
ATOM 5402 N N . PHE B 1 297 ? -32.959 84.945 16.305 1.00 7.03 340 PHE B N 1
ATOM 5403 C CA . PHE B 1 297 ? -33.776 85.653 15.310 1.00 5.69 340 PHE B CA 1
ATOM 5404 C C . PHE B 1 297 ? -33.489 87.144 15.484 1.00 7.00 340 PHE B C 1
ATOM 5405 O O . PHE B 1 297 ? -33.588 87.674 16.599 1.00 7.16 340 PHE B O 1
ATOM 5413 N N . LEU B 1 298 ? -33.174 87.816 14.379 1.00 5.99 341 LEU B N 1
ATOM 5414 C CA . LEU B 1 298 ? -32.915 89.251 14.379 1.00 6.95 341 LEU B CA 1
ATOM 5415 C C . LEU B 1 298 ? -33.858 89.938 13.378 1.00 7.81 341 LEU B C 1
ATOM 5416 O O . LEU B 1 298 ? -34.046 89.465 12.250 1.00 7.49 341 LEU B O 1
ATOM 5421 N N . VAL B 1 299 ? -34.445 91.043 13.792 1.00 6.02 342 VAL B N 1
ATOM 5422 C CA . VAL B 1 299 ? -35.258 91.856 12.885 1.00 6.30 342 VAL B CA 1
ATOM 5423 C C . VAL B 1 299 ? -34.854 93.309 13.095 1.00 7.21 342 VAL B C 1
ATOM 5424 O O . VAL B 1 299 ? -34.729 93.767 14.234 1.00 7.56 342 VAL B O 1
ATOM 5428 N N . SER B 1 300 ? -34.617 94.031 12.006 1.00 6.64 343 SER B N 1
ATOM 5429 C CA . SER B 1 300 ? -34.175 95.422 12.135 1.00 5.94 343 SER B CA 1
ATOM 5430 C C . SER B 1 300 ? -34.923 96.315 11.190 1.00 6.19 343 SER B C 1
ATOM 5431 O O . SER B 1 300 ? -35.196 95.908 10.082 1.00 5.82 343 SER B O 1
ATOM 5434 N N . THR B 1 301 ? -35.252 97.538 11.619 1.00 6.22 344 THR B N 1
ATOM 5435 C CA . THR B 1 301 ? -36.012 98.435 10.730 1.00 7.22 344 THR B CA 1
ATOM 5436 C C . THR B 1 301 ? -35.951 99.847 11.263 1.00 6.36 344 THR B C 1
ATOM 5437 O O . THR B 1 301 ? -35.401 100.072 12.355 1.00 6.15 344 THR B O 1
ATOM 5441 N N . GLY B 1 302 ? -36.488 100.786 10.486 1.00 7.22 345 GLY B N 1
ATOM 5442 C CA . GLY B 1 302 ? -36.632 102.171 10.941 1.00 7.05 345 GLY B CA 1
ATOM 5443 C C . GLY B 1 302 ? -38.049 102.289 11.453 1.00 8.00 345 GLY B C 1
ATOM 5444 O O . GLY B 1 302 ? -38.956 101.611 10.974 1.00 9.71 345 GLY B O 1
ATOM 5445 N N . ASP B 1 303 ? -38.273 103.154 12.408 1.00 7.49 346 ASP B N 1
ATOM 5446 C CA . ASP B 1 303 ? -39.663 103.394 12.797 1.00 7.67 346 ASP B CA 1
ATOM 5447 C C . ASP B 1 303 ? -40.345 104.304 11.745 1.00 7.43 346 ASP B C 1
ATOM 5448 O O . ASP B 1 303 ? -41.577 104.226 11.524 1.00 7.68 346 ASP B O 1
ATOM 5453 N N . HIS B 1 304 ? -39.551 105.140 11.065 1.00 6.84 347 HIS B N 1
ATOM 5454 C CA . HIS B 1 304 ? -40.055 106.046 9.990 1.00 7.25 347 HIS B CA 1
ATOM 5455 C C . HIS B 1 304 ? -38.801 106.764 9.470 1.00 6.79 347 HIS B C 1
ATOM 5456 O O . HIS B 1 304 ? -37.724 106.640 10.055 1.00 7.89 347 HIS B O 1
ATOM 5463 N N . GLU B 1 305 ? -38.957 107.576 8.438 1.00 6.56 348 GLU B N 1
ATOM 5464 C CA . GLU B 1 305 ? -37.832 108.378 7.942 1.00 7.25 348 GLU B CA 1
ATOM 5465 C C . GLU B 1 305 ? -37.897 109.741 8.619 1.00 6.69 348 GLU B C 1
ATOM 5466 O O . GLU B 1 305 ? -39.001 110.214 8.996 1.00 7.39 348 GLU B O 1
ATOM 5472 N N . CYS B 1 306 ? -36.738 110.331 8.887 1.00 7.01 349 CYS B N 1
ATOM 5473 C CA . CYS B 1 306 ? -36.799 111.683 9.438 1.00 7.53 349 CYS B CA 1
ATOM 5474 C C . CYS B 1 306 ? -35.936 112.693 8.689 1.00 7.82 349 CYS B C 1
ATOM 5475 O O . CYS B 1 306 ? -34.755 112.437 8.457 1.00 8.24 349 CYS B O 1
ATOM 5478 N N . GLY B 1 307 ? -36.530 113.846 8.393 1.00 6.46 350 GLY B N 1
ATOM 5479 C CA . GLY B 1 307 ? -35.804 114.983 7.815 1.00 5.82 350 GLY B CA 1
ATOM 5480 C C . GLY B 1 307 ? -35.991 115.146 6.312 1.00 7.46 350 GLY B C 1
ATOM 5481 O O . GLY B 1 307 ? -35.665 116.206 5.762 1.00 6.00 350 GLY B O 1
ATOM 5482 N N . GLY B 1 308 ? -36.533 114.138 5.635 1.00 6.78 351 GLY B N 1
ATOM 5483 C CA . GLY B 1 308 ? -36.624 114.220 4.156 1.00 7.63 351 GLY B CA 1
ATOM 5484 C C . GLY B 1 308 ? -35.237 114.400 3.553 1.00 7.45 351 GLY B C 1
ATOM 5485 O O . GLY B 1 308 ? -35.039 115.218 2.649 1.00 8.48 351 GLY B O 1
ATOM 5486 N N . LEU B 1 309 ? -34.280 113.610 4.037 1.00 6.11 352 LEU B N 1
ATOM 5487 C CA . LEU B 1 309 ? -32.909 113.642 3.498 1.00 6.58 352 LEU B CA 1
ATOM 5488 C C . LEU B 1 309 ? -32.875 113.206 2.029 1.00 6.93 352 LEU B C 1
ATOM 5489 O O . LEU B 1 309 ? -33.512 112.184 1.634 1.00 7.43 352 LEU B O 1
ATOM 5494 N N . THR B 1 310 ? -32.127 113.950 1.206 1.00 7.18 353 THR B N 1
ATOM 5495 C CA . THR B 1 310 ? -31.905 113.534 -0.191 1.00 7.81 353 THR B CA 1
ATOM 5496 C C . THR B 1 310 ? -30.420 113.584 -0.530 1.00 7.40 353 THR B C 1
ATOM 5497 O O . THR B 1 310 ? -29.690 114.499 -0.079 1.00 7.70 353 THR B O 1
ATOM 5501 N N . LEU B 1 311 ? -29.991 112.625 -1.339 1.00 6.16 354 LEU B N 1
ATOM 5502 C CA . LEU B 1 311 ? -28.558 112.525 -1.734 1.00 7.34 354 LEU B CA 1
ATOM 5503 C C . LEU B 1 311 ? -28.369 113.327 -3.029 1.00 8.04 354 LEU B C 1
ATOM 5504 O O . LEU B 1 311 ? -28.203 112.796 -4.130 1.00 5.87 354 LEU B O 1
ATOM 5509 N N . GLY B 1 312 ? -28.369 114.639 -2.838 1.00 8.79 355 GLY B N 1
ATOM 5510 C CA . GLY B 1 312 ? -28.341 115.609 -3.934 1.00 10.04 355 GLY B CA 1
ATOM 5511 C C . GLY B 1 312 ? -29.033 116.856 -3.417 1.00 9.58 355 GLY B C 1
ATOM 5512 O O . GLY B 1 312 ? -29.766 116.827 -2.411 1.00 10.75 355 GLY B O 1
ATOM 5513 N N . ARG B 1 313 ? -28.742 117.984 -4.036 1.00 8.12 356 ARG B N 1
ATOM 5514 C CA . ARG B 1 313 ? -29.207 119.266 -3.527 1.00 7.26 356 ARG B CA 1
ATOM 5515 C C . ARG B 1 313 ? -29.276 120.208 -4.740 1.00 8.69 356 ARG B C 1
ATOM 5516 O O . ARG B 1 313 ? -28.271 120.408 -5.431 1.00 7.88 356 ARG B O 1
ATOM 5524 N N . ASP B 1 314 ? -30.476 120.728 -5.021 1.00 9.80 357 ASP B N 1
ATOM 5525 C CA . ASP B 1 314 ? -30.711 121.725 -6.077 1.00 10.85 357 ASP B CA 1
ATOM 5526 C C . ASP B 1 314 ? -30.671 121.277 -7.533 1.00 10.91 357 ASP B C 1
ATOM 5527 O O . ASP B 1 314 ? -31.687 121.417 -8.263 1.00 10.85 357 ASP B O 1
ATOM 5532 N N . SER B 1 315 ? -29.545 120.700 -7.960 1.00 10.06 358 SER B N 1
ATOM 5533 C CA . SER B 1 315 ? -29.349 120.335 -9.362 1.00 10.22 358 SER B CA 1
ATOM 5534 C C . SER B 1 315 ? -28.253 119.287 -9.699 1.00 8.83 358 SER B C 1
ATOM 5535 O O . SER B 1 315 ? -28.520 118.367 -10.468 1.00 9.71 358 SER B O 1
ATOM 5538 N N . PRO B 1 316 ? -27.006 119.447 -9.206 1.00 7.89 359 PRO B N 1
ATOM 5539 C CA . PRO B 1 316 ? -25.944 118.547 -9.696 1.00 7.67 359 PRO B CA 1
ATOM 5540 C C . PRO B 1 316 ? -26.052 117.062 -9.336 1.00 6.03 359 PRO B C 1
ATOM 5541 O O . PRO B 1 316 ? -26.709 116.704 -8.370 1.00 6.71 359 PRO B O 1
ATOM 5545 N N . TYR B 1 317 ? -25.454 116.228 -10.185 1.00 7.07 360 TYR B N 1
ATOM 5546 C CA . TYR B 1 317 ? -25.478 114.766 -9.987 1.00 7.40 360 TYR B CA 1
ATOM 5547 C C . TYR B 1 317 ? -24.228 114.367 -9.226 1.00 7.92 360 TYR B C 1
ATOM 5548 O O . TYR B 1 317 ? -23.480 113.473 -9.655 1.00 8.31 360 TYR B O 1
ATOM 5557 N N . GLU B 1 318 ? -23.995 115.061 -8.118 1.00 8.27 361 GLU B N 1
ATOM 5558 C CA . GLU B 1 318 ? -22.756 114.890 -7.320 1.00 8.89 361 GLU B CA 1
ATOM 5559 C C . GLU B 1 318 ? -23.053 115.112 -5.866 1.00 9.55 361 GLU B C 1
ATOM 5560 O O . GLU B 1 318 ? -23.803 116.036 -5.499 1.00 9.63 361 GLU B O 1
ATOM 5566 N N . VAL B 1 319 ? -22.441 114.282 -5.027 1.00 7.12 362 VAL B N 1
ATOM 5567 C CA . VAL B 1 319 ? -22.473 114.449 -3.582 1.00 7.98 362 VAL B CA 1
ATOM 5568 C C . VAL B 1 319 ? -20.982 114.444 -3.222 1.00 7.55 362 VAL B C 1
ATOM 5569 O O . VAL B 1 319 ? -20.176 113.672 -3.806 1.00 8.35 362 VAL B O 1
ATOM 5573 N N . GLU B 1 320 ? -20.609 115.269 -2.259 1.00 7.62 363 GLU B N 1
ATOM 5574 C CA . GLU B 1 320 ? -19.215 115.364 -1.840 1.00 6.94 363 GLU B CA 1
ATOM 5575 C C . GLU B 1 320 ? -18.968 114.592 -0.530 1.00 8.19 363 GLU B C 1
ATOM 5576 O O . GLU B 1 320 ? -19.021 115.151 0.565 1.00 8.14 363 GLU B O 1
ATOM 5582 N N . TYR B 1 321 ? -18.722 113.288 -0.639 1.00 7.96 364 TYR B N 1
ATOM 5583 C CA . TYR B 1 321 ? -18.645 112.463 0.533 1.00 9.16 364 TYR B CA 1
ATOM 5584 C C . TYR B 1 321 ? -17.431 112.790 1.402 1.00 10.42 364 TYR B C 1
ATOM 5585 O O . TYR B 1 321 ? -17.448 112.461 2.587 1.00 9.88 364 TYR B O 1
ATOM 5594 N N . ASP B 1 322 ? -16.398 113.444 0.832 1.00 8.68 365 ASP B N 1
ATOM 5595 C CA . ASP B 1 322 ? -15.242 113.797 1.644 1.00 11.81 365 ASP B CA 1
ATOM 5596 C C . ASP B 1 322 ? -15.609 114.755 2.768 1.00 11.12 365 ASP B C 1
ATOM 5597 O O . ASP B 1 322 ? -15.050 114.679 3.840 1.00 11.37 365 ASP B O 1
ATOM 5602 N N . VAL B 1 323 ? -16.584 115.633 2.524 1.00 10.49 366 VAL B N 1
ATOM 5603 C CA . VAL B 1 323 ? -17.068 116.580 3.542 1.00 9.92 366 VAL B CA 1
ATOM 5604 C C . VAL B 1 323 ? -17.558 115.787 4.749 1.00 9.87 366 VAL B C 1
ATOM 5605 O O . VAL B 1 323 ? -17.207 116.101 5.895 1.00 11.05 366 VAL B O 1
ATOM 5609 N N . LEU B 1 324 ? -18.336 114.739 4.488 1.00 9.75 367 LEU B N 1
ATOM 5610 C CA . LEU B 1 324 ? -18.949 113.978 5.581 1.00 9.99 367 LEU B CA 1
ATOM 5611 C C . LEU B 1 324 ? -17.911 113.080 6.266 1.00 9.83 367 LEU B C 1
ATOM 5612 O O . LEU B 1 324 ? -17.880 112.952 7.521 1.00 11.29 367 LEU B O 1
ATOM 5617 N N . ALA B 1 325 ? -17.030 112.480 5.466 1.00 9.71 368 ALA B N 1
ATOM 5618 C CA . ALA B 1 325 ? -15.975 111.608 6.000 1.00 9.50 368 ALA B CA 1
ATOM 5619 C C . ALA B 1 325 ? -15.023 112.381 6.920 1.00 10.62 368 ALA B C 1
ATOM 5620 O O . ALA B 1 325 ? -14.495 111.822 7.875 1.00 11.86 368 ALA B O 1
ATOM 5622 N N . ALA B 1 326 ? -14.751 113.645 6.598 1.00 9.76 369 ALA B N 1
ATOM 5623 C CA . ALA B 1 326 ? -13.749 114.410 7.360 1.00 10.22 369 ALA B CA 1
ATOM 5624 C C . ALA B 1 326 ? -14.342 115.105 8.580 1.00 10.38 369 ALA B C 1
ATOM 5625 O O . ALA B 1 326 ? -13.609 115.680 9.384 1.00 10.04 369 ALA B O 1
ATOM 5627 N N . GLN B 1 327 ? -15.656 115.034 8.740 1.00 10.50 370 GLN B N 1
ATOM 5628 C CA . GLN B 1 327 ? -16.325 115.732 9.837 1.00 10.55 370 GLN B CA 1
ATOM 5629 C C . GLN B 1 327 ? -16.066 114.980 11.124 1.00 10.45 370 GLN B C 1
ATOM 5630 O O . GLN B 1 327 ? -16.335 113.784 11.186 1.00 12.09 370 GLN B O 1
ATOM 5636 N N . LYS B 1 328 ? -15.552 115.661 12.146 1.00 10.02 371 LYS B N 1
ATOM 5637 C CA . LYS B 1 328 ? -15.216 114.963 13.391 1.00 12.01 371 LYS B CA 1
ATOM 5638 C C . LYS B 1 328 ? -15.998 115.471 14.573 1.00 11.56 371 LYS B C 1
ATOM 5639 O O . LYS B 1 328 ? -15.865 114.954 15.683 1.00 13.55 371 LYS B O 1
ATOM 5645 N N . ALA B 1 329 ? -16.828 116.476 14.353 1.00 9.63 372 ALA B N 1
ATOM 5646 C CA . ALA B 1 329 ? -17.726 116.978 15.395 1.00 9.74 372 ALA B CA 1
ATOM 5647 C C . ALA B 1 329 ? -19.069 117.267 14.738 1.00 8.61 372 ALA B C 1
ATOM 5648 O O . ALA B 1 329 ? -19.125 117.764 13.616 1.00 8.56 372 ALA B O 1
ATOM 5650 N N . THR B 1 330 ? -20.149 117.006 15.456 1.00 8.47 373 THR B N 1
ATOM 5651 C CA . THR B 1 330 ? -21.452 117.444 14.956 1.00 8.46 373 THR B CA 1
ATOM 5652 C C . THR B 1 330 ? -21.665 118.943 15.173 1.00 8.05 373 THR B C 1
ATOM 5653 O O . THR B 1 330 ? -20.943 119.609 15.911 1.00 9.36 373 THR B O 1
ATOM 5657 N N . THR B 1 331 ? -22.710 119.459 14.540 1.00 8.18 374 THR B N 1
ATOM 5658 C CA . THR B 1 331 ? -23.103 120.866 14.731 1.00 8.47 374 THR B CA 1
ATOM 5659 C C . THR B 1 331 ? -23.364 121.158 16.216 1.00 8.32 374 THR B C 1
ATOM 5660 O O . THR B 1 331 ? -23.046 122.246 16.714 1.00 9.55 374 THR B O 1
ATOM 5664 N N . SER B 1 332 ? -23.903 120.171 16.937 1.00 9.39 375 SER B N 1
ATOM 5665 C CA . SER B 1 332 ? -24.217 120.368 18.351 1.00 11.35 375 SER B CA 1
ATOM 5666 C C . SER B 1 332 ? -22.952 120.770 19.121 1.00 11.02 375 SER B C 1
ATOM 5667 O O . SER B 1 332 ? -22.965 121.722 19.896 1.00 12.43 375 SER B O 1
ATOM 5670 N N . ARG B 1 333 ? -21.884 120.004 18.927 1.00 10.95 376 ARG B N 1
ATOM 5671 C CA . ARG B 1 333 ? -20.598 120.262 19.541 1.00 11.63 376 ARG B CA 1
ATOM 5672 C C . ARG B 1 333 ? -19.906 121.508 18.996 1.00 12.37 376 ARG B C 1
ATOM 5673 O O . ARG B 1 333 ? -19.345 122.290 19.776 1.00 13.80 376 ARG B O 1
ATOM 5681 N N . LEU B 1 334 ? -19.935 121.694 17.681 1.00 13.03 377 LEU B N 1
ATOM 5682 C CA . LEU B 1 334 ? -19.326 122.884 17.066 1.00 14.50 377 LEU B CA 1
ATOM 5683 C C . LEU B 1 334 ? -19.925 124.176 17.612 1.00 15.19 377 LEU B C 1
ATOM 5684 O O . LEU B 1 334 ? -19.191 125.169 17.816 1.00 14.42 377 LEU B O 1
ATOM 5689 N N . ARG B 1 335 ? -21.245 124.183 17.824 1.00 15.61 378 ARG B N 1
ATOM 5690 C CA . ARG B 1 335 ? -21.912 125.379 18.378 1.00 18.41 378 ARG B CA 1
ATOM 5691 C C . ARG B 1 335 ? -21.270 125.789 19.687 1.00 18.72 378 ARG B C 1
ATOM 5692 O O . ARG B 1 335 ? -21.104 126.978 19.963 1.00 18.93 378 ARG B O 1
ATOM 5700 N N . ASP B 1 336 ? -20.912 124.799 20.501 1.00 17.94 379 ASP B N 1
ATOM 5701 C CA . ASP B 1 336 ? -20.258 125.085 21.780 1.00 19.11 379 ASP B CA 1
ATOM 5702 C C . ASP B 1 336 ? -18.801 125.507 21.584 1.00 18.32 379 ASP B C 1
ATOM 5703 O O . ASP B 1 336 ? -18.318 126.378 22.305 1.00 18.04 379 ASP B O 1
ATOM 5708 N N . LEU B 1 337 ? -18.117 124.890 20.615 1.00 16.94 380 LEU B N 1
ATOM 5709 C CA . LEU B 1 337 ? -16.710 125.198 20.349 1.00 16.31 380 LEU B CA 1
ATOM 5710 C C . LEU B 1 337 ? -16.580 126.612 19.765 1.00 16.23 380 LEU B C 1
ATOM 5711 O O . LEU B 1 337 ? -15.633 127.314 20.105 1.00 15.93 380 LEU B O 1
ATOM 5716 N N . LEU B 1 338 ? -17.548 127.040 18.939 1.00 14.91 381 LEU B N 1
ATOM 5717 C CA . LEU B 1 338 ? -17.455 128.334 18.251 1.00 14.89 381 LEU B CA 1
ATOM 5718 C C . LEU B 1 338 ? -18.109 129.477 19.029 1.00 16.04 381 LEU B C 1
ATOM 5719 O O . LEU B 1 338 ? -18.036 130.631 18.605 1.00 15.99 381 LEU B O 1
ATOM 5724 N N . ALA B 1 339 ? -18.759 129.138 20.143 1.00 16.67 382 ALA B N 1
ATOM 5725 C CA . ALA B 1 339 ? -19.495 130.102 20.975 1.00 17.34 382 ALA B CA 1
ATOM 5726 C C . ALA B 1 339 ? -18.602 131.269 21.388 1.00 17.19 382 ALA B C 1
ATOM 5727 O O . ALA B 1 339 ? -17.509 131.058 21.940 1.00 18.71 382 ALA B O 1
ATOM 5729 N N . GLY B 1 340 ? -19.053 132.484 21.080 1.00 18.16 383 GLY B N 1
ATOM 5730 C CA . GLY B 1 340 ? -18.353 133.698 21.492 1.00 17.52 383 GLY B CA 1
ATOM 5731 C C . GLY B 1 340 ? -17.095 134.026 20.707 1.00 17.43 383 GLY B C 1
ATOM 5732 O O . GLY B 1 340 ? -16.444 135.031 21.001 1.00 18.10 383 GLY B O 1
ATOM 5733 N N . VAL B 1 341 ? -16.750 133.227 19.692 1.00 14.91 384 VAL B N 1
ATOM 5734 C CA . VAL B 1 341 ? -15.505 133.465 18.942 1.00 14.85 384 VAL B CA 1
ATOM 5735 C C . VAL B 1 341 ? -15.842 134.446 17.830 1.00 15.23 384 VAL B C 1
ATOM 5736 O O . VAL B 1 341 ? -16.805 134.211 17.103 1.00 15.44 384 VAL B O 1
ATOM 5740 N N . ARG B 1 342 ? -15.056 135.513 17.693 1.00 15.53 385 ARG B N 1
ATOM 5741 C CA . ARG B 1 342 ? -15.318 136.557 16.697 1.00 16.57 385 ARG B CA 1
ATOM 5742 C C . ARG B 1 342 ? -14.276 136.623 15.594 1.00 15.99 385 ARG B C 1
ATOM 5743 O O . ARG B 1 342 ? -14.579 136.949 14.451 1.00 14.82 385 ARG B O 1
ATOM 5751 N N . SER B 1 343 ? -13.025 136.380 15.955 1.00 15.92 386 SER B N 1
ATOM 5752 C CA . SER B 1 343 ? -11.924 136.497 15.017 1.00 16.40 386 SER B CA 1
ATOM 5753 C C . SER B 1 343 ? -12.056 135.515 13.862 1.00 16.07 386 SER B C 1
ATOM 5754 O O . SER B 1 343 ? -12.269 134.331 14.106 1.00 15.76 386 SER B O 1
ATOM 5757 N N . ALA B 1 344 ? -11.873 135.968 12.617 1.00 15.19 387 ALA B N 1
ATOM 5758 C CA . ALA B 1 344 ? -11.879 135.033 11.479 1.00 15.70 387 ALA B CA 1
ATOM 5759 C C . ALA B 1 344 ? -10.814 133.924 11.587 1.00 15.79 387 ALA B C 1
ATOM 5760 O O . ALA B 1 344 ? -11.095 132.761 11.320 1.00 15.19 387 ALA B O 1
ATOM 5762 N N . ASP B 1 345 ? -9.586 134.302 11.919 1.00 15.61 388 ASP B N 1
ATOM 5763 C CA . ASP B 1 345 ? -8.528 133.298 12.126 1.00 17.29 388 ASP B CA 1
ATOM 5764 C C . ASP B 1 345 ? -8.922 132.244 13.143 1.00 16.79 388 ASP B C 1
ATOM 5765 O O . ASP B 1 345 ? -8.660 131.068 12.914 1.00 17.52 388 ASP B O 1
ATOM 5770 N N . GLU B 1 346 ? -9.518 132.654 14.262 1.00 15.90 389 GLU B N 1
ATOM 5771 C CA . GLU B 1 346 ? -9.869 131.697 15.292 1.00 16.13 389 GLU B CA 1
ATOM 5772 C C . GLU B 1 346 ? -11.037 130.795 14.841 1.00 14.92 389 GLU B C 1
ATOM 5773 O O . GLU B 1 346 ? -10.990 129.570 15.034 1.00 13.63 389 GLU B O 1
ATOM 5779 N N . LEU B 1 347 ? -12.044 131.385 14.185 1.00 13.71 390 LEU B N 1
ATOM 5780 C CA . LEU B 1 347 ? -13.146 130.575 13.685 1.00 13.76 390 LEU B CA 1
ATOM 5781 C C . LEU B 1 347 ? -12.656 129.541 12.683 1.00 14.83 390 LEU B C 1
ATOM 5782 O O . LEU B 1 347 ? -13.118 128.384 12.709 1.00 14.48 390 LEU B O 1
ATOM 5787 N N . GLU B 1 348 ? -11.726 129.948 11.813 1.00 14.76 391 GLU B N 1
ATOM 5788 C CA . GLU B 1 348 ? -11.214 129.038 10.785 1.00 16.02 391 GLU B CA 1
ATOM 5789 C C . GLU B 1 348 ? -10.380 127.910 11.411 1.00 15.12 391 GLU B C 1
ATOM 5790 O O . GLU B 1 348 ? -10.492 126.755 11.026 1.00 14.14 391 GLU B O 1
ATOM 5796 N N . SER B 1 349 ? -9.545 128.271 12.373 1.00 13.52 392 SER B N 1
ATOM 5797 C CA . SER B 1 349 ? -8.718 127.306 13.118 1.00 14.48 392 SER B CA 1
ATOM 5798 C C . SER B 1 349 ? -9.582 126.251 13.812 1.00 12.89 392 SER B C 1
ATOM 5799 O O . SER B 1 349 ? -9.272 125.041 13.753 1.00 13.09 392 SER B O 1
ATOM 5802 N N . ILE B 1 350 ? -10.665 126.689 14.460 1.00 12.01 393 ILE B N 1
ATOM 5803 C CA . ILE B 1 350 ? -11.552 125.741 15.150 1.00 12.06 393 ILE B CA 1
ATOM 5804 C C . ILE B 1 350 ? -12.269 124.825 14.127 1.00 11.69 393 ILE B C 1
ATOM 5805 O O . ILE B 1 350 ? -12.296 123.583 14.262 1.00 12.93 393 ILE B O 1
ATOM 5810 N N . VAL B 1 351 ? -12.831 125.426 13.072 1.00 10.83 394 VAL B N 1
ATOM 5811 C CA . VAL B 1 351 ? -13.510 124.634 12.045 1.00 11.97 394 VAL B CA 1
ATOM 5812 C C . VAL B 1 351 ? -12.530 123.619 11.455 1.00 12.77 394 VAL B C 1
ATOM 5813 O O . VAL B 1 351 ? -12.884 122.447 11.276 1.00 13.08 394 VAL B O 1
ATOM 5817 N N . ALA B 1 352 ? -11.298 124.057 11.206 1.00 11.23 395 ALA B N 1
ATOM 5818 C CA . ALA B 1 352 ? -10.286 123.178 10.577 1.00 13.56 395 ALA B CA 1
ATOM 5819 C C . ALA B 1 352 ? -9.845 122.031 11.481 1.00 13.50 395 ALA B C 1
ATOM 5820 O O . ALA B 1 352 ? -9.522 120.936 10.982 1.00 15.37 395 ALA B O 1
ATOM 5822 N N . ALA B 1 353 ? -9.825 122.273 12.786 1.00 13.51 396 ALA B N 1
ATOM 5823 C CA . ALA B 1 353 ? -9.478 121.242 13.768 1.00 13.78 396 ALA B CA 1
ATOM 5824 C C . ALA B 1 353 ? -10.529 120.148 13.828 1.00 14.73 396 ALA B C 1
ATOM 5825 O O . ALA B 1 353 ? -10.217 119.057 14.252 1.00 15.07 396 ALA B O 1
ATOM 5827 N N . HIS B 1 354 ? -11.748 120.390 13.338 1.00 12.52 397 HIS B N 1
ATOM 5828 C CA . HIS B 1 354 ? -12.802 119.390 13.559 1.00 13.12 397 HIS B CA 1
ATOM 5829 C C . HIS B 1 354 ? -13.496 118.916 12.290 1.00 13.10 397 HIS B C 1
ATOM 5830 O O . HIS B 1 354 ? -14.460 118.148 12.347 1.00 13.25 397 HIS B O 1
ATOM 5837 N N . THR B 1 355 ? -13.049 119.413 11.142 1.00 13.01 398 THR B N 1
ATOM 5838 C CA . THR B 1 355 ? -13.699 119.095 9.863 1.00 12.98 398 THR B CA 1
ATOM 5839 C C . THR B 1 355 ? -12.623 119.035 8.774 1.00 13.65 398 THR B C 1
ATOM 5840 O O . THR B 1 355 ? -11.438 119.263 9.055 1.00 13.69 398 THR B O 1
ATOM 5844 N N . GLY B 1 356 ? -13.015 118.746 7.534 1.00 13.09 399 GLY B N 1
ATOM 5845 C CA . GLY B 1 356 ? -12.053 118.759 6.437 1.00 14.21 399 GLY B CA 1
ATOM 5846 C C . GLY B 1 356 ? -11.957 120.126 5.765 1.00 15.72 399 GLY B C 1
ATOM 5847 O O . GLY B 1 356 ? -11.271 120.265 4.759 1.00 15.84 399 GLY B O 1
ATOM 5848 N N . ILE B 1 357 ? -12.657 121.120 6.304 1.00 15.20 400 ILE B N 1
ATOM 5849 C CA . ILE B 1 357 ? -12.664 122.468 5.720 1.00 16.50 400 ILE B CA 1
ATOM 5850 C C . ILE B 1 357 ? -11.325 123.121 6.051 1.00 17.80 400 ILE B C 1
ATOM 5851 O O . ILE B 1 357 ? -10.935 123.167 7.198 1.00 19.25 400 ILE B O 1
ATOM 5856 N N . THR B 1 358 ? -10.590 123.587 5.061 1.00 18.52 401 THR B N 1
ATOM 5857 C CA . THR B 1 358 ? -9.328 124.225 5.432 1.00 20.74 401 THR B CA 1
ATOM 5858 C C . THR B 1 358 ? -9.363 125.725 5.228 1.00 19.89 401 THR B C 1
ATOM 5859 O O . THR B 1 358 ? -8.488 126.438 5.714 1.00 21.36 401 THR B O 1
ATOM 5863 N N . ALA B 1 359 ? -10.368 126.207 4.508 1.00 18.36 402 ALA B N 1
ATOM 5864 C CA . ALA B 1 359 ? -10.470 127.651 4.246 1.00 17.23 402 ALA B CA 1
ATOM 5865 C C . ALA B 1 359 ? -11.944 128.010 4.256 1.00 16.56 402 ALA B C 1
ATOM 5866 O O . ALA B 1 359 ? -12.721 127.413 3.535 1.00 17.34 402 ALA B O 1
ATOM 5868 N N . LEU B 1 360 ? -12.317 128.991 5.049 1.00 14.84 403 LEU B N 1
ATOM 5869 C CA . LEU B 1 360 ? -13.719 129.429 5.027 1.00 13.20 403 LEU B CA 1
ATOM 5870 C C . LEU B 1 360 ? -13.790 130.639 4.151 1.00 11.64 403 LEU B C 1
ATOM 5871 O O . LEU B 1 360 ? -12.829 131.411 4.110 1.00 12.67 403 LEU B O 1
ATOM 5876 N N . THR B 1 361 ? -14.919 130.852 3.487 1.00 10.31 404 THR B N 1
ATOM 5877 C CA . THR B 1 361 ? -15.101 132.153 2.792 1.00 9.26 404 THR B CA 1
ATOM 5878 C C . THR B 1 361 ? -15.382 133.247 3.823 1.00 9.09 404 THR B C 1
ATOM 5879 O O . THR B 1 361 ? -15.724 132.956 4.996 1.00 8.75 404 THR B O 1
ATOM 5883 N N . ASP B 1 362 ? -15.269 134.512 3.390 1.00 9.21 405 ASP B N 1
ATOM 5884 C CA . ASP B 1 362 ? -15.643 135.626 4.275 1.00 10.14 405 ASP B CA 1
ATOM 5885 C C . ASP B 1 362 ? -17.111 135.511 4.712 1.00 7.70 405 ASP B C 1
ATOM 5886 O O . ASP B 1 362 ? -17.476 135.845 5.846 1.00 7.94 405 ASP B O 1
ATOM 5891 N N . ARG B 1 363 ? -17.960 135.052 3.800 1.00 7.02 406 ARG B N 1
ATOM 5892 C CA . ARG B 1 363 ? -19.373 134.851 4.124 1.00 6.28 406 ARG B CA 1
ATOM 5893 C C . ARG B 1 363 ? -19.520 133.769 5.193 1.00 6.51 406 ARG B C 1
ATOM 5894 O O . ARG B 1 363 ? -20.322 133.913 6.133 1.00 5.32 406 ARG B O 1
ATOM 5902 N N . GLU B 1 364 ? -18.809 132.655 5.036 1.00 6.73 407 GLU B N 1
ATOM 5903 C CA . GLU B 1 364 ? -18.933 131.593 6.047 1.00 7.65 407 GLU B CA 1
ATOM 5904 C C . GLU B 1 364 ? -18.520 132.092 7.440 1.00 7.16 407 GLU B C 1
ATOM 5905 O O . GLU B 1 364 ? -19.181 131.801 8.453 1.00 5.87 407 GLU B O 1
ATOM 5911 N N . VAL B 1 365 ? -17.425 132.854 7.486 1.00 5.85 408 VAL B N 1
ATOM 5912 C CA . VAL B 1 365 ? -17.002 133.523 8.703 1.00 7.15 408 VAL B CA 1
ATOM 5913 C C . VAL B 1 365 ? -18.105 134.385 9.298 1.00 5.50 408 VAL B C 1
ATOM 5914 O O . VAL B 1 365 ? -18.429 134.268 10.479 1.00 5.65 408 VAL B O 1
ATOM 5918 N N . ALA B 1 366 ? -18.743 135.208 8.470 1.00 4.45 409 ALA B N 1
ATOM 5919 C CA . ALA B 1 366 ? -19.863 135.989 8.964 1.00 5.10 409 ALA B CA 1
ATOM 5920 C C . ALA B 1 366 ? -21.021 135.148 9.531 1.00 5.64 409 ALA B C 1
ATOM 5921 O O . ALA B 1 366 ? -21.651 135.544 10.540 1.00 6.63 409 ALA B O 1
ATOM 5923 N N . LYS B 1 367 ? -21.361 134.029 8.857 1.00 4.91 410 LYS B N 1
ATOM 5924 C CA . LYS B 1 367 ? -22.467 133.173 9.300 1.00 5.01 410 LYS B CA 1
ATOM 5925 C C . LYS B 1 367 ? -22.129 132.580 10.665 1.00 6.18 410 LYS B C 1
ATOM 5926 O O . LYS B 1 367 ? -23.003 132.515 11.544 1.00 6.44 410 LYS B O 1
ATOM 5932 N N . LEU B 1 368 ? -20.872 132.150 10.814 1.00 5.26 411 LEU B N 1
ATOM 5933 C CA . LEU B 1 368 ? -20.492 131.462 12.060 1.00 6.53 411 LEU B CA 1
ATOM 5934 C C . LEU B 1 368 ? -20.357 132.445 13.225 1.00 7.60 411 LEU B C 1
ATOM 5935 O O . LEU B 1 368 ? -20.691 132.106 14.365 1.00 8.72 411 LEU B O 1
ATOM 5940 N N . ARG B 1 369 ? -19.852 133.642 12.940 1.00 8.14 412 ARG B N 1
ATOM 5941 C CA . ARG B 1 369 ? -19.737 134.707 13.926 1.00 8.99 412 ARG B CA 1
ATOM 5942 C C . ARG B 1 369 ? -21.123 135.106 14.465 1.00 9.42 412 ARG B C 1
ATOM 5943 O O . ARG B 1 369 ? -21.313 135.323 15.680 1.00 9.46 412 ARG B O 1
ATOM 5951 N N . ASP B 1 370 ? -22.098 135.140 13.560 1.00 8.98 413 ASP B N 1
ATOM 5952 C CA . ASP B 1 370 ? -23.464 135.428 13.891 1.00 10.63 413 ASP B CA 1
ATOM 5953 C C . ASP B 1 370 ? -24.134 134.295 14.672 1.00 11.35 413 ASP B C 1
ATOM 5954 O O . ASP B 1 370 ? -24.675 134.503 15.786 1.00 12.50 413 ASP B O 1
ATOM 5959 N N . ALA B 1 371 ? -24.105 133.091 14.115 1.00 11.39 414 ALA B N 1
ATOM 5960 C CA . ALA B 1 371 ? -24.821 131.974 14.708 1.00 11.38 414 ALA B CA 1
ATOM 5961 C C . ALA B 1 371 ? -24.066 130.693 14.376 1.00 11.11 414 ALA B C 1
ATOM 5962 O O . ALA B 1 371 ? -24.126 130.205 13.221 1.00 12.04 414 ALA B O 1
ATOM 5964 N N . PRO B 1 372 ? -23.320 130.166 15.358 1.00 11.04 415 PRO B N 1
ATOM 5965 C CA . PRO B 1 372 ? -22.480 129.004 15.013 1.00 11.79 415 PRO B CA 1
ATOM 5966 C C . PRO B 1 372 ? -23.271 127.787 14.578 1.00 11.58 415 PRO B C 1
ATOM 5967 O O . PRO B 1 372 ? -22.732 126.972 13.837 1.00 10.99 415 PRO B O 1
ATOM 5971 N N . GLY B 1 373 ? -24.542 127.686 14.975 1.00 10.36 416 GLY B N 1
ATOM 5972 C CA . GLY B 1 373 ? -25.410 126.604 14.485 1.00 9.75 416 GLY B CA 1
ATOM 5973 C C . GLY B 1 373 ? -25.606 126.588 12.990 1.00 11.28 416 GLY B C 1
ATOM 5974 O O . GLY B 1 373 ? -25.962 125.554 12.433 1.00 11.45 416 GLY B O 1
ATOM 5975 N N . SER B 1 374 ? -25.350 127.719 12.323 1.00 9.88 417 SER B N 1
ATOM 5976 C CA . SER B 1 374 ? -25.348 127.776 10.838 1.00 9.76 417 SER B CA 1
ATOM 5977 C C . SER B 1 374 ? -24.319 126.841 10.172 1.00 9.64 417 SER B C 1
ATOM 5978 O O . SER B 1 374 ? -24.405 126.611 8.954 1.00 10.19 417 SER B O 1
ATOM 5981 N N . ILE B 1 375 ? -23.344 126.316 10.944 1.00 8.68 418 ILE B N 1
ATOM 5982 C CA . ILE B 1 375 ? -22.367 125.357 10.399 1.00 8.54 418 ILE B CA 1
ATOM 5983 C C . ILE B 1 375 ? -23.121 124.152 9.779 1.00 8.75 418 ILE B C 1
ATOM 5984 O O . ILE B 1 375 ? -22.633 123.554 8.782 1.00 7.73 418 ILE B O 1
ATOM 5989 N N . SER B 1 376 ? -24.301 123.810 10.331 1.00 8.35 419 SER B N 1
ATOM 5990 C CA . SER B 1 376 ? -25.018 122.651 9.759 1.00 8.93 419 SER B CA 1
ATOM 5991 C C . SER B 1 376 ? -25.386 122.916 8.289 1.00 9.12 419 SER B C 1
ATOM 5992 O O . SER B 1 376 ? -25.268 122.007 7.441 1.00 8.79 419 SER B O 1
ATOM 5995 N N . THR B 1 377 ? -25.797 124.152 7.955 1.00 9.11 420 THR B N 1
ATOM 5996 C CA . THR B 1 377 ? -26.171 124.453 6.575 1.00 11.15 420 THR B CA 1
ATOM 5997 C C . THR B 1 377 ? -24.932 124.610 5.666 1.00 9.80 420 THR B C 1
ATOM 5998 O O . THR B 1 377 ? -24.965 124.248 4.499 1.00 9.00 420 THR B O 1
ATOM 6002 N N . ILE B 1 378 ? -23.859 125.179 6.228 1.00 9.16 421 ILE B N 1
ATOM 6003 C CA . ILE B 1 378 ? -22.593 125.284 5.534 1.00 9.22 421 ILE B CA 1
ATOM 6004 C C . ILE B 1 378 ? -22.104 123.902 5.166 1.00 9.84 421 ILE B C 1
ATOM 6005 O O . ILE B 1 378 ? -21.667 123.690 4.016 1.00 7.86 421 ILE B O 1
ATOM 6010 N N . LEU B 1 379 ? -22.150 122.973 6.128 1.00 7.93 422 LEU B N 1
ATOM 6011 C CA . LEU B 1 379 ? -21.731 121.600 5.810 1.00 8.83 422 LEU B CA 1
ATOM 6012 C C . LEU B 1 379 ? -22.676 120.877 4.839 1.00 8.86 422 LEU B C 1
ATOM 6013 O O . LEU B 1 379 ? -22.196 120.145 3.952 1.00 8.43 422 LEU B O 1
ATOM 6018 N N . ALA B 1 380 ? -23.996 121.029 5.013 1.00 6.94 423 ALA B N 1
ATOM 6019 C CA . ALA B 1 380 ? -24.933 120.392 4.092 1.00 8.03 423 ALA B CA 1
ATOM 6020 C C . ALA B 1 380 ? -24.699 120.865 2.657 1.00 8.61 423 ALA B C 1
ATOM 6021 O O . ALA B 1 380 ? -24.717 120.084 1.710 1.00 8.63 423 ALA B O 1
ATOM 6023 N N . GLU B 1 381 ? -24.473 122.162 2.512 1.00 8.09 424 GLU B N 1
ATOM 6024 C CA . GLU B 1 381 ? -24.223 122.732 1.203 1.00 7.84 424 GLU B CA 1
ATOM 6025 C C . GLU B 1 381 ? -22.893 122.190 0.625 1.00 7.19 424 GLU B C 1
ATOM 6026 O O . GLU B 1 381 ? -22.867 121.777 -0.522 1.00 7.71 424 GLU B O 1
ATOM 6032 N N . ARG B 1 382 ? -21.824 122.203 1.414 1.00 6.32 425 ARG B N 1
ATOM 6033 C CA . ARG B 1 382 ? -20.557 121.682 0.951 1.00 6.24 425 ARG B CA 1
ATOM 6034 C C . ARG B 1 382 ? -20.615 120.201 0.586 1.00 5.82 425 ARG B C 1
ATOM 6035 O O . ARG B 1 382 ? -19.925 119.794 -0.322 1.00 6.15 425 ARG B O 1
ATOM 6043 N N . ALA B 1 383 ? -21.447 119.430 1.288 1.00 6.06 426 ALA B N 1
ATOM 6044 C CA . ALA B 1 383 ? -21.593 117.980 0.970 1.00 6.70 426 ALA B CA 1
ATOM 6045 C C . ALA B 1 383 ? -22.544 117.741 -0.217 1.00 7.63 426 ALA B C 1
ATOM 6046 O O . ALA B 1 383 ? -22.498 116.687 -0.838 1.00 8.62 426 ALA B O 1
ATOM 6048 N N . GLY B 1 384 ? -23.420 118.709 -0.500 1.00 7.41 427 GLY B N 1
ATOM 6049 C CA . GLY B 1 384 ? -24.412 118.544 -1.561 1.00 8.35 427 GLY B CA 1
ATOM 6050 C C . GLY B 1 384 ? -25.577 117.635 -1.179 1.00 8.57 427 GLY B C 1
ATOM 6051 O O . GLY B 1 384 ? -26.168 116.999 -2.039 1.00 7.96 427 GLY B O 1
ATOM 6052 N N . ILE B 1 385 ? -25.940 117.607 0.103 1.00 8.54 428 ILE B N 1
ATOM 6053 C CA . ILE B 1 385 ? -27.154 116.938 0.511 1.00 8.81 428 ILE B CA 1
ATOM 6054 C C . ILE B 1 385 ? -28.219 117.963 0.942 1.00 8.18 428 ILE B C 1
ATOM 6055 O O . ILE B 1 385 ? -27.904 119.125 1.149 1.00 8.04 428 ILE B O 1
ATOM 6060 N N . ALA B 1 386 ? -29.464 117.529 1.084 1.00 8.51 429 ALA B N 1
ATOM 6061 C CA . ALA B 1 386 ? -30.552 118.453 1.434 1.00 7.85 429 ALA B CA 1
ATOM 6062 C C . ALA B 1 386 ? -31.565 117.742 2.315 1.00 7.92 429 ALA B C 1
ATOM 6063 O O . ALA B 1 386 ? -31.604 116.495 2.350 1.00 7.62 429 ALA B O 1
ATOM 6065 N N . PHE B 1 387 ? -32.340 118.530 3.055 1.00 7.68 430 PHE B N 1
ATOM 6066 C CA . PHE B 1 387 ? -33.456 118.056 3.901 1.00 7.64 430 PHE B CA 1
ATOM 6067 C C . PHE B 1 387 ? -34.676 118.881 3.495 1.00 8.65 430 PHE B C 1
ATOM 6068 O O . PHE B 1 387 ? -34.563 120.115 3.239 1.00 10.49 430 PHE B O 1
ATOM 6076 N N . THR B 1 388 ? -35.845 118.280 3.519 1.00 8.31 431 THR B N 1
ATOM 6077 C CA . THR B 1 388 ? -37.065 119.048 3.165 1.00 8.31 431 THR B CA 1
ATOM 6078 C C . THR B 1 388 ? -37.921 119.443 4.339 1.00 8.85 431 THR B C 1
ATOM 6079 O O . THR B 1 388 ? -38.883 120.229 4.171 1.00 8.45 431 THR B O 1
ATOM 6083 N N . THR B 1 389 ? -37.635 118.865 5.508 1.00 7.10 432 THR B N 1
ATOM 6084 C CA . THR B 1 389 ? -38.532 119.016 6.631 1.00 8.56 432 THR B CA 1
ATOM 6085 C C . THR B 1 389 ? -37.760 118.897 7.952 1.00 8.56 432 THR B C 1
ATOM 6086 O O . THR B 1 389 ? -36.675 118.263 8.008 1.00 8.53 432 THR B O 1
ATOM 6090 N N . ASP B 1 390 ? -38.316 119.464 9.009 1.00 7.63 433 ASP B N 1
ATOM 6091 C CA . ASP B 1 390 ? -37.790 119.200 10.349 1.00 8.76 433 ASP B CA 1
ATOM 6092 C C . ASP B 1 390 ? -38.648 118.158 11.058 1.00 8.80 433 ASP B C 1
ATOM 6093 O O . ASP B 1 390 ? -38.529 117.983 12.263 1.00 8.13 433 ASP B O 1
ATOM 6098 N N . GLY B 1 391 ? -39.511 117.481 10.270 1.00 8.21 434 GLY B N 1
ATOM 6099 C CA . GLY B 1 391 ? -40.364 116.437 10.807 1.00 8.82 434 GLY B CA 1
ATOM 6100 C C . GLY B 1 391 ? -40.112 115.058 10.200 1.00 8.60 434 GLY B C 1
ATOM 6101 O O . GLY B 1 391 ? -39.169 114.832 9.447 1.00 9.05 434 GLY B O 1
ATOM 6102 N N . HIS B 1 392 ? -41.046 114.163 10.454 1.00 6.56 435 HIS B N 1
ATOM 6103 C CA . HIS B 1 392 ? -40.933 112.820 9.899 1.00 5.39 435 HIS B CA 1
ATOM 6104 C C . HIS B 1 392 ? -41.556 112.786 8.521 1.00 6.79 435 HIS B C 1
ATOM 6105 O O . HIS B 1 392 ? -42.410 113.622 8.178 1.00 8.25 435 HIS B O 1
ATOM 6112 N N . THR B 1 393 ? -41.181 111.799 7.725 1.00 6.92 436 THR B N 1
ATOM 6113 C CA . THR B 1 393 ? -41.857 111.651 6.442 1.00 8.40 436 THR B CA 1
ATOM 6114 C C . THR B 1 393 ? -42.508 110.298 6.378 1.00 9.33 436 THR B C 1
ATOM 6115 O O . THR B 1 393 ? -42.168 109.406 7.166 1.00 9.65 436 THR B O 1
ATOM 6119 N N . GLY B 1 394 ? -43.441 110.149 5.439 1.00 8.42 437 GLY B N 1
ATOM 6120 C CA . GLY B 1 394 ? -44.309 108.982 5.410 1.00 9.91 437 GLY B CA 1
ATOM 6121 C C . GLY B 1 394 ? -43.891 107.854 4.479 1.00 11.59 437 GLY B C 1
ATOM 6122 O O . GLY B 1 394 ? -44.699 107.005 4.169 1.00 13.54 437 GLY B O 1
ATOM 6123 N N . THR B 1 395 ? -42.645 107.839 4.033 1.00 9.07 438 THR B N 1
ATOM 6124 C CA . THR B 1 395 ? -42.195 106.733 3.176 1.00 9.14 438 THR B CA 1
ATOM 6125 C C . THR B 1 395 ? -42.219 105.367 3.907 1.00 8.42 438 THR B C 1
ATOM 6126 O O . THR B 1 395 ? -42.048 105.291 5.139 1.00 9.02 438 THR B O 1
ATOM 6130 N N . ASP B 1 396 ? -42.431 104.295 3.140 1.00 7.94 439 ASP B N 1
ATOM 6131 C CA . ASP B 1 396 ? -42.171 102.935 3.656 1.00 8.04 439 ASP B CA 1
ATOM 6132 C C . ASP B 1 396 ? -40.644 102.885 3.931 1.00 7.21 439 ASP B C 1
ATOM 6133 O O . ASP B 1 396 ? -39.888 103.626 3.312 1.00 8.95 439 ASP B O 1
ATOM 6138 N N . VAL B 1 397 ? -40.209 101.999 4.817 1.00 6.38 440 VAL B N 1
ATOM 6139 C CA . VAL B 1 397 ? -38.760 101.940 5.199 1.00 5.85 440 VAL B CA 1
ATOM 6140 C C . VAL B 1 397 ? -38.294 100.484 5.072 1.00 6.73 440 VAL B C 1
ATOM 6141 O O . VAL B 1 397 ? -39.107 99.584 5.014 1.00 6.87 440 VAL B O 1
ATOM 6145 N N . PRO B 1 398 ? -36.993 100.259 4.933 1.00 6.76 441 PRO B N 1
ATOM 6146 C CA . PRO B 1 398 ? -36.553 98.878 4.833 1.00 7.51 441 PRO B CA 1
ATOM 6147 C C . PRO B 1 398 ? -36.722 98.127 6.131 1.00 6.34 441 PRO B C 1
ATOM 6148 O O . PRO B 1 398 ? -36.725 98.722 7.191 1.00 6.89 441 PRO B O 1
ATOM 6152 N N . VAL B 1 399 ? -36.936 96.811 6.021 1.00 6.46 442 VAL B N 1
ATOM 6153 C CA . VAL B 1 399 ? -36.883 95.949 7.174 1.00 5.79 442 VAL B CA 1
ATOM 6154 C C . VAL B 1 399 ? -35.954 94.792 6.789 1.00 5.86 442 VAL B C 1
ATOM 6155 O O . VAL B 1 399 ? -35.866 94.398 5.595 1.00 5.15 442 VAL B O 1
ATOM 6159 N N . PHE B 1 400 ? -35.206 94.317 7.774 1.00 4.98 443 PHE B N 1
ATOM 6160 C CA . PHE B 1 400 ? -34.191 93.258 7.571 1.00 5.29 443 PHE B CA 1
ATOM 6161 C C . PHE B 1 400 ? -34.445 92.166 8.589 1.00 5.35 443 PHE B C 1
ATOM 6162 O O . PHE B 1 400 ? -34.883 92.451 9.705 1.00 6.76 443 PHE B O 1
ATOM 6170 N N . ALA B 1 401 ? -34.184 90.913 8.212 1.00 4.48 444 ALA B N 1
ATOM 6171 C CA . ALA B 1 401 ? -34.359 89.814 9.159 1.00 5.62 444 ALA B CA 1
ATOM 6172 C C . ALA B 1 401 ? -33.319 88.746 8.944 1.00 6.64 444 ALA B C 1
ATOM 6173 O O . ALA B 1 401 ? -32.803 88.587 7.817 1.00 5.94 444 ALA B O 1
ATOM 6175 N N . HIS B 1 402 ? -33.030 88.002 10.011 1.00 5.49 445 HIS B N 1
ATOM 6176 C CA . HIS B 1 402 ? -31.980 87.000 9.935 1.00 5.85 445 HIS B CA 1
ATOM 6177 C C . HIS B 1 402 ? -32.374 85.933 10.899 1.00 6.30 445 HIS B C 1
ATOM 6178 O O . HIS B 1 402 ? -32.968 86.234 11.928 1.00 6.13 445 HIS B O 1
ATOM 6185 N N . GLY B 1 403 ? -32.045 84.679 10.576 1.00 7.16 446 GLY B N 1
ATOM 6186 C CA . GLY B 1 403 ? -32.376 83.576 11.488 1.00 9.50 446 GLY B CA 1
ATOM 6187 C C . GLY B 1 403 ? -33.632 82.854 11.053 1.00 9.55 446 GLY B C 1
ATOM 6188 O O . GLY B 1 403 ? -34.078 82.999 9.908 1.00 10.12 446 GLY B O 1
ATOM 6189 N N . PRO B 1 404 ? -34.219 82.059 11.952 1.00 10.64 447 PRO B N 1
ATOM 6190 C CA . PRO B 1 404 ? -35.363 81.229 11.546 1.00 10.93 447 PRO B CA 1
ATOM 6191 C C . PRO B 1 404 ? -36.526 82.043 11.042 1.00 9.92 447 PRO B C 1
ATOM 6192 O O . PRO B 1 404 ? -36.941 83.001 11.719 1.00 10.95 447 PRO B O 1
ATOM 6196 N N . ASN B 1 405 ? -37.091 81.626 9.906 1.00 9.25 448 ASN B N 1
ATOM 6197 C CA . ASN B 1 405 ? -38.292 82.295 9.329 1.00 9.46 448 ASN B CA 1
ATOM 6198 C C . ASN B 1 405 ? -38.021 83.731 8.862 1.00 8.01 448 ASN B C 1
ATOM 6199 O O . ASN B 1 405 ? -38.944 84.502 8.609 1.00 9.25 448 ASN B O 1
ATOM 6204 N N . ALA B 1 406 ? -36.749 84.056 8.652 1.00 9.04 449 ALA B N 1
ATOM 6205 C CA . ALA B 1 406 ? -36.403 85.411 8.216 1.00 8.59 449 ALA B CA 1
ATOM 6206 C C . ALA B 1 406 ? -36.945 85.709 6.820 1.00 9.10 449 ALA B C 1
ATOM 6207 O O . ALA B 1 406 ? -37.230 86.865 6.494 1.00 9.32 449 ALA B O 1
ATOM 6209 N N . ALA B 1 407 ? -37.105 84.663 6.005 1.00 9.54 450 ALA B N 1
ATOM 6210 C CA . ALA B 1 407 ? -37.577 84.863 4.630 1.00 10.12 450 ALA B CA 1
ATOM 6211 C C . ALA B 1 407 ? -39.026 85.361 4.543 1.00 9.13 450 ALA B C 1
ATOM 6212 O O . ALA B 1 407 ? -39.471 85.822 3.483 1.00 9.18 450 ALA B O 1
ATOM 6214 N N . ARG B 1 408 ? -39.758 85.300 5.664 1.00 9.28 451 ARG B N 1
ATOM 6215 C CA . ARG B 1 408 ? -41.098 85.899 5.694 1.00 8.61 451 ARG B CA 1
ATOM 6216 C C . ARG B 1 408 ? -41.004 87.432 5.509 1.00 7.72 451 ARG B C 1
ATOM 6217 O O . ARG B 1 408 ? -42.013 88.097 5.221 1.00 7.65 451 ARG B O 1
ATOM 6225 N N . PHE B 1 409 ? -39.799 87.976 5.709 1.00 6.61 452 PHE B N 1
ATOM 6226 C CA . PHE B 1 409 ? -39.580 89.404 5.476 1.00 6.54 452 PHE B CA 1
ATOM 6227 C C . PHE B 1 409 ? -39.097 89.776 4.078 1.00 6.67 452 PHE B C 1
ATOM 6228 O O . PHE B 1 409 ? -38.833 90.971 3.836 1.00 7.76 452 PHE B O 1
ATOM 6236 N N . ASP B 1 410 ? -39.005 88.788 3.170 1.00 6.63 453 ASP B N 1
ATOM 6237 C CA . ASP B 1 410 ? -38.752 89.080 1.748 1.00 6.80 453 ASP B CA 1
ATOM 6238 C C . ASP B 1 410 ? -40.082 89.449 1.104 1.00 7.50 453 ASP B C 1
ATOM 6239 O O . ASP B 1 410 ? -40.555 88.819 0.165 1.00 8.29 453 ASP B O 1
ATOM 6244 N N . ALA B 1 411 ? -40.693 90.510 1.626 1.00 8.80 454 ALA B N 1
ATOM 6245 C CA . ALA B 1 411 ? -42.056 90.866 1.273 1.00 8.23 454 ALA B CA 1
ATOM 6246 C C . ALA B 1 411 ? -42.270 92.278 1.762 1.00 8.24 454 ALA B C 1
ATOM 6247 O O . ALA B 1 411 ? -41.461 92.790 2.541 1.00 10.07 454 ALA B O 1
ATOM 6249 N N . ALA B 1 412 ? -43.355 92.896 1.299 1.00 7.97 455 ALA B N 1
ATOM 6250 C CA . ALA B 1 412 ? -43.848 94.149 1.867 1.00 6.97 455 ALA B CA 1
ATOM 6251 C C . ALA B 1 412 ? -44.650 93.751 3.089 1.00 7.56 455 ALA B C 1
ATOM 6252 O O . ALA B 1 412 ? -45.555 92.903 2.988 1.00 8.04 455 ALA B O 1
ATOM 6254 N N . ARG B 1 413 ? -44.314 94.338 4.231 1.00 6.99 456 ARG B N 1
ATOM 6255 C CA . ARG B 1 413 ? -44.992 94.020 5.482 1.00 7.17 456 ARG B CA 1
ATOM 6256 C C . ARG B 1 413 ? -45.513 95.278 6.181 1.00 8.81 456 ARG B C 1
ATOM 6257 O O . ARG B 1 413 ? -45.066 96.394 5.890 1.00 10.80 456 ARG B O 1
ATOM 6265 N N . ASP B 1 414 ? -46.453 95.105 7.098 1.00 8.45 457 ASP B N 1
ATOM 6266 C CA . ASP B 1 414 ? -46.810 96.251 7.939 1.00 8.55 457 ASP B CA 1
ATOM 6267 C C . ASP B 1 414 ? -45.933 96.282 9.196 1.00 7.62 457 ASP B C 1
ATOM 6268 O O . ASP B 1 414 ? -45.347 95.270 9.553 1.00 8.35 457 ASP B O 1
ATOM 6273 N N . ASN B 1 415 ? -45.827 97.427 9.889 1.00 7.21 458 ASN B N 1
ATOM 6274 C CA . ASN B 1 415 ? -44.930 97.489 11.043 1.00 8.36 458 ASN B CA 1
ATOM 6275 C C . ASN B 1 415 ? -45.362 96.594 12.215 1.00 8.92 458 ASN B C 1
ATOM 6276 O O . ASN B 1 415 ? -44.507 96.105 12.964 1.00 9.59 458 ASN B O 1
ATOM 6281 N N . THR B 1 416 ? -46.662 96.283 12.286 1.00 9.99 459 THR B N 1
ATOM 6282 C CA . THR B 1 416 ? -47.177 95.352 13.295 1.00 9.60 459 THR B CA 1
ATOM 6283 C C . THR B 1 416 ? -46.623 93.935 13.088 1.00 9.28 459 THR B C 1
ATOM 6284 O O . THR B 1 416 ? -46.671 93.121 14.008 1.00 9.21 459 THR B O 1
ATOM 6288 N N . ALA B 1 417 ? -46.077 93.648 11.902 1.00 9.56 460 ALA B N 1
ATOM 6289 C CA . ALA B 1 417 ? -45.486 92.335 11.600 1.00 9.46 460 ALA B CA 1
ATOM 6290 C C . ALA B 1 417 ? -44.303 92.049 12.491 1.00 9.63 460 ALA B C 1
ATOM 6291 O O . ALA B 1 417 ? -43.977 90.870 12.722 1.00 11.14 460 ALA B O 1
ATOM 6293 N N . VAL B 1 418 ? -43.605 93.102 12.925 1.00 9.11 461 VAL B N 1
ATOM 6294 C CA . VAL B 1 418 ? -42.407 92.944 13.771 1.00 8.05 461 VAL B CA 1
ATOM 6295 C C . VAL B 1 418 ? -42.784 92.216 15.057 1.00 8.34 461 VAL B C 1
ATOM 6296 O O . VAL B 1 418 ? -42.100 91.242 15.417 1.00 8.76 461 VAL B O 1
ATOM 6300 N N . ALA B 1 419 ? -43.876 92.659 15.712 1.00 7.86 462 ALA B N 1
ATOM 6301 C CA . ALA B 1 419 ? -44.322 92.034 16.960 1.00 8.08 462 ALA B CA 1
ATOM 6302 C C . ALA B 1 419 ? -44.681 90.578 16.721 1.00 8.87 462 ALA B C 1
ATOM 6303 O O . ALA B 1 419 ? -44.274 89.685 17.496 1.00 8.75 462 ALA B O 1
ATOM 6305 N N . ASP B 1 420 ? -45.426 90.337 15.655 1.00 9.60 463 ASP B N 1
ATOM 6306 C CA . ASP B 1 420 ? -45.843 88.959 15.320 1.00 10.55 463 ASP B CA 1
ATOM 6307 C C . ASP B 1 420 ? -44.653 88.049 15.068 1.00 9.44 463 ASP B C 1
ATOM 6308 O O . ASP B 1 420 ? -44.677 86.883 15.475 1.00 8.79 463 ASP B O 1
ATOM 6313 N N . ALA B 1 421 ? -43.631 88.553 14.378 1.00 8.70 464 ALA B N 1
ATOM 6314 C CA . ALA B 1 421 ? -42.490 87.711 14.078 1.00 8.83 464 ALA B CA 1
ATOM 6315 C C . ALA B 1 421 ? -41.665 87.451 15.329 1.00 8.44 464 ALA B C 1
ATOM 6316 O O . ALA B 1 421 ? -41.145 86.362 15.505 1.00 8.67 464 ALA B O 1
ATOM 6318 N N . LEU B 1 422 ? -41.503 88.467 16.163 1.00 7.20 465 LEU B N 1
ATOM 6319 C CA . LEU B 1 422 ? -40.766 88.255 17.416 1.00 7.15 465 LEU B CA 1
ATOM 6320 C C . LEU B 1 422 ? -41.494 87.266 18.295 1.00 7.62 465 LEU B C 1
ATOM 6321 O O . LEU B 1 422 ? -40.853 86.406 18.915 1.00 6.46 465 LEU B O 1
ATOM 6326 N N . ALA B 1 423 ? -42.823 87.409 18.387 1.00 7.63 466 ALA B N 1
ATOM 6327 C CA . ALA B 1 423 ? -43.631 86.450 19.199 1.00 8.48 466 ALA B CA 1
ATOM 6328 C C . ALA B 1 423 ? -43.462 85.022 18.707 1.00 7.90 466 ALA B C 1
ATOM 6329 O O . ALA B 1 423 ? -43.318 84.095 19.493 1.00 7.98 466 ALA B O 1
ATOM 6331 N N . ALA B 1 424 ? -43.534 84.834 17.405 1.00 7.91 467 ALA B N 1
ATOM 6332 C CA . ALA B 1 424 ? -43.372 83.501 16.830 1.00 7.71 467 ALA B CA 1
ATOM 6333 C C . ALA B 1 424 ? -41.999 82.929 17.124 1.00 8.47 467 ALA B C 1
ATOM 6334 O O . ALA B 1 424 ? -41.895 81.743 17.450 1.00 8.27 467 ALA B O 1
ATOM 6336 N N . ALA B 1 425 ? -40.964 83.752 16.994 1.00 7.20 468 ALA B N 1
ATOM 6337 C CA . ALA B 1 425 ? -39.588 83.303 17.228 1.00 7.56 468 ALA B CA 1
ATOM 6338 C C . ALA B 1 425 ? -39.416 82.799 18.671 1.00 7.92 468 ALA B C 1
ATOM 6339 O O . ALA B 1 425 ? -38.770 81.758 18.925 1.00 6.38 468 ALA B O 1
ATOM 6341 N N . LEU B 1 426 ? -39.991 83.550 19.602 1.00 7.19 469 LEU B N 1
ATOM 6342 C CA . LEU B 1 426 ? -39.851 83.247 21.036 1.00 7.71 469 LEU B CA 1
ATOM 6343 C C . LEU B 1 426 ? -40.868 82.215 21.505 1.00 8.38 469 LEU B C 1
ATOM 6344 O O . LEU B 1 426 ? -40.724 81.645 22.604 1.00 7.76 469 LEU B O 1
ATOM 6349 N N . GLY B 1 427 ? -41.913 81.992 20.699 1.00 9.58 470 GLY B N 1
ATOM 6350 C CA . GLY B 1 427 ? -42.959 81.053 21.082 1.00 9.37 470 GLY B CA 1
ATOM 6351 C C . GLY B 1 427 ? -43.853 81.581 22.189 1.00 10.39 470 GLY B C 1
ATOM 6352 O O . GLY B 1 427 ? -44.246 80.826 23.062 1.00 9.53 470 GLY B O 1
ATOM 6353 N N . VAL B 1 428 ? -44.200 82.865 22.135 1.00 10.45 471 VAL B N 1
ATOM 6354 C CA . VAL B 1 428 ? -45.124 83.465 23.093 1.00 11.80 471 VAL B CA 1
ATOM 6355 C C . VAL B 1 428 ? -46.395 83.902 22.397 1.00 12.59 471 VAL B C 1
ATOM 6356 O O . VAL B 1 428 ? -46.450 84.056 21.171 1.00 13.37 471 VAL B O 1
ATOM 6360 N N . SER B 1 429 ? -47.420 84.128 23.189 1.00 15.29 472 SER B N 1
ATOM 6361 C CA . SER B 1 429 ? -48.694 84.563 22.671 1.00 18.18 472 SER B CA 1
ATOM 6362 C C . SER B 1 429 ? -48.900 86.040 22.968 1.00 20.33 472 SER B C 1
ATOM 6363 O O . SER B 1 429 ? -48.817 86.453 24.116 1.00 21.15 472 SER B O 1
ATOM 6366 N N . LEU B 1 430 ? -49.220 86.776 21.910 1.00 23.31 473 LEU B N 1
ATOM 6367 C CA . LEU B 1 430 ? -49.313 88.236 21.838 1.00 26.01 473 LEU B CA 1
ATOM 6368 C C . LEU B 1 430 ? -47.993 88.960 22.125 1.00 27.31 473 LEU B C 1
ATOM 6369 O O . LEU B 1 430 ? -47.617 89.877 21.387 1.00 28.62 473 LEU B O 1
#

Sequence (858 aa):
ASPAANAIAYIVDGMGQTQISAARYLNAYKTAPERFPLNVSPAETPTGFDAFSSRGSMTTFPDDPYETTTDSSAAAATAFASGVKTYNGAIGGVQTSGGGFQRVDTVLERASAQQGYATGLITTTEATHATPAAFAAHVEDRGNQTEIARQYIEETQPDVILGGQRRDFEADASNGGTLVDAARDNGYTIAETAAELDAVDDPPVLGLFSQESHLDYYLDRKNDPENTQPNLDAMVDAGVDLLSSAGDPDKGFFLLLVESGRVDHAGHANYPAQVAEQYEATQVAGQLVEYAETTAEPTFLVSTGDHECGGLTLGRDSPYEVEYDVLAAQKATTSRLRDLLAGVRSADELESIVAAHTGITALTDREVAKLRDAPGSISTILAERAGIAFTTDGHTGTDVPVFAHGPNAARFDAARDNTAVADALAAALGVSLASPAANAIAYIVDGMGQTQISAARYLNAYKTAPERFPLNVSPAETPTGFDAFSSRGSMTTFPDDPYETTTDSSAAAATAFASGVKTYNGAIGGVQTSGGGFQRVDTVLERASAQGYATGLITTTEATHATPAAFAAHVEDRGNQTEIARQYIEETTQPDVILGGQRRDFEADASNGGTLVDAARDNGYTIAETAAELDAVDDPPVLGLFSQESHLDYYLDRKNDPENTQPNLDAMVDAGVDLLSGDPDKGFFLLLVESGRVDHAGHANYPAQVAEQYEATQVAGQLVEYAETTAEPTFLVSTGDHECGGLTLGRDSPYEVEYDVLAAQKATTSRLRDLLAGVRSADELESIVAAHTGITALTDREVAKLRDAPGSISTILAERAGIAFTTDGHTGTDVPVFAHGPNAARFDAARDNTAVADALAAALGVSL

Organism: Halobacterium salinarum (strain ATCC 29341 / DSM 671 / R1) (NCBI:txid478009)

Solvent-accessible surface area: 32462 Å² total; per-residue (Å²): 118,33,58,1,6,9,0,0,0,2,1,0,4,0,0,0,106,44,0,7,27,0,3,47,76,4,31,1,42,94,83,8,66,139,110,45,73,149,2,14,43,80,77,108,18,82,14,12,2,42,48,3,72,14,95,19,43,1,45,4,101,14,98,32,106,196,97,119,35,2,23,4,0,3,0,0,0,0,1,0,5,22,47,45,4,43,29,12,0,0,0,0,30,110,48,134,83,49,30,38,99,138,28,39,0,0,0,47,92,0,47,76,79,54,6,24,2,0,2,1,1,0,1,18,2,0,33,2,0,0,0,0,0,0,0,14,8,114,91,63,54,68,42,66,45,0,0,50,3,0,0,46,107,24,68,0,49,0,1,1,0,0,5,48,118,8,0,65,27,123,13,76,131,78,34,48,0,5,54,11,0,132,110,80,41,12,53,6,0,70,42,38,79,72,8,97,68,20,66,80,52,32,0,0,0,3,8,18,92,94,51,34,0,52,11,24,6,7,15,101,52,26,123,153,33,80,26,5,49,0,37,48,0,4,73,22,0,12,64,24,6,41,69,77,59,76,79,60,73,9,0,0,0,0,0,0,0,0,30,0,12,25,0,0,71,43,49,27,1,2,0,1,8,2,0,28,6,0,14,91,1,0,9,44,1,3,71,53,12,120,68,29,99,59,65,5,3,2,2,0,0,1,1,0,9,0,0,10,7,60,54,19,67,146,88,86,222,118,31,75,14,75,30,8,29,30,5,90,0,0,1,50,41,0,129,114,57,1,65,75,26,152,61,45,112,89,0,55,66,28,0,42,58,35,8,41,9,116,64,19,75,132,166,23,12,42,57,1,79,120,44,28,23,22,0,9,69,8,1,5,99,76,0,13,0,21,32,106,42,106,21,43,34,51,69,77,1,11,0,13,0,21,30,35,84,5,75,171,1,107,47,87,66,43,2,23,7,0,2,89,18,0,8,63,4,1,39,19,84,114,122,33,58,1,5,11,0,1,0,2,0,0,4,0,0,0,108,43,0,10,28,0,2,47,80,4,32,0,43,99,84,6,63,141,113,47,72,152,2,14,45,80,77,108,16,82,14,12,2,42,46,4,75,14,97,20,45,1,45,5,102,14,100,32,104,195,99,118,35,2,21,5,0,2,0,0,0,1,0,0,6,23,48,44,3,42,27,11,0,0,0,0,28,107,51,132,82,61,29,46,100,123,28,76,0,0,0,46,80,0,49,64,81,51,6,22,1,0,2,0,1,0,1,18,2,0,35,2,0,1,0,0,0,0,0,15,10,113,90,62,53,68,40,65,46,0,0,52,4,0,0,42,108,24,71,0,47,0,0,1,0,0,4,51,116,5,0,68,27,124,9,87,118,41,46,43,0,2,64,5,0,129,108,78,44,11,64,22,0,69,37,39,48,80,6,69,68,21,74,82,69,35,0,0,0,3,9,17,93,100,50,33,0,52,11,20,17,7,14,94,65,29,125,157,35,80,27,3,32,0,33,45,0,4,79,19,0,11,58,24,2,57,65,93,97,65,75,2,0,0,0,0,0,0,0,0,31,0,11,25,0,0,70,44,50,28,1,2,0,1,8,2,0,31,5,0,13,90,1,0,7,43,1,1,70,50,12,119,79,31,108,65,67,5,3,3,1,0,0,1,0,0,8,0,0,11,7,63,56,16,67,146,90,85,223,120,32,75,13,75,29,8,20,29,7,86,0,0,1,48,42,0,127,114,57,1,64,78,25,151,60,46,121,84,0,58,66,27,0,41,55,33,11,41,9,114,64,17,79,132,163,22,11,42,57,1,80,118,44,29,23,21,0,10,66,7,1,5,100,75,0,12,0,22,32,107,41,108,20,45,33,52,68,78,2,12,0,14,0,23,31,35,80,4,74,169,1,108,45,86,66,41,2,23,6,0,2,85,18,0,10,63,4,3,52,19,88,132

B-factor: mean 13.95, std 9.37, range [2.28, 95.05]

Secondary structure (DSSP, 8-state):
--S-SEEEEEEEEE--HHHHHHHHHHHHHHH-TTTTTGGGSTTTS--TGGGSSEEEEEE-----SS-SS--HHHHHHHHHHS----TT-BSEEEETTTEEEE---HHHHHHHHT-EEEEEEEEETTSHHHHHHH--BSSTT-HHHHHHHIIIII--SEEEEE-GGGGGSBPSSSSBHHHHHHHTTPEEE-SHHHHHH--SS-EEEE--SSSPPPPHHHHHH-TT--PPPHHHHHHHHHHHH--SS-SS--EEEEEEE-SHHHHHHHT-TTHHHHHHHHHHHHHHHHHHHHH-SS-EEEEEEEEEEES--BSS-SS-S---HHHHHH--S-HHHHHHHHTT---HHHHHHHHHHHSS-----HHHHHHHHH-GGGHHHHHHHHHT-B---SSEE---EEEEEESTTGGGGSSEEETTHHHHHHHHHHT---/--S-SEEEEEEETT--HHHHHHHHHHHHHHH-TTTTTGGGSTTTS--TGGGSSEEEEEE-----SS-SS--HHHHHHHHHHS----TT-BSEEEETTTEEEE---HHHHHHHHT-EEEEEEEEETTSHHHHHHH--BSSTT-HHHHHHIIIIII--SEEEEE-GGGGGSBPTTSSBHHHHHHHTTPEEE-SHHHHHH--SS-EEEE--SSSPPPPHHHHHH-TT--PPPHHHHHHHHHHHH---SS--EEEEEEE-HHHHHHHHT-TTHHHHHHHHHHHHHHHHHHHHH-SS-EEEEEEESSEES--BSS-SS-S---HHHHHT--S-HHHHHHHHTT---HHHHHHHHHHHSS-----HHHHHHHHH-GGGHHHHHHHHHT-B---SSEE---EEEEEESTTGGGGSSEEETTHHHHHHHHHHT---

Foldseek 3Di:
DFQFQEEEEEAEAQDFVQLVLLLLQLVCCLVPVPCPPVCSPCVRDPFLQNLFPAKAWAFQAAPAPDDRAEDQQQLLLLLFALDGAHHFWAQWHQDPVPGTDGGAGLLQQLVVVPAQEEEEEQKALLARNNLNNFHGDRGSPPSLRSLQRCLPPRPHFEGAWAACVSQQPDHPDDGTNVVSNVVVPEDEAAFLVSLVVDDAIRYHYHPYNHTGHDAPLCCVFPPPRGHDALLSRVVSVQVRQADPDPSSHGHYYYYYLYCLQVCLLLLFPCNSVSVNSSRNVSNVVSVVQVPDPTHYKYKYKYSFHGFQKDQAADDDPDFASQQNNFARDILVVQQVVLPPPQDLVSNQVSCVVGTVDNDDDPVVSVVCNVGVSCVRVVSCVNRRMHGDHSGTDRDIRMMGMHTPPRHVNNYYYYSSVSRVVSCSNSVGDD/DFQFQEEEEEAEAQDFPQLLLLLLQLVQCVVCVPCPPVCSPCVRPPFLQNLFPAKAWAFQAAPAPDDRHEDQQQLLLLLFALDGAHHFWAQWHQDPVPGTDGGAGLLQQLVVVPAAEEEAEQWALLARNNLNNQHGDGGSVPSLRSLQRCLPNRPHFEGAWAACPSQCPAHPVGGGNVVSNVVVPEDEAAFLVRLVVDDEIRYHYHPYNHTGHDAPLCCVFPPPGGHDDLLSRVVSVQNRQQHDQRRGHYYYHYLYCLQVCLLLLFLCNSVSVNSSRNVSNVVSVVQVPDPTHYKYKYKYSFHGQQKDQAADDDPDFASQQNSFARDILVVQQVVLPPPQDPVSNQVSCVVGTVDNDDDPVRSVVCNVGVSCVRVVSCVVRRMHGDHSGTDRDIRMMGMHTPPRCVNNYYYYSSVSRVVSCSNSVGDD

InterPro domains:
  IPR001952 Alkaline phosphatase [PF00245] (48-469)
  IPR001952 Alkaline phosphatase [PR00113] (47-67)
  IPR001952 Alkaline phosphatase [PR00113] (153-173)
  IPR001952 Alkaline phosphatase [PR00113] (198-208)
  IPR001952 Alkaline phosphatase [PR00113] (275-304)
  IPR001952 Alkaline phosphatase [PTHR11596] (39-469)
  IPR001952 Alkaline phosphatase [SM00098] (48-472)
  IPR001952 Alkaline phosphatase [cd16012] (49-459)
  IPR006311 Twin-arginine translocation pathway, signal sequence [PS51318] (1-40)
  IPR017850 Alkaline-phosphatase-like, core domain superfamily [G3DSA:3.40.720.10] (49-464)
  IPR017850 Alkaline-phosphatase-like, core domain superfamily [SSF53649] (33-472)

Radius of gyration: 28.85 Å; Cα contacts (8 Å, |Δi|>4): 2070; chains: 2; bounding box: 96×93×60 Å

CATH classification: 3.40.720.10 (+1 more: 1.10.60.40)

Nearest PDB structures (foldseek):
  2x98-assembly1_A  TM=1.002E+00  e=3.694E-99  Halobacterium salinarum R1
  2x98-assembly2_B  TM=1.001E+00  e=1.549E-94  Halobacterium salinarum R1
  3a52-assembly1_B  TM=8.999E-01  e=1.098E-35  Shewanella sp. AP1
  3wbh-assembly1_B  TM=8.205E-01  e=1.244E-35  Halomonas sp. #593
  7kwd-assembly1_B  TM=8.303E-01  e=4.061E-34  Thermus thermophilus HB8